Protein AF-A0A5N5M011-F1 (afdb_monomer_lite)

InterPro domains:
  IPR004263 Exostosin-like [PTHR11062] (460-791)
  IPR040911 Exostosin, GT47 domain [PF03016] (93-376)
  IPR040911 Exostosin, GT47 domain [PF03016] (474-752)

Organism: NCBI:txid2182728

Secondary structure (DSSP, 8-state):
--------------------------------------------------------------PPPP------S-PPPSBS-HHHHHHHHHHHHHH--EEEPPPS-TTSS--TTSPP-GGGHHHHHHHHHHTTSTTB-S-TTT-SEEE--GGGS-S---HHHHHHHHHHHHHH-TTGGGTTTTTEEEE--SS-PPPPGGGGGSEEEEESB-TTSS--TTTSEEEPP-------TT-BSSS---PPP------GGGG-S---EEEEEEE---SHHHHHHHHHHTT-SSEEEEE-SS-B-TTTHHHHHHHHHHEEEEEEE-BTTBS-TTHHHHHHHTTPEEEEE-SS---TTTTTB-GGGT-EEE-GGGGGGHHHHHHTS-HHHHHHHHHHHHHHGGGG---SS--TTSHHHHHHHHHHHHS----HHHHHHHHHHHHTTT---------PPPTTGGGS-TTBS-HHHHHHHHHHHHHH--EEE----TTSS---TT----GGGHHHHHHHHHHHHSTTEES-GGG-SEEE----HHHHHHTT--HHHHHHHHHHHHHHHHHH-TTGGGTTTTTEEEEE-STTHHHHHHTSTTHHHHSEEEEES-BGGGT--TTTSEEEPP--PSPSSPPP-S-GGG--EEEEEE----SHHHHHHHHHHTT-SSEEEESS---TTSHHHHHHHHHHHHHEEEEEEE--SSS-THHHHHHHHTTPEEEEE-SSBPPTTTTTB-GGGT-EEE-GGGGGGHHHHHHTS-HHHHHHHHHHHHHTGGGG---SS--TTSHHHHHHHHHHHT-S-------------------------

Radius of gyration: 33.04 Å; chains: 1; bounding box: 112×81×109 Å

pLDDT: mean 70.08, std 22.5, range [23.2, 97.88]

Sequence (821 aa):
MMRPYANPRSNSIWTTGRNIKKFLVTLSLVFFVCQINLLQRSPLFGEKDSLPDEVFRTHKFFPPLPLMVFKGNSVGSIYHREDFFLPNYATMENDFKVFVYPGRDPTTCYDPRDELKRKYASEHYFLKNLIPSWFFTDDPTVAHLFLIPLSCKKTGAREKDIKNYVKSLISSYPYWNRTLGADHFYFSCHENEEVPLLMKNVIRIICSPSYDSEYIPQKDISLPQTLELSLHDGDDVWSRSTVKSRPLMIHPEMMLPRRTKLGFWAGSLNSDVRTKLLIFYKGAPELNFHFIDKMKKAAILDAYENELYGSKFCICPRWNNHLGGVCLTESMTFGCVPVILSDYYDLPFNDVLDWNNFSIILKEEHVPNLEKILKEIPEENYKKMHQNLLQVRKHFQWNPLPVKYDLFRMVSMNLWSTQPKILANDKEKVMLTITESVLETKRKSQFRPLQDSHYFTEAFHSPEVFEKDYMDMERNFKIFVYPYTDKDVVDDKQWRLIGKYGSEGYFFENLRQSHFLTQDPDKAHLFFIPISCHKLRREGKSYEDIAIIFQDYVKSLITKYPYWNRTLGADHFFVTCHDVGVTVTERIPHLMKNIIRVVCSPSYYFQYVPRKDITLPQIIQPFALPAGGNNLKNRTVLAFWAGRCNSDIRDELIQSWQNDTELDIQNKRVDIRNTKGRIVYQEKFLRSRFCICPGAPHVHGARIAEAIHYGCVPVILSDYSVLPFNDILDWRKFSVVIKEKDVHQLKNILKNITDEKYRSLQNHAIKIQKHFQWNSPSVKLDTFRMMMYELWLRRHVVKYEQVDRGTHSTSSSRKMNRFTL

Foldseek 3Di:
DDDDDDDDDDDDDDDDDDDDDDDDDDDDDDDDDDDDDDDDDDDDDDDDDDDDDDDDDDDDDDDDDDDDDDDDDDQPDQWPCPVPQPVLLVVLLVQAAEEEQDDPDPPAQQDVPAFDWQLCVLVNLLVLQCCPDPNYDNQVLSHLAYEDEPVSDDPPQALVNVVVSVVVSCVVDVPCVQQLQLRYEYEDQDPDHPHHLSCLNHAYEYEQFWQPDPDFPLRHAYAHAAGAQDDDFDDWSPDTDRHHGDFDDDDPVLVPDEQPAAEEDEDECQDPLSVLLCVQCVVPPRYHYHHDPIDRRDVCPVVVLVRLLNHQEYEWEDHPRGTRHNSVLSSLLSLHAYETEDLTGDDGPLLTGDSQQQHHYDYSVCSNVVSVVSVPDDPVSSVRNSVSSPVCSQCSTRDSHDDPNHVSSSSSSSSSSSGQPADSVVSVVVVCVVCVVPDDDDDDDDDDDDDPLPQQDPFWRDSVVCVVVLVVLLPQAAEEEDDDDPPQQADDPPDQDADQFNLQRLLVLQVVVDPNYDPDVVSHLAYEYRHELVSCVVVVDDLVRSLVSLVVSVVVCVVPDVSCVVFVQQRYEYEYAFPSQLVSQVVDRCSLNRHAYAYEWDWSVSSDNPPRYAHQQRAHDDQLDAFADLCVVQQQAAEEDEDADADPLLVVLCVQPCPPPRYPYYNDQQPCVDSVSSVVVLVNLLNHLAYEDADDPDRDNNSVLSNLRSLHQYEYAESIIDDHCVSTGSSQQQHHYDYSVCSNCVVVVSVPQDPVSSSRNSVVSPSQNQCSDRDVNDDPNHVNSSVSVSSVSSSSGDGTGHDDDDDDPDDDDDDDDDDDD

Structure (mmCIF, N/CA/C/O backbone):
data_AF-A0A5N5M011-F1
#
_entry.id   AF-A0A5N5M011-F1
#
loop_
_atom_site.group_PDB
_atom_site.id
_atom_site.type_symbol
_atom_site.label_atom_id
_atom_site.label_alt_id
_atom_site.label_comp_id
_atom_site.label_asym_id
_atom_site.label_entity_id
_atom_site.label_seq_id
_atom_site.pdbx_PDB_ins_code
_atom_site.Cartn_x
_atom_site.Cartn_y
_atom_site.Cartn_z
_atom_site.occupancy
_atom_site.B_iso_or_equiv
_atom_site.auth_seq_id
_atom_site.auth_comp_id
_atom_site.auth_asym_id
_atom_site.auth_atom_id
_atom_site.pdbx_PDB_model_num
ATOM 1 N N . MET A 1 1 ? 74.129 33.483 24.188 1.00 34.47 1 MET A N 1
ATOM 2 C CA . MET A 1 1 ? 73.586 33.359 22.818 1.00 34.47 1 MET A CA 1
ATOM 3 C C . MET A 1 1 ? 72.251 32.638 22.907 1.00 34.47 1 MET A C 1
ATOM 5 O O . MET A 1 1 ? 72.164 31.639 23.609 1.00 34.47 1 MET A O 1
ATOM 9 N N . MET A 1 2 ? 71.212 33.282 22.374 1.00 30.77 2 MET A N 1
ATOM 10 C CA . MET A 1 2 ? 69.780 33.091 22.671 1.00 30.77 2 MET A CA 1
ATOM 11 C C . MET A 1 2 ? 69.302 31.666 22.322 1.00 30.77 2 MET A C 1
ATOM 13 O O . MET A 1 2 ? 69.711 31.157 21.289 1.00 30.77 2 MET A O 1
ATOM 17 N N . ARG A 1 3 ? 68.586 30.884 23.146 1.00 26.58 3 ARG A N 1
ATOM 18 C CA . ARG A 1 3 ? 67.353 31.061 23.957 1.00 26.58 3 ARG A CA 1
ATOM 19 C C . ARG A 1 3 ? 66.037 31.187 23.129 1.00 26.58 3 ARG A C 1
ATOM 21 O O . ARG A 1 3 ? 66.089 31.720 22.031 1.00 26.58 3 ARG A O 1
ATOM 28 N N . PRO A 1 4 ? 64.896 30.671 23.654 1.00 53.41 4 PRO A N 1
ATOM 29 C CA . PRO A 1 4 ? 64.173 29.461 23.195 1.00 53.41 4 PRO A CA 1
ATOM 30 C C . PRO A 1 4 ? 62.628 29.687 23.190 1.00 53.41 4 PRO A C 1
ATOM 32 O O . PRO A 1 4 ? 62.209 30.817 22.982 1.00 53.41 4 PRO A O 1
ATOM 35 N N . TYR A 1 5 ? 61.718 28.706 23.327 1.00 29.42 5 TYR A N 1
ATOM 36 C CA . TYR A 1 5 ? 61.084 28.178 24.577 1.00 29.42 5 TYR A CA 1
ATOM 37 C C . TYR A 1 5 ? 59.607 27.859 24.213 1.00 29.42 5 TYR A C 1
ATOM 39 O O . TYR A 1 5 ? 59.103 28.468 23.279 1.00 29.42 5 TYR A O 1
ATOM 47 N N . ALA A 1 6 ? 58.771 27.035 24.852 1.00 29.16 6 ALA A N 1
ATOM 48 C CA . ALA A 1 6 ? 58.725 26.062 25.959 1.00 29.16 6 ALA A CA 1
ATOM 49 C C . ALA A 1 6 ? 57.274 25.485 25.887 1.00 29.16 6 ALA A C 1
ATOM 51 O O . ALA A 1 6 ? 56.436 26.068 25.212 1.00 29.16 6 ALA A O 1
ATOM 52 N N . ASN A 1 7 ? 56.790 24.449 26.564 1.00 26.66 7 ASN A N 1
ATOM 53 C CA . ASN A 1 7 ? 57.293 23.378 27.410 1.00 26.66 7 ASN A CA 1
ATOM 54 C C . ASN A 1 7 ? 56.138 22.335 27.475 1.00 26.66 7 ASN A C 1
ATOM 56 O O . ASN A 1 7 ? 54.979 22.716 27.300 1.00 26.66 7 ASN A O 1
ATOM 60 N N . PRO A 1 8 ? 56.415 21.059 27.776 1.00 42.62 8 PRO A N 1
ATOM 61 C CA . PRO A 1 8 ? 55.440 19.987 27.968 1.00 42.62 8 PRO A CA 1
ATOM 62 C C . PRO A 1 8 ? 55.314 19.577 29.458 1.00 42.62 8 PRO A C 1
ATOM 64 O O . PRO A 1 8 ? 55.864 20.250 30.327 1.00 42.62 8 PRO A O 1
ATOM 67 N N . ARG A 1 9 ? 54.712 18.387 29.683 1.00 26.20 9 ARG A N 1
ATOM 68 C CA . ARG A 1 9 ? 54.872 17.450 30.834 1.00 26.20 9 ARG A CA 1
ATOM 69 C C . ARG A 1 9 ? 53.976 17.703 32.068 1.00 26.20 9 ARG A C 1
ATOM 71 O O . ARG A 1 9 ? 53.681 18.840 32.383 1.00 26.20 9 ARG A O 1
ATOM 78 N N . SER A 1 10 ? 53.505 16.697 32.822 1.00 25.77 10 SER A N 1
ATOM 79 C CA . SER A 1 10 ? 53.815 15.250 32.869 1.00 25.77 10 SER A CA 1
ATOM 80 C C . SER A 1 10 ? 52.904 14.465 33.838 1.00 25.77 10 SER A C 1
ATOM 82 O O . SER A 1 10 ? 52.522 14.991 34.873 1.00 25.77 10 SER A O 1
ATOM 84 N N . ASN A 1 11 ? 52.726 13.178 33.508 1.00 25.20 11 ASN A N 1
ATOM 85 C CA . ASN A 1 11 ? 52.916 11.938 34.293 1.00 25.20 11 ASN A CA 1
ATOM 86 C C . ASN A 1 11 ? 52.178 11.610 35.618 1.00 25.20 11 ASN A C 1
ATOM 88 O O . ASN A 1 11 ? 52.385 12.219 36.656 1.00 25.20 11 ASN A O 1
ATOM 92 N N . SER A 1 12 ? 51.541 10.429 35.535 1.00 23.86 12 SER A N 1
ATOM 93 C CA . SER A 1 12 ? 51.763 9.181 36.305 1.00 23.86 12 SER A CA 1
ATOM 94 C C . SER A 1 12 ? 51.169 8.955 37.707 1.00 23.86 12 SER A C 1
ATOM 96 O O . SER A 1 12 ? 51.627 9.537 38.678 1.00 23.86 12 SER A O 1
ATOM 98 N N . ILE A 1 13 ? 50.310 7.917 37.745 1.00 25.89 13 ILE A N 1
ATOM 99 C CA . ILE A 1 13 ? 50.247 6.748 38.662 1.00 25.89 13 ILE A CA 1
ATOM 100 C C . ILE A 1 13 ? 50.024 7.023 40.168 1.00 25.89 13 ILE A C 1
ATOM 102 O O . ILE A 1 13 ? 50.888 7.570 40.833 1.00 25.89 13 ILE A O 1
ATOM 106 N N . TRP A 1 14 ? 48.903 6.535 40.725 1.00 23.70 14 TRP A N 1
ATOM 107 C CA . TRP A 1 14 ? 48.794 5.433 41.714 1.00 23.70 14 TRP A CA 1
ATOM 108 C C . TRP A 1 14 ? 47.340 5.293 42.224 1.00 23.70 14 TRP A C 1
ATOM 110 O O . TRP A 1 14 ? 46.483 6.145 42.023 1.00 23.70 14 TRP A O 1
ATOM 120 N N . THR A 1 15 ? 47.085 4.122 42.795 1.00 26.81 15 THR A N 1
ATOM 121 C CA . THR A 1 15 ? 45.841 3.442 43.187 1.00 26.81 15 THR A CA 1
ATOM 122 C C . THR A 1 15 ? 45.032 4.050 44.352 1.00 26.81 15 THR A C 1
ATOM 124 O O . THR A 1 15 ? 45.522 4.903 45.078 1.00 26.81 15 THR A O 1
ATOM 127 N N . THR A 1 16 ? 43.867 3.424 44.621 1.00 26.36 16 THR A N 1
ATOM 128 C CA . THR A 1 16 ? 43.043 3.363 45.865 1.00 26.36 16 THR A CA 1
ATOM 129 C C . THR A 1 16 ? 41.966 4.427 46.133 1.00 26.36 16 THR A C 1
ATOM 131 O O . THR A 1 16 ? 42.201 5.620 46.021 1.00 26.36 16 THR A O 1
ATOM 134 N N . GLY A 1 17 ? 40.777 3.964 46.568 1.00 25.23 17 GLY A N 1
ATOM 135 C CA . GLY A 1 17 ? 39.745 4.808 47.190 1.00 25.23 17 GLY A CA 1
ATOM 136 C C . GLY A 1 17 ? 38.320 4.233 47.198 1.00 25.23 17 GLY A C 1
ATOM 137 O O . GLY A 1 17 ? 37.529 4.527 46.310 1.00 25.23 17 GLY A O 1
ATOM 138 N N . ARG A 1 18 ? 37.976 3.439 48.226 1.00 27.52 18 ARG A N 1
ATOM 139 C CA . ARG A 1 18 ? 36.593 3.133 48.654 1.00 27.52 18 ARG A CA 1
ATOM 140 C C . ARG A 1 18 ? 36.037 4.283 49.509 1.00 27.52 18 ARG A C 1
ATOM 142 O O . ARG A 1 18 ? 36.763 4.784 50.357 1.00 27.52 18 ARG A O 1
ATOM 149 N N . ASN A 1 19 ? 34.713 4.461 49.430 1.00 27.38 19 ASN A N 1
ATOM 150 C CA . ASN A 1 19 ? 33.795 4.964 50.469 1.00 27.38 19 ASN A CA 1
ATOM 151 C C . ASN A 1 19 ? 33.882 6.431 50.929 1.00 27.38 19 ASN A C 1
ATOM 153 O O . ASN A 1 19 ? 34.924 7.065 50.862 1.00 27.38 19 ASN A O 1
ATOM 157 N N . ILE A 1 20 ? 32.750 6.856 51.530 1.00 25.52 20 ILE A N 1
ATOM 158 C CA . ILE A 1 20 ? 32.426 8.113 52.247 1.00 25.52 20 ILE A CA 1
ATOM 159 C C . ILE A 1 20 ? 31.630 9.075 51.324 1.00 25.52 20 ILE A C 1
ATOM 161 O O . ILE A 1 20 ? 32.146 9.512 50.310 1.00 25.52 20 ILE A O 1
ATOM 165 N N . LYS A 1 21 ? 30.349 9.426 51.554 1.00 25.75 21 LYS A N 1
ATOM 166 C CA . LYS A 1 21 ? 29.713 9.896 52.803 1.00 25.75 21 LYS A CA 1
ATOM 167 C C . LYS A 1 21 ? 28.165 9.814 52.725 1.00 25.75 21 LYS A C 1
ATOM 169 O O . LYS A 1 21 ? 27.554 10.421 51.854 1.00 25.75 21 LYS A O 1
ATOM 174 N N . LYS A 1 22 ? 27.542 9.123 53.689 1.00 27.44 22 LYS A N 1
ATOM 175 C CA . LYS A 1 22 ? 26.285 9.546 54.348 1.00 27.44 22 LYS A CA 1
ATOM 176 C C . LYS A 1 22 ? 26.663 10.494 55.497 1.00 27.44 22 LYS A C 1
ATOM 178 O O . LYS A 1 22 ? 27.736 10.275 56.052 1.00 27.44 22 LYS A O 1
ATOM 183 N N . PHE A 1 23 ? 25.773 11.436 55.842 1.00 25.55 23 PHE A N 1
ATOM 184 C CA . PHE A 1 23 ? 25.494 12.105 57.146 1.00 25.55 23 PHE A CA 1
ATOM 185 C C . PHE A 1 23 ? 25.093 13.569 56.878 1.00 25.55 23 PHE A C 1
ATOM 187 O O . PHE A 1 23 ? 25.854 14.282 56.236 1.00 25.55 23 PHE A O 1
ATOM 194 N N . LEU A 1 24 ? 23.877 14.037 57.191 1.00 26.67 24 LEU A N 1
ATOM 195 C CA . LEU A 1 24 ? 23.289 14.398 58.506 1.00 26.67 24 LEU A CA 1
ATOM 196 C C . LEU A 1 24 ? 21.810 14.818 58.218 1.00 26.67 24 LEU A C 1
ATOM 198 O O . LEU A 1 24 ? 21.571 15.337 57.135 1.00 26.67 24 LEU A O 1
ATOM 202 N N . VAL A 1 25 ? 20.752 14.647 59.027 1.00 25.84 25 VAL A N 1
ATOM 203 C CA . VAL A 1 25 ? 20.572 14.522 60.486 1.00 25.84 25 VAL A CA 1
ATOM 204 C C . VAL A 1 25 ? 19.314 13.685 60.798 1.00 25.84 25 VAL A C 1
ATOM 206 O O . VAL A 1 25 ? 18.272 13.831 60.166 1.00 25.84 25 VAL A O 1
ATOM 209 N N . THR A 1 26 ? 19.432 12.860 61.832 1.00 27.28 26 THR A N 1
ATOM 210 C CA . THR A 1 26 ? 18.402 12.170 62.626 1.00 27.28 26 THR A CA 1
ATOM 211 C C . THR A 1 26 ? 18.080 12.933 63.920 1.00 27.28 26 THR A C 1
ATOM 213 O O . THR A 1 26 ? 19.022 13.429 64.529 1.00 27.28 26 THR A O 1
ATOM 216 N N . LEU A 1 27 ? 16.814 12.920 64.371 1.00 27.52 27 LEU A N 1
ATOM 217 C CA . LEU A 1 27 ? 16.279 12.591 65.726 1.00 27.52 27 LEU A CA 1
ATOM 218 C C . LEU A 1 27 ? 14.916 13.297 65.918 1.00 27.52 27 LEU A C 1
ATOM 220 O O . LEU A 1 27 ? 14.781 14.470 65.599 1.00 27.52 27 LEU A O 1
ATOM 224 N N . SER A 1 28 ? 13.862 12.617 66.380 1.00 26.59 28 SER A N 1
ATOM 225 C CA . SER A 1 28 ? 13.718 12.284 67.804 1.00 26.59 28 SER A CA 1
ATOM 226 C C . SER A 1 28 ? 12.846 11.053 68.106 1.00 26.59 28 SER A C 1
ATOM 228 O O . SER A 1 28 ? 11.756 10.925 67.563 1.00 26.59 28 SER A O 1
ATOM 230 N N . LEU A 1 29 ? 13.382 10.254 69.048 1.00 25.53 29 LEU A N 1
ATOM 231 C CA . LEU A 1 29 ? 12.806 9.338 70.062 1.00 25.53 29 LEU A CA 1
ATOM 232 C C . LEU A 1 29 ? 11.802 8.245 69.626 1.00 25.53 29 LEU A C 1
ATOM 234 O O . LEU A 1 29 ? 10.746 8.557 69.101 1.00 25.53 29 LEU A O 1
ATOM 238 N N . VAL A 1 30 ? 12.050 6.928 69.745 1.00 27.25 30 VAL A N 1
ATOM 239 C CA . VAL A 1 30 ? 12.596 6.040 70.818 1.00 27.25 30 VAL A CA 1
ATOM 240 C C . VAL A 1 30 ? 11.614 5.765 71.967 1.00 27.25 30 VAL A C 1
ATOM 242 O O . VAL A 1 30 ? 11.048 6.698 72.521 1.00 27.25 30 VAL A O 1
ATOM 245 N N . PHE A 1 31 ? 11.560 4.467 72.328 1.00 26.11 31 PHE A N 1
ATOM 246 C CA . PHE A 1 31 ? 10.811 3.721 73.362 1.00 26.11 31 PHE A CA 1
ATOM 247 C C . PHE A 1 31 ? 9.568 2.987 72.805 1.00 26.11 31 PHE A C 1
ATOM 249 O O . PHE A 1 31 ? 8.680 3.621 72.264 1.00 26.11 31 PHE A O 1
ATOM 256 N N . PHE A 1 32 ? 9.424 1.653 72.845 1.00 25.12 32 PHE A N 1
ATOM 257 C CA . PHE A 1 32 ? 9.977 0.639 73.752 1.00 25.12 32 PHE A CA 1
ATOM 258 C C . PHE A 1 32 ? 10.091 -0.752 73.067 1.00 25.12 32 PHE A C 1
ATOM 260 O O . PHE A 1 32 ? 9.316 -1.107 72.183 1.00 25.12 32 PHE A O 1
ATOM 267 N N . VAL A 1 33 ? 11.097 -1.502 73.516 1.00 25.88 33 VAL A N 1
ATOM 268 C CA . VAL A 1 33 ? 11.593 -2.858 73.178 1.00 25.88 33 VAL A CA 1
ATOM 269 C C . VAL A 1 33 ? 10.525 -3.947 73.443 1.00 25.88 33 VAL A C 1
ATOM 271 O O . VAL A 1 33 ? 9.816 -3.866 74.435 1.00 25.88 33 VAL A O 1
ATOM 274 N N . CYS A 1 34 ? 10.222 -4.849 72.500 1.00 24.03 34 CYS A N 1
ATOM 275 C CA . CYS A 1 34 ? 10.794 -6.198 72.292 1.00 24.03 34 CYS A CA 1
ATOM 276 C C . CYS A 1 34 ? 10.605 -7.203 73.456 1.00 24.03 34 CYS A C 1
ATOM 278 O O . CYS A 1 34 ? 11.234 -7.055 74.493 1.00 24.03 34 CYS A O 1
ATOM 280 N N . GLN A 1 35 ? 9.820 -8.262 73.202 1.00 24.38 35 GLN A N 1
ATOM 281 C CA . GLN A 1 35 ? 9.994 -9.680 73.592 1.00 24.38 35 GLN A CA 1
ATOM 282 C C . GLN A 1 35 ? 8.654 -10.345 73.969 1.00 24.38 35 GLN A C 1
ATOM 284 O O . GLN A 1 35 ? 7.983 -9.926 74.902 1.00 24.38 35 GLN A O 1
ATOM 289 N N . ILE A 1 36 ? 8.304 -11.421 73.256 1.00 26.34 36 ILE A N 1
ATOM 290 C CA . ILE A 1 36 ? 8.153 -12.806 73.757 1.00 26.34 36 ILE A CA 1
ATOM 291 C C . ILE A 1 36 ? 7.380 -13.603 72.690 1.00 26.34 36 ILE A C 1
ATOM 293 O O . ILE A 1 36 ? 6.176 -13.459 72.500 1.00 26.34 36 ILE A O 1
ATOM 297 N N . ASN A 1 37 ? 8.119 -14.464 71.989 1.00 25.72 37 ASN A N 1
ATOM 298 C CA . ASN A 1 37 ? 7.602 -15.697 71.408 1.00 25.72 37 ASN A CA 1
ATOM 299 C C . ASN A 1 37 ? 7.523 -16.735 72.534 1.00 25.72 37 ASN A C 1
ATOM 301 O O . ASN A 1 37 ? 8.544 -16.947 73.183 1.00 25.72 37 ASN A O 1
ATOM 305 N N . LEU A 1 38 ? 6.358 -17.370 72.706 1.00 25.08 38 LEU A N 1
ATOM 306 C CA . LEU A 1 38 ? 6.099 -18.745 73.185 1.00 25.08 38 LEU A CA 1
ATOM 307 C C . LEU A 1 38 ? 4.756 -18.783 73.926 1.00 25.08 38 LEU A C 1
ATOM 309 O O . LEU A 1 38 ? 4.638 -18.207 75.000 1.00 25.08 38 LEU A O 1
ATOM 313 N N . LEU A 1 39 ? 3.778 -19.514 73.380 1.00 25.42 39 LEU A N 1
ATOM 314 C CA . LEU A 1 39 ? 3.146 -20.658 74.052 1.00 25.42 39 LEU A CA 1
ATOM 315 C C . LEU A 1 39 ? 2.032 -21.253 73.177 1.00 25.42 39 LEU A C 1
ATOM 317 O O . LEU A 1 39 ? 1.038 -20.615 72.848 1.00 25.42 39 LEU A O 1
ATOM 321 N N . GLN A 1 40 ? 2.232 -22.522 72.825 1.00 27.03 40 GLN A N 1
ATOM 322 C CA . GLN A 1 40 ? 1.186 -23.460 72.434 1.00 27.03 40 GLN A CA 1
ATOM 323 C C . GLN A 1 40 ? 0.181 -23.639 73.584 1.00 27.03 40 GLN A C 1
ATOM 325 O O . GLN A 1 40 ? 0.614 -23.742 74.732 1.00 27.03 40 GLN A O 1
ATOM 330 N N . ARG A 1 41 ? -1.113 -23.800 73.260 1.00 26.59 41 ARG A N 1
ATOM 331 C CA . ARG A 1 41 ? -1.995 -24.915 73.690 1.00 26.59 41 ARG A CA 1
ATOM 332 C C . ARG A 1 41 ? -3.471 -24.633 73.339 1.00 26.59 41 ARG A C 1
ATOM 334 O O . ARG A 1 41 ? -4.058 -23.677 73.827 1.00 26.59 41 ARG A O 1
ATOM 341 N N . SER A 1 42 ? -4.050 -25.514 72.519 1.00 25.00 42 SER A N 1
ATOM 342 C CA . SER A 1 42 ? -5.492 -25.856 72.417 1.00 25.00 42 SER A CA 1
ATOM 343 C C . SER A 1 42 ? -6.016 -26.433 73.767 1.00 25.00 42 SER A C 1
ATOM 345 O O . SER A 1 42 ? -5.158 -26.604 74.642 1.00 25.00 42 SER A O 1
ATOM 347 N N . PRO A 1 43 ? -7.298 -26.864 73.987 1.00 40.53 43 PRO A N 1
ATOM 348 C CA . PRO A 1 43 ? -8.386 -27.212 73.034 1.00 40.53 43 PRO A CA 1
ATOM 349 C C . PRO A 1 43 ? -9.857 -26.950 73.522 1.00 40.53 43 PRO A C 1
ATOM 351 O O . PRO A 1 43 ? -10.057 -26.304 74.545 1.00 40.53 43 PRO A O 1
ATOM 354 N N . LEU A 1 44 ? -10.837 -27.574 72.819 1.00 25.98 44 LEU A N 1
ATOM 355 C CA . LEU A 1 44 ? -12.234 -27.959 73.197 1.00 25.98 44 LEU A CA 1
ATOM 356 C C . LEU A 1 44 ? -13.334 -26.977 72.729 1.00 25.98 44 LEU A C 1
ATOM 358 O O . LEU A 1 44 ? -13.208 -25.789 72.983 1.00 25.98 44 LEU A O 1
ATOM 362 N N . PHE A 1 45 ? -14.437 -27.311 72.037 1.00 27.30 45 PHE A N 1
ATOM 363 C CA . PHE A 1 45 ? -15.255 -28.501 71.681 1.00 27.30 45 PHE A CA 1
ATOM 364 C C . PHE A 1 45 ? -15.820 -28.258 70.243 1.00 27.30 45 PHE A C 1
ATOM 366 O O . PHE A 1 45 ? -15.838 -27.109 69.821 1.00 27.30 45 PHE A O 1
ATOM 373 N N . GLY A 1 46 ? -16.341 -29.174 69.417 1.00 24.84 46 GLY A N 1
ATOM 374 C CA . GLY A 1 46 ? -16.700 -30.590 69.495 1.00 24.84 46 GLY A CA 1
ATOM 375 C C . GLY A 1 46 ? -17.354 -31.031 68.157 1.00 24.84 46 GLY A C 1
ATOM 376 O O . GLY A 1 46 ? -17.886 -30.201 67.426 1.00 24.84 46 GLY A O 1
ATOM 377 N N . GLU A 1 47 ? -17.217 -32.329 67.865 1.00 27.78 47 GLU A N 1
ATOM 378 C CA . GLU A 1 47 ? -17.890 -33.228 66.890 1.00 27.78 47 GLU A CA 1
ATOM 379 C C . GLU A 1 47 ? -19.357 -32.869 66.520 1.00 27.78 47 GLU A C 1
ATOM 381 O O . GLU A 1 47 ? -20.023 -32.228 67.322 1.00 27.78 47 GLU A O 1
ATOM 386 N N . LYS A 1 48 ? -20.007 -33.252 65.403 1.00 26.94 48 LYS A N 1
ATOM 387 C CA . LYS A 1 48 ? -20.071 -34.463 64.532 1.00 26.94 48 LYS A CA 1
ATOM 388 C C . LYS A 1 48 ? -21.090 -34.096 63.397 1.00 26.94 48 LYS A C 1
ATOM 390 O O . LYS A 1 48 ? -21.906 -33.212 63.627 1.00 26.94 48 LYS A O 1
ATOM 395 N N . ASP A 1 49 ? -21.061 -34.557 62.140 1.00 27.42 49 ASP A N 1
ATOM 396 C CA . ASP A 1 49 ? -21.571 -35.863 61.689 1.00 27.42 49 ASP A CA 1
ATOM 397 C C . ASP A 1 49 ? -21.381 -36.088 60.160 1.00 27.42 49 ASP A C 1
ATOM 399 O O . ASP A 1 49 ? -21.620 -35.206 59.338 1.00 27.42 49 ASP A O 1
ATOM 403 N N . SER A 1 50 ? -20.945 -37.315 59.850 1.00 28.16 50 SER A N 1
ATOM 404 C CA . SER A 1 50 ? -21.176 -38.225 58.702 1.00 28.16 50 SER A CA 1
ATOM 405 C C . SER A 1 50 ? -21.477 -37.757 57.256 1.00 28.16 50 SER A C 1
ATOM 407 O O . SER A 1 50 ? -22.548 -37.247 56.941 1.00 28.16 50 SER A O 1
ATOM 409 N N . LEU A 1 51 ? -20.572 -38.189 56.363 1.00 25.28 51 LEU A N 1
ATOM 410 C CA . LEU A 1 51 ? -20.734 -38.609 54.949 1.00 25.28 51 LEU A CA 1
ATOM 411 C C . LEU A 1 51 ? -21.672 -39.842 54.797 1.00 25.28 51 LEU A C 1
ATOM 413 O O . LEU A 1 51 ? -21.842 -40.562 55.786 1.00 25.28 51 LEU A O 1
ATOM 417 N N . PRO A 1 52 ? -22.258 -40.130 53.605 1.00 30.20 52 PRO A N 1
ATOM 418 C CA . PRO A 1 52 ? -21.540 -40.902 52.567 1.00 30.20 52 PRO A CA 1
ATOM 419 C C . PRO A 1 52 ? -21.783 -40.511 51.090 1.00 30.20 52 PRO A C 1
ATOM 421 O O . PRO A 1 52 ? -22.837 -40.009 50.703 1.00 30.20 52 PRO A O 1
ATOM 424 N N . ASP A 1 53 ? -20.770 -40.824 50.274 1.00 26.81 53 ASP A N 1
ATOM 425 C CA . ASP A 1 53 ? -20.788 -40.938 48.810 1.00 26.81 53 ASP A CA 1
ATOM 426 C C . ASP A 1 53 ? -21.737 -42.048 48.321 1.00 26.81 53 ASP A C 1
ATOM 428 O O . ASP A 1 53 ? -21.777 -43.103 48.943 1.00 26.81 53 ASP A O 1
ATOM 432 N N . GLU A 1 54 ? -22.392 -41.869 47.161 1.00 25.59 54 GLU A N 1
ATOM 433 C CA . GLU A 1 54 ? -22.484 -42.901 46.104 1.00 25.59 54 GLU A CA 1
ATOM 434 C C . GLU A 1 54 ? -23.084 -42.364 44.772 1.00 25.59 54 GLU A C 1
ATOM 436 O O . GLU A 1 54 ? -24.249 -41.996 44.667 1.00 25.59 54 GLU A O 1
ATOM 441 N N . VAL A 1 55 ? -22.238 -42.409 43.734 1.00 26.34 55 VAL A N 1
ATOM 442 C CA . VAL A 1 55 ? -22.467 -43.071 42.428 1.00 26.34 55 VAL A CA 1
ATOM 443 C C . VAL A 1 55 ? -23.349 -42.411 41.343 1.00 26.34 55 VAL A C 1
ATOM 445 O O . VAL A 1 55 ? -24.574 -42.425 41.323 1.00 26.34 55 VAL A O 1
ATOM 448 N N . PHE A 1 56 ? -22.620 -41.979 40.307 1.00 25.80 56 PHE A N 1
ATOM 449 C CA . PHE A 1 56 ? -22.955 -41.896 38.882 1.00 25.80 56 PHE A CA 1
ATOM 450 C C . PHE A 1 56 ? -24.025 -42.879 38.355 1.00 25.80 56 PHE A C 1
ATOM 452 O O . PHE A 1 56 ? -23.836 -44.090 38.435 1.00 25.80 56 PHE A O 1
ATOM 459 N N . ARG A 1 57 ? -25.006 -42.353 37.598 1.00 23.66 57 ARG A N 1
ATOM 460 C CA . ARG A 1 57 ? -25.406 -42.739 36.212 1.00 23.66 57 ARG A CA 1
ATOM 461 C C . ARG A 1 57 ? -26.894 -42.452 35.974 1.00 23.66 57 ARG A C 1
ATOM 463 O O . ARG A 1 57 ? -27.756 -43.112 36.534 1.00 23.66 57 ARG A O 1
ATOM 470 N N . THR A 1 58 ? -27.197 -41.549 35.041 1.00 25.80 58 THR A N 1
ATOM 471 C CA . THR A 1 58 ? -27.894 -41.850 33.768 1.00 25.80 58 THR A CA 1
ATOM 472 C C . THR A 1 58 ? -28.258 -40.545 33.052 1.00 25.80 58 THR A C 1
ATOM 474 O O . THR A 1 58 ? -29.162 -39.813 33.438 1.00 25.80 58 THR A O 1
ATOM 477 N N . HIS A 1 59 ? -27.536 -40.256 31.968 1.00 25.84 59 HIS A N 1
ATOM 478 C CA . HIS A 1 59 ? -27.953 -39.296 30.951 1.00 25.84 59 HIS A CA 1
ATOM 479 C C . HIS A 1 59 ? -29.129 -39.872 30.152 1.00 25.84 59 HIS A C 1
ATOM 481 O O . HIS A 1 59 ? -29.015 -40.958 29.583 1.00 25.84 59 HIS A O 1
ATOM 487 N N . LYS A 1 60 ? -30.225 -39.115 30.044 1.00 23.98 60 LYS A N 1
ATOM 488 C CA . LYS A 1 60 ? -31.182 -39.238 28.939 1.00 23.98 60 LYS A CA 1
ATOM 489 C C . LYS A 1 60 ? -31.041 -38.011 28.042 1.00 23.98 60 LYS A C 1
ATOM 491 O O . LYS A 1 60 ? -31.168 -36.879 28.496 1.00 23.98 60 LYS A O 1
ATOM 496 N N . PHE A 1 61 ? -30.732 -38.286 26.779 1.00 23.92 61 PHE A N 1
ATOM 497 C CA . PHE A 1 61 ? -30.634 -37.341 25.673 1.00 23.92 61 PHE A CA 1
ATOM 498 C C . PHE A 1 61 ? -31.961 -36.595 25.450 1.00 23.92 61 PHE A C 1
ATOM 500 O O . PHE A 1 61 ? -33.005 -37.234 25.330 1.00 23.92 61 PHE A O 1
ATOM 507 N N . PHE A 1 62 ? -31.898 -35.270 25.298 1.00 25.25 62 PHE A N 1
ATOM 508 C CA . PHE A 1 62 ? -32.914 -34.473 24.600 1.00 25.25 62 PHE A CA 1
ATOM 509 C C . PHE A 1 62 ? -32.316 -33.952 23.274 1.00 25.25 62 PHE A C 1
ATOM 511 O O . PHE A 1 62 ? -31.132 -33.608 23.248 1.00 25.25 62 PHE A O 1
ATOM 518 N N . PRO A 1 63 ? -33.082 -33.925 22.165 1.00 24.52 63 PRO A N 1
ATOM 519 C CA . PRO A 1 63 ? -32.596 -33.498 20.851 1.00 24.52 63 PRO A CA 1
ATOM 520 C C . PRO A 1 63 ? -32.521 -31.959 20.732 1.00 24.52 63 PRO A C 1
ATOM 522 O O . PRO A 1 63 ? -33.171 -31.255 21.507 1.00 24.52 63 PRO A O 1
ATOM 525 N N . PRO A 1 64 ? -31.761 -31.411 19.761 1.00 26.28 64 PRO A N 1
ATOM 526 C CA . PRO A 1 64 ? -31.633 -29.967 19.572 1.00 26.28 64 PRO A CA 1
ATOM 527 C C . PRO A 1 64 ? -32.920 -29.350 18.995 1.00 26.28 64 PRO A C 1
ATOM 529 O O . PRO A 1 64 ? -33.476 -29.847 18.016 1.00 26.28 64 PRO A O 1
ATOM 532 N N . LEU A 1 65 ? -33.375 -28.243 19.592 1.00 26.78 65 LEU A N 1
ATOM 533 C CA . LEU A 1 65 ? -34.468 -27.407 19.078 1.00 26.78 65 LEU A CA 1
ATOM 534 C C . LEU A 1 65 ? -34.001 -26.539 17.882 1.00 26.78 65 LEU A C 1
ATOM 536 O O . LEU A 1 65 ? -32.827 -26.165 17.827 1.00 26.78 65 LEU A O 1
ATOM 540 N N . PRO A 1 66 ? -34.889 -26.203 16.922 1.00 24.91 66 PRO A N 1
ATOM 541 C CA . PRO A 1 66 ? -34.513 -25.622 15.635 1.00 24.91 66 PRO A CA 1
ATOM 542 C C . PRO A 1 66 ? -34.313 -24.098 15.671 1.00 24.91 66 PRO A C 1
ATOM 544 O O . PRO A 1 66 ? -35.008 -23.372 16.381 1.00 24.91 66 PRO A O 1
ATOM 547 N N . LEU A 1 67 ? -33.395 -23.618 14.822 1.00 26.86 67 LEU A N 1
ATOM 548 C CA . LEU A 1 67 ? -33.190 -22.206 14.485 1.00 26.86 67 LEU A CA 1
ATOM 549 C C . LEU A 1 67 ? -34.490 -21.567 13.961 1.00 26.86 67 LEU A C 1
ATOM 551 O O . LEU A 1 67 ? -34.947 -21.880 12.862 1.00 26.86 67 LEU A O 1
ATOM 555 N N . MET A 1 68 ? -35.056 -20.629 14.724 1.00 24.98 68 MET A N 1
ATOM 556 C CA . MET A 1 68 ? -36.127 -19.744 14.260 1.00 24.98 68 MET A CA 1
ATOM 557 C C . MET A 1 68 ? -35.553 -18.669 13.328 1.00 24.98 68 MET A C 1
ATOM 559 O O . MET A 1 68 ? -34.807 -17.787 13.751 1.00 24.98 68 MET A O 1
ATOM 563 N N . VAL A 1 69 ? -35.927 -18.742 12.051 1.00 25.94 69 VAL A N 1
ATOM 564 C CA . VAL A 1 69 ? -35.721 -17.689 11.052 1.00 25.94 69 VAL A CA 1
ATOM 565 C C . VAL A 1 69 ? -36.845 -16.663 11.199 1.00 25.94 69 VAL A C 1
ATOM 567 O O . VAL A 1 69 ? -37.989 -16.954 10.857 1.00 25.94 69 VAL A O 1
ATOM 570 N N . PHE A 1 70 ? -36.529 -15.454 11.664 1.00 26.72 70 PHE A N 1
ATOM 571 C CA . PHE A 1 70 ? -37.426 -14.301 11.546 1.00 26.72 70 PHE A CA 1
ATOM 572 C C . PHE A 1 70 ? -37.055 -13.488 10.299 1.00 26.72 70 PHE A C 1
ATOM 574 O O . PHE A 1 70 ? -35.948 -12.966 10.184 1.00 26.72 70 PHE A O 1
ATOM 581 N N . LYS A 1 71 ? -37.994 -13.387 9.350 1.00 27.14 71 LYS A N 1
ATOM 582 C CA . LYS A 1 71 ? -37.977 -12.405 8.256 1.00 27.14 71 LYS A CA 1
ATOM 583 C C . LYS A 1 71 ? -38.704 -11.136 8.716 1.00 27.14 71 LYS A C 1
ATOM 585 O O . LYS A 1 71 ? -39.861 -11.237 9.111 1.00 27.14 71 LYS A O 1
ATOM 590 N N . GLY A 1 72 ? -38.082 -9.965 8.545 1.00 26.58 72 GLY A N 1
ATOM 591 C CA . GLY A 1 72 ? -38.797 -8.686 8.408 1.00 26.58 72 GLY A CA 1
ATOM 592 C C . GLY A 1 72 ? -38.187 -7.477 9.130 1.00 26.58 72 GLY A C 1
ATOM 593 O O . GLY A 1 72 ? -38.149 -7.449 10.352 1.00 26.58 72 GLY A O 1
ATOM 594 N N . ASN A 1 73 ? -37.860 -6.452 8.331 1.00 25.20 73 ASN A N 1
ATOM 595 C CA . ASN A 1 73 ? -37.501 -5.053 8.635 1.00 25.20 73 ASN A CA 1
ATOM 596 C C . ASN A 1 73 ? -36.040 -4.752 9.037 1.00 25.20 73 ASN A C 1
ATOM 598 O O . ASN A 1 73 ? -35.461 -5.353 9.933 1.00 25.20 73 ASN A O 1
ATOM 602 N N . SER A 1 74 ? -35.434 -3.823 8.288 1.00 34.03 74 SER A N 1
ATOM 603 C CA . SER A 1 74 ? -33.993 -3.598 8.117 1.00 34.03 74 SER A CA 1
ATOM 604 C C . SER A 1 74 ? -33.224 -3.331 9.417 1.00 34.03 74 SER A C 1
ATOM 606 O O . SER A 1 74 ? -33.167 -2.204 9.916 1.00 34.03 74 SER A O 1
ATOM 608 N N . VAL A 1 75 ? -32.562 -4.373 9.915 1.00 36.12 75 VAL A N 1
ATOM 609 C CA . VAL A 1 75 ? -31.442 -4.274 10.854 1.00 36.12 75 VAL A CA 1
ATOM 610 C C . VAL A 1 75 ? -30.272 -3.647 10.091 1.00 36.12 75 VAL A C 1
ATOM 612 O O . VAL A 1 75 ? -29.947 -4.095 8.993 1.00 36.12 75 VAL A O 1
ATOM 615 N N . GLY A 1 76 ? -29.663 -2.585 10.626 1.00 49.56 76 GLY A N 1
ATOM 616 C CA . GLY A 1 76 ? -28.423 -2.048 10.056 1.00 49.56 76 GLY A CA 1
ATOM 617 C C . GLY A 1 76 ? -27.380 -3.164 9.984 1.00 49.56 76 GLY A C 1
ATOM 618 O O . GLY A 1 76 ? -27.187 -3.871 10.971 1.00 49.56 76 GLY A O 1
ATOM 619 N N . SER A 1 77 ? -26.778 -3.363 8.812 1.00 65.31 77 SER A N 1
ATOM 620 C CA . SER A 1 77 ? -25.780 -4.413 8.589 1.00 65.31 77 SER A CA 1
ATOM 621 C C . SER A 1 77 ? -24.627 -4.271 9.593 1.00 65.31 77 SER A C 1
ATOM 623 O O . SER A 1 77 ? -24.057 -3.193 9.734 1.00 65.31 77 SER A O 1
ATOM 625 N N . ILE A 1 78 ? -24.259 -5.360 10.281 1.00 82.12 78 ILE A N 1
ATOM 626 C CA . ILE A 1 78 ? -23.061 -5.411 11.148 1.00 82.12 78 ILE A CA 1
ATOM 627 C C . ILE A 1 78 ? -21.755 -5.257 10.347 1.00 82.12 78 ILE A C 1
ATOM 629 O O . ILE A 1 78 ? -20.695 -5.018 10.923 1.00 82.12 78 ILE A O 1
ATOM 633 N N . TYR A 1 79 ? -21.844 -5.384 9.022 1.00 76.88 79 TYR A N 1
ATOM 634 C CA . TYR A 1 79 ? -20.763 -5.173 8.072 1.00 76.88 79 TYR A CA 1
ATOM 635 C C . TYR A 1 79 ? -20.909 -3.825 7.368 1.00 76.88 79 TYR A C 1
ATOM 637 O O . TYR A 1 79 ? -22.015 -3.465 6.959 1.00 76.88 79 TYR A O 1
ATOM 645 N N . HIS A 1 80 ? -19.796 -3.138 7.105 1.00 66.19 80 HIS A N 1
ATOM 646 C CA . HIS A 1 80 ? -19.805 -1.943 6.254 1.00 66.19 80 HIS A CA 1
ATOM 647 C C . HIS A 1 80 ? -20.268 -2.252 4.817 1.00 66.19 80 HIS A C 1
ATOM 649 O O . HIS A 1 80 ? -20.994 -1.461 4.215 1.00 66.19 80 HIS A O 1
ATOM 655 N N . ARG A 1 81 ? -19.849 -3.404 4.267 1.00 64.88 81 ARG A N 1
ATOM 656 C CA . ARG A 1 81 ? -20.144 -3.869 2.897 1.00 64.88 81 ARG A CA 1
ATOM 657 C C . ARG A 1 81 ? -20.237 -5.394 2.840 1.00 64.88 81 ARG A C 1
ATOM 659 O O . ARG A 1 81 ? -19.294 -6.076 2.440 1.00 64.88 81 ARG A O 1
ATOM 666 N N . GLU A 1 82 ? -21.371 -5.944 3.264 1.00 72.44 82 GLU A N 1
ATOM 667 C CA . GLU A 1 82 ? -21.599 -7.399 3.240 1.00 72.44 82 GLU A CA 1
ATOM 668 C C . GLU A 1 82 ? -21.488 -7.982 1.817 1.00 72.44 82 GLU A C 1
ATOM 670 O O . GLU A 1 82 ? -20.910 -9.053 1.617 1.00 72.44 82 GLU A O 1
ATOM 675 N N . ASP A 1 83 ? -21.947 -7.221 0.820 1.00 63.78 83 ASP A N 1
ATOM 676 C CA . ASP A 1 83 ? -21.868 -7.527 -0.612 1.00 63.78 83 ASP A CA 1
ATOM 677 C C . ASP A 1 83 ? -20.429 -7.686 -1.128 1.00 63.78 83 ASP A C 1
ATOM 679 O O . ASP A 1 83 ? -20.196 -8.405 -2.098 1.00 63.78 83 ASP A O 1
ATOM 683 N N . PHE A 1 84 ? -19.461 -7.047 -0.471 1.00 62.19 84 PHE A N 1
ATOM 684 C CA . PHE A 1 84 ? -18.040 -7.155 -0.795 1.00 62.19 84 PHE A CA 1
ATOM 685 C C . PHE A 1 84 ? -17.325 -8.197 0.072 1.00 62.19 84 PHE A C 1
ATOM 687 O O . PHE A 1 84 ? -16.474 -8.942 -0.417 1.00 62.19 84 PHE A O 1
ATOM 694 N N . PHE A 1 85 ? -17.673 -8.277 1.358 1.00 73.81 85 PHE A N 1
ATOM 695 C CA . PHE A 1 85 ? -17.042 -9.200 2.297 1.00 73.81 85 PHE A CA 1
ATOM 696 C C . PHE A 1 85 ? -17.308 -10.667 1.938 1.00 73.81 85 PHE A C 1
ATOM 698 O O . PHE A 1 85 ? -16.364 -11.453 1.855 1.00 73.81 85 PHE A O 1
ATOM 705 N N . LEU A 1 86 ? -18.566 -11.048 1.685 1.00 78.50 86 LEU A N 1
ATOM 706 C CA . LEU A 1 86 ? -18.932 -12.457 1.499 1.00 78.50 86 LEU A CA 1
ATOM 707 C C . LEU A 1 86 ? -18.268 -13.119 0.273 1.00 78.50 86 LEU A C 1
ATOM 709 O O . LEU A 1 86 ? -17.735 -14.223 0.435 1.00 78.50 86 LEU A O 1
ATOM 713 N N . PRO A 1 87 ? -18.229 -12.497 -0.926 1.00 70.88 87 PRO A N 1
ATOM 714 C CA . PRO A 1 87 ? -17.549 -13.094 -2.080 1.00 70.88 87 PRO A CA 1
ATOM 715 C C . PRO A 1 87 ? -16.034 -13.219 -1.881 1.00 70.88 87 PRO A C 1
ATOM 717 O O . PRO A 1 87 ? -15.432 -14.229 -2.255 1.00 70.88 87 PRO A O 1
ATOM 720 N N . ASN A 1 88 ? -15.413 -12.217 -1.253 1.00 73.81 88 ASN A N 1
ATOM 721 C CA . ASN A 1 88 ? -13.978 -12.226 -0.989 1.00 73.81 88 ASN A CA 1
ATOM 722 C C . ASN A 1 88 ? -13.602 -13.266 0.070 1.00 73.81 88 ASN A C 1
ATOM 724 O O . ASN A 1 88 ? -12.636 -13.996 -0.123 1.00 73.81 88 ASN A O 1
ATOM 728 N N . TYR A 1 89 ? -14.406 -13.412 1.127 1.00 83.62 89 TYR A N 1
ATOM 729 C CA . TYR A 1 89 ? -14.229 -14.469 2.121 1.00 83.62 89 TYR A CA 1
ATOM 730 C C . TYR A 1 89 ? -14.306 -15.860 1.479 1.00 83.62 89 TYR A C 1
ATOM 732 O O . TYR A 1 89 ? -13.460 -16.709 1.738 1.00 83.62 89 TYR A O 1
ATOM 740 N N . ALA A 1 90 ? -15.288 -16.097 0.601 1.00 79.38 90 ALA A N 1
ATOM 741 C CA . ALA A 1 90 ? -15.405 -17.370 -0.113 1.00 79.38 90 ALA A CA 1
ATOM 742 C C . ALA A 1 90 ? -14.192 -17.647 -1.020 1.00 79.38 90 ALA A C 1
ATOM 744 O O . ALA A 1 90 ? -13.738 -18.785 -1.118 1.00 79.38 90 ALA A O 1
ATOM 745 N N . THR A 1 91 ? -13.650 -16.606 -1.655 1.00 80.81 91 THR A N 1
ATOM 746 C CA . THR A 1 91 ? -12.436 -16.706 -2.478 1.00 80.81 91 THR A CA 1
ATOM 747 C C . THR A 1 91 ? -11.208 -17.016 -1.622 1.00 80.81 91 THR A C 1
ATOM 749 O O . THR A 1 91 ? -10.452 -17.926 -1.954 1.00 80.81 91 THR A O 1
ATOM 752 N N . MET A 1 92 ? -11.041 -16.304 -0.501 1.00 90.00 92 MET A N 1
ATOM 753 C CA . MET A 1 92 ? -9.970 -16.544 0.464 1.00 90.00 92 MET A CA 1
ATOM 754 C C . MET A 1 92 ? -10.005 -17.980 0.964 1.00 90.00 92 MET A C 1
ATOM 756 O O . MET A 1 92 ? -8.962 -18.623 0.938 1.00 90.00 92 MET A O 1
ATOM 760 N N . GLU A 1 93 ? -11.170 -18.471 1.406 1.00 89.56 93 GLU A N 1
ATOM 761 C CA . GLU A 1 93 ? -11.297 -19.850 1.871 1.00 89.56 93 GLU A CA 1
ATOM 762 C C . GLU A 1 93 ? -10.694 -20.774 0.815 1.00 89.56 93 GLU A C 1
ATOM 764 O O . GLU A 1 93 ? -9.690 -21.406 1.096 1.00 89.56 93 GLU A O 1
ATOM 769 N N . ASN A 1 94 ? -11.190 -20.751 -0.422 1.00 85.00 94 ASN A N 1
ATOM 770 C CA . ASN A 1 94 ? -10.808 -21.723 -1.448 1.00 85.00 94 ASN A CA 1
ATOM 771 C C . ASN A 1 94 ? -9.327 -21.714 -1.870 1.00 85.00 94 ASN A C 1
ATOM 773 O O . ASN A 1 94 ? -8.813 -22.772 -2.233 1.00 85.00 94 ASN A O 1
ATOM 777 N N . ASP A 1 95 ? -8.661 -20.558 -1.869 1.00 84.19 95 ASP A N 1
ATOM 778 C CA . ASP A 1 95 ? -7.351 -20.404 -2.519 1.00 84.19 95 ASP A CA 1
ATOM 779 C C . ASP A 1 95 ? -6.210 -20.051 -1.553 1.00 84.19 95 ASP A C 1
ATOM 781 O O . ASP A 1 95 ? -5.050 -20.319 -1.843 1.00 84.19 95 ASP A O 1
ATOM 785 N N . PHE A 1 96 ? -6.473 -19.475 -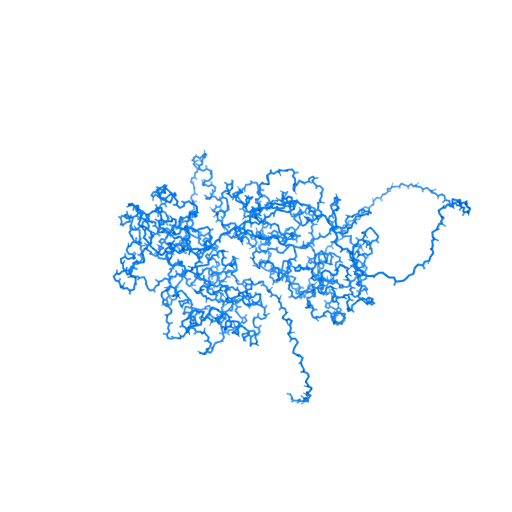0.379 1.00 91.56 96 PHE A N 1
ATOM 786 C CA . PHE A 1 96 ? -5.403 -18.900 0.439 1.00 91.56 96 PHE A CA 1
ATOM 787 C C . PHE A 1 96 ? -4.371 -19.941 0.914 1.00 91.56 96 PHE A C 1
ATOM 789 O O . PHE A 1 96 ? -4.715 -21.011 1.416 1.00 91.56 96 PHE A O 1
ATOM 796 N N . LYS A 1 97 ? -3.079 -19.606 0.763 1.00 92.62 97 LYS A N 1
ATOM 797 C CA . LYS A 1 97 ? -1.935 -20.467 1.114 1.00 92.62 97 LYS A CA 1
ATOM 798 C C . LYS A 1 97 ? -0.836 -19.676 1.804 1.00 92.62 97 LYS A C 1
ATOM 800 O O . LYS A 1 97 ? -0.436 -18.624 1.309 1.00 92.62 97 LYS A O 1
ATOM 805 N N . VAL A 1 98 ? -0.294 -20.213 2.886 1.00 92.81 98 VAL A N 1
ATOM 806 C CA . VAL A 1 98 ? 0.765 -19.603 3.686 1.00 92.81 98 VAL A CA 1
ATOM 807 C C . VAL A 1 98 ? 1.895 -20.601 3.885 1.00 92.81 98 VAL A C 1
ATOM 809 O O . VAL A 1 98 ? 1.673 -21.701 4.391 1.00 92.81 98 VAL A O 1
ATOM 812 N N . PHE A 1 99 ? 3.108 -20.185 3.535 1.00 90.06 99 PHE A N 1
ATOM 813 C CA . PHE A 1 99 ? 4.328 -20.918 3.852 1.00 90.06 99 PHE A CA 1
ATOM 814 C C . PHE A 1 99 ? 4.964 -20.357 5.119 1.00 90.06 99 PHE A C 1
ATOM 816 O O . PHE A 1 99 ? 5.031 -19.142 5.314 1.00 90.06 99 PHE A O 1
ATOM 823 N N . VAL A 1 100 ? 5.477 -21.235 5.973 1.00 87.75 100 VAL A N 1
ATOM 824 C CA . VAL A 1 100 ? 6.167 -20.851 7.207 1.00 87.75 100 VAL A CA 1
ATOM 825 C C . VAL A 1 100 ? 7.655 -21.131 7.046 1.00 87.75 100 VAL A C 1
ATOM 827 O O . VAL A 1 100 ? 8.045 -22.275 6.822 1.00 87.75 100 VAL A O 1
ATOM 830 N N . TYR A 1 101 ? 8.505 -20.103 7.161 1.00 82.00 101 TYR A N 1
ATOM 831 C CA . TYR A 1 101 ? 9.951 -20.329 7.120 1.00 82.00 101 TYR A CA 1
ATOM 832 C C . TYR A 1 101 ? 10.403 -21.206 8.289 1.00 82.00 101 TYR A C 1
ATOM 834 O O . TYR A 1 101 ? 9.930 -21.011 9.409 1.00 82.00 101 TYR A O 1
ATOM 842 N N . PRO A 1 102 ? 11.362 -22.123 8.086 1.00 70.75 102 PRO A N 1
ATOM 843 C CA . PRO A 1 102 ? 11.875 -22.911 9.190 1.00 70.75 102 PRO A CA 1
ATOM 844 C C . PRO A 1 102 ? 12.639 -22.017 10.171 1.00 70.75 102 PRO A C 1
ATOM 846 O O . PRO A 1 102 ? 13.572 -21.286 9.815 1.00 70.75 102 PRO A O 1
ATOM 849 N N . GLY A 1 103 ? 12.243 -22.085 11.442 1.00 57.44 103 GLY A N 1
ATOM 850 C CA . GLY A 1 103 ? 13.074 -21.615 12.544 1.00 57.44 103 GLY A CA 1
ATOM 851 C C . GLY A 1 103 ? 14.332 -22.481 12.619 1.00 57.44 103 GLY A C 1
ATOM 852 O O . GLY A 1 103 ? 14.278 -23.674 12.342 1.00 57.44 103 GLY A O 1
ATOM 853 N N . ARG A 1 104 ? 15.484 -21.913 12.999 1.00 45.69 104 ARG A N 1
ATOM 854 C CA . ARG A 1 104 ? 16.758 -22.658 13.132 1.00 45.69 104 ARG A CA 1
ATOM 855 C C . ARG A 1 104 ? 16.759 -23.738 14.237 1.00 45.69 104 ARG A C 1
ATOM 857 O O . ARG A 1 104 ? 17.821 -24.243 14.578 1.00 45.69 104 ARG A O 1
ATOM 864 N N . ASP A 1 105 ? 15.602 -24.089 14.780 1.00 42.62 105 ASP A N 1
ATOM 865 C CA . ASP A 1 105 ? 15.404 -25.174 15.729 1.00 42.62 105 ASP A CA 1
ATOM 866 C C . ASP A 1 105 ? 13.925 -25.621 15.671 1.00 42.62 105 ASP A C 1
ATOM 868 O O . ASP A 1 105 ? 13.041 -24.834 16.019 1.00 42.62 105 ASP A O 1
ATOM 872 N N . PRO A 1 106 ? 13.622 -26.842 15.195 1.00 37.47 106 PRO A N 1
ATOM 873 C CA . PRO A 1 106 ? 12.254 -27.351 15.097 1.00 37.47 106 PRO A CA 1
ATOM 874 C C . PRO A 1 106 ? 11.614 -27.694 16.455 1.00 37.47 106 PRO A C 1
ATOM 876 O O . PRO A 1 106 ? 10.455 -28.097 16.475 1.00 37.47 106 PRO A O 1
ATOM 879 N N . THR A 1 107 ? 12.329 -27.549 17.581 1.00 39.62 107 THR A N 1
ATOM 880 C CA . THR A 1 107 ? 11.866 -28.019 18.900 1.00 39.62 107 THR A CA 1
ATOM 881 C C . THR A 1 107 ? 11.493 -26.938 19.916 1.00 39.62 107 THR A C 1
ATOM 883 O O . THR A 1 107 ? 11.104 -27.297 21.020 1.00 39.62 107 THR A O 1
ATOM 886 N N . THR A 1 108 ? 11.599 -25.636 19.616 1.00 44.44 108 THR A N 1
ATOM 887 C CA . THR A 1 108 ? 11.646 -24.643 20.715 1.00 44.44 108 THR A CA 1
ATOM 888 C C . THR A 1 108 ? 10.662 -23.476 20.687 1.00 44.44 108 THR A C 1
ATOM 890 O O . THR A 1 108 ? 10.738 -22.632 21.587 1.00 44.44 108 THR A O 1
ATOM 893 N N . CYS A 1 109 ? 9.751 -23.354 19.711 1.00 49.69 109 CYS A N 1
ATOM 894 C CA . CYS A 1 109 ? 8.928 -22.129 19.625 1.00 49.69 109 CYS A CA 1
ATOM 895 C C . CYS A 1 109 ? 7.445 -22.340 19.322 1.00 49.69 109 CYS A C 1
ATOM 897 O O . CYS A 1 109 ? 6.613 -21.622 19.872 1.00 49.69 109 CYS A O 1
ATOM 899 N N . TYR A 1 110 ? 7.109 -23.339 18.507 1.00 54.88 110 TYR A N 1
ATOM 900 C CA . TYR A 1 110 ? 5.722 -23.681 18.184 1.00 54.88 110 TYR A CA 1
ATOM 901 C C . TYR A 1 110 ? 5.563 -25.196 18.049 1.00 54.88 110 TYR A C 1
ATOM 903 O O . TYR A 1 110 ? 5.004 -25.693 17.072 1.00 54.88 110 TYR A O 1
ATOM 911 N N . ASP A 1 111 ? 6.109 -25.944 19.008 1.00 47.44 111 ASP A N 1
ATOM 912 C CA . ASP A 1 111 ? 5.815 -27.370 19.097 1.00 47.44 111 ASP A CA 1
ATOM 913 C C . ASP A 1 111 ? 4.329 -27.525 19.496 1.00 47.44 111 ASP A C 1
ATOM 915 O O . ASP A 1 111 ? 3.904 -26.930 20.488 1.00 47.44 111 ASP A O 1
ATOM 919 N N . PRO A 1 112 ? 3.506 -28.308 18.774 1.00 44.91 112 PRO A N 1
ATOM 920 C CA . PRO A 1 112 ? 2.134 -28.614 19.193 1.00 44.91 112 PRO A CA 1
ATOM 921 C C . PRO A 1 112 ? 2.045 -29.232 20.601 1.00 44.91 112 PRO A C 1
ATOM 923 O O . PRO A 1 112 ? 0.966 -29.265 21.197 1.00 44.91 112 PRO A O 1
ATOM 926 N N . ARG A 1 113 ? 3.170 -29.758 21.106 1.00 46.06 113 ARG A N 1
ATOM 927 C CA . ARG A 1 113 ? 3.352 -30.353 22.433 1.00 46.06 113 ARG A CA 1
ATOM 928 C C . ARG A 1 113 ? 3.833 -29.348 23.484 1.00 46.06 113 ARG A C 1
ATOM 930 O O . ARG A 1 113 ? 3.771 -29.685 24.663 1.00 46.06 113 ARG A O 1
ATOM 937 N N . ASP A 1 114 ? 4.305 -28.162 23.090 1.00 47.81 114 ASP A N 1
ATOM 938 C CA . ASP A 1 114 ? 4.796 -27.146 24.027 1.00 47.81 114 ASP A CA 1
ATOM 939 C C . ASP A 1 114 ? 3.638 -26.558 24.847 1.00 47.81 114 ASP A C 1
ATOM 941 O O . ASP A 1 114 ? 2.582 -26.188 24.323 1.00 47.81 114 ASP A O 1
ATOM 945 N N . GLU A 1 115 ? 3.840 -26.448 26.159 1.00 49.38 115 GLU A N 1
ATOM 946 C CA . GLU A 1 115 ? 2.869 -25.829 27.057 1.00 49.38 115 GLU A CA 1
ATOM 947 C C . GLU A 1 115 ? 2.870 -24.302 26.868 1.00 49.38 115 GLU A C 1
ATOM 949 O O . GLU A 1 115 ? 3.905 -23.630 26.898 1.00 49.38 115 GLU A O 1
ATOM 954 N N . LEU A 1 116 ? 1.678 -23.758 26.614 1.00 49.69 116 LEU A N 1
ATOM 955 C CA . LEU A 1 116 ? 1.450 -22.391 26.149 1.00 49.69 116 LEU A CA 1
ATOM 956 C C . LEU A 1 116 ? 2.084 -21.333 27.070 1.00 49.69 116 LEU A C 1
ATOM 958 O O . LEU A 1 116 ? 1.697 -21.169 28.225 1.00 49.69 116 LEU A O 1
ATOM 962 N N . LYS A 1 117 ? 3.013 -20.527 26.542 1.00 50.66 117 LYS A N 1
ATOM 963 C CA . LYS A 1 117 ? 3.557 -19.362 27.259 1.00 50.66 117 LYS A CA 1
ATOM 964 C C . LYS A 1 117 ? 2.658 -18.148 27.004 1.00 50.66 117 LYS A C 1
ATOM 966 O O . LYS A 1 117 ? 2.678 -17.568 25.923 1.00 50.66 117 LYS A O 1
ATOM 971 N N . ARG A 1 118 ? 1.901 -17.725 28.024 1.00 50.09 118 ARG A N 1
ATOM 972 C CA . ARG A 1 118 ? 0.842 -16.686 27.981 1.00 50.09 118 ARG A CA 1
ATOM 973 C C . ARG A 1 118 ? 1.191 -15.361 27.279 1.00 50.09 118 ARG A C 1
ATOM 975 O O . ARG A 1 118 ? 0.289 -14.708 26.768 1.00 50.09 118 ARG A O 1
ATOM 982 N N . LYS A 1 119 ? 2.468 -14.961 27.208 1.00 48.72 119 LYS A N 1
ATOM 983 C CA . LYS A 1 119 ? 2.891 -13.747 26.476 1.00 48.72 119 LYS A CA 1
ATOM 984 C C . LYS A 1 119 ? 2.683 -13.834 24.954 1.00 48.72 119 LYS A C 1
ATOM 986 O O . LYS A 1 119 ? 2.703 -12.793 24.314 1.00 48.72 119 LYS A O 1
ATOM 991 N N . TYR A 1 120 ? 2.447 -15.028 24.407 1.00 58.53 120 TYR A N 1
ATOM 992 C CA . TYR A 1 120 ? 2.366 -15.303 22.967 1.00 58.53 120 TYR A CA 1
ATOM 993 C C . TYR A 1 120 ? 1.019 -15.918 22.551 1.00 58.53 120 TYR A C 1
ATOM 995 O O . TYR A 1 120 ? 0.951 -16.582 21.525 1.00 58.53 120 TYR A O 1
ATOM 1003 N N . ALA A 1 121 ? -0.052 -15.765 23.342 1.00 65.50 121 ALA A N 1
ATOM 1004 C CA . ALA A 1 121 ? -1.272 -16.563 23.167 1.00 65.50 121 ALA A CA 1
ATOM 1005 C C . ALA A 1 121 ? -1.919 -16.414 21.776 1.00 65.50 121 ALA A C 1
ATOM 1007 O O . ALA A 1 121 ? -2.102 -17.418 21.095 1.00 65.50 121 ALA A O 1
ATOM 1008 N N . SER A 1 122 ? -2.214 -15.191 21.317 1.00 74.94 122 SER A N 1
ATOM 1009 C CA . SER A 1 122 ? -2.858 -14.978 20.007 1.00 74.94 122 SER A CA 1
ATOM 1010 C C . SER A 1 122 ? -1.983 -15.439 18.830 1.00 74.94 122 SER A C 1
ATOM 1012 O O . SER A 1 122 ? -2.486 -16.046 17.890 1.00 74.94 122 SER A O 1
ATOM 1014 N N . GLU A 1 123 ? -0.670 -15.202 18.894 1.00 76.38 123 GLU A N 1
ATOM 1015 C CA . GLU A 1 123 ? 0.290 -15.700 17.899 1.00 76.38 123 GLU A CA 1
ATOM 1016 C C . GLU A 1 123 ? 0.346 -17.235 17.893 1.00 76.38 123 GLU A C 1
ATOM 1018 O O . GLU A 1 123 ? 0.244 -17.865 16.842 1.00 76.38 123 GLU A O 1
ATOM 1023 N N . HIS A 1 124 ? 0.444 -17.850 19.071 1.00 74.44 124 HIS A N 1
ATOM 1024 C CA . HIS A 1 124 ? 0.467 -19.299 19.221 1.00 74.44 124 HIS A CA 1
ATOM 1025 C C . HIS A 1 124 ? -0.822 -19.935 18.691 1.00 74.44 124 HIS A C 1
ATOM 1027 O O . HIS A 1 124 ? -0.757 -20.917 17.958 1.00 74.44 124 HIS A O 1
ATOM 1033 N N . TYR A 1 125 ? -1.992 -19.374 19.010 1.00 76.88 125 TYR A N 1
ATOM 1034 C CA . TYR A 1 125 ? -3.271 -19.869 18.500 1.00 76.88 125 TYR A CA 1
ATOM 1035 C C . TYR A 1 125 ? -3.394 -19.741 16.993 1.00 76.88 125 TYR A C 1
ATOM 1037 O O . TYR A 1 125 ? -3.856 -20.680 16.343 1.00 76.88 125 TYR A O 1
ATOM 1045 N N . PHE A 1 126 ? -2.935 -18.622 16.432 1.00 84.62 126 PHE A N 1
ATOM 1046 C CA . PHE A 1 126 ? -2.882 -18.470 14.989 1.00 84.62 126 PHE A CA 1
ATOM 1047 C C . PHE A 1 126 ? -2.066 -19.596 14.354 1.00 84.62 126 PHE A C 1
ATOM 1049 O O . PHE A 1 126 ? -2.521 -20.195 13.390 1.00 84.62 126 PHE A O 1
ATOM 1056 N N . LEU A 1 127 ? -0.909 -19.947 14.919 1.00 80.06 127 LEU A N 1
ATOM 1057 C CA . LEU A 1 127 ? -0.032 -20.983 14.366 1.00 80.06 127 LEU A CA 1
ATOM 1058 C C . LEU A 1 127 ? -0.544 -22.399 14.598 1.00 80.06 127 LEU A C 1
ATOM 1060 O O . LEU A 1 127 ? -0.500 -23.220 13.681 1.00 80.06 127 LEU A O 1
ATOM 1064 N N . LYS A 1 128 ? -1.100 -22.662 15.782 1.00 77.94 128 LYS A N 1
ATOM 1065 C CA . LYS A 1 128 ? -1.773 -23.918 16.117 1.00 77.94 128 LYS A CA 1
ATOM 1066 C C . LYS A 1 128 ? -2.944 -24.199 15.181 1.00 77.94 128 LYS A C 1
ATOM 1068 O O . LYS A 1 128 ? -3.191 -25.359 14.880 1.00 77.94 128 LYS A O 1
ATOM 1073 N N . ASN A 1 129 ? -3.632 -23.160 14.714 1.00 86.12 129 ASN A N 1
ATOM 1074 C CA . ASN A 1 129 ? -4.701 -23.282 13.732 1.00 86.12 129 ASN A CA 1
ATOM 1075 C C . ASN A 1 129 ? -4.175 -23.260 12.292 1.00 86.12 129 ASN A C 1
ATOM 1077 O O . ASN A 1 129 ? -4.712 -23.981 11.459 1.00 86.12 129 ASN A O 1
ATOM 1081 N N . LEU A 1 130 ? -3.109 -22.507 11.998 1.00 88.88 130 LEU A N 1
ATOM 1082 C CA . LEU A 1 130 ? -2.530 -22.405 10.660 1.00 88.88 130 LEU A CA 1
ATOM 1083 C C . LEU A 1 130 ? -1.968 -23.743 10.191 1.00 88.88 130 LEU A C 1
ATOM 1085 O O . LEU A 1 130 ? -2.395 -24.224 9.148 1.00 88.88 130 LEU A O 1
ATOM 1089 N N . ILE A 1 131 ? -1.050 -24.338 10.958 1.00 83.75 131 ILE A N 1
ATOM 1090 C CA . ILE A 1 131 ? -0.297 -25.542 10.571 1.00 83.75 131 ILE A CA 1
ATOM 1091 C C . ILE A 1 131 ? -1.213 -26.718 10.175 1.00 83.75 131 ILE A C 1
ATOM 1093 O O . ILE A 1 131 ? -0.987 -27.295 9.116 1.00 83.75 131 ILE A O 1
ATOM 1097 N N . PRO A 1 132 ? -2.251 -27.088 10.955 1.00 82.88 132 PRO A N 1
ATOM 1098 C CA . PRO A 1 132 ? -3.172 -28.155 10.567 1.00 82.88 132 PRO A CA 1
ATOM 1099 C C . PRO A 1 132 ? -4.272 -27.694 9.598 1.00 82.88 132 PRO A C 1
ATOM 1101 O O . PRO A 1 132 ? -5.050 -28.525 9.128 1.00 82.88 132 PRO A O 1
ATOM 1104 N N . SER A 1 133 ? -4.400 -26.391 9.319 1.00 88.38 133 SER A N 1
ATOM 1105 C CA . SER A 1 133 ? -5.392 -25.906 8.360 1.00 88.38 133 SER A CA 1
ATOM 1106 C C . SER A 1 133 ? -4.945 -26.133 6.923 1.00 88.38 133 SER A C 1
ATOM 1108 O O . SER A 1 133 ? -3.767 -26.162 6.587 1.00 88.38 133 SER A O 1
ATOM 1110 N N . TRP A 1 134 ? -5.926 -26.151 6.035 1.00 89.38 134 TRP A N 1
ATOM 1111 C CA . TRP A 1 134 ? -5.720 -26.162 4.596 1.00 89.38 134 TRP A CA 1
ATOM 1112 C C . TRP A 1 134 ? -5.152 -24.848 4.030 1.00 89.38 134 TRP A C 1
ATOM 1114 O O . TRP A 1 134 ? -4.855 -24.795 2.837 1.00 89.38 134 TRP A O 1
ATOM 1124 N N . PHE A 1 135 ? -4.972 -23.807 4.855 1.00 93.69 135 PHE A N 1
ATOM 1125 C CA . PHE A 1 135 ? -4.203 -22.619 4.475 1.00 93.69 135 PHE A CA 1
ATOM 1126 C C . PHE A 1 135 ? -2.697 -22.862 4.550 1.00 93.69 135 PHE A C 1
ATOM 1128 O O . PHE A 1 135 ? -1.945 -22.176 3.867 1.00 93.69 135 PHE A O 1
ATOM 1135 N N . PHE A 1 136 ? -2.226 -23.815 5.353 1.00 92.62 136 PHE A N 1
ATOM 1136 C CA . PHE A 1 136 ? -0.807 -24.143 5.390 1.00 92.62 136 PHE A CA 1
ATOM 1137 C C . PHE A 1 136 ? -0.369 -24.838 4.096 1.00 92.62 136 PHE A C 1
ATOM 1139 O O . PHE A 1 136 ? -1.100 -25.639 3.509 1.00 92.62 136 PHE A O 1
ATOM 1146 N N . THR A 1 137 ? 0.844 -24.519 3.654 1.00 88.12 137 THR A N 1
ATOM 1147 C CA . THR A 1 137 ? 1.541 -25.256 2.607 1.00 88.12 137 THR A CA 1
ATOM 1148 C C . THR A 1 137 ? 3.019 -25.392 2.957 1.00 88.12 137 THR A C 1
ATOM 1150 O O . THR A 1 137 ? 3.662 -24.448 3.419 1.00 88.12 137 THR A O 1
ATOM 1153 N N . ASP A 1 138 ? 3.548 -26.588 2.740 1.00 83.75 138 ASP A N 1
ATOM 1154 C CA . ASP A 1 138 ? 4.972 -26.915 2.774 1.00 83.75 138 ASP A CA 1
ATOM 1155 C C . ASP A 1 138 ? 5.677 -26.594 1.448 1.00 83.75 138 ASP A C 1
ATOM 1157 O O . ASP A 1 138 ? 6.905 -26.549 1.395 1.00 83.75 138 ASP A O 1
ATOM 1161 N N . ASP A 1 139 ? 4.908 -26.310 0.397 1.00 83.81 139 ASP A N 1
ATOM 1162 C CA . ASP A 1 139 ? 5.402 -25.858 -0.889 1.00 83.81 139 ASP A CA 1
ATOM 1163 C C . ASP A 1 139 ? 5.412 -24.313 -0.935 1.00 83.81 139 ASP A C 1
ATOM 1165 O O . ASP A 1 139 ? 4.369 -23.665 -1.086 1.00 83.81 139 ASP A O 1
ATOM 1169 N N . PRO A 1 140 ? 6.594 -23.672 -0.828 1.00 81.94 140 PRO A N 1
ATOM 1170 C CA . PRO A 1 140 ? 6.703 -22.214 -0.861 1.00 81.94 140 PRO A CA 1
ATOM 1171 C C . PRO A 1 140 ? 6.270 -21.612 -2.202 1.00 81.94 140 PRO A C 1
ATOM 1173 O O . PRO A 1 140 ? 6.105 -20.395 -2.307 1.00 81.94 140 PRO A O 1
ATOM 1176 N N . THR A 1 141 ? 6.103 -22.429 -3.240 1.00 73.00 141 THR A N 1
ATOM 1177 C CA . THR A 1 141 ? 5.773 -21.949 -4.576 1.00 73.00 141 THR A CA 1
ATOM 1178 C C . THR A 1 141 ? 4.287 -21.711 -4.731 1.00 73.00 141 THR A C 1
ATOM 1180 O O . THR A 1 141 ? 3.903 -20.694 -5.300 1.00 73.00 141 THR A O 1
ATOM 1183 N N . VAL A 1 142 ? 3.442 -22.534 -4.107 1.00 80.62 142 VAL A N 1
ATOM 1184 C CA . VAL A 1 142 ? 1.993 -22.301 -4.067 1.00 80.62 142 VAL A CA 1
ATOM 1185 C C . VAL A 1 142 ? 1.589 -21.271 -3.003 1.00 80.62 142 VAL A C 1
ATOM 1187 O O . VAL A 1 142 ? 0.429 -20.858 -2.951 1.00 80.62 142 VAL A O 1
ATOM 1190 N N . ALA A 1 143 ? 2.533 -20.795 -2.187 1.00 85.12 143 ALA A N 1
ATOM 1191 C CA . ALA A 1 143 ? 2.289 -19.852 -1.103 1.00 85.12 143 ALA A CA 1
ATOM 1192 C C . ALA A 1 143 ? 1.951 -18.435 -1.592 1.00 85.12 143 ALA A C 1
ATOM 1194 O O . ALA A 1 143 ? 2.653 -17.832 -2.414 1.00 85.12 143 ALA A O 1
ATOM 1195 N N . HIS A 1 144 ? 0.874 -17.886 -1.037 1.00 85.94 144 HIS A N 1
ATOM 1196 C CA . HIS A 1 144 ? 0.488 -16.492 -1.206 1.00 85.94 144 HIS A CA 1
ATOM 1197 C C . HIS A 1 144 ? 1.260 -15.562 -0.267 1.00 85.94 144 HIS A C 1
ATOM 1199 O O . HIS A 1 144 ? 1.710 -14.502 -0.693 1.00 85.94 144 HIS A O 1
ATOM 1205 N N . LEU A 1 145 ? 1.446 -15.981 0.988 1.00 91.50 145 LEU A N 1
ATOM 1206 C CA . LEU A 1 145 ? 2.196 -15.243 2.000 1.00 91.50 145 LEU A CA 1
ATOM 1207 C C . LEU A 1 145 ? 3.244 -16.125 2.682 1.00 91.50 145 LEU A C 1
ATOM 1209 O O . LEU A 1 145 ? 3.081 -17.343 2.783 1.00 91.50 145 LEU A O 1
ATOM 1213 N N . PHE A 1 146 ? 4.288 -15.487 3.206 1.00 90.31 146 PHE A N 1
ATOM 1214 C CA . PHE A 1 146 ? 5.346 -16.131 3.975 1.00 90.31 146 PHE A CA 1
ATOM 1215 C C . PHE A 1 146 ? 5.401 -15.617 5.412 1.00 90.31 146 PHE A C 1
ATOM 1217 O O . PHE A 1 146 ? 5.629 -14.432 5.655 1.00 90.31 146 PHE A O 1
ATOM 1224 N N . LEU A 1 147 ? 5.279 -16.516 6.381 1.00 90.06 147 LEU A N 1
ATOM 1225 C CA . LEU A 1 147 ? 5.468 -16.186 7.787 1.00 90.06 147 LEU A CA 1
ATOM 1226 C C . LEU A 1 147 ? 6.956 -16.210 8.162 1.00 90.06 147 LEU A C 1
ATOM 1228 O O . LEU A 1 147 ? 7.630 -17.228 7.985 1.00 90.06 147 LEU A O 1
ATOM 1232 N N . ILE A 1 148 ? 7.438 -15.115 8.755 1.00 86.19 148 ILE A N 1
ATOM 1233 C CA . ILE A 1 148 ? 8.749 -15.013 9.404 1.00 86.19 148 ILE A CA 1
ATOM 1234 C C . ILE A 1 148 ? 8.573 -15.279 10.912 1.00 86.19 148 ILE A C 1
ATOM 1236 O O . ILE A 1 148 ? 8.029 -14.426 11.620 1.00 86.19 148 ILE A O 1
ATOM 1240 N N . PRO A 1 149 ? 9.053 -16.415 11.445 1.00 77.19 149 PRO A N 1
ATOM 1241 C CA . PRO A 1 149 ? 8.858 -16.767 12.850 1.00 77.19 149 PRO A CA 1
ATOM 1242 C C . PRO A 1 149 ? 9.885 -16.055 13.756 1.00 77.19 149 PRO A C 1
ATOM 1244 O O . PRO A 1 149 ? 10.884 -16.635 14.184 1.00 77.19 149 PRO A O 1
ATOM 1247 N N . LEU A 1 150 ? 9.679 -14.757 14.012 1.00 72.69 150 LEU A N 1
ATOM 1248 C CA . LEU A 1 150 ? 10.612 -13.931 14.798 1.00 72.69 150 LEU A CA 1
ATOM 1249 C C . LEU A 1 150 ? 10.575 -14.205 16.306 1.00 72.69 150 LEU A C 1
ATOM 1251 O O . LEU A 1 150 ? 11.623 -14.120 16.951 1.00 72.69 150 LEU A O 1
ATOM 1255 N N . SER A 1 151 ? 9.419 -14.566 16.869 1.00 58.88 151 SER A N 1
ATOM 1256 C CA . SER A 1 151 ? 9.280 -14.831 18.311 1.00 58.88 151 SER A CA 1
ATOM 1257 C C . SER A 1 151 ? 10.033 -16.088 18.771 1.00 58.88 151 SER A C 1
ATOM 1259 O O . SER A 1 151 ? 10.192 -16.324 19.968 1.00 58.88 151 SER A O 1
ATOM 1261 N N . CYS A 1 152 ? 10.630 -16.831 17.830 1.00 52.69 152 CYS A N 1
ATOM 1262 C CA . CYS A 1 152 ? 11.543 -17.936 18.095 1.00 52.69 152 CYS A CA 1
ATOM 1263 C C . CYS A 1 152 ? 12.892 -17.539 18.726 1.00 52.69 152 CYS A C 1
ATOM 1265 O O . CYS A 1 152 ? 13.742 -18.386 19.014 1.00 52.69 152 CYS A O 1
ATOM 1267 N N . LYS A 1 153 ? 13.150 -16.242 18.907 1.00 49.00 153 LYS A N 1
ATOM 1268 C CA . LYS A 1 153 ? 14.365 -15.722 19.539 1.00 49.00 153 LYS A CA 1
ATOM 1269 C C . LYS A 1 153 ? 14.075 -15.428 21.010 1.00 49.00 153 LYS A C 1
ATOM 1271 O O . LYS A 1 153 ? 13.120 -14.729 21.327 1.00 49.00 153 LYS A O 1
ATOM 1276 N N . LYS A 1 154 ? 14.921 -15.931 21.922 1.00 47.69 154 LYS A N 1
ATOM 1277 C CA . LYS A 1 154 ? 14.874 -15.562 23.350 1.00 47.69 154 LYS A CA 1
ATOM 1278 C C . LYS A 1 154 ? 14.776 -14.033 23.465 1.00 47.69 154 LYS A C 1
ATOM 1280 O O . LYS A 1 154 ? 15.658 -13.339 22.969 1.00 47.69 154 LYS A O 1
ATOM 1285 N N . THR A 1 155 ? 13.697 -13.560 24.091 1.00 43.03 155 THR A N 1
ATOM 1286 C CA . THR A 1 155 ? 13.359 -12.149 24.344 1.00 43.03 155 THR A CA 1
ATOM 1287 C C . THR A 1 155 ? 14.603 -11.312 24.650 1.00 43.03 155 THR A C 1
ATOM 1289 O O . THR A 1 155 ? 15.300 -11.614 25.623 1.00 43.03 155 THR A O 1
ATOM 1292 N N . GLY A 1 156 ? 14.875 -10.299 23.821 1.00 47.59 156 GLY A N 1
ATOM 1293 C CA . GLY A 1 156 ? 16.082 -9.463 23.885 1.00 47.59 156 GLY A CA 1
ATOM 1294 C C . GLY A 1 156 ? 16.934 -9.451 22.607 1.00 47.59 156 GLY A C 1
ATOM 1295 O O . GLY A 1 156 ? 18.110 -9.083 22.672 1.00 47.59 156 GLY A O 1
ATOM 1296 N N . ALA A 1 157 ? 16.388 -9.876 21.462 1.00 50.59 157 ALA A N 1
ATOM 1297 C CA . ALA A 1 157 ? 17.081 -9.790 20.181 1.00 50.59 157 ALA A CA 1
ATOM 1298 C C . ALA A 1 157 ? 17.151 -8.319 19.749 1.00 50.59 157 ALA A C 1
ATOM 1300 O O . ALA A 1 157 ? 16.140 -7.685 19.493 1.00 50.59 157 ALA A O 1
ATOM 1301 N N . ARG A 1 158 ? 18.356 -7.751 19.659 1.00 59.31 158 ARG A N 1
ATOM 1302 C CA . ARG A 1 158 ? 18.518 -6.365 19.186 1.00 59.31 158 ARG A CA 1
ATOM 1303 C C . ARG A 1 158 ? 18.188 -6.298 17.691 1.00 59.31 158 ARG A C 1
ATOM 1305 O O . ARG A 1 158 ? 18.319 -7.309 17.003 1.00 59.31 158 ARG A O 1
ATOM 1312 N N . GLU A 1 159 ? 17.869 -5.119 17.148 1.00 63.97 159 GLU A N 1
ATOM 1313 C CA . GLU A 1 159 ? 17.615 -4.894 15.704 1.00 63.97 159 GLU A CA 1
ATOM 1314 C C . GLU A 1 159 ? 18.624 -5.646 14.804 1.00 63.97 159 GLU A C 1
ATOM 1316 O O . GLU A 1 159 ? 18.270 -6.278 13.806 1.00 63.97 159 GLU A O 1
ATOM 1321 N N . LYS A 1 160 ? 19.903 -5.657 15.205 1.00 65.44 160 LYS A N 1
ATOM 1322 C CA . LYS A 1 160 ? 20.991 -6.381 14.531 1.00 65.44 160 LYS A CA 1
ATOM 1323 C C . LYS A 1 160 ? 20.749 -7.894 14.418 1.00 65.44 160 LYS A C 1
ATOM 1325 O O . LYS A 1 160 ? 21.079 -8.479 13.388 1.00 65.44 160 LYS A O 1
ATOM 1330 N N . ASP A 1 161 ? 20.189 -8.530 15.439 1.00 68.88 161 ASP A N 1
ATOM 1331 C CA . ASP A 1 161 ? 19.911 -9.968 15.483 1.00 68.88 161 ASP A CA 1
ATOM 1332 C C . ASP A 1 161 ? 18.737 -10.342 14.574 1.00 68.88 161 ASP A C 1
ATOM 1334 O O . ASP A 1 161 ? 18.828 -11.331 13.839 1.00 68.88 161 ASP A O 1
ATOM 1338 N N . ILE A 1 162 ? 17.684 -9.517 14.563 1.00 71.50 162 ILE A N 1
ATOM 1339 C CA . ILE A 1 162 ? 16.553 -9.641 13.632 1.00 71.50 162 ILE A CA 1
ATOM 1340 C C . ILE A 1 162 ? 17.055 -9.461 12.199 1.00 71.50 162 ILE A C 1
ATOM 1342 O O . ILE A 1 162 ? 16.841 -10.321 11.345 1.00 71.50 162 ILE A O 1
ATOM 1346 N N . LYS A 1 163 ? 17.817 -8.393 11.942 1.00 70.94 163 LYS A N 1
ATOM 1347 C CA . LYS A 1 163 ? 18.417 -8.105 10.635 1.00 70.94 163 LYS A CA 1
ATOM 1348 C C . LYS A 1 163 ? 19.300 -9.251 10.146 1.00 70.94 163 LYS A C 1
ATOM 1350 O O . LYS A 1 163 ? 19.219 -9.616 8.978 1.00 70.94 163 LYS A O 1
ATOM 1355 N N . ASN A 1 164 ? 20.128 -9.836 11.011 1.00 73.88 164 ASN A N 1
ATOM 1356 C CA . ASN A 1 164 ? 20.985 -10.970 10.658 1.00 73.88 164 ASN A CA 1
ATOM 1357 C C . ASN A 1 164 ? 20.180 -12.246 10.385 1.00 73.88 164 ASN A C 1
ATOM 1359 O O . ASN A 1 164 ? 20.496 -12.972 9.442 1.00 73.88 164 ASN A O 1
ATOM 1363 N N . TYR A 1 165 ? 19.140 -12.514 11.178 1.00 76.44 165 TYR A N 1
ATOM 1364 C CA . TYR A 1 165 ? 18.244 -13.646 10.952 1.00 76.44 165 TYR A CA 1
ATOM 1365 C C . TYR A 1 165 ? 17.521 -13.518 9.611 1.00 76.44 165 TYR A C 1
ATOM 1367 O O . TYR A 1 165 ? 17.609 -14.425 8.788 1.00 76.44 165 TYR A O 1
ATOM 1375 N N . VAL A 1 166 ? 16.905 -12.364 9.351 1.00 75.06 166 VAL A N 1
ATOM 1376 C CA . VAL A 1 166 ? 16.216 -12.090 8.088 1.00 75.06 166 VAL A CA 1
ATOM 1377 C C . VAL A 1 166 ? 17.199 -12.141 6.920 1.00 75.06 166 VAL A C 1
ATOM 1379 O O . VAL A 1 166 ? 16.920 -12.809 5.935 1.00 75.06 166 VAL A O 1
ATOM 1382 N N . LYS A 1 167 ? 18.400 -11.556 7.030 1.00 74.75 167 LYS A N 1
ATOM 1383 C CA . LYS A 1 167 ? 19.440 -11.689 5.993 1.00 74.75 167 LYS A CA 1
ATOM 1384 C C . LYS A 1 167 ? 19.805 -13.146 5.708 1.00 74.75 167 LYS A C 1
ATOM 1386 O O . LYS A 1 167 ? 19.938 -13.506 4.543 1.00 74.75 167 LYS A O 1
ATOM 1391 N N . SER A 1 168 ? 19.947 -13.973 6.746 1.00 74.00 168 SER A N 1
ATOM 1392 C CA . SER A 1 168 ? 20.200 -15.405 6.571 1.00 74.00 168 SER A CA 1
ATOM 1393 C C . SER A 1 168 ? 19.031 -16.109 5.890 1.00 74.00 168 SER A C 1
ATOM 1395 O O . SER A 1 168 ? 19.255 -16.940 5.018 1.00 74.00 168 SER A O 1
ATOM 1397 N N . LEU A 1 169 ? 17.801 -15.796 6.283 1.00 73.62 169 LEU A N 1
ATOM 1398 C CA . LEU A 1 169 ? 16.598 -16.374 5.698 1.00 73.62 169 LEU A CA 1
ATOM 1399 C C . LEU A 1 169 ? 16.503 -15.998 4.214 1.00 73.62 169 LEU A C 1
ATOM 1401 O O . LEU A 1 169 ? 16.332 -16.875 3.379 1.00 73.62 169 LEU A O 1
ATOM 1405 N N . ILE A 1 170 ? 16.749 -14.735 3.866 1.00 70.25 170 ILE A N 1
ATOM 1406 C CA . ILE A 1 170 ? 16.791 -14.249 2.478 1.00 70.25 170 ILE A CA 1
ATOM 1407 C C . ILE A 1 170 ? 17.896 -14.927 1.667 1.00 70.25 170 ILE A C 1
ATOM 1409 O O . ILE A 1 170 ? 17.714 -15.185 0.480 1.00 70.25 170 ILE A O 1
ATOM 1413 N N . SER A 1 171 ? 19.060 -15.192 2.270 1.00 67.62 171 SER A N 1
ATOM 1414 C CA . SER A 1 171 ? 20.123 -15.921 1.572 1.00 67.62 171 SER A CA 1
ATOM 1415 C C . SER A 1 171 ? 19.777 -17.390 1.339 1.00 67.62 171 SER A C 1
ATOM 1417 O O . SER A 1 171 ? 20.218 -17.953 0.346 1.00 67.62 171 SER A O 1
ATOM 1419 N N . SER A 1 172 ? 18.993 -17.997 2.233 1.00 68.19 172 SER A N 1
ATOM 1420 C CA . SER A 1 172 ? 18.588 -19.404 2.143 1.00 68.19 172 SER A CA 1
ATOM 1421 C C . SER A 1 172 ? 17.335 -19.616 1.290 1.00 68.19 172 SER A C 1
ATOM 1423 O O . SER A 1 172 ? 17.169 -20.688 0.720 1.00 68.19 1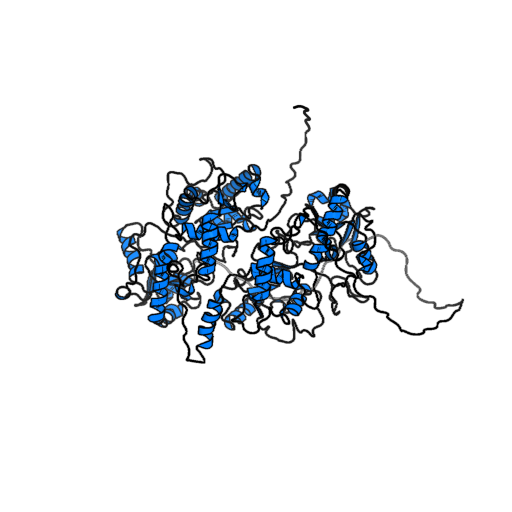72 SER A O 1
ATOM 1425 N N . TYR A 1 173 ? 16.467 -18.608 1.182 1.00 67.94 173 TYR A N 1
ATOM 1426 C CA . TYR A 1 173 ? 15.190 -18.686 0.482 1.00 67.94 173 TYR A CA 1
ATOM 1427 C C . TYR A 1 173 ? 15.043 -17.536 -0.525 1.00 67.94 173 TYR A C 1
ATOM 1429 O O . TYR A 1 173 ? 14.882 -16.380 -0.121 1.00 67.94 173 TYR A O 1
ATOM 1437 N N . PRO A 1 174 ? 15.008 -17.818 -1.841 1.00 70.00 174 PRO A N 1
ATOM 1438 C CA . PRO A 1 174 ? 15.006 -16.787 -2.880 1.00 70.00 174 PRO A CA 1
ATOM 1439 C C . PRO A 1 174 ? 13.656 -16.060 -3.059 1.00 70.00 174 PRO A C 1
ATOM 1441 O O . PRO A 1 174 ? 13.503 -15.285 -3.999 1.00 70.00 174 PRO A O 1
ATOM 1444 N N . TYR A 1 175 ? 12.679 -16.259 -2.168 1.00 71.75 175 TYR A N 1
ATOM 1445 C CA . TYR A 1 175 ? 11.328 -15.697 -2.304 1.00 71.75 175 TYR A CA 1
ATOM 1446 C C . TYR A 1 175 ? 11.200 -14.245 -1.837 1.00 71.75 175 TYR A C 1
ATOM 1448 O O . TYR A 1 175 ? 10.317 -13.535 -2.298 1.00 71.75 175 TYR A O 1
ATOM 1456 N N . TRP A 1 176 ? 12.110 -13.762 -0.989 1.00 69.56 176 TRP A N 1
ATOM 1457 C CA . TRP A 1 176 ? 12.064 -12.383 -0.492 1.00 69.56 176 TRP A CA 1
ATOM 1458 C C . TRP A 1 176 ? 12.154 -11.330 -1.598 1.00 69.56 176 TRP A C 1
ATOM 1460 O O . TRP A 1 176 ? 11.438 -10.331 -1.590 1.00 69.56 176 TRP A O 1
ATOM 1470 N N . ASN A 1 177 ? 13.047 -11.541 -2.569 1.00 59.75 177 ASN A N 1
ATOM 1471 C CA . ASN A 1 177 ? 13.328 -10.535 -3.594 1.00 59.75 177 ASN A CA 1
ATOM 1472 C C . ASN A 1 177 ? 12.160 -10.362 -4.582 1.00 59.75 177 ASN A C 1
ATOM 1474 O O . ASN A 1 177 ? 12.170 -9.396 -5.338 1.00 59.75 177 ASN A O 1
ATOM 1478 N N . ARG A 1 178 ? 11.164 -11.266 -4.590 1.00 61.00 178 ARG A N 1
ATOM 1479 C CA . ARG A 1 178 ? 10.031 -11.203 -5.529 1.00 61.00 178 ARG A CA 1
ATOM 1480 C C . ARG A 1 178 ? 9.111 -10.012 -5.252 1.00 61.00 178 ARG A C 1
ATOM 1482 O O . ARG A 1 178 ? 8.542 -9.452 -6.178 1.00 61.00 178 ARG A O 1
ATOM 1489 N N . THR A 1 179 ? 9.022 -9.611 -3.989 1.00 61.72 179 THR A N 1
ATOM 1490 C CA . THR A 1 179 ? 8.210 -8.482 -3.512 1.00 61.72 179 THR A CA 1
ATOM 1491 C C . THR A 1 179 ? 8.993 -7.496 -2.650 1.00 61.72 179 THR A C 1
ATOM 1493 O O . THR A 1 179 ? 8.406 -6.559 -2.112 1.00 61.72 179 THR A O 1
ATOM 1496 N N . LEU A 1 180 ? 10.289 -7.742 -2.435 1.00 63.53 180 LEU A N 1
ATOM 1497 C CA . LEU A 1 180 ? 11.084 -7.082 -1.397 1.00 63.53 180 LEU A CA 1
ATOM 1498 C C . LEU A 1 180 ? 10.446 -7.219 0.000 1.00 63.53 180 LEU A C 1
ATOM 1500 O O . LEU A 1 180 ? 10.460 -6.272 0.782 1.00 63.53 180 LEU A O 1
ATOM 1504 N N . GLY A 1 181 ? 9.855 -8.378 0.301 1.00 72.44 181 GLY A N 1
ATOM 1505 C CA . GLY A 1 181 ? 9.233 -8.684 1.591 1.00 72.44 181 GLY A CA 1
ATOM 1506 C C . GLY A 1 181 ? 7.764 -8.268 1.740 1.00 72.44 181 GLY A C 1
ATOM 1507 O O . GLY A 1 181 ? 7.227 -8.397 2.834 1.00 72.44 181 GLY A O 1
ATOM 1508 N N . ALA A 1 182 ? 7.095 -7.753 0.699 1.00 71.38 182 ALA A N 1
ATOM 1509 C CA . ALA A 1 182 ? 5.702 -7.296 0.820 1.00 71.38 182 ALA A CA 1
ATOM 1510 C C . ALA A 1 182 ? 4.708 -8.440 1.087 1.00 71.38 182 ALA A C 1
ATOM 1512 O O . ALA A 1 182 ? 3.668 -8.237 1.707 1.00 71.38 182 ALA A O 1
ATOM 1513 N N . ASP A 1 183 ? 4.998 -9.645 0.614 1.00 80.94 183 ASP A N 1
ATOM 1514 C CA . ASP A 1 183 ? 4.210 -10.857 0.856 1.00 80.94 183 ASP A CA 1
ATOM 1515 C C . ASP A 1 183 ? 4.703 -11.651 2.069 1.00 80.94 183 ASP A C 1
ATOM 1517 O O . ASP A 1 183 ? 4.344 -12.812 2.260 1.00 80.94 183 ASP A O 1
ATOM 1521 N N . HIS A 1 184 ? 5.517 -11.023 2.909 1.00 89.50 184 HIS A N 1
ATOM 1522 C CA . HIS A 1 184 ? 5.954 -11.589 4.168 1.00 89.50 184 HIS A CA 1
ATOM 1523 C C . HIS A 1 184 ? 5.154 -10.968 5.298 1.00 89.50 184 HIS A C 1
ATOM 1525 O O . HIS A 1 184 ? 4.775 -9.795 5.236 1.00 89.50 184 HIS A O 1
ATOM 1531 N N . PHE A 1 185 ? 4.950 -11.730 6.365 1.00 91.38 185 PHE A N 1
ATOM 1532 C CA . PHE A 1 185 ? 4.378 -11.207 7.594 1.00 91.38 185 PHE A CA 1
ATOM 1533 C C . PHE A 1 185 ? 5.062 -11.766 8.839 1.00 91.38 185 PHE A C 1
ATOM 1535 O O . PHE A 1 185 ? 5.713 -12.812 8.797 1.00 91.38 185 PHE A O 1
ATOM 1542 N N . TYR A 1 186 ? 4.931 -11.049 9.952 1.00 87.12 186 TYR A N 1
ATOM 1543 C CA . TYR A 1 186 ? 5.426 -11.474 11.260 1.00 87.12 186 TYR A CA 1
ATOM 1544 C C . TYR A 1 186 ? 4.577 -10.892 12.389 1.00 87.12 186 TYR A C 1
ATOM 1546 O O . TYR A 1 186 ? 3.902 -9.875 12.217 1.00 87.12 186 TYR A O 1
ATOM 1554 N N . PHE A 1 187 ? 4.641 -11.525 13.558 1.00 81.50 187 PHE A N 1
ATOM 1555 C CA . PHE A 1 187 ? 3.992 -11.039 14.770 1.00 81.50 187 PHE A CA 1
ATOM 1556 C C . PHE A 1 187 ? 4.915 -10.085 15.531 1.00 81.50 187 PHE A C 1
ATOM 1558 O O . PHE A 1 187 ? 6.081 -10.388 15.775 1.00 81.50 187 PHE A O 1
ATOM 1565 N N . SER A 1 188 ? 4.377 -8.931 15.919 1.00 76.50 188 SER A N 1
ATOM 1566 C CA . SER A 1 188 ? 5.057 -7.888 16.692 1.00 76.50 188 SER A CA 1
ATOM 1567 C C . SER A 1 188 ? 4.205 -7.482 17.892 1.00 76.50 188 SER A C 1
ATOM 1569 O O . SER A 1 188 ? 3.939 -6.308 18.127 1.00 76.50 188 SER A O 1
ATOM 1571 N N . CYS A 1 189 ? 3.739 -8.474 18.645 1.00 70.12 189 CYS A N 1
ATOM 1572 C CA . CYS A 1 189 ? 2.935 -8.279 19.851 1.00 70.12 189 CYS A CA 1
ATOM 1573 C C . CYS A 1 189 ? 3.774 -7.976 21.113 1.00 70.12 189 CYS A C 1
ATOM 1575 O O . CYS A 1 189 ? 3.242 -8.008 22.224 1.00 70.12 189 CYS A O 1
ATOM 1577 N N . HIS A 1 190 ? 5.076 -7.714 20.957 1.00 60.59 190 HIS A N 1
ATOM 1578 C CA . HIS A 1 190 ? 6.039 -7.460 22.035 1.00 60.59 190 HIS A CA 1
ATOM 1579 C C . HIS A 1 190 ? 6.601 -6.035 21.951 1.00 60.59 190 HIS A C 1
ATOM 1581 O O . HIS A 1 190 ? 6.402 -5.368 20.942 1.00 60.59 190 HIS A O 1
ATOM 1587 N N . GLU A 1 191 ? 7.246 -5.577 23.034 1.00 52.03 191 GLU A N 1
ATOM 1588 C CA . GLU A 1 191 ? 7.773 -4.212 23.209 1.00 52.03 191 GLU A CA 1
ATOM 1589 C C . GLU A 1 191 ? 8.507 -3.663 21.974 1.00 52.03 191 GLU A C 1
ATOM 1591 O O . GLU A 1 191 ? 9.082 -4.428 21.205 1.00 52.03 191 GLU A O 1
ATOM 1596 N N . ASN A 1 192 ? 8.475 -2.330 21.835 1.00 48.91 192 ASN A N 1
ATOM 1597 C CA . ASN A 1 192 ? 8.976 -1.524 20.715 1.00 48.91 192 ASN A CA 1
ATOM 1598 C C . ASN A 1 192 ? 10.459 -1.795 20.386 1.00 48.91 192 ASN A C 1
ATOM 1600 O O . ASN A 1 192 ? 11.342 -1.008 20.728 1.00 48.91 192 ASN A O 1
ATOM 1604 N N . GLU A 1 193 ? 10.742 -2.911 19.725 1.00 53.16 193 GLU A N 1
ATOM 1605 C CA . GLU A 1 193 ? 12.020 -3.158 19.078 1.00 53.16 193 GLU A CA 1
ATOM 1606 C C . GLU A 1 193 ? 12.009 -2.443 17.722 1.00 53.16 193 GLU A C 1
ATOM 1608 O O . GLU A 1 193 ? 11.095 -2.617 16.913 1.00 53.16 193 GLU A O 1
ATOM 1613 N N . GLU A 1 194 ? 13.026 -1.612 17.489 1.00 58.53 194 GLU A N 1
ATOM 1614 C CA . GLU A 1 194 ? 13.204 -0.882 16.236 1.00 58.53 194 GLU A CA 1
ATOM 1615 C C . GLU A 1 194 ? 13.202 -1.869 15.060 1.00 58.53 194 GLU A C 1
ATOM 1617 O O . GLU A 1 194 ? 14.018 -2.794 14.986 1.00 58.53 194 GLU A O 1
ATOM 1622 N N . VAL A 1 195 ? 12.236 -1.705 14.152 1.00 64.62 195 VAL A N 1
ATOM 1623 C CA . VAL A 1 195 ? 12.066 -2.604 13.009 1.00 64.62 195 VAL A CA 1
ATOM 1624 C C . VAL A 1 195 ? 13.185 -2.327 12.001 1.00 64.62 195 VAL A C 1
ATOM 1626 O O . VAL A 1 195 ? 13.264 -1.208 11.481 1.00 64.62 195 VAL A O 1
ATOM 1629 N N . PRO A 1 196 ? 14.022 -3.325 11.645 1.00 67.50 196 PRO A N 1
ATOM 1630 C CA . PRO A 1 196 ? 15.092 -3.110 10.681 1.00 67.50 196 PRO A CA 1
ATOM 1631 C C . PRO A 1 196 ? 14.537 -2.569 9.363 1.00 67.50 196 PRO A C 1
ATOM 1633 O O . PRO A 1 196 ? 13.503 -3.039 8.891 1.00 67.50 196 PRO A O 1
ATOM 1636 N N . LEU A 1 197 ? 15.264 -1.662 8.700 1.00 62.44 197 LEU A N 1
ATOM 1637 C CA . LEU A 1 197 ? 14.847 -1.069 7.416 1.00 62.44 197 LEU A CA 1
ATOM 1638 C C . LEU A 1 197 ? 14.355 -2.108 6.390 1.00 62.44 197 LEU A C 1
ATOM 1640 O O . LEU A 1 197 ? 13.353 -1.898 5.714 1.00 62.44 197 LEU A O 1
ATOM 1644 N N . LEU A 1 198 ? 15.052 -3.243 6.316 1.00 66.56 198 LEU A N 1
ATOM 1645 C CA . LEU A 1 198 ? 14.729 -4.371 5.445 1.00 66.56 198 LEU A CA 1
ATOM 1646 C C . LEU A 1 198 ? 13.306 -4.904 5.677 1.00 66.56 198 LEU A C 1
ATOM 1648 O O . LEU A 1 198 ? 12.657 -5.329 4.736 1.00 66.56 198 LEU A O 1
ATOM 1652 N N . MET A 1 199 ? 12.798 -4.845 6.906 1.00 74.06 199 MET A N 1
ATOM 1653 C CA . MET A 1 199 ? 11.473 -5.336 7.280 1.00 74.06 199 MET A CA 1
ATOM 1654 C C . MET A 1 199 ? 10.356 -4.298 7.119 1.00 74.06 199 MET A C 1
ATOM 1656 O O . MET A 1 199 ? 9.192 -4.628 7.333 1.00 74.06 199 MET A O 1
ATOM 1660 N N . LYS A 1 200 ? 10.650 -3.062 6.690 1.00 71.56 200 LYS A N 1
ATOM 1661 C CA . LYS A 1 200 ? 9.619 -2.016 6.547 1.00 71.56 200 LYS A CA 1
ATOM 1662 C C . LYS A 1 200 ? 8.532 -2.345 5.529 1.00 71.56 200 LYS A C 1
ATOM 1664 O O . LYS A 1 200 ? 7.442 -1.790 5.629 1.00 71.56 200 LYS A O 1
ATOM 1669 N N . ASN A 1 201 ? 8.800 -3.230 4.573 1.00 72.38 201 ASN A N 1
ATOM 1670 C CA . ASN A 1 201 ? 7.818 -3.660 3.579 1.00 72.38 201 ASN A CA 1
ATOM 1671 C C . ASN A 1 201 ? 6.945 -4.840 4.055 1.00 72.38 201 ASN A C 1
ATOM 1673 O O . ASN A 1 201 ? 5.890 -5.086 3.485 1.00 72.38 201 ASN A O 1
ATOM 1677 N N . VAL A 1 202 ? 7.366 -5.535 5.116 1.00 82.62 202 VAL A N 1
ATOM 1678 C CA . VAL A 1 202 ? 6.723 -6.740 5.661 1.00 82.62 202 VAL A CA 1
ATOM 1679 C C . VAL A 1 202 ? 5.448 -6.367 6.417 1.00 82.62 202 VAL A C 1
ATOM 1681 O O . VAL A 1 202 ? 5.445 -5.383 7.163 1.00 82.62 202 VAL A O 1
ATOM 1684 N N . ILE A 1 203 ? 4.382 -7.152 6.248 1.00 87.00 203 ILE A N 1
ATOM 1685 C CA . ILE A 1 203 ? 3.122 -7.016 6.994 1.00 87.00 203 ILE A CA 1
ATOM 1686 C C . ILE A 1 203 ? 3.394 -7.304 8.470 1.00 87.00 203 ILE A C 1
ATOM 1688 O O . ILE A 1 203 ? 3.831 -8.398 8.835 1.00 87.00 203 ILE A O 1
ATOM 1692 N N . ARG A 1 204 ? 3.126 -6.336 9.341 1.00 86.19 204 ARG A N 1
ATOM 1693 C CA . ARG A 1 204 ? 3.266 -6.539 10.780 1.00 86.19 204 ARG A CA 1
ATOM 1694 C C . ARG A 1 204 ? 1.905 -6.845 11.385 1.00 86.19 204 ARG A C 1
ATOM 1696 O O . ARG A 1 204 ? 0.984 -6.049 11.256 1.00 86.19 204 ARG A O 1
ATOM 1703 N N . ILE A 1 205 ? 1.781 -7.973 12.072 1.00 87.00 205 ILE A N 1
ATOM 1704 C CA . ILE A 1 205 ? 0.612 -8.272 12.898 1.00 87.00 205 ILE A CA 1
ATOM 1705 C C . ILE A 1 205 ? 0.894 -7.729 14.301 1.00 87.00 205 ILE A C 1
ATOM 1707 O O . ILE A 1 205 ? 1.791 -8.222 14.989 1.00 87.00 205 ILE A O 1
ATOM 1711 N N . ILE A 1 206 ? 0.165 -6.693 14.712 1.00 80.50 206 ILE A N 1
ATOM 1712 C CA . ILE A 1 206 ? 0.340 -6.018 16.003 1.00 80.50 206 ILE A CA 1
ATOM 1713 C C . ILE A 1 206 ? -0.856 -6.312 16.886 1.00 80.50 206 ILE A C 1
ATOM 1715 O O . ILE A 1 206 ? -1.999 -6.264 16.445 1.00 80.50 206 ILE A O 1
ATOM 1719 N N . CYS A 1 207 ? -0.595 -6.574 18.157 1.00 77.94 207 CYS A N 1
ATOM 1720 C CA . CYS A 1 207 ? -1.650 -6.808 19.120 1.00 77.94 207 CYS A CA 1
ATOM 1721 C C . CYS A 1 207 ? -2.270 -5.494 19.615 1.00 77.94 207 CYS A C 1
ATOM 1723 O O . CYS A 1 207 ? -1.586 -4.704 20.260 1.00 77.94 207 CYS A O 1
ATOM 1725 N N . SER A 1 208 ? -3.563 -5.303 19.352 1.00 72.00 208 SER A N 1
ATOM 1726 C CA . SER A 1 208 ? -4.363 -4.136 19.755 1.00 72.00 208 SER A CA 1
ATOM 1727 C C . SER A 1 208 ? -3.656 -2.770 19.576 1.00 72.00 208 SER A C 1
ATOM 1729 O O . SER A 1 208 ? -3.536 -2.015 20.546 1.00 72.00 208 SER A O 1
ATOM 1731 N N . PRO A 1 209 ? -3.146 -2.438 18.375 1.00 69.81 209 PRO A N 1
ATOM 1732 C CA . PRO A 1 209 ? -2.458 -1.177 18.118 1.00 69.81 209 PRO A CA 1
ATOM 1733 C C . PRO A 1 209 ? -3.361 0.045 18.343 1.00 69.81 209 PRO A C 1
ATOM 1735 O O . PRO A 1 209 ? -4.584 -0.024 18.257 1.00 69.81 209 PRO A O 1
ATOM 1738 N N . SER A 1 210 ? -2.743 1.196 18.597 1.00 64.50 210 SER A N 1
ATOM 1739 C CA . SER A 1 210 ? -3.389 2.511 18.512 1.00 64.50 210 SER A CA 1
ATOM 1740 C C . SER A 1 210 ? -2.713 3.383 17.454 1.00 64.50 210 SER A C 1
ATOM 1742 O O . SER A 1 210 ? -1.575 3.133 17.048 1.00 64.50 210 SER A O 1
ATOM 1744 N N . TYR A 1 211 ? -3.384 4.437 16.989 1.00 60.22 211 TYR A N 1
ATOM 1745 C CA . TYR A 1 211 ? -2.862 5.287 15.907 1.00 60.22 211 TYR A CA 1
ATOM 1746 C C . TYR A 1 211 ? -1.694 6.194 16.289 1.00 60.22 211 TYR A C 1
ATOM 1748 O O . TYR A 1 211 ? -1.030 6.741 15.409 1.00 60.22 211 TYR A O 1
ATOM 1756 N N . ASP A 1 212 ? -1.402 6.350 17.572 1.00 54.00 212 ASP A N 1
ATOM 1757 C CA . ASP A 1 212 ? -0.188 6.983 18.092 1.00 54.00 212 ASP A CA 1
ATOM 1758 C C . ASP A 1 212 ? 0.991 5.994 18.236 1.00 54.00 212 ASP A C 1
ATOM 1760 O O . ASP A 1 212 ? 2.103 6.420 18.533 1.00 54.00 212 ASP A O 1
ATOM 1764 N N . SER A 1 213 ? 0.793 4.697 17.957 1.00 63.19 213 SER A N 1
ATOM 1765 C CA . SER A 1 213 ? 1.866 3.689 17.874 1.00 63.19 213 SER A CA 1
ATOM 1766 C C . SER A 1 213 ? 2.551 3.676 16.500 1.00 63.19 213 SER A C 1
ATOM 1768 O O . SER A 1 213 ? 2.122 4.361 15.575 1.00 63.19 213 SER A O 1
ATOM 1770 N N . GLU A 1 214 ? 3.590 2.866 16.297 1.00 64.25 214 GLU A N 1
ATOM 1771 C CA . GLU A 1 214 ? 4.208 2.701 14.971 1.00 64.25 214 GLU A CA 1
ATOM 1772 C C . GLU A 1 214 ? 3.319 1.978 13.942 1.00 64.25 214 GLU A C 1
ATOM 1774 O O . GLU A 1 214 ? 3.774 1.760 12.820 1.00 64.25 214 GLU A O 1
ATOM 1779 N N . TYR A 1 215 ? 2.099 1.559 14.301 1.00 70.88 215 TYR A N 1
ATOM 1780 C CA . TYR A 1 215 ? 1.163 0.852 13.424 1.00 70.88 215 TYR A CA 1
ATOM 1781 C C . TYR A 1 215 ? 0.929 1.586 12.099 1.00 70.88 215 TYR A C 1
ATOM 1783 O O . TYR A 1 215 ? 0.657 2.792 12.082 1.00 70.88 215 TYR A O 1
ATOM 1791 N N . ILE A 1 216 ? 1.038 0.839 10.996 1.00 70.31 216 ILE A N 1
ATOM 1792 C CA . ILE A 1 216 ? 0.831 1.351 9.647 1.00 70.31 216 ILE A CA 1
ATOM 1793 C C . ILE A 1 216 ? -0.520 0.878 9.088 1.00 70.31 216 ILE A C 1
ATOM 1795 O O . ILE A 1 216 ? -0.679 -0.298 8.759 1.00 70.31 216 ILE A O 1
ATOM 1799 N N . PRO A 1 217 ? -1.441 1.814 8.856 1.00 60.94 217 PRO A N 1
ATOM 1800 C CA . PRO A 1 217 ? -2.717 1.586 8.181 1.00 60.94 217 PRO A CA 1
ATOM 1801 C C . PRO A 1 217 ? -2.624 0.819 6.870 1.00 60.94 217 PRO A C 1
ATOM 1803 O O . PRO A 1 217 ? -1.723 1.103 6.085 1.00 60.94 217 PRO A O 1
ATOM 1806 N N . GLN A 1 218 ? -3.576 -0.077 6.576 1.00 63.03 218 GLN A N 1
ATOM 1807 C CA . GLN A 1 218 ? -3.686 -0.771 5.271 1.00 63.03 218 GLN A CA 1
ATOM 1808 C C . GLN A 1 218 ? -2.469 -1.651 4.904 1.00 63.03 218 GLN A C 1
ATOM 1810 O O . GLN A 1 218 ? -2.391 -2.206 3.804 1.00 63.03 218 GLN A O 1
ATOM 1815 N N . LYS A 1 219 ? -1.504 -1.776 5.819 1.00 76.69 219 LYS A N 1
ATOM 1816 C CA . LYS A 1 219 ? -0.270 -2.537 5.646 1.00 76.69 219 LYS A CA 1
ATOM 1817 C C . LYS A 1 219 ? -0.042 -3.489 6.817 1.00 76.69 219 LYS A C 1
ATOM 1819 O O . LYS A 1 219 ? 0.271 -4.653 6.583 1.00 76.69 219 LYS A O 1
ATOM 1824 N N . ASP A 1 220 ? -0.163 -2.990 8.041 1.00 81.06 220 ASP A N 1
ATOM 1825 C CA . ASP A 1 220 ? -0.120 -3.773 9.271 1.00 81.06 220 ASP A CA 1
ATOM 1826 C C . ASP A 1 220 ? -1.534 -4.281 9.613 1.00 81.06 220 ASP A C 1
ATOM 1828 O O . ASP A 1 220 ? -2.528 -3.763 9.110 1.00 81.06 220 ASP A O 1
ATOM 1832 N N . ILE A 1 221 ? -1.622 -5.309 10.457 1.00 86.12 221 ILE A N 1
ATOM 1833 C CA . ILE A 1 221 ? -2.880 -5.960 10.846 1.00 86.12 221 ILE A CA 1
ATOM 1834 C C . ILE A 1 221 ? -3.050 -5.878 12.358 1.00 86.12 221 ILE A C 1
ATOM 1836 O O . ILE A 1 221 ? -2.170 -6.301 13.112 1.00 86.12 221 ILE A O 1
ATOM 1840 N N . SER A 1 222 ? -4.203 -5.374 12.794 1.00 83.31 222 SER A N 1
ATOM 1841 C CA . SER A 1 222 ? -4.619 -5.374 14.196 1.00 83.31 222 SER A CA 1
ATOM 1842 C C . SER A 1 222 ? -5.109 -6.760 14.618 1.00 83.31 222 SER A C 1
ATOM 1844 O O . SER A 1 222 ? -6.080 -7.297 14.083 1.00 83.31 222 SER A O 1
ATOM 1846 N N . LEU A 1 223 ? -4.414 -7.354 15.587 1.00 85.00 223 LEU A N 1
ATOM 1847 C CA . LEU A 1 223 ? -4.746 -8.634 16.198 1.00 85.00 223 LEU A CA 1
ATOM 1848 C C . LEU A 1 223 ? -5.385 -8.397 17.574 1.00 85.00 223 LEU A C 1
ATOM 1850 O O . LEU A 1 223 ? -4.720 -7.858 18.463 1.00 85.00 223 LEU A O 1
ATOM 1854 N N . PRO A 1 224 ? -6.635 -8.832 17.805 1.00 79.38 224 PRO A N 1
ATOM 1855 C CA . PRO A 1 224 ? -7.222 -8.812 19.137 1.00 79.38 224 PRO A CA 1
ATOM 1856 C C . PRO A 1 224 ? -6.395 -9.656 20.123 1.00 79.38 224 PRO A C 1
ATOM 1858 O O . PRO A 1 224 ? -6.107 -10.833 19.876 1.00 79.38 224 PRO A O 1
ATOM 1861 N N . GLN A 1 225 ? -6.026 -9.074 21.268 1.00 72.00 225 GLN A N 1
ATOM 1862 C CA . GLN A 1 225 ? -5.470 -9.849 22.380 1.00 72.00 225 GLN A CA 1
ATOM 1863 C C . GLN A 1 225 ? -6.580 -10.561 23.141 1.00 72.00 225 GLN A C 1
ATOM 1865 O O . GLN A 1 225 ? -7.565 -9.934 23.513 1.00 72.00 225 GLN A O 1
ATOM 1870 N N . THR A 1 226 ? -6.381 -11.834 23.461 1.00 64.12 226 THR A N 1
ATOM 1871 C CA . THR A 1 226 ? -7.247 -12.614 24.359 1.00 64.12 226 THR A CA 1
ATOM 1872 C C . THR A 1 226 ? -6.425 -13.146 25.527 1.00 64.12 226 THR A C 1
ATOM 1874 O O . THR A 1 226 ? -5.364 -13.739 25.320 1.00 64.12 226 THR A O 1
ATOM 1877 N N . LEU A 1 227 ? -6.905 -12.942 26.757 1.00 55.22 227 LEU A N 1
ATOM 1878 C CA . LEU A 1 227 ? -6.384 -13.619 27.943 1.00 55.22 227 LEU A CA 1
ATOM 1879 C C . LEU A 1 227 ? -7.170 -14.910 28.138 1.00 55.22 227 LEU A C 1
ATOM 1881 O O . LEU A 1 227 ? -8.396 -14.894 28.106 1.00 55.22 227 LEU A O 1
ATOM 1885 N N . GLU A 1 228 ? -6.480 -16.007 28.422 1.00 55.25 228 GLU A N 1
ATOM 1886 C CA . GLU A 1 228 ? -7.152 -17.218 28.887 1.00 55.25 228 GLU A CA 1
ATOM 1887 C C . GLU A 1 228 ? -7.135 -17.271 30.415 1.00 55.25 228 GLU A C 1
ATOM 1889 O O . GLU A 1 228 ? -6.130 -16.963 31.072 1.00 55.25 228 GLU A O 1
ATOM 1894 N N . LEU A 1 229 ? -8.298 -17.572 30.993 1.00 46.25 229 LEU A N 1
ATOM 1895 C CA . LEU A 1 229 ? -8.568 -17.444 32.424 1.00 46.25 229 LEU A CA 1
ATOM 1896 C C . LEU A 1 229 ? -8.167 -18.678 33.257 1.00 46.25 229 LEU A C 1
ATOM 1898 O O . LEU A 1 229 ? -8.359 -18.667 34.464 1.00 46.25 229 LEU A O 1
ATOM 1902 N N . SER A 1 230 ? -7.500 -19.690 32.693 1.00 39.78 230 SER A N 1
ATOM 1903 C CA . SER A 1 230 ? -7.029 -20.854 33.462 1.00 39.78 230 SER A CA 1
ATOM 1904 C C . SER A 1 230 ? -5.778 -20.539 34.303 1.00 39.78 230 SER A C 1
ATOM 1906 O O . SER A 1 230 ? -4.691 -20.446 33.736 1.00 39.78 230 SER A O 1
ATOM 1908 N N . LEU A 1 231 ? -5.886 -20.396 35.632 1.00 41.38 231 LEU A N 1
ATOM 1909 C CA . LEU A 1 231 ? -4.736 -20.400 36.562 1.00 41.38 231 LEU A CA 1
ATOM 1910 C C . LEU A 1 231 ? -5.079 -21.091 37.896 1.00 41.38 231 LEU A C 1
ATOM 1912 O O . LEU A 1 231 ? -6.180 -20.916 38.409 1.00 41.38 231 LEU A O 1
ATOM 1916 N N . HIS A 1 232 ? -4.109 -21.823 38.458 1.00 37.38 232 HIS A N 1
ATOM 1917 C CA . HIS A 1 232 ? -4.110 -22.303 39.848 1.00 37.38 232 HIS A CA 1
ATOM 1918 C C . HIS A 1 232 ? -3.635 -21.209 40.828 1.00 37.38 232 HIS A C 1
ATOM 1920 O O . HIS A 1 232 ? -3.034 -20.210 40.424 1.00 37.38 232 HIS A O 1
ATOM 1926 N N . ASP A 1 233 ? -3.902 -21.418 42.121 1.00 38.44 233 ASP A N 1
ATOM 1927 C CA . ASP A 1 233 ? -3.482 -20.562 43.235 1.00 38.44 233 ASP A CA 1
ATOM 1928 C C . ASP A 1 233 ? -1.974 -20.252 43.225 1.00 38.44 233 ASP A C 1
ATOM 1930 O O . ASP A 1 233 ? -1.144 -21.157 43.281 1.00 38.44 233 ASP A O 1
ATOM 1934 N N . GLY A 1 234 ? -1.621 -18.960 43.213 1.00 40.44 234 GLY A N 1
ATOM 1935 C CA . GLY A 1 234 ? -0.253 -18.480 43.467 1.00 40.44 234 GLY A CA 1
ATOM 1936 C C . GLY A 1 234 ? 0.358 -17.571 42.395 1.00 40.44 234 GLY A C 1
ATOM 1937 O O . GLY A 1 234 ? 1.215 -16.754 42.732 1.00 40.44 234 GLY A O 1
ATOM 1938 N N . ASP A 1 235 ? -0.118 -17.632 41.149 1.00 39.84 235 ASP A N 1
ATOM 1939 C CA . ASP A 1 235 ? 0.424 -16.832 40.041 1.00 39.84 235 ASP A CA 1
ATOM 1940 C C . ASP A 1 235 ? -0.257 -15.451 39.926 1.00 39.84 235 ASP A C 1
ATOM 1942 O O . ASP A 1 235 ? -1.472 -15.302 40.109 1.00 39.84 235 ASP A O 1
ATOM 1946 N N . ASP A 1 236 ? 0.514 -14.410 39.595 1.00 43.16 236 ASP A N 1
ATOM 1947 C CA . ASP A 1 236 ? -0.037 -13.093 39.262 1.00 43.16 236 ASP A CA 1
ATOM 1948 C C . ASP A 1 236 ? -0.571 -13.055 37.809 1.00 43.16 236 ASP A C 1
ATOM 1950 O O . ASP A 1 236 ? -0.229 -13.853 36.932 1.00 43.16 236 ASP A O 1
ATOM 1954 N N . VAL A 1 237 ? -1.466 -12.107 37.517 1.00 42.22 237 VAL A N 1
ATOM 1955 C CA . VAL A 1 237 ? -2.089 -11.983 36.182 1.00 42.22 237 VAL A CA 1
ATOM 1956 C C . VAL A 1 237 ? -1.077 -11.620 35.084 1.00 42.22 237 VAL A C 1
ATOM 1958 O O . VAL A 1 237 ? -1.389 -11.811 33.911 1.00 42.22 237 VAL A O 1
ATOM 1961 N N . TRP A 1 238 ? 0.123 -11.150 35.432 1.00 45.25 238 TRP A N 1
ATOM 1962 C CA . TRP A 1 238 ? 1.039 -10.476 34.503 1.00 45.25 238 TRP A CA 1
ATOM 1963 C C . TRP A 1 238 ? 2.468 -11.041 34.469 1.00 45.25 238 TRP A C 1
ATOM 1965 O O . TRP A 1 238 ? 3.258 -10.643 33.609 1.00 45.25 238 TRP A O 1
ATOM 1975 N N . SER A 1 239 ? 2.818 -11.974 35.352 1.00 40.50 239 SER A N 1
ATOM 1976 C CA . SER A 1 239 ? 4.099 -12.681 35.364 1.00 40.50 239 SER A CA 1
ATOM 1977 C C . SER A 1 239 ? 3.939 -14.166 35.011 1.00 40.50 239 SER A C 1
ATOM 1979 O O . SER A 1 239 ? 2.890 -14.641 34.576 1.00 40.50 239 SER A O 1
ATOM 1981 N N . ARG A 1 240 ? 5.086 -14.841 34.997 1.00 40.41 240 ARG A N 1
ATOM 1982 C CA . ARG A 1 240 ? 5.421 -16.040 34.227 1.00 40.41 240 ARG A CA 1
ATOM 1983 C C . ARG A 1 240 ? 4.676 -17.281 34.733 1.00 40.41 240 ARG A C 1
ATOM 1985 O O . ARG A 1 240 ? 5.263 -18.079 35.449 1.00 40.41 240 ARG A O 1
ATOM 1992 N N . SER A 1 241 ? 3.429 -17.466 34.312 1.00 39.88 241 SER A N 1
ATOM 1993 C CA . SER A 1 241 ? 2.742 -18.746 34.504 1.00 39.88 241 SER A CA 1
ATOM 1994 C C . SER A 1 241 ? 3.159 -19.770 33.441 1.00 39.88 241 SER A C 1
ATOM 1996 O O . SER A 1 241 ? 3.306 -19.427 32.263 1.00 39.88 241 SER A O 1
ATOM 1998 N N . THR A 1 242 ? 3.359 -21.016 33.869 1.00 39.56 242 THR A N 1
ATOM 1999 C CA . THR A 1 242 ? 3.727 -22.184 33.048 1.00 39.56 242 THR A CA 1
ATOM 2000 C C . THR A 1 242 ? 2.520 -23.047 32.660 1.00 39.56 242 THR A C 1
ATOM 2002 O O . THR A 1 242 ? 2.701 -24.145 32.152 1.00 39.56 242 THR A O 1
ATOM 2005 N N . VAL A 1 243 ? 1.286 -22.602 32.929 1.00 40.09 243 VAL A N 1
ATOM 2006 C CA . VAL A 1 243 ? 0.085 -23.447 32.808 1.00 40.09 243 VAL A CA 1
ATOM 2007 C C . VAL A 1 243 ? -0.477 -23.483 31.380 1.00 40.09 243 VAL A C 1
ATOM 2009 O O . VAL A 1 243 ? -0.593 -22.460 30.705 1.00 40.09 243 VAL A O 1
ATOM 2012 N N . LYS A 1 244 ? -0.898 -24.685 30.958 1.00 42.44 244 LYS A N 1
ATOM 2013 C CA . LYS A 1 244 ? -1.585 -24.982 29.693 1.00 42.44 244 LYS A CA 1
ATOM 2014 C C . LYS A 1 244 ? -2.841 -24.129 29.518 1.00 42.44 244 LYS A C 1
ATOM 2016 O O . LYS A 1 244 ? -3.780 -24.223 30.306 1.00 42.44 244 LYS A O 1
ATOM 2021 N N . SER A 1 245 ? -2.872 -23.344 28.452 1.00 46.59 245 SER A N 1
ATOM 2022 C CA . SER A 1 245 ? -3.990 -22.457 28.163 1.00 46.59 245 SER A CA 1
ATOM 2023 C C . SER A 1 245 ? -5.169 -23.219 27.516 1.00 46.59 245 SER A C 1
ATOM 2025 O O . SER A 1 245 ? -4.976 -24.243 26.844 1.00 46.59 245 SER A O 1
ATOM 2027 N N . ARG A 1 246 ? -6.404 -22.777 27.784 1.00 47.25 246 ARG A N 1
ATOM 2028 C CA . ARG A 1 246 ? -7.645 -23.312 27.200 1.00 47.25 246 ARG A CA 1
ATOM 2029 C C . ARG A 1 246 ? -8.533 -22.159 26.706 1.00 47.25 246 ARG A C 1
ATOM 2031 O O . ARG A 1 246 ? -8.723 -21.211 27.473 1.00 47.25 246 ARG A O 1
ATOM 2038 N N . PRO A 1 247 ? -9.135 -22.265 25.504 1.00 49.62 247 PRO A N 1
ATOM 2039 C CA . PRO A 1 247 ? -10.095 -21.278 25.011 1.00 49.62 247 PRO A CA 1
ATOM 2040 C C . PRO A 1 247 ? -11.233 -21.043 26.000 1.00 49.62 247 PRO A C 1
ATOM 2042 O O . PRO A 1 247 ? -11.702 -21.987 26.642 1.00 49.62 247 PRO A O 1
ATOM 2045 N N . LEU A 1 248 ? -11.685 -19.791 26.112 1.00 55.91 248 LEU A N 1
ATOM 2046 C CA . LEU A 1 248 ? -12.806 -19.439 26.978 1.00 55.91 248 LEU A CA 1
ATOM 2047 C C . LEU A 1 248 ? -14.097 -20.080 26.435 1.00 55.91 248 LEU A C 1
ATOM 2049 O O . LEU A 1 248 ? -14.592 -19.699 25.375 1.00 55.91 248 LEU A O 1
ATOM 2053 N N . MET A 1 249 ? -14.629 -21.068 27.153 1.00 52.84 249 MET A N 1
ATOM 2054 C CA . MET A 1 249 ? -15.862 -21.771 26.794 1.00 52.84 249 MET A CA 1
ATOM 2055 C C . MET A 1 249 ? -17.038 -21.093 27.495 1.00 52.84 249 MET A C 1
ATOM 2057 O O . MET A 1 249 ? -17.141 -21.164 28.715 1.00 52.84 249 MET A O 1
ATOM 2061 N N . ILE A 1 250 ? -17.929 -20.438 26.745 1.00 55.59 250 ILE A N 1
ATOM 2062 C CA . ILE A 1 250 ? -19.122 -19.826 27.342 1.00 55.59 250 ILE A CA 1
ATOM 2063 C C . ILE A 1 250 ? -20.283 -20.821 27.319 1.00 55.59 250 ILE A C 1
ATOM 2065 O O . ILE A 1 250 ? -20.673 -21.301 26.252 1.00 55.59 250 ILE A O 1
ATOM 2069 N N . HIS A 1 251 ? -20.872 -21.097 28.481 1.00 54.28 251 HIS A N 1
ATOM 2070 C CA . HIS A 1 251 ? -22.048 -21.956 28.583 1.00 54.28 251 HIS A CA 1
ATOM 2071 C C . HIS A 1 251 ? -23.337 -21.187 28.220 1.00 54.28 251 HIS A C 1
ATOM 2073 O O . HIS A 1 251 ? -23.505 -20.048 28.654 1.00 54.28 251 HIS A O 1
ATOM 2079 N N . PRO A 1 252 ? -24.285 -21.784 27.466 1.00 52.25 252 PRO A N 1
ATOM 2080 C CA . PRO A 1 252 ? -25.555 -21.140 27.101 1.00 52.25 252 PRO A CA 1
ATOM 2081 C C . PRO A 1 252 ? -26.399 -20.667 28.295 1.00 52.25 252 PRO A C 1
ATOM 2083 O O . PRO A 1 252 ? -27.161 -19.715 28.177 1.00 52.25 252 PRO A O 1
ATOM 2086 N N . GLU A 1 253 ? -26.253 -21.309 29.453 1.00 47.28 253 GLU A N 1
ATOM 2087 C CA . GLU A 1 253 ? -26.956 -20.963 30.697 1.00 47.28 253 GLU A CA 1
ATOM 2088 C C . GLU A 1 253 ? -26.450 -19.642 31.299 1.00 47.28 253 GLU A C 1
ATOM 2090 O O . GLU A 1 253 ? -27.222 -18.877 31.879 1.00 47.28 253 GLU A O 1
ATOM 2095 N N . MET A 1 254 ? -25.186 -19.297 31.029 1.00 51.56 254 MET A N 1
ATOM 2096 C CA . MET A 1 254 ? -24.611 -17.974 31.269 1.00 51.56 254 MET A CA 1
ATOM 2097 C C . MET A 1 254 ? -25.069 -16.955 30.212 1.00 51.56 254 MET A C 1
ATOM 2099 O O . MET A 1 254 ? -24.330 -16.036 29.922 1.00 51.56 254 MET A O 1
ATOM 2103 N N . MET A 1 255 ? -26.213 -17.116 29.539 1.00 52.09 255 MET A N 1
ATOM 2104 C CA . MET A 1 255 ? -26.765 -16.113 28.600 1.00 52.09 255 MET A CA 1
ATOM 2105 C C . MET A 1 255 ? -28.146 -15.606 29.035 1.00 52.09 255 MET A C 1
ATOM 2107 O O . MET A 1 255 ? -28.776 -14.836 28.312 1.00 52.09 255 MET A O 1
ATOM 2111 N N . LEU A 1 256 ? -28.638 -16.060 30.195 1.00 49.50 256 LEU A N 1
ATOM 2112 C CA . LEU A 1 256 ? -30.005 -15.831 30.670 1.00 49.50 256 LEU A CA 1
ATOM 2113 C C . LEU A 1 256 ? -30.164 -14.764 31.777 1.00 49.50 256 LEU A C 1
ATOM 2115 O O . LEU A 1 256 ? -31.244 -14.169 31.830 1.00 49.50 256 LEU A O 1
ATOM 2119 N N . PRO A 1 257 ? -29.184 -14.469 32.665 1.00 55.25 257 PRO A N 1
ATOM 2120 C CA . PRO A 1 257 ? -29.439 -13.463 33.702 1.00 55.25 257 PRO A CA 1
ATOM 2121 C C . PRO A 1 257 ? -29.539 -12.020 33.176 1.00 55.25 257 PRO A C 1
ATOM 2123 O O . PRO A 1 257 ? -28.909 -11.648 32.185 1.00 55.25 257 PRO A O 1
ATOM 2126 N N . ARG A 1 258 ? -30.330 -11.190 33.874 1.00 67.50 258 ARG A N 1
ATOM 2127 C CA . ARG A 1 258 ? -30.498 -9.755 33.583 1.00 67.50 258 ARG A CA 1
ATOM 2128 C C . ARG A 1 258 ? -29.204 -8.988 33.881 1.00 67.50 258 ARG A C 1
ATOM 2130 O O . ARG A 1 258 ? -28.689 -9.072 34.992 1.00 67.50 258 ARG A O 1
ATOM 2137 N N . ARG A 1 259 ? -28.743 -8.172 32.929 1.00 84.56 259 ARG A N 1
ATOM 2138 C CA . ARG A 1 259 ? -27.674 -7.178 33.139 1.00 84.56 259 ARG A CA 1
ATOM 2139 C C . ARG A 1 259 ? -28.222 -5.999 33.941 1.00 84.56 259 ARG A C 1
ATOM 2141 O O . ARG A 1 259 ? -28.992 -5.199 33.410 1.00 84.56 259 ARG A O 1
ATOM 2148 N N . THR A 1 260 ? -27.880 -5.931 35.223 1.00 84.12 260 THR A N 1
ATOM 2149 C CA . THR A 1 260 ? -28.408 -4.934 36.170 1.00 84.12 260 THR A CA 1
ATOM 2150 C C . THR A 1 260 ? -27.444 -3.785 36.441 1.00 84.12 260 THR A C 1
ATOM 2152 O O . THR A 1 260 ? -27.898 -2.712 36.827 1.00 84.12 260 THR A O 1
ATOM 2155 N N . LYS A 1 261 ? -26.139 -3.977 36.221 1.00 88.88 261 LYS A N 1
ATOM 2156 C CA . LYS A 1 261 ? -25.108 -2.956 36.454 1.00 88.88 261 LYS A CA 1
ATOM 2157 C C . LYS A 1 261 ? -24.944 -2.075 35.220 1.00 88.88 261 LYS A C 1
ATOM 2159 O O . LYS A 1 261 ? -24.975 -2.583 34.095 1.00 88.88 261 LYS A O 1
ATOM 2164 N N . LEU A 1 262 ? -24.741 -0.769 35.409 1.00 92.31 262 LEU A N 1
ATOM 2165 C CA . LEU A 1 262 ? -24.534 0.152 34.288 1.00 92.31 262 LEU A CA 1
ATOM 2166 C C . LEU A 1 262 ? -23.213 -0.154 33.580 1.00 92.31 262 LEU A C 1
ATOM 2168 O O . LEU A 1 262 ? -23.207 -0.340 32.364 1.00 92.31 262 LEU A O 1
ATOM 2172 N N . GLY A 1 263 ? -22.111 -0.281 34.320 1.00 91.31 263 GLY A N 1
ATOM 2173 C CA . GLY A 1 263 ? -20.859 -0.696 33.707 1.00 91.31 263 GLY A CA 1
ATOM 2174 C C . GLY A 1 263 ? -19.744 -1.107 34.654 1.00 91.31 263 GLY A C 1
ATOM 2175 O O . GLY A 1 263 ? -19.831 -0.920 35.866 1.00 91.31 263 GLY A O 1
ATOM 2176 N N . PHE A 1 264 ? -18.695 -1.685 34.071 1.00 89.62 264 PHE A N 1
ATOM 2177 C CA . PHE A 1 264 ? -17.591 -2.303 34.799 1.00 89.62 264 PHE A CA 1
ATOM 2178 C C . PHE A 1 264 ? -16.232 -2.071 34.130 1.00 89.62 264 PHE A C 1
ATOM 2180 O O . PHE A 1 264 ? -16.123 -2.015 32.900 1.00 89.62 264 PHE A O 1
ATOM 2187 N N . TRP A 1 265 ? -15.185 -1.988 34.956 1.00 87.56 265 TRP A N 1
ATOM 2188 C CA . TRP A 1 265 ? -13.792 -2.115 34.536 1.00 87.56 265 TRP A CA 1
ATOM 2189 C C . TRP A 1 265 ? -12.879 -2.537 35.688 1.00 87.56 265 TRP A C 1
ATOM 2191 O O . TRP A 1 265 ? -13.033 -2.071 36.817 1.00 87.56 265 TRP A O 1
ATOM 2201 N N . ALA A 1 266 ? -11.846 -3.328 35.384 1.00 80.69 266 ALA A N 1
ATOM 2202 C CA . ALA A 1 266 ? -10.745 -3.574 36.309 1.00 80.69 266 ALA A CA 1
ATOM 2203 C C . ALA A 1 266 ? -9.380 -3.518 35.613 1.00 80.69 266 ALA A C 1
ATOM 2205 O O . ALA A 1 266 ? -9.207 -4.053 34.516 1.00 80.69 266 ALA A O 1
ATOM 2206 N N . GLY A 1 267 ? -8.384 -2.915 36.265 1.00 76.75 267 GLY A N 1
ATOM 2207 C CA . GLY A 1 267 ? -7.022 -2.859 35.735 1.00 76.75 267 GLY A CA 1
ATOM 2208 C C . GLY A 1 267 ? -6.061 -1.956 36.510 1.00 76.75 267 GLY A C 1
ATOM 2209 O O . GLY A 1 267 ? -6.424 -1.330 37.505 1.00 76.75 267 GLY A O 1
ATOM 2210 N N . SER A 1 268 ? -4.814 -1.893 36.032 1.00 75.19 268 SER A N 1
ATOM 2211 C CA . SER A 1 268 ? -3.746 -1.054 36.592 1.00 75.19 268 SER A CA 1
ATOM 2212 C C . SER A 1 268 ? -3.743 0.370 36.020 1.00 75.19 268 SER A C 1
ATOM 2214 O O . SER A 1 268 ? -4.227 0.612 34.909 1.00 75.19 268 SER A O 1
ATOM 2216 N N . LEU A 1 269 ? -3.136 1.312 36.746 1.00 79.25 269 LEU A N 1
ATOM 2217 C CA . LEU A 1 269 ? -3.103 2.755 36.448 1.00 79.25 269 LEU A CA 1
ATOM 2218 C C . LEU A 1 269 ? -2.001 3.169 35.451 1.00 79.25 269 LEU A C 1
ATOM 2220 O O . LEU A 1 269 ? -1.385 4.222 35.575 1.00 79.25 269 LEU A O 1
ATOM 2224 N N . ASN A 1 270 ? -1.740 2.350 34.432 1.00 74.56 270 ASN A N 1
ATOM 2225 C CA . ASN A 1 270 ? -0.556 2.498 33.571 1.00 74.56 270 ASN A CA 1
ATOM 2226 C C . ASN A 1 270 ? -0.771 3.439 32.361 1.00 74.56 270 ASN A C 1
ATOM 2228 O O . ASN A 1 270 ? -0.144 3.259 31.319 1.00 74.56 270 ASN A O 1
ATOM 2232 N N . SER A 1 271 ? -1.708 4.390 32.444 1.00 76.94 271 SER A N 1
ATOM 2233 C CA . SER A 1 271 ? -1.972 5.381 31.383 1.00 76.94 271 SER A CA 1
ATOM 2234 C C . SER A 1 271 ? -2.789 6.561 31.911 1.00 76.94 271 SER A C 1
ATOM 2236 O O . SER A 1 271 ? -3.604 6.369 32.816 1.00 76.94 271 SER A O 1
ATOM 2238 N N . ASP A 1 272 ? -2.668 7.729 31.276 1.00 83.06 272 ASP A N 1
ATOM 2239 C CA . ASP A 1 272 ? -3.411 8.948 31.630 1.00 83.06 272 ASP A CA 1
ATOM 2240 C C . ASP A 1 272 ? -4.924 8.728 31.744 1.00 83.06 272 ASP A C 1
ATOM 2242 O O . ASP A 1 272 ? -5.539 9.150 32.722 1.00 83.06 272 ASP A O 1
ATOM 2246 N N . VAL A 1 273 ? -5.538 8.049 30.767 1.00 84.31 273 VAL A N 1
ATOM 2247 C CA . VAL A 1 273 ? -6.989 7.796 30.757 1.00 84.31 273 VAL A CA 1
ATOM 2248 C C . VAL A 1 273 ? -7.424 6.931 31.944 1.00 84.31 273 VAL A C 1
ATOM 2250 O O . VAL A 1 273 ? -8.437 7.218 32.576 1.00 84.31 273 VAL A O 1
ATOM 2253 N N . ARG A 1 274 ? -6.627 5.925 32.326 1.00 87.44 274 ARG A N 1
ATOM 2254 C CA . ARG A 1 274 ? -6.903 5.069 33.495 1.00 87.44 274 ARG A CA 1
ATOM 2255 C C . ARG A 1 274 ? -6.721 5.818 34.811 1.00 87.44 274 ARG A C 1
ATOM 2257 O O . ARG A 1 274 ? -7.517 5.640 35.728 1.00 87.44 274 ARG A O 1
ATOM 2264 N N . THR A 1 275 ? -5.732 6.705 34.887 1.00 88.06 275 THR A N 1
ATOM 2265 C CA . THR A 1 275 ? -5.553 7.608 36.031 1.00 88.06 275 THR A CA 1
ATOM 2266 C C . THR A 1 275 ? -6.722 8.584 36.157 1.00 88.06 275 THR A C 1
ATOM 2268 O O . THR A 1 275 ? -7.218 8.804 37.259 1.00 88.06 275 THR A O 1
ATOM 2271 N N . LYS A 1 276 ? -7.239 9.117 35.041 1.00 89.69 276 LYS A N 1
ATOM 2272 C CA . LYS A 1 276 ? -8.458 9.941 35.042 1.00 89.69 276 LYS A CA 1
ATOM 2273 C C . LYS A 1 276 ? -9.676 9.152 35.527 1.00 89.69 276 LYS A C 1
ATOM 2275 O O . LYS A 1 276 ? -10.423 9.669 36.349 1.00 89.69 276 LYS A O 1
ATOM 2280 N N . LEU A 1 277 ? -9.853 7.904 35.085 1.00 90.19 277 LEU A N 1
ATOM 2281 C CA . LEU A 1 277 ? -10.944 7.046 35.568 1.00 90.19 277 LEU A CA 1
ATOM 2282 C C . LEU A 1 277 ? -10.904 6.872 37.095 1.00 90.19 277 LEU A C 1
ATOM 2284 O O . LEU A 1 277 ? -11.950 6.945 37.732 1.00 90.19 277 LEU A O 1
ATOM 2288 N N . LEU A 1 278 ? -9.716 6.728 37.697 1.00 88.81 278 LEU A N 1
ATOM 2289 C CA . LEU A 1 278 ? -9.570 6.703 39.159 1.00 88.81 278 LEU A CA 1
ATOM 2290 C C . LEU A 1 278 ? -10.028 8.008 39.808 1.00 88.81 278 LEU A C 1
ATOM 2292 O O . LEU A 1 278 ? -10.736 7.973 40.809 1.00 88.81 278 LEU A O 1
ATOM 2296 N N . ILE A 1 279 ? -9.625 9.151 39.254 1.00 89.38 279 ILE A N 1
ATOM 2297 C CA . ILE A 1 279 ? -9.963 10.466 39.812 1.00 89.38 279 ILE A CA 1
ATOM 2298 C C . ILE A 1 279 ? -11.482 10.685 39.829 1.00 89.38 279 ILE A C 1
ATOM 2300 O O . ILE A 1 279 ? -12.004 11.179 40.824 1.00 89.38 279 ILE A O 1
ATOM 2304 N N . PHE A 1 280 ? -12.184 10.309 38.756 1.00 89.38 280 PHE A N 1
ATOM 2305 C CA . PHE A 1 280 ? -13.617 10.585 38.611 1.00 89.38 280 PHE A CA 1
ATOM 2306 C C . PHE A 1 280 ? -14.539 9.494 39.170 1.00 89.38 280 PHE A C 1
ATOM 2308 O O . PHE A 1 280 ? -15.633 9.823 39.619 1.00 89.38 280 PHE A O 1
ATOM 2315 N N . TYR A 1 281 ? -14.126 8.221 39.160 1.00 89.25 281 TYR A N 1
ATOM 2316 C CA . TYR A 1 281 ? -15.030 7.092 39.431 1.00 89.25 281 TYR A CA 1
ATOM 2317 C C . TYR A 1 281 ? -14.597 6.166 40.572 1.00 89.25 281 TYR A C 1
ATOM 2319 O O . TYR A 1 281 ? -15.189 5.102 40.765 1.00 89.25 281 TYR A O 1
ATOM 2327 N N . LYS A 1 282 ? -13.596 6.541 41.379 1.00 84.44 282 LYS A N 1
ATOM 2328 C CA . LYS A 1 282 ? -13.270 5.782 42.595 1.00 84.44 282 LYS A CA 1
ATOM 2329 C C . LYS A 1 282 ? -14.462 5.784 43.560 1.00 84.44 282 LYS A C 1
ATOM 2331 O O . LYS A 1 282 ? -14.798 6.817 44.128 1.00 84.44 282 LYS A O 1
ATOM 2336 N N . GLY A 1 283 ? -15.050 4.608 43.784 1.00 77.75 283 GLY A N 1
ATOM 2337 C CA . GLY A 1 283 ? -16.204 4.441 44.674 1.00 77.75 283 GLY A CA 1
ATOM 2338 C C . GLY A 1 283 ? -17.543 4.865 44.061 1.00 77.75 283 GLY A C 1
ATOM 2339 O O . GLY A 1 283 ? -18.495 5.076 44.808 1.00 77.75 283 GLY A O 1
ATOM 2340 N N . ALA A 1 284 ? -17.627 5.004 42.733 1.00 80.25 284 ALA A N 1
ATOM 2341 C CA . ALA A 1 284 ? -18.892 5.269 42.054 1.00 80.25 284 ALA A CA 1
ATOM 2342 C C . ALA A 1 284 ? -19.855 4.070 42.217 1.00 80.25 284 ALA A C 1
ATOM 2344 O O . ALA A 1 284 ? -19.451 2.940 41.948 1.00 80.25 284 ALA A O 1
ATOM 2345 N N . PRO A 1 285 ? -21.116 4.281 42.641 1.00 73.81 285 PRO A N 1
ATOM 2346 C CA . PRO A 1 285 ? -22.038 3.183 42.953 1.00 73.81 285 PRO A CA 1
ATOM 2347 C C . PRO A 1 285 ? -22.608 2.481 41.711 1.00 73.81 285 PRO A C 1
ATOM 2349 O O . PRO A 1 285 ? -22.982 1.317 41.785 1.00 73.81 285 PRO A O 1
ATOM 2352 N N . GLU A 1 286 ? -22.683 3.184 40.578 1.00 79.50 286 GLU A N 1
ATOM 2353 C CA . GLU A 1 286 ? -23.299 2.685 39.337 1.00 79.50 286 GLU A CA 1
ATOM 2354 C C . GLU A 1 286 ? -22.269 2.116 38.346 1.00 79.50 286 GLU A C 1
ATOM 2356 O O . GLU A 1 286 ? -22.603 1.291 37.495 1.00 79.50 286 GLU A O 1
ATOM 2361 N N . LEU A 1 287 ? -21.007 2.550 38.451 1.00 83.50 287 LEU A N 1
ATOM 2362 C CA . LEU A 1 287 ? -19.899 2.061 37.634 1.00 83.50 287 LEU A CA 1
ATOM 2363 C C . LEU A 1 287 ? -18.873 1.354 38.524 1.00 83.50 287 LEU A C 1
ATOM 2365 O O . LEU A 1 287 ? -18.134 1.994 39.272 1.00 83.50 287 LEU A O 1
ATOM 2369 N N . ASN A 1 288 ? -18.794 0.032 38.396 1.00 83.50 288 ASN A N 1
ATOM 2370 C CA . ASN A 1 288 ? -17.908 -0.806 39.197 1.00 83.50 288 ASN A CA 1
ATOM 2371 C C . ASN A 1 288 ? -16.473 -0.742 38.660 1.00 83.50 288 ASN A C 1
ATOM 2373 O O . ASN A 1 288 ? -16.082 -1.517 37.784 1.00 83.50 288 ASN A O 1
ATOM 2377 N N . PHE A 1 289 ? -15.683 0.197 39.185 1.00 84.00 289 PHE A N 1
ATOM 2378 C CA . PHE A 1 289 ? -14.263 0.337 38.860 1.00 84.00 289 PHE A CA 1
ATOM 2379 C C . PHE A 1 289 ? -13.359 -0.293 39.924 1.00 84.00 289 PHE A C 1
ATOM 2381 O O . PHE A 1 289 ? -13.346 0.127 41.083 1.00 84.00 289 PHE A O 1
ATOM 2388 N N . HIS A 1 290 ? -12.517 -1.237 39.504 1.00 81.56 290 HIS A N 1
ATOM 2389 C CA . HIS A 1 290 ? -11.525 -1.890 40.355 1.00 81.56 290 HIS A CA 1
ATOM 2390 C C . HIS A 1 290 ? -10.098 -1.544 39.905 1.00 81.56 290 HIS A C 1
ATOM 2392 O O . HIS A 1 290 ? -9.589 -2.047 38.903 1.00 81.56 290 HIS A O 1
ATOM 2398 N N . PHE A 1 291 ? -9.422 -0.691 40.674 1.00 79.69 291 PHE A N 1
ATOM 2399 C CA . PHE A 1 291 ? -8.046 -0.267 40.404 1.00 79.69 291 PHE A CA 1
ATOM 2400 C C . PHE A 1 291 ? -7.065 -1.184 41.137 1.00 79.69 291 PHE A C 1
ATOM 2402 O O . PHE A 1 291 ? -6.961 -1.126 42.362 1.00 79.69 291 PHE A O 1
ATOM 2409 N N . ILE A 1 292 ? -6.382 -2.064 40.401 1.00 69.38 292 ILE A N 1
ATOM 2410 C CA . ILE A 1 292 ? -5.563 -3.138 40.978 1.00 69.38 292 ILE A CA 1
ATOM 2411 C C . ILE A 1 292 ? -4.165 -3.135 40.344 1.00 69.38 292 ILE A C 1
ATOM 2413 O O . ILE A 1 292 ? -4.024 -3.362 39.143 1.00 69.38 292 ILE A O 1
ATOM 2417 N N . ASP A 1 293 ? -3.122 -2.947 41.163 1.00 57.34 293 ASP A N 1
ATOM 2418 C CA . ASP A 1 293 ? -1.719 -2.969 40.710 1.00 57.34 293 ASP A CA 1
ATOM 2419 C C . ASP A 1 293 ? -1.231 -4.386 40.362 1.00 57.34 293 ASP A C 1
ATOM 2421 O O . ASP A 1 293 ? -0.472 -4.575 39.410 1.00 57.34 293 ASP A O 1
ATOM 2425 N N . LYS A 1 294 ? -1.678 -5.403 41.117 1.00 53.91 294 LYS A N 1
ATOM 2426 C CA . LYS A 1 294 ? -1.399 -6.832 40.886 1.00 53.91 294 LYS A CA 1
ATOM 2427 C C . LYS A 1 294 ? -2.610 -7.682 41.282 1.00 53.91 294 LYS A C 1
ATOM 2429 O O . LYS A 1 294 ? -2.865 -7.876 42.467 1.00 53.91 294 LYS A O 1
ATOM 2434 N N . MET A 1 295 ? -3.360 -8.197 40.307 1.00 50.12 295 MET A N 1
ATOM 2435 C CA . MET A 1 295 ? -4.426 -9.170 40.579 1.00 50.12 295 MET A CA 1
ATOM 2436 C C . MET A 1 295 ? -3.810 -10.516 41.004 1.00 50.12 295 MET A C 1
ATOM 2438 O O . MET A 1 295 ? -3.008 -11.080 40.257 1.00 50.12 295 MET A O 1
ATOM 2442 N N . LYS A 1 296 ? -4.188 -11.032 42.183 1.00 48.22 296 LYS A N 1
ATOM 2443 C CA . LYS A 1 296 ? -3.965 -12.431 42.599 1.00 48.22 296 LYS A CA 1
ATOM 2444 C C . LYS A 1 296 ? -5.230 -13.229 42.250 1.00 48.22 296 LYS A C 1
ATOM 2446 O O . LYS A 1 296 ? -6.311 -12.852 42.690 1.00 48.22 296 LYS A O 1
ATOM 2451 N N . LYS A 1 297 ? -5.114 -14.240 41.377 1.00 49.00 297 LYS A N 1
ATOM 2452 C CA . LYS A 1 297 ? -6.187 -14.583 40.420 1.00 49.00 297 LYS A CA 1
ATOM 2453 C C . LYS A 1 297 ? -7.276 -15.561 40.910 1.00 49.00 297 LYS A C 1
ATOM 2455 O O . LYS A 1 297 ? -8.414 -15.403 40.489 1.00 49.00 297 LYS A O 1
ATOM 2460 N N . ALA A 1 298 ? -6.996 -16.511 41.803 1.00 43.81 298 ALA A N 1
ATOM 2461 C CA . ALA A 1 298 ? -7.951 -17.597 42.088 1.00 43.81 298 ALA A CA 1
ATOM 2462 C C . ALA A 1 298 ? -9.248 -17.160 42.802 1.00 43.81 298 ALA A C 1
ATOM 2464 O O . ALA A 1 298 ? -10.315 -17.657 42.475 1.00 43.81 298 ALA A O 1
ATOM 2465 N N . ALA A 1 299 ? -9.189 -16.181 43.712 1.00 45.88 299 ALA A N 1
ATOM 2466 C CA . ALA A 1 299 ? -10.376 -15.693 44.429 1.00 45.88 299 ALA A CA 1
ATOM 2467 C C . ALA A 1 299 ? -11.173 -14.608 43.671 1.00 45.88 299 ALA A C 1
ATOM 2469 O O . ALA A 1 299 ? -12.240 -14.203 44.121 1.00 45.88 299 ALA A O 1
ATOM 2470 N N . ILE A 1 300 ? -10.641 -14.089 42.553 1.00 52.84 300 ILE A N 1
ATOM 2471 C CA . ILE A 1 300 ? -11.182 -12.912 41.846 1.00 52.84 300 ILE A CA 1
ATOM 2472 C C . ILE A 1 300 ? -11.763 -13.285 40.476 1.00 52.84 300 ILE A C 1
ATOM 2474 O O . ILE A 1 300 ? -12.559 -12.521 39.948 1.00 52.84 300 ILE A O 1
ATOM 2478 N N . LEU A 1 301 ? -11.418 -14.443 39.904 1.00 56.50 301 LEU A N 1
ATOM 2479 C CA . LEU A 1 301 ? -11.894 -14.871 38.581 1.00 56.50 301 LEU A CA 1
ATOM 2480 C C . LEU A 1 301 ? -13.416 -14.978 38.499 1.00 56.50 301 LEU A C 1
ATOM 2482 O O . LEU A 1 301 ? -14.012 -14.276 37.690 1.00 56.50 301 LEU A O 1
ATOM 2486 N N . ASP A 1 302 ? -14.038 -15.747 39.391 1.00 58.97 302 ASP A N 1
ATOM 2487 C CA . ASP A 1 302 ? -15.497 -15.889 39.407 1.00 58.97 302 ASP A CA 1
ATOM 2488 C C . ASP A 1 302 ? -16.179 -14.539 39.654 1.00 58.97 302 ASP A C 1
ATOM 2490 O O . ASP A 1 302 ? -17.185 -14.215 39.028 1.00 58.97 302 ASP A O 1
ATOM 2494 N N . ALA A 1 303 ? -15.613 -13.699 40.527 1.00 65.38 303 ALA A N 1
ATOM 2495 C CA . ALA A 1 303 ? -16.121 -12.349 40.751 1.00 65.38 303 ALA A CA 1
ATOM 2496 C C . ALA A 1 303 ? -16.003 -11.487 39.480 1.00 65.38 303 ALA A C 1
ATOM 2498 O O . ALA A 1 303 ? -16.968 -10.845 39.088 1.00 65.38 303 ALA A O 1
ATOM 2499 N N . TYR A 1 304 ? -14.861 -11.515 38.795 1.00 73.69 304 TYR A N 1
ATOM 2500 C CA . TYR A 1 304 ? -14.581 -10.749 37.580 1.00 73.69 304 TYR A CA 1
ATOM 2501 C C . TYR A 1 304 ? -15.479 -11.160 36.405 1.00 73.69 304 TYR A C 1
ATOM 2503 O O . TYR A 1 304 ? -16.051 -10.301 35.734 1.00 73.69 304 TYR A O 1
ATOM 2511 N N . GLU A 1 305 ? -15.648 -12.464 36.179 1.00 75.00 305 GLU A N 1
ATOM 2512 C CA . GLU A 1 305 ? -16.555 -12.993 35.159 1.00 75.00 305 GLU A CA 1
ATOM 2513 C C . GLU A 1 305 ? -18.007 -12.605 35.460 1.00 75.00 305 GLU A C 1
ATOM 2515 O O . GLU A 1 305 ? -18.714 -12.134 34.568 1.00 75.00 305 GLU A O 1
ATOM 2520 N N . ASN A 1 306 ? -18.434 -12.699 36.725 1.00 76.12 306 ASN A N 1
ATOM 2521 C CA . ASN A 1 306 ? -19.760 -12.251 37.157 1.00 76.12 306 ASN A CA 1
ATOM 2522 C C . ASN A 1 306 ? -19.961 -10.735 36.982 1.00 76.12 306 ASN A C 1
ATOM 2524 O O . ASN A 1 306 ? -21.060 -10.299 36.634 1.00 76.12 306 ASN A O 1
ATOM 2528 N N . GLU A 1 307 ? -18.926 -9.917 37.193 1.00 81.56 307 GLU A N 1
ATOM 2529 C CA . GLU A 1 307 ? -18.981 -8.472 36.949 1.00 81.56 307 GLU A CA 1
ATOM 2530 C C . GLU A 1 307 ? -19.127 -8.141 35.453 1.00 81.56 307 GLU A C 1
ATOM 2532 O O . GLU A 1 307 ? -20.004 -7.351 35.088 1.00 81.56 307 GLU A O 1
ATOM 2537 N N . LEU A 1 308 ? -18.331 -8.769 34.576 1.00 82.00 308 LEU A N 1
ATOM 2538 C CA . LEU A 1 308 ? -18.457 -8.626 33.116 1.00 82.00 308 LEU A CA 1
ATOM 2539 C C . LEU A 1 308 ? -19.835 -9.084 32.630 1.00 82.00 308 LEU A C 1
ATOM 2541 O O . LEU A 1 308 ? -20.475 -8.436 31.796 1.00 82.00 308 LEU A O 1
ATOM 2545 N N . TYR A 1 309 ? -20.302 -10.203 33.174 1.00 80.31 309 TYR A N 1
ATOM 2546 C CA . TYR A 1 309 ? -21.582 -10.787 32.827 1.00 80.31 309 TYR A CA 1
ATOM 2547 C C . TYR A 1 309 ? -22.768 -9.913 33.269 1.00 80.31 309 TYR A C 1
ATOM 2549 O O . TYR A 1 309 ? -23.708 -9.704 32.503 1.00 80.31 309 TYR A O 1
ATOM 2557 N N . GLY A 1 310 ? -22.721 -9.359 34.484 1.00 84.88 310 GLY A N 1
ATOM 2558 C CA . GLY A 1 310 ? -23.798 -8.554 35.069 1.00 84.88 310 GLY A CA 1
ATOM 2559 C C . GLY A 1 310 ? -23.889 -7.110 34.561 1.00 84.88 310 GLY A C 1
ATOM 2560 O O . GLY A 1 310 ? -24.864 -6.421 34.878 1.00 84.88 310 GLY A O 1
ATOM 2561 N N . SER A 1 311 ? -22.908 -6.646 33.785 1.00 90.38 311 SER A N 1
ATOM 2562 C CA . SER A 1 311 ? -22.792 -5.252 33.340 1.00 90.38 311 SER A CA 1
ATOM 2563 C C . SER A 1 311 ? -23.362 -5.017 31.944 1.00 90.38 311 SER A C 1
ATOM 2565 O O . SER A 1 311 ? -23.199 -5.840 31.042 1.00 90.38 311 SER A O 1
ATOM 2567 N N . LYS A 1 312 ? -24.031 -3.875 31.739 1.00 92.38 312 LYS A N 1
ATOM 2568 C CA . LYS A 1 312 ? -24.482 -3.437 30.410 1.00 92.38 312 LYS A CA 1
ATOM 2569 C C . LYS A 1 312 ? -23.303 -3.017 29.537 1.00 92.38 312 LYS A C 1
ATOM 2571 O O . LYS A 1 312 ? -23.208 -3.470 28.394 1.00 92.38 312 LYS A O 1
ATOM 2576 N N . PHE A 1 313 ? -22.422 -2.190 30.095 1.00 94.81 313 PHE A N 1
ATOM 2577 C CA . PHE A 1 313 ? -21.285 -1.589 29.408 1.00 94.81 313 PHE A CA 1
ATOM 2578 C C . PHE A 1 313 ? -19.954 -1.981 30.054 1.00 94.81 313 PHE A C 1
ATOM 2580 O O . PHE A 1 313 ? -19.821 -1.962 31.275 1.00 94.81 313 PHE A O 1
ATOM 2587 N N . CYS A 1 314 ? -18.941 -2.293 29.251 1.00 91.88 314 CYS A N 1
ATOM 2588 C CA . CYS A 1 314 ? -17.606 -2.604 29.756 1.00 91.88 314 CYS A CA 1
ATOM 2589 C C . CYS A 1 314 ? -16.613 -1.596 29.211 1.00 91.88 314 CYS A C 1
ATOM 2591 O O . CYS A 1 314 ? -16.492 -1.412 28.002 1.00 91.88 314 CYS A O 1
ATOM 2593 N N . ILE A 1 315 ? -15.940 -0.894 30.116 1.00 91.81 315 ILE A N 1
ATOM 2594 C CA . ILE A 1 315 ? -15.094 0.231 29.739 1.00 91.81 315 ILE A CA 1
ATOM 2595 C C . ILE A 1 315 ? -13.755 -0.312 29.257 1.00 91.81 315 ILE A C 1
ATOM 2597 O O . ILE A 1 315 ? -13.081 -1.034 29.977 1.00 91.81 315 ILE A O 1
ATOM 2601 N N . CYS A 1 316 ? -13.337 0.049 28.051 1.00 88.25 316 CYS A N 1
ATOM 2602 C CA . CYS A 1 316 ? -12.094 -0.398 27.432 1.00 88.25 316 CYS A CA 1
ATOM 2603 C C . CYS A 1 316 ? -11.135 0.796 27.263 1.00 88.25 316 CYS A C 1
ATOM 2605 O O . CYS A 1 316 ? -11.000 1.326 26.157 1.00 88.25 316 CYS A O 1
ATOM 2607 N N . PRO A 1 317 ? -10.468 1.261 28.340 1.00 85.38 317 PRO A N 1
ATOM 2608 C CA . PRO A 1 317 ? -9.525 2.368 28.261 1.00 85.38 317 PRO A CA 1
ATOM 2609 C C . PRO A 1 317 ? -8.178 1.936 27.668 1.00 85.38 317 PRO A C 1
ATOM 2611 O O . PRO A 1 317 ? -7.666 0.841 27.951 1.00 85.38 317 PRO A O 1
ATOM 2614 N N . ARG A 1 318 ? -7.570 2.844 26.895 1.00 77.75 318 ARG A N 1
ATOM 2615 C CA . ARG A 1 318 ? -6.221 2.705 26.313 1.00 77.75 318 ARG A CA 1
ATOM 2616 C C . ARG A 1 318 ? -5.158 2.302 27.358 1.00 77.75 318 ARG A C 1
ATOM 2618 O O . ARG A 1 318 ? -5.285 2.596 28.548 1.00 77.75 318 ARG A O 1
ATOM 2625 N N . TRP A 1 319 ? -4.113 1.601 26.912 1.00 70.31 319 TRP A N 1
ATOM 2626 C CA . TRP A 1 319 ? -2.940 1.164 27.683 1.00 70.31 319 TRP A CA 1
ATOM 2627 C C . TRP A 1 319 ? -1.650 1.508 26.927 1.00 70.31 319 TRP A C 1
ATOM 2629 O O . TRP A 1 319 ? -1.440 0.942 25.869 1.00 70.31 319 TRP A O 1
ATOM 2639 N N . ASN A 1 320 ? -0.790 2.397 27.446 1.00 60.59 320 ASN A N 1
ATOM 2640 C CA . ASN A 1 320 ? 0.567 2.683 26.927 1.00 60.59 320 ASN A CA 1
ATOM 2641 C C . ASN A 1 320 ? 0.730 2.554 25.382 1.00 60.59 320 ASN A C 1
ATOM 2643 O O . ASN A 1 320 ? 1.496 1.719 24.901 1.00 60.59 320 ASN A O 1
ATOM 2647 N N . ASN A 1 321 ? -0.046 3.336 24.615 1.00 55.03 321 ASN A N 1
ATOM 2648 C CA . ASN A 1 321 ? -0.104 3.339 23.135 1.00 55.03 321 ASN A CA 1
ATOM 2649 C C . ASN A 1 321 ? -0.581 2.023 22.477 1.00 55.03 321 ASN A C 1
ATOM 2651 O O . ASN A 1 321 ? -0.152 1.669 21.383 1.00 55.03 321 ASN A O 1
ATOM 2655 N N . HIS A 1 322 ? -1.466 1.295 23.152 1.00 59.78 322 HIS A N 1
ATOM 2656 C CA . HIS A 1 322 ? -2.223 0.158 22.635 1.00 59.78 322 HIS A CA 1
ATOM 2657 C C . HIS A 1 322 ? -3.667 0.266 23.136 1.00 59.78 322 HIS A C 1
ATOM 2659 O O . HIS A 1 322 ? -3.932 0.709 24.261 1.00 59.78 322 HIS A O 1
ATOM 2665 N N . LEU A 1 323 ? -4.636 -0.141 22.328 1.00 51.72 323 LEU A N 1
ATOM 2666 C CA . LEU A 1 323 ? -6.033 -0.165 22.741 1.00 51.72 323 LEU A CA 1
ATOM 2667 C C . LEU A 1 323 ? -6.311 -1.328 23.676 1.00 51.72 323 LEU A C 1
ATOM 2669 O O . LEU A 1 323 ? -5.966 -2.464 23.379 1.00 51.72 323 LEU A O 1
ATOM 2673 N N . GLY A 1 324 ? -7.010 -1.043 24.775 1.00 55.28 324 GLY A N 1
ATOM 2674 C CA . GLY A 1 324 ? -7.936 -1.982 25.410 1.00 55.28 324 GLY A CA 1
ATOM 2675 C C . GLY A 1 324 ? -7.417 -3.343 25.884 1.00 55.28 324 GLY A C 1
ATOM 2676 O O . GLY A 1 324 ? -8.239 -4.101 26.380 1.00 55.28 324 GLY A O 1
ATOM 2677 N N . GLY A 1 325 ? -6.121 -3.668 25.786 1.00 62.16 325 GLY A N 1
ATOM 2678 C CA . GLY A 1 325 ? -5.550 -4.969 26.155 1.00 62.16 325 GLY A CA 1
ATOM 2679 C C . GLY A 1 325 ? -6.464 -6.155 25.812 1.00 62.16 325 GLY A C 1
ATOM 2680 O O . GLY A 1 325 ? -7.080 -6.206 24.751 1.00 62.16 325 GLY A O 1
ATOM 2681 N N . VAL A 1 326 ? -6.593 -7.073 26.764 1.00 69.06 326 VAL A N 1
ATOM 2682 C CA . VAL A 1 326 ? -7.543 -8.199 26.737 1.00 69.06 326 VAL A CA 1
ATOM 2683 C C . VAL A 1 326 ? -8.980 -7.798 27.090 1.00 69.06 326 VAL A C 1
ATOM 2685 O O . VAL A 1 326 ? -9.918 -8.524 26.789 1.00 69.06 326 VAL A O 1
ATOM 2688 N N . CYS A 1 327 ? -9.170 -6.603 27.656 1.00 76.56 327 CYS A N 1
ATOM 2689 C CA . CYS A 1 327 ? -10.471 -6.126 28.119 1.00 76.56 327 CYS A CA 1
ATOM 2690 C C . CYS A 1 327 ? -11.470 -5.962 26.965 1.00 76.56 327 CYS A C 1
ATOM 2692 O O . CYS A 1 327 ? -12.652 -6.252 27.142 1.00 76.56 327 CYS A O 1
ATOM 2694 N N . LEU A 1 328 ? -11.013 -5.546 25.775 1.00 81.25 328 LEU A N 1
ATOM 2695 C CA . LEU A 1 328 ? -11.884 -5.425 24.602 1.00 81.25 328 LEU A CA 1
ATOM 2696 C C . LEU A 1 328 ? -12.498 -6.780 24.217 1.00 81.25 328 LEU A C 1
ATOM 2698 O O . LEU A 1 328 ? -13.715 -6.895 24.099 1.00 81.25 328 LEU A O 1
ATOM 2702 N N . THR A 1 329 ? -11.672 -7.816 24.066 1.00 79.31 329 THR A N 1
ATOM 2703 C CA . THR A 1 329 ? -12.141 -9.152 23.671 1.00 79.31 329 THR A CA 1
ATOM 2704 C C . THR A 1 329 ? -12.926 -9.839 24.784 1.00 79.31 329 THR A C 1
ATOM 2706 O O . THR A 1 329 ? -13.941 -10.471 24.496 1.00 79.31 329 THR A O 1
ATOM 2709 N N . GLU A 1 330 ? -12.533 -9.673 26.050 1.00 78.19 330 GLU A N 1
ATOM 2710 C CA . GLU A 1 330 ? -13.269 -10.177 27.219 1.00 78.19 330 GLU A CA 1
ATOM 2711 C C . GLU A 1 330 ? -14.683 -9.586 27.269 1.00 78.19 330 GLU A C 1
ATOM 2713 O O . GLU A 1 330 ? -15.661 -10.331 27.326 1.00 78.19 330 GLU A O 1
ATOM 2718 N N . SER A 1 331 ? -14.813 -8.263 27.127 1.00 84.00 331 SER A N 1
ATOM 2719 C CA . SER A 1 331 ? -16.114 -7.577 27.106 1.00 84.00 331 SER A CA 1
ATOM 2720 C C . SER A 1 331 ? -17.048 -8.177 26.057 1.00 84.00 331 SER A C 1
ATOM 2722 O O . SER A 1 331 ? -18.179 -8.560 26.360 1.00 84.00 331 SER A O 1
ATOM 2724 N N . MET A 1 332 ? -16.545 -8.339 24.830 1.00 85.75 332 MET A N 1
ATOM 2725 C CA . MET A 1 332 ? -17.323 -8.895 23.725 1.00 85.75 332 MET A CA 1
ATOM 2726 C C . MET A 1 332 ? -17.692 -10.362 23.952 1.00 85.75 332 MET A C 1
ATOM 2728 O O . MET A 1 332 ? -18.811 -10.779 23.646 1.00 85.75 332 MET A O 1
ATOM 2732 N N . THR A 1 333 ? -16.768 -11.136 24.519 1.00 79.94 333 THR A N 1
ATOM 2733 C CA . THR A 1 333 ? -16.962 -12.554 24.829 1.00 79.94 333 THR A CA 1
ATOM 2734 C C . THR A 1 333 ? -18.110 -12.730 25.819 1.00 79.94 333 THR A C 1
ATOM 2736 O O . THR A 1 333 ? -19.051 -13.471 25.538 1.00 79.94 333 THR A O 1
ATOM 2739 N N . PHE A 1 334 ? -18.118 -11.958 26.906 1.00 81.38 334 PHE A N 1
ATOM 2740 C CA . PHE A 1 334 ? -19.184 -11.982 27.911 1.00 81.38 334 PHE A CA 1
ATOM 2741 C C . PHE A 1 334 ? -20.441 -11.198 27.505 1.00 81.38 334 PHE A C 1
ATOM 2743 O O . PHE A 1 334 ? -21.363 -11.079 28.307 1.00 81.38 334 PHE A O 1
ATOM 2750 N N . GLY A 1 335 ? -20.520 -10.677 26.274 1.00 84.06 335 GLY A N 1
ATOM 2751 C CA . GLY A 1 335 ? -21.683 -9.948 25.753 1.00 84.06 335 GLY A CA 1
ATOM 2752 C C . GLY A 1 335 ? -21.905 -8.568 26.382 1.00 84.06 335 GLY A C 1
ATOM 2753 O O . GLY A 1 335 ? -22.997 -8.017 26.270 1.00 84.06 335 GLY A O 1
ATOM 2754 N N . CYS A 1 336 ? -20.895 -8.016 27.045 1.00 88.94 336 CYS A N 1
ATOM 2755 C CA . CYS A 1 336 ? -20.912 -6.679 27.617 1.00 88.94 336 CYS A CA 1
ATOM 2756 C C . CYS A 1 336 ? -20.559 -5.651 26.533 1.00 88.94 336 CYS A C 1
ATOM 2758 O O . CYS A 1 336 ? -19.518 -5.784 25.886 1.00 88.94 336 CYS A O 1
ATOM 2760 N N . VAL A 1 337 ? -21.409 -4.640 26.303 1.00 93.25 337 VAL A N 1
ATOM 2761 C CA . VAL A 1 337 ? -21.207 -3.671 25.209 1.00 93.25 337 VAL A CA 1
ATOM 2762 C C . VAL A 1 337 ? -19.924 -2.873 25.467 1.00 93.25 337 VAL A C 1
ATOM 2764 O O . VAL A 1 337 ? -19.852 -2.170 26.479 1.00 93.25 337 VAL A O 1
ATOM 2767 N N . PRO A 1 338 ? -18.897 -2.980 24.602 1.00 93.44 338 PRO A N 1
ATOM 2768 C CA . PRO A 1 338 ? -17.622 -2.330 24.853 1.00 93.44 338 PRO A CA 1
ATOM 2769 C C . PRO A 1 338 ? -17.747 -0.812 24.688 1.00 93.44 338 PRO A C 1
ATOM 2771 O O . PRO A 1 338 ? -18.312 -0.321 23.709 1.00 93.44 338 PRO A O 1
ATOM 2774 N N . VAL A 1 339 ? -17.187 -0.078 25.648 1.00 93.75 339 VAL A N 1
ATOM 2775 C CA . VAL A 1 339 ? -17.047 1.382 25.630 1.00 93.75 339 VAL A CA 1
ATOM 2776 C C . VAL A 1 339 ? -15.575 1.711 25.448 1.00 93.75 339 VAL A C 1
ATOM 2778 O O . VAL A 1 339 ? -14.796 1.718 26.401 1.00 93.75 339 VAL A O 1
ATOM 2781 N N . ILE A 1 340 ? -15.173 1.946 24.208 1.00 88.69 340 ILE A N 1
ATOM 2782 C CA . ILE A 1 340 ? -13.791 2.216 23.827 1.00 88.69 340 ILE A CA 1
ATOM 2783 C C . ILE A 1 340 ? -13.458 3.654 24.224 1.00 88.69 340 ILE A C 1
ATOM 2785 O O . ILE A 1 340 ? -14.000 4.599 23.658 1.00 88.69 340 ILE A O 1
ATOM 2789 N N . LEU A 1 341 ? -12.569 3.809 25.209 1.00 85.12 341 LEU A N 1
ATOM 2790 C CA . LEU A 1 341 ? -12.061 5.106 25.661 1.00 85.12 341 LEU A CA 1
ATOM 2791 C C . LEU A 1 341 ? -10.649 5.313 25.129 1.00 85.12 341 LEU A C 1
ATOM 2793 O O . LEU A 1 341 ? -9.654 4.937 25.763 1.00 85.12 341 LEU A O 1
ATOM 2797 N N . SER A 1 342 ? -10.574 5.889 23.938 1.00 75.31 342 SER A N 1
ATOM 2798 C CA . SER A 1 342 ? -9.313 6.207 23.292 1.00 75.31 342 SER A CA 1
ATOM 2799 C C . SER A 1 342 ? -9.501 7.313 22.273 1.00 75.31 342 SER A C 1
ATOM 2801 O O . SER A 1 342 ? -10.421 7.266 21.464 1.00 75.31 342 SER A O 1
ATOM 2803 N N . ASP A 1 343 ? -8.573 8.266 22.277 1.00 63.28 343 ASP A N 1
ATOM 2804 C CA . ASP A 1 343 ? -8.506 9.264 21.219 1.00 63.28 343 ASP A CA 1
ATOM 2805 C C . ASP A 1 343 ? -7.931 8.672 19.919 1.00 63.28 343 ASP A C 1
ATOM 2807 O O . ASP A 1 343 ? -8.138 9.280 18.880 1.00 63.28 343 ASP A O 1
ATOM 2811 N N . TYR A 1 344 ? -7.241 7.514 19.969 1.00 61.00 344 TYR A N 1
ATOM 2812 C CA . TYR A 1 344 ? -6.453 6.908 18.877 1.00 61.00 344 TYR A CA 1
ATOM 2813 C C . TYR A 1 344 ? -6.768 5.414 18.741 1.00 61.00 344 TYR A C 1
ATOM 2815 O O . TYR A 1 344 ? -6.083 4.592 19.351 1.00 61.00 344 TYR A O 1
ATOM 2823 N N . TYR A 1 345 ? -7.779 5.025 17.958 1.00 66.19 345 TYR A N 1
ATOM 2824 C CA . TYR A 1 345 ? -8.211 3.622 17.890 1.00 66.19 345 TYR A CA 1
ATOM 2825 C C . TYR A 1 345 ? -8.075 2.971 16.504 1.00 66.19 345 TYR A C 1
ATOM 2827 O O . TYR A 1 345 ? -8.809 3.320 15.597 1.00 66.19 345 TYR A O 1
ATOM 2835 N N . ASP A 1 346 ? -7.220 1.953 16.357 1.00 66.06 346 ASP A N 1
ATOM 2836 C CA . ASP A 1 346 ? -7.348 0.948 15.298 1.00 66.06 346 ASP A CA 1
ATOM 2837 C C . ASP A 1 346 ? -8.067 -0.315 15.795 1.00 66.06 346 ASP A C 1
ATOM 2839 O O . ASP A 1 346 ? -7.475 -1.202 16.425 1.00 66.06 346 ASP A O 1
ATOM 2843 N N . LEU A 1 347 ? -9.371 -0.404 15.546 1.00 78.19 347 LEU A N 1
ATOM 2844 C CA . LEU A 1 347 ? -10.137 -1.564 15.988 1.00 78.19 347 LEU A CA 1
ATOM 2845 C C . LEU A 1 347 ? -9.900 -2.764 15.058 1.00 78.19 347 LEU A C 1
ATOM 2847 O O . LEU A 1 347 ? -9.826 -2.602 13.839 1.00 78.19 347 LEU A O 1
ATOM 2851 N N . PRO A 1 348 ? -9.818 -3.993 15.591 1.00 82.94 348 PRO A N 1
ATOM 2852 C CA . PRO A 1 348 ? -9.682 -5.167 14.745 1.00 82.94 348 PRO A CA 1
ATOM 2853 C C . PRO A 1 348 ? -10.844 -5.289 13.754 1.00 82.94 348 PRO A C 1
ATOM 2855 O O . PRO A 1 348 ? -12.012 -5.143 14.129 1.00 82.94 348 PRO A O 1
ATOM 2858 N N . PHE A 1 349 ? -10.511 -5.583 12.496 1.00 83.44 349 PHE A N 1
ATOM 2859 C CA . PHE A 1 349 ? -11.469 -5.763 11.397 1.00 83.44 349 PHE A CA 1
ATOM 2860 C C . PHE A 1 349 ? -12.343 -4.531 11.114 1.00 83.44 349 PHE A C 1
ATOM 2862 O O . PHE A 1 349 ? -13.478 -4.678 10.664 1.00 83.44 349 PHE A O 1
ATOM 2869 N N . ASN A 1 350 ? -11.846 -3.320 11.387 1.00 76.69 350 ASN A N 1
ATOM 2870 C CA . ASN A 1 350 ? -12.570 -2.060 11.164 1.00 76.69 350 ASN A CA 1
ATOM 2871 C C . ASN A 1 350 ? -12.928 -1.803 9.684 1.00 76.69 350 ASN A C 1
ATOM 2873 O O . ASN A 1 350 ? -13.834 -1.041 9.381 1.00 76.69 350 ASN A O 1
ATOM 2877 N N . ASP A 1 351 ? -12.236 -2.448 8.748 1.00 68.00 351 ASP A N 1
ATOM 2878 C CA . ASP A 1 351 ? -12.554 -2.454 7.316 1.00 68.00 351 ASP A CA 1
ATOM 2879 C C . ASP A 1 351 ? -13.783 -3.317 6.974 1.00 68.00 351 ASP A C 1
ATOM 2881 O O . ASP A 1 351 ? -14.433 -3.112 5.947 1.00 68.00 351 ASP A O 1
ATOM 2885 N N . VAL A 1 352 ? -14.122 -4.273 7.842 1.00 76.50 352 VAL A N 1
ATOM 2886 C CA . VAL A 1 352 ? -15.206 -5.241 7.644 1.00 76.50 352 VAL A CA 1
ATOM 2887 C C . VAL A 1 352 ? -16.408 -4.934 8.538 1.00 76.50 352 VAL A C 1
ATOM 2889 O O . VAL A 1 352 ? -17.543 -4.967 8.059 1.00 76.50 352 VAL A O 1
ATOM 2892 N N . LEU A 1 353 ? -16.178 -4.649 9.821 1.00 82.69 353 LEU A N 1
ATOM 2893 C CA . LEU A 1 353 ? -17.198 -4.529 10.864 1.00 82.69 353 LEU A CA 1
ATOM 2894 C C . LEU A 1 353 ? -17.515 -3.067 11.190 1.00 82.69 353 LEU A C 1
ATOM 2896 O O . LEU A 1 353 ? -16.612 -2.290 11.483 1.00 82.69 353 LEU A O 1
ATOM 2900 N N . ASP A 1 354 ? -18.805 -2.729 11.255 1.00 79.69 354 ASP A N 1
ATOM 2901 C CA . ASP A 1 354 ? -19.251 -1.403 11.692 1.00 79.69 354 ASP A CA 1
ATOM 2902 C C . ASP A 1 354 ? -19.361 -1.336 13.220 1.00 79.69 354 ASP A C 1
ATOM 2904 O O . ASP A 1 354 ? -20.400 -1.655 13.809 1.00 79.69 354 ASP A O 1
ATOM 2908 N N . TRP A 1 355 ? -18.274 -0.917 13.869 1.00 82.94 355 TRP A N 1
ATOM 2909 C CA . TRP A 1 355 ? -18.171 -0.841 15.328 1.00 82.94 355 TRP A CA 1
ATOM 2910 C C . TRP A 1 355 ? -19.234 0.051 15.983 1.00 82.94 355 TRP A C 1
ATOM 2912 O O . TRP A 1 355 ? -19.639 -0.232 17.113 1.00 82.94 355 TRP A O 1
ATOM 2922 N N . ASN A 1 356 ? -19.774 1.059 15.288 1.00 81.56 356 ASN A N 1
ATOM 2923 C CA . ASN A 1 356 ? -20.826 1.926 15.840 1.00 81.56 356 ASN A CA 1
ATOM 2924 C C . ASN A 1 356 ? -22.147 1.181 16.079 1.00 81.56 356 ASN A C 1
ATOM 2926 O O . ASN A 1 356 ? -22.978 1.623 16.869 1.00 81.56 356 ASN A O 1
ATOM 2930 N N . ASN A 1 357 ? -22.352 0.039 15.415 1.00 85.62 357 ASN A N 1
ATOM 2931 C CA . ASN A 1 357 ? -23.573 -0.746 15.560 1.00 85.62 357 ASN A CA 1
ATOM 2932 C C . ASN A 1 357 ? -23.571 -1.658 16.795 1.00 85.62 357 ASN A C 1
ATOM 2934 O O . ASN A 1 357 ? -24.630 -2.193 17.124 1.00 85.62 357 ASN A O 1
ATOM 2938 N N . PHE A 1 358 ? -22.429 -1.869 17.461 1.00 91.31 358 PHE A N 1
ATOM 2939 C CA . PHE A 1 358 ? -22.305 -2.805 18.591 1.00 91.31 358 PHE A CA 1
ATOM 2940 C C . PHE A 1 358 ? -21.354 -2.353 19.711 1.00 91.31 358 PHE A C 1
ATOM 2942 O O . PHE A 1 358 ? -21.089 -3.121 20.637 1.00 91.31 358 PHE A O 1
ATOM 2949 N N . SER A 1 359 ? -20.841 -1.127 19.649 1.00 92.19 359 SER A N 1
ATOM 2950 C CA . SER A 1 359 ? -19.949 -0.546 20.653 1.00 92.19 359 SER A CA 1
ATOM 2951 C C . SER A 1 359 ? -20.220 0.944 20.831 1.00 92.19 359 SER A C 1
ATOM 2953 O O . SER A 1 359 ? -20.964 1.549 20.060 1.00 92.19 359 SER A O 1
ATOM 2955 N N . ILE A 1 360 ? -19.600 1.535 21.848 1.00 90.88 360 ILE A N 1
ATOM 2956 C CA . ILE A 1 360 ? -19.597 2.979 22.067 1.00 90.88 360 ILE A CA 1
ATOM 2957 C C . ILE A 1 360 ? -18.148 3.443 22.010 1.00 90.88 360 ILE A C 1
ATOM 2959 O O . ILE A 1 360 ? -17.312 2.956 22.767 1.00 90.88 360 ILE A O 1
ATOM 2963 N N . ILE A 1 361 ? -17.849 4.399 21.139 1.00 83.94 361 ILE A N 1
ATOM 2964 C CA . ILE A 1 361 ? -16.506 4.960 20.993 1.00 83.94 361 ILE A CA 1
ATOM 2965 C C . ILE A 1 361 ? -16.522 6.376 21.562 1.00 83.94 361 ILE A C 1
ATOM 2967 O O . ILE A 1 361 ? -17.294 7.228 21.122 1.00 83.94 361 ILE A O 1
ATOM 2971 N N . LEU A 1 362 ? -15.694 6.621 22.577 1.00 84.81 362 LEU A N 1
ATOM 2972 C CA . LEU A 1 362 ? -15.621 7.888 23.295 1.00 84.81 362 LEU A CA 1
ATOM 2973 C C . LEU A 1 362 ? -14.181 8.394 23.378 1.00 84.81 362 LEU A C 1
ATOM 2975 O O . LEU A 1 362 ? -13.237 7.662 23.675 1.00 84.81 362 LEU A O 1
ATOM 2979 N N . LYS A 1 363 ? -14.057 9.705 23.203 1.00 78.38 363 LYS A N 1
ATOM 2980 C CA . LYS A 1 363 ? -12.830 10.467 23.432 1.00 78.38 363 LYS A CA 1
ATOM 2981 C C . LYS A 1 363 ? -12.421 10.445 24.908 1.00 78.38 363 LYS A C 1
ATOM 2983 O O . LYS A 1 363 ? -13.280 10.450 25.793 1.00 78.38 363 LYS A O 1
ATOM 2988 N N . GLU A 1 364 ? -11.122 10.516 25.195 1.00 83.00 364 GLU A N 1
ATOM 2989 C CA . GLU A 1 364 ? -10.589 10.545 26.566 1.00 83.00 364 GLU A CA 1
ATOM 2990 C C . GLU A 1 364 ? -11.041 11.798 27.344 1.00 83.00 364 GLU A C 1
ATOM 2992 O O . GLU A 1 364 ? -11.072 11.791 28.576 1.00 83.00 364 GLU A O 1
ATOM 2997 N N . GLU A 1 365 ? -11.406 12.883 26.652 1.00 83.06 365 GLU A N 1
ATOM 2998 C CA . GLU A 1 365 ? -11.966 14.099 27.264 1.00 83.06 365 GLU A CA 1
ATOM 2999 C C . GLU A 1 365 ? -13.370 13.896 27.849 1.00 83.06 365 GLU A C 1
ATOM 3001 O O . GLU A 1 365 ? -13.764 14.622 28.759 1.00 83.06 365 GLU A O 1
ATOM 3006 N N . HIS A 1 366 ? -14.108 12.882 27.385 1.00 88.56 366 HIS A N 1
ATOM 3007 C CA . HIS A 1 366 ? -15.449 12.573 27.878 1.00 88.56 366 HIS A CA 1
ATOM 3008 C C . HIS A 1 366 ? -15.451 11.767 29.176 1.00 88.56 366 HIS A C 1
ATOM 3010 O O . HIS A 1 366 ? -16.524 11.569 29.742 1.00 88.56 366 HIS A O 1
ATOM 3016 N N . VAL A 1 367 ? -14.284 11.345 29.685 1.00 92.50 367 VAL A N 1
ATOM 3017 C CA . VAL A 1 367 ? -14.172 10.596 30.948 1.00 92.50 367 VAL A CA 1
ATOM 3018 C C . VAL A 1 367 ? -14.998 11.216 32.083 1.00 92.50 367 VAL A C 1
ATOM 3020 O O . VAL A 1 367 ? -15.748 10.464 32.684 1.00 92.50 367 VAL A O 1
ATOM 3023 N N . PRO A 1 368 ? -14.983 12.535 32.363 1.00 93.12 368 PRO A N 1
ATOM 3024 C CA . PRO A 1 368 ? -15.780 13.108 33.456 1.00 93.12 368 PRO A CA 1
ATOM 3025 C C . PRO A 1 368 ? -17.301 12.931 33.296 1.00 93.12 368 PRO A C 1
ATOM 3027 O O . PRO A 1 368 ? -18.030 12.917 34.283 1.00 93.12 368 PRO A O 1
ATOM 3030 N N . ASN A 1 369 ? -17.783 12.809 32.055 1.00 92.62 369 ASN A N 1
ATOM 3031 C CA . ASN A 1 369 ? -19.202 12.695 31.716 1.00 92.62 369 ASN A CA 1
ATOM 3032 C C . ASN A 1 369 ? -19.612 11.260 31.348 1.00 92.62 369 ASN A C 1
ATOM 3034 O O . ASN A 1 369 ? -20.750 11.054 30.933 1.00 92.62 369 ASN A O 1
ATOM 3038 N N . LEU A 1 370 ? -18.717 10.275 31.485 1.00 93.44 370 LEU A N 1
ATOM 3039 C CA . LEU A 1 370 ? -18.926 8.898 31.034 1.00 93.44 370 LEU A CA 1
ATOM 3040 C C . LEU A 1 370 ? -20.228 8.302 31.584 1.00 93.44 370 LEU A C 1
ATOM 3042 O O . LEU A 1 370 ? -21.054 7.829 30.812 1.00 93.44 370 LEU A O 1
ATOM 3046 N N . GLU A 1 371 ? -20.451 8.374 32.897 1.00 93.19 371 GLU A N 1
ATOM 3047 C CA . GLU A 1 371 ? -21.673 7.847 33.525 1.00 93.19 371 GLU A CA 1
ATOM 3048 C C . GLU A 1 371 ? -22.947 8.481 32.952 1.00 93.19 371 GLU A C 1
ATOM 3050 O O . GLU A 1 371 ? -23.909 7.778 32.645 1.00 93.19 371 GLU A O 1
ATOM 3055 N N . LYS A 1 372 ? -22.938 9.806 32.766 1.00 92.81 372 LYS A N 1
ATOM 3056 C CA . LYS A 1 372 ? -24.066 10.547 32.197 1.00 92.81 372 LYS A CA 1
ATOM 3057 C C . LYS A 1 372 ? -24.344 10.100 30.762 1.00 92.81 372 LYS A C 1
ATOM 3059 O O . LYS A 1 372 ? -25.484 9.783 30.447 1.00 92.81 372 LYS A O 1
ATOM 3064 N N . ILE A 1 373 ? -23.300 10.016 29.935 1.00 94.25 373 ILE A N 1
ATOM 3065 C CA . ILE A 1 373 ? -23.399 9.568 28.541 1.00 94.25 373 ILE A CA 1
ATOM 3066 C C . ILE A 1 373 ? -24.025 8.173 28.481 1.00 94.25 373 ILE A C 1
ATOM 3068 O O . ILE A 1 373 ? -24.959 7.965 27.717 1.00 94.25 373 ILE A O 1
ATOM 3072 N N . LEU A 1 374 ? -23.560 7.232 29.310 1.00 95.06 374 LEU A N 1
ATOM 3073 C CA . LEU A 1 374 ? -24.078 5.860 29.315 1.00 95.06 374 LEU A CA 1
ATOM 3074 C C . LEU A 1 374 ? -25.533 5.773 29.801 1.00 95.06 374 LEU A C 1
ATOM 3076 O O . LEU A 1 374 ? -26.296 4.969 29.270 1.00 95.06 374 LEU A O 1
ATOM 3080 N N . LYS A 1 375 ? -25.935 6.601 30.775 1.00 93.56 375 LYS A N 1
ATOM 3081 C CA . LYS A 1 375 ? -27.326 6.677 31.262 1.00 93.56 375 LYS A CA 1
ATOM 3082 C C . LYS A 1 375 ? -28.288 7.296 30.247 1.00 93.56 375 LYS A C 1
ATOM 3084 O O . LYS A 1 375 ? -29.463 6.946 30.245 1.00 93.56 375 LYS A O 1
ATOM 3089 N N . GLU A 1 376 ? -27.808 8.207 29.404 1.00 95.25 376 GLU A N 1
ATOM 3090 C CA . GLU A 1 376 ? -28.616 8.875 28.374 1.00 95.25 376 GLU A CA 1
ATOM 3091 C C . GLU A 1 376 ? -28.883 7.990 27.145 1.00 95.25 376 GLU A C 1
ATOM 3093 O O . GLU A 1 376 ? -29.713 8.345 26.308 1.00 95.25 376 GLU A O 1
ATOM 3098 N N . ILE A 1 377 ? -28.232 6.826 27.032 1.00 92.50 377 ILE A N 1
ATOM 3099 C CA . ILE A 1 377 ? -28.470 5.885 25.934 1.00 92.50 377 ILE A CA 1
ATOM 3100 C C . ILE A 1 377 ? -29.860 5.257 26.088 1.00 92.50 377 ILE A C 1
ATOM 3102 O O . ILE A 1 377 ? -30.111 4.562 27.076 1.00 92.50 377 ILE A O 1
ATOM 3106 N N . PRO A 1 378 ? -30.759 5.422 25.099 1.00 94.06 378 PRO A N 1
ATOM 3107 C CA . PRO A 1 378 ? -32.065 4.781 25.135 1.00 94.06 378 PRO A CA 1
ATOM 3108 C C . PRO A 1 378 ? -31.940 3.257 25.213 1.00 94.06 378 PRO A C 1
ATOM 3110 O O . PRO A 1 378 ? -31.140 2.654 24.494 1.00 94.06 378 PRO A O 1
ATOM 3113 N N . GLU A 1 379 ? -32.786 2.619 26.024 1.00 90.31 379 GLU A N 1
ATOM 3114 C CA . GLU A 1 379 ? -32.757 1.163 26.227 1.00 90.31 379 GLU A CA 1
ATOM 3115 C C . GLU A 1 379 ? -32.898 0.378 24.911 1.00 90.31 379 GLU A C 1
ATOM 3117 O O . GLU A 1 379 ? -32.298 -0.682 24.747 1.00 90.31 379 GLU A O 1
ATOM 3122 N N . GLU A 1 380 ? -33.646 0.911 23.943 1.00 88.25 380 GLU A N 1
ATOM 3123 C CA . GLU A 1 380 ? -33.798 0.303 22.618 1.00 88.25 380 GLU A CA 1
ATOM 3124 C C . GLU A 1 380 ? -32.487 0.310 21.817 1.00 88.25 380 GLU A C 1
ATOM 3126 O O . GLU A 1 380 ? -32.109 -0.696 21.212 1.00 88.25 380 GLU A O 1
ATOM 3131 N N . ASN A 1 381 ? -31.731 1.410 21.890 1.00 89.81 381 ASN A N 1
ATOM 3132 C CA . ASN A 1 381 ? -30.415 1.507 21.260 1.00 89.81 381 ASN A CA 1
ATOM 3133 C C . ASN A 1 381 ? -29.433 0.531 21.916 1.00 89.81 381 ASN A C 1
ATOM 3135 O O . ASN A 1 381 ? -28.686 -0.154 21.218 1.00 89.81 381 ASN A O 1
ATOM 3139 N N . TYR A 1 382 ? -29.469 0.419 23.248 1.00 92.50 382 TYR A N 1
ATOM 3140 C CA . TYR A 1 382 ? -28.678 -0.567 23.979 1.00 92.50 382 TYR A CA 1
ATOM 3141 C C . TYR A 1 382 ? -29.005 -2.004 23.549 1.00 92.50 382 TYR A C 1
ATOM 3143 O O . TYR A 1 382 ? -28.093 -2.761 23.218 1.00 92.50 382 TYR A O 1
ATOM 3151 N N . LYS A 1 383 ? -30.290 -2.382 23.493 1.00 88.75 383 LYS A N 1
ATOM 3152 C CA . LYS A 1 383 ? -30.718 -3.723 23.058 1.00 88.75 383 LYS A CA 1
ATOM 3153 C C . LYS A 1 383 ? -30.235 -4.046 21.650 1.00 88.75 383 LYS A C 1
ATOM 3155 O O . LYS A 1 383 ? -29.732 -5.146 21.429 1.00 88.75 383 LYS A O 1
ATOM 3160 N N . LYS A 1 384 ? -30.327 -3.087 20.726 1.00 88.06 384 LYS A N 1
ATOM 3161 C CA . LYS A 1 384 ? -29.817 -3.233 19.358 1.00 88.06 384 LYS A CA 1
ATOM 3162 C C . LYS A 1 384 ? -28.301 -3.451 19.340 1.00 88.06 384 LYS A C 1
ATOM 3164 O O . LYS A 1 384 ? -27.838 -4.406 18.719 1.00 88.06 384 LYS A O 1
ATOM 3169 N N . MET A 1 385 ? -27.535 -2.631 20.068 1.00 91.44 385 MET A 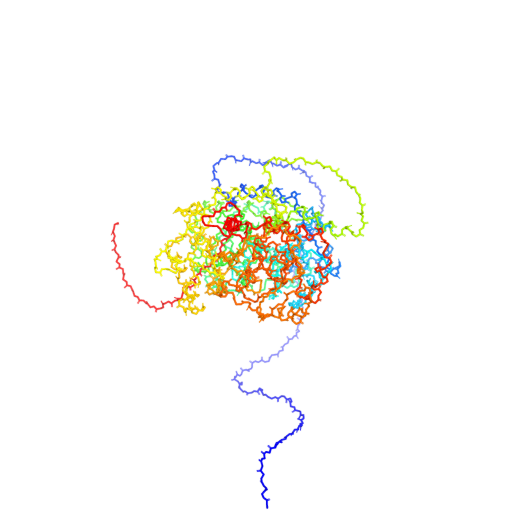N 1
ATOM 3170 C CA . MET A 1 385 ? -26.081 -2.809 20.190 1.00 91.44 385 MET A CA 1
ATOM 3171 C C . MET A 1 385 ? -25.722 -4.167 20.790 1.00 91.44 385 MET A C 1
ATOM 3173 O O . MET A 1 385 ? -24.844 -4.858 20.280 1.00 91.44 385 MET A O 1
ATOM 3177 N N . HIS A 1 386 ? -26.431 -4.583 21.838 1.00 90.44 386 HIS A N 1
ATOM 3178 C CA . HIS A 1 386 ? -26.205 -5.863 22.493 1.00 90.44 386 HIS A CA 1
ATOM 3179 C C . HIS A 1 386 ? -26.502 -7.047 21.557 1.00 90.44 386 HIS A C 1
ATOM 3181 O O . HIS A 1 386 ? -25.692 -7.966 21.459 1.00 90.44 386 HIS A O 1
ATOM 3187 N N . GLN A 1 387 ? -27.609 -7.014 20.809 1.00 87.56 387 GLN A N 1
ATOM 3188 C CA . GLN A 1 387 ? -27.933 -8.042 19.812 1.00 87.56 387 GLN A CA 1
ATOM 3189 C C . GLN A 1 387 ? -26.878 -8.125 18.703 1.00 87.56 387 GLN A C 1
ATOM 3191 O O . GLN A 1 387 ? -26.468 -9.224 18.326 1.00 87.56 387 GLN A O 1
ATOM 3196 N N . ASN A 1 388 ? -26.408 -6.982 18.205 1.00 89.38 388 ASN A N 1
ATOM 3197 C CA . ASN A 1 388 ? -25.348 -6.937 17.201 1.00 89.38 388 ASN A CA 1
ATOM 3198 C C . ASN A 1 388 ? -24.023 -7.475 17.759 1.00 89.38 388 ASN A C 1
ATOM 3200 O O . ASN A 1 388 ? -23.353 -8.268 17.099 1.00 89.38 388 ASN A O 1
ATOM 3204 N N . LEU A 1 389 ? -23.682 -7.141 19.007 1.00 89.75 389 LEU A N 1
ATOM 3205 C CA . LEU A 1 389 ? -22.502 -7.670 19.688 1.00 89.75 389 LEU A CA 1
ATOM 3206 C C . LEU A 1 389 ? -22.527 -9.202 19.773 1.00 89.75 389 LEU A C 1
ATOM 3208 O O . LEU A 1 389 ? -21.523 -9.856 19.489 1.00 89.75 389 LEU A O 1
ATOM 3212 N N . LEU A 1 390 ? -23.675 -9.788 20.125 1.00 86.38 390 LEU A N 1
ATOM 3213 C CA . LEU A 1 390 ? -23.834 -11.243 20.207 1.00 86.38 390 LEU A CA 1
ATOM 3214 C C . LEU A 1 390 ? -23.634 -11.940 18.852 1.00 86.38 390 LEU A C 1
ATOM 3216 O O . LEU A 1 390 ? -23.194 -13.091 18.823 1.00 86.38 390 LEU A O 1
ATOM 3220 N N . GLN A 1 391 ? -23.912 -11.253 17.741 1.00 86.38 391 GLN A N 1
ATOM 3221 C CA . GLN A 1 391 ? -23.630 -11.753 16.393 1.00 86.38 391 GLN A CA 1
ATOM 3222 C C . GLN A 1 391 ? -22.147 -11.625 16.024 1.00 86.38 391 GLN A C 1
ATOM 3224 O O . GLN A 1 391 ? -21.590 -12.531 15.399 1.00 86.38 391 GLN A O 1
ATOM 3229 N N . VAL A 1 392 ? -21.509 -10.519 16.421 1.00 88.62 392 VAL A N 1
ATOM 3230 C CA . VAL A 1 392 ? -20.124 -10.180 16.062 1.00 88.62 392 VAL A CA 1
ATOM 3231 C C . VAL A 1 392 ? -19.093 -10.940 16.899 1.00 88.62 392 VAL A C 1
ATOM 3233 O O . VAL A 1 392 ? -18.026 -11.265 16.384 1.00 88.62 392 VAL A O 1
ATOM 3236 N N . ARG A 1 393 ? -19.393 -11.300 18.155 1.00 85.69 393 ARG A N 1
ATOM 3237 C CA . ARG A 1 393 ? -18.425 -11.925 19.082 1.00 85.69 393 ARG A CA 1
ATOM 3238 C C . ARG A 1 393 ? -17.708 -13.164 18.531 1.00 85.69 393 ARG A C 1
ATOM 3240 O O . ARG A 1 393 ? -16.557 -13.393 18.882 1.00 85.69 393 ARG A O 1
ATOM 3247 N N . LYS A 1 394 ? -18.349 -13.937 17.641 1.00 85.38 394 LYS A N 1
ATOM 3248 C CA . LYS A 1 394 ? -17.741 -15.115 16.989 1.00 85.38 394 LYS A CA 1
ATOM 3249 C C . LYS A 1 394 ? -16.443 -14.764 16.249 1.00 85.38 394 LYS A C 1
ATOM 3251 O O . LYS A 1 394 ? -15.514 -15.560 16.248 1.00 85.38 394 LYS A O 1
ATOM 3256 N N . HIS A 1 395 ? -16.355 -13.548 15.705 1.00 88.75 395 HIS A N 1
ATOM 3257 C CA . HIS A 1 395 ? -15.194 -13.019 14.984 1.00 88.75 395 HIS A CA 1
ATOM 3258 C C . HIS A 1 395 ? -13.978 -12.745 15.885 1.00 88.75 395 HIS A C 1
ATOM 3260 O O . HIS A 1 395 ? -12.891 -12.490 15.380 1.00 88.75 395 HIS A O 1
ATOM 3266 N N . PHE A 1 396 ? -14.147 -12.811 17.209 1.00 86.19 396 PHE A N 1
ATOM 3267 C CA . PHE A 1 396 ? -13.122 -12.510 18.215 1.00 86.19 396 PHE A CA 1
ATOM 3268 C C . PHE A 1 396 ? -12.778 -13.727 19.087 1.00 86.19 396 PHE A C 1
ATOM 3270 O O . PHE A 1 396 ? -12.069 -13.593 20.082 1.00 86.19 396 PHE A O 1
ATOM 3277 N N . GLN A 1 397 ? -13.269 -14.915 18.725 1.00 81.31 397 GLN A N 1
ATOM 3278 C CA . GLN A 1 397 ? -13.063 -16.151 19.478 1.00 81.31 397 GLN A CA 1
ATOM 3279 C C . GLN A 1 397 ? -12.057 -17.072 18.784 1.00 81.31 397 GLN A C 1
ATOM 3281 O O . GLN A 1 397 ? -12.174 -17.353 17.589 1.00 81.31 397 GLN A O 1
ATOM 3286 N N . TRP A 1 398 ? -11.093 -17.578 19.555 1.00 80.88 398 TRP A N 1
ATOM 3287 C CA . TRP A 1 398 ? -10.246 -18.693 19.138 1.00 80.88 398 TRP A CA 1
ATOM 3288 C C . TRP A 1 398 ? -10.980 -20.008 19.365 1.00 80.88 398 TRP A C 1
ATOM 3290 O O . TRP A 1 398 ? -11.413 -20.295 20.479 1.00 80.88 398 TRP A O 1
ATOM 3300 N N . ASN A 1 399 ? -11.070 -20.830 18.325 1.00 79.25 399 ASN A N 1
ATOM 3301 C CA . ASN A 1 399 ? -11.586 -22.187 18.442 1.00 79.25 399 ASN A CA 1
ATOM 3302 C C . ASN A 1 399 ? -10.429 -23.192 18.354 1.00 79.25 399 ASN A C 1
ATOM 3304 O O . ASN A 1 399 ? -9.498 -22.966 17.575 1.00 79.25 399 ASN A O 1
ATOM 3308 N N . PRO A 1 400 ? -10.482 -24.314 19.106 1.00 73.56 400 PRO A N 1
ATOM 3309 C CA . PRO A 1 400 ? -9.513 -25.404 18.972 1.00 73.56 400 PRO A CA 1
ATOM 3310 C C . PRO A 1 400 ? -9.403 -25.951 17.545 1.00 73.56 400 PRO A C 1
ATOM 3312 O O . PRO A 1 400 ? -8.344 -26.428 17.151 1.00 73.56 400 PRO A O 1
ATOM 3315 N N . LEU A 1 401 ? -10.510 -25.900 16.802 1.00 79.31 401 LEU A N 1
ATOM 3316 C CA . LEU A 1 401 ? -10.579 -26.156 15.371 1.00 79.31 401 LEU A CA 1
ATOM 3317 C C . LEU A 1 401 ? -11.226 -24.937 14.709 1.00 79.31 401 LEU A C 1
ATOM 3319 O O . LEU A 1 401 ? -12.301 -24.537 15.164 1.00 79.31 401 LEU A O 1
ATOM 3323 N N . PRO A 1 402 ? -10.625 -24.359 13.656 1.00 86.38 402 PRO A N 1
ATOM 3324 C CA . PRO A 1 402 ? -11.177 -23.177 13.012 1.00 86.38 402 PRO A CA 1
ATOM 3325 C C . PRO A 1 402 ? -12.607 -23.368 12.505 1.00 86.38 402 PRO A C 1
ATOM 3327 O O . PRO A 1 402 ? -12.865 -24.263 11.695 1.00 86.38 402 PRO A O 1
ATOM 3330 N N . VAL A 1 403 ? -13.517 -22.481 12.903 1.00 87.81 403 VAL A N 1
ATOM 3331 C CA . VAL A 1 403 ? -14.901 -22.434 12.402 1.00 87.81 403 VAL A CA 1
ATOM 3332 C C . VAL A 1 403 ? -15.125 -21.205 11.527 1.00 87.81 403 VAL A C 1
ATOM 3334 O O . VAL A 1 403 ? -14.334 -20.262 11.524 1.00 87.81 403 VAL A O 1
ATOM 3337 N N . LYS A 1 404 ? -16.206 -21.214 10.738 1.00 89.06 404 LYS A N 1
ATOM 3338 C CA . LYS A 1 404 ? -16.488 -20.138 9.783 1.00 89.06 404 LYS A CA 1
ATOM 3339 C C . LYS A 1 404 ? -16.549 -18.780 10.491 1.00 89.06 404 LYS A C 1
ATOM 3341 O O . LYS A 1 404 ? -17.323 -18.602 11.431 1.00 89.06 404 LYS A O 1
ATOM 3346 N N . TYR A 1 405 ? -15.778 -17.829 9.971 1.00 89.62 405 TYR A N 1
ATOM 3347 C CA . TYR A 1 405 ? -15.655 -16.466 10.481 1.00 89.62 405 TYR A CA 1
ATOM 3348 C C . TYR A 1 405 ? -15.119 -16.315 11.908 1.00 89.62 405 TYR A C 1
ATOM 3350 O O . TYR A 1 405 ? -15.327 -15.260 12.503 1.00 89.62 405 TYR A O 1
ATOM 3358 N N . ASP A 1 406 ? -14.470 -17.325 12.479 1.00 90.38 406 ASP A N 1
ATOM 3359 C CA . ASP A 1 406 ? -13.820 -17.143 13.773 1.00 90.38 406 ASP A CA 1
ATOM 3360 C C . ASP A 1 406 ? -12.590 -16.230 13.695 1.00 90.38 406 ASP A C 1
ATOM 3362 O O . ASP A 1 406 ? -12.226 -15.742 12.623 1.00 90.38 406 ASP A O 1
ATOM 3366 N N . LEU A 1 407 ? -11.935 -15.990 14.831 1.00 89.44 407 LEU A N 1
ATOM 3367 C CA . LEU A 1 407 ? -10.794 -15.082 14.883 1.00 89.44 407 LEU A CA 1
ATOM 3368 C C . LEU A 1 407 ? -9.648 -15.514 13.954 1.00 89.44 407 LEU A C 1
ATOM 3370 O O . LEU A 1 407 ? -9.055 -14.672 13.279 1.00 89.44 407 LEU A O 1
ATOM 3374 N N . PHE A 1 408 ? -9.376 -16.818 13.847 1.00 91.75 408 PHE A N 1
ATOM 3375 C CA . PHE A 1 408 ? -8.377 -17.326 12.907 1.00 91.75 408 PHE A CA 1
ATOM 3376 C C . PHE A 1 408 ? -8.758 -16.976 11.464 1.00 91.75 408 PHE A C 1
ATOM 3378 O O . PHE A 1 408 ? -7.956 -16.371 10.753 1.00 91.75 408 PHE A O 1
ATOM 3385 N N . ARG A 1 409 ? -9.997 -17.276 11.046 1.00 93.12 409 ARG A N 1
ATOM 3386 C CA . ARG A 1 409 ? -10.482 -16.978 9.689 1.00 93.12 409 ARG A CA 1
ATOM 3387 C C . ARG A 1 409 ? -10.514 -15.483 9.388 1.00 93.12 409 ARG A C 1
ATOM 3389 O O . ARG A 1 409 ? -10.186 -15.088 8.276 1.00 93.12 409 ARG A O 1
ATOM 3396 N N . MET A 1 410 ? -10.887 -14.652 10.357 1.00 91.94 410 MET A N 1
ATOM 3397 C CA . MET A 1 410 ? -10.936 -13.196 10.194 1.00 91.94 410 MET A CA 1
ATOM 3398 C C . MET A 1 410 ? -9.535 -12.600 10.020 1.00 91.94 410 MET A C 1
ATOM 3400 O O . MET A 1 410 ? -9.325 -11.785 9.123 1.00 91.94 410 MET A O 1
ATOM 3404 N N . VAL A 1 411 ? -8.547 -13.056 10.800 1.00 92.12 411 VAL A N 1
ATOM 3405 C CA . VAL A 1 411 ? -7.143 -12.645 10.625 1.00 92.12 411 VAL A CA 1
ATOM 3406 C C . VAL A 1 411 ? -6.589 -13.152 9.293 1.00 92.12 411 VAL A C 1
ATOM 3408 O O . VAL A 1 411 ? -5.927 -12.395 8.586 1.00 92.12 411 VAL A O 1
ATOM 3411 N N . SER A 1 412 ? -6.890 -14.395 8.897 1.00 93.12 412 SER A N 1
ATOM 3412 C CA . SER A 1 412 ? -6.521 -14.919 7.575 1.00 93.12 412 SER A CA 1
ATOM 3413 C C . SER A 1 412 ? -7.146 -14.116 6.434 1.00 93.12 412 SER A C 1
ATOM 3415 O O . SER A 1 412 ? -6.471 -13.854 5.444 1.00 93.12 412 SER A O 1
ATOM 3417 N N . MET A 1 413 ? -8.392 -13.664 6.586 1.00 89.31 413 MET A N 1
ATOM 3418 C CA . MET A 1 413 ? -9.076 -12.823 5.603 1.00 89.31 413 MET A CA 1
ATOM 3419 C C . MET A 1 413 ? -8.423 -11.450 5.485 1.00 89.31 413 MET A C 1
ATOM 3421 O O . MET A 1 413 ? -8.220 -10.950 4.377 1.00 89.31 413 MET A O 1
ATOM 3425 N N . ASN A 1 414 ? -8.042 -10.851 6.612 1.00 87.50 414 ASN A N 1
ATOM 3426 C CA . ASN A 1 414 ? -7.338 -9.576 6.618 1.00 87.50 414 ASN A CA 1
ATOM 3427 C C . ASN A 1 414 ? -5.934 -9.718 5.998 1.00 87.50 414 ASN A C 1
ATOM 3429 O O . ASN A 1 414 ? -5.552 -8.899 5.165 1.00 87.50 414 ASN A O 1
ATOM 3433 N N . LEU A 1 415 ? -5.219 -10.817 6.279 1.00 90.56 415 LEU A N 1
ATOM 3434 C CA . LEU A 1 415 ? -3.954 -11.171 5.617 1.00 90.56 415 LEU A CA 1
ATOM 3435 C C . LEU A 1 415 ? -4.123 -11.348 4.106 1.00 90.56 415 LEU A C 1
ATOM 3437 O O . LEU A 1 415 ? -3.384 -10.740 3.338 1.00 90.56 415 LEU A O 1
ATOM 3441 N N . TRP A 1 416 ? -5.110 -12.131 3.669 1.00 87.50 416 TRP A N 1
ATOM 3442 C CA . TRP A 1 416 ? -5.407 -12.356 2.253 1.00 87.50 416 TRP A CA 1
ATOM 3443 C C . TRP A 1 416 ? -5.818 -11.070 1.531 1.00 87.50 416 TRP A C 1
ATOM 3445 O O . TRP A 1 416 ? -5.465 -10.869 0.374 1.00 87.50 416 TRP A O 1
ATOM 3455 N N . SER A 1 417 ? -6.528 -10.170 2.206 1.00 77.75 417 SER A N 1
ATOM 3456 C CA . SER A 1 417 ? -6.913 -8.874 1.633 1.00 77.75 417 SER A CA 1
ATOM 3457 C C . SER A 1 417 ? -5.726 -7.912 1.551 1.00 77.75 417 SER A C 1
ATOM 3459 O O . SER A 1 417 ? -5.625 -7.131 0.607 1.00 77.75 417 SER A O 1
ATOM 3461 N N . THR A 1 418 ? -4.811 -8.000 2.519 1.00 75.44 418 THR A N 1
ATOM 3462 C CA . THR A 1 418 ? -3.618 -7.149 2.633 1.00 75.44 418 THR A CA 1
ATOM 3463 C C . THR A 1 418 ? -2.454 -7.658 1.780 1.00 75.44 418 THR A C 1
ATOM 3465 O O . THR A 1 418 ? -1.522 -6.906 1.500 1.00 75.44 418 THR A O 1
ATOM 3468 N N . GLN A 1 419 ? -2.470 -8.923 1.350 1.00 73.12 419 GLN A N 1
ATOM 3469 C CA . GLN A 1 419 ? -1.400 -9.505 0.545 1.00 73.12 419 GLN A CA 1
ATOM 3470 C C . GLN A 1 419 ? -1.206 -8.742 -0.778 1.00 73.12 419 GLN A C 1
ATOM 3472 O O . GLN A 1 419 ? -2.168 -8.235 -1.364 1.00 73.12 419 GLN A O 1
ATOM 3477 N N . PRO A 1 420 ? 0.025 -8.683 -1.310 1.00 64.25 420 PRO A N 1
ATOM 3478 C CA . PRO A 1 420 ? 0.219 -8.175 -2.658 1.00 64.25 420 PRO A CA 1
ATOM 3479 C C . PRO A 1 420 ? -0.422 -9.161 -3.646 1.00 64.25 420 PRO A C 1
ATOM 3481 O O . PRO A 1 420 ? -0.245 -10.374 -3.533 1.00 64.25 420 PRO A O 1
ATOM 3484 N N . LYS A 1 421 ? -1.183 -8.657 -4.620 1.00 58.03 421 LYS A N 1
ATOM 3485 C CA . LYS A 1 421 ? -1.853 -9.494 -5.627 1.00 58.03 421 LYS A CA 1
ATOM 3486 C C . LYS A 1 421 ? -0.835 -10.004 -6.658 1.00 58.03 421 LYS A C 1
ATOM 3488 O O . LYS A 1 421 ? -0.693 -9.421 -7.726 1.00 58.03 421 LYS A O 1
ATOM 3493 N N . ILE A 1 422 ? -0.117 -11.075 -6.323 1.00 48.41 422 ILE A N 1
ATOM 3494 C CA . ILE A 1 422 ? 0.810 -11.790 -7.218 1.00 48.41 422 ILE A CA 1
ATOM 3495 C C . ILE A 1 422 ? 0.061 -12.993 -7.815 1.00 48.41 422 ILE A C 1
ATOM 3497 O O . ILE A 1 422 ? -0.481 -13.797 -7.057 1.00 48.41 422 ILE A O 1
ATOM 3501 N N . LEU A 1 423 ? -0.008 -13.147 -9.144 1.00 39.88 423 LEU A N 1
ATOM 3502 C CA . LEU A 1 423 ? -0.759 -14.261 -9.754 1.00 39.88 423 LEU A CA 1
ATOM 3503 C C . LEU A 1 423 ? -0.074 -15.629 -9.627 1.00 39.88 423 LEU A C 1
ATOM 3505 O O . LEU A 1 423 ? 1.149 -15.752 -9.614 1.00 39.88 423 LEU A O 1
ATOM 3509 N N . ALA A 1 424 ? -0.898 -16.680 -9.693 1.00 35.38 424 ALA A N 1
ATOM 3510 C CA . ALA A 1 424 ? -0.510 -18.088 -9.810 1.00 35.38 424 ALA A CA 1
ATOM 3511 C C . ALA A 1 424 ? 0.451 -18.402 -10.981 1.00 35.38 424 ALA A C 1
ATOM 3513 O O . ALA A 1 424 ? 1.279 -19.300 -10.871 1.00 35.38 424 ALA A O 1
ATOM 3514 N N . ASN A 1 425 ? 0.444 -17.610 -12.058 1.00 35.44 425 ASN A N 1
ATOM 3515 C CA . ASN A 1 425 ? 1.400 -17.777 -13.163 1.00 35.44 425 ASN A CA 1
ATOM 3516 C C . ASN A 1 425 ? 2.839 -17.373 -12.785 1.00 35.44 425 ASN A C 1
ATOM 3518 O O . ASN A 1 425 ? 3.792 -17.837 -13.408 1.00 35.44 425 ASN A O 1
ATOM 3522 N N . ASP A 1 426 ? 3.019 -16.535 -11.758 1.00 39.31 426 ASP A N 1
ATOM 3523 C CA . ASP A 1 426 ? 4.333 -16.246 -11.175 1.00 39.31 426 ASP A CA 1
ATOM 3524 C C . ASP A 1 426 ? 4.766 -17.298 -10.160 1.00 39.31 426 ASP A C 1
ATOM 3526 O O . ASP A 1 426 ? 5.965 -17.502 -9.979 1.00 39.31 426 ASP A O 1
ATOM 3530 N N . LYS A 1 427 ? 3.814 -18.015 -9.556 1.00 38.16 427 LYS A N 1
ATOM 3531 C CA . LYS A 1 427 ? 4.097 -19.225 -8.779 1.00 38.16 427 LYS A CA 1
ATOM 3532 C C . LYS A 1 427 ? 4.685 -20.313 -9.688 1.00 38.16 427 LYS A C 1
ATOM 3534 O O . LYS A 1 427 ? 5.748 -20.842 -9.378 1.00 38.16 427 LYS A O 1
ATOM 3539 N N . GLU A 1 428 ? 4.105 -20.528 -10.875 1.00 36.69 428 GLU A N 1
ATOM 3540 C CA . GLU A 1 428 ? 4.633 -21.446 -11.905 1.00 36.69 428 GLU A CA 1
ATOM 3541 C C . GLU A 1 428 ? 5.918 -20.952 -12.610 1.00 36.69 428 GLU A C 1
ATOM 3543 O O . GLU A 1 428 ? 6.812 -21.748 -12.900 1.00 36.69 428 GLU A O 1
ATOM 3548 N N . LYS A 1 429 ? 6.084 -19.646 -12.874 1.00 36.53 429 LYS A N 1
ATOM 3549 C CA . LYS A 1 429 ? 7.323 -19.115 -13.492 1.00 36.53 429 LYS A CA 1
ATOM 3550 C C . LYS A 1 429 ? 8.511 -19.047 -12.529 1.00 36.53 429 LYS A C 1
ATOM 3552 O O . LYS A 1 429 ? 9.648 -19.234 -12.962 1.00 36.53 429 LYS A O 1
ATOM 3557 N N . VAL A 1 430 ? 8.272 -18.803 -11.237 1.00 38.75 430 VAL A N 1
ATOM 3558 C CA . VAL A 1 430 ? 9.304 -18.946 -10.195 1.00 38.75 430 VAL A CA 1
ATOM 3559 C C . VAL A 1 430 ? 9.651 -20.425 -9.997 1.00 38.75 430 VAL A C 1
ATOM 3561 O O . VAL A 1 430 ? 10.831 -20.737 -9.847 1.00 38.75 430 VAL A O 1
ATOM 3564 N N . MET A 1 431 ? 8.669 -21.330 -10.108 1.00 38.06 431 MET A N 1
ATOM 3565 C CA . MET A 1 431 ? 8.899 -22.780 -10.171 1.00 38.06 431 MET A CA 1
ATOM 3566 C C . MET A 1 431 ? 9.825 -23.171 -11.320 1.00 38.06 431 MET A C 1
ATOM 3568 O O . MET A 1 431 ? 10.814 -23.851 -11.080 1.00 38.06 431 MET A O 1
ATOM 3572 N N . LEU A 1 432 ? 9.611 -22.658 -12.536 1.00 36.22 432 LEU A N 1
ATOM 3573 C CA . LEU A 1 432 ? 10.510 -22.923 -13.668 1.00 36.22 432 LEU A CA 1
ATOM 3574 C C . LEU A 1 432 ? 11.973 -22.547 -13.374 1.00 36.22 432 LEU A C 1
ATOM 3576 O O . LEU A 1 432 ? 12.863 -23.309 -13.715 1.00 36.22 432 LEU A O 1
ATOM 3580 N N . THR A 1 433 ? 12.243 -21.463 -12.637 1.00 35.72 433 THR A N 1
ATOM 3581 C CA . THR A 1 433 ? 13.633 -21.054 -12.332 1.00 35.72 433 THR A CA 1
ATOM 3582 C C . THR A 1 433 ? 14.288 -21.883 -11.208 1.00 35.72 433 THR A C 1
ATOM 3584 O O . THR A 1 433 ? 15.509 -21.881 -11.074 1.00 35.72 433 THR A O 1
ATOM 3587 N N . ILE A 1 434 ? 13.506 -22.594 -10.385 1.00 36.47 434 ILE A N 1
ATOM 3588 C CA . ILE A 1 434 ? 14.010 -23.442 -9.284 1.00 36.47 434 ILE A CA 1
ATOM 3589 C C . ILE A 1 434 ? 14.084 -24.917 -9.724 1.00 36.47 434 ILE A C 1
ATOM 3591 O O . ILE A 1 434 ? 15.003 -25.640 -9.334 1.00 36.47 434 ILE A O 1
ATOM 3595 N N . THR A 1 435 ? 13.173 -25.354 -10.595 1.00 33.56 435 THR A N 1
ATOM 3596 C CA . THR A 1 435 ? 13.082 -26.731 -11.103 1.00 33.56 435 THR A CA 1
ATOM 3597 C C . THR A 1 435 ? 13.874 -26.964 -12.403 1.00 33.56 435 THR A C 1
ATOM 3599 O O . THR A 1 435 ? 14.144 -28.114 -12.747 1.00 33.56 435 THR A O 1
ATOM 3602 N N . GLU A 1 436 ? 14.360 -25.911 -13.078 1.00 37.72 436 GLU A N 1
ATOM 3603 C CA . GLU A 1 436 ? 15.292 -26.004 -14.227 1.00 37.72 436 GLU A CA 1
ATOM 3604 C C . GLU A 1 436 ? 16.672 -26.592 -13.871 1.00 37.72 436 GLU A C 1
ATOM 3606 O O . GLU A 1 436 ? 17.483 -26.849 -14.757 1.00 37.72 436 GLU A O 1
ATOM 3611 N N . SER A 1 437 ? 16.935 -26.881 -12.593 1.00 32.62 437 SER A N 1
ATOM 3612 C CA . SER A 1 437 ? 18.099 -27.676 -12.192 1.00 32.62 437 SER A CA 1
ATOM 3613 C C . SER A 1 437 ? 17.883 -29.193 -12.252 1.00 32.62 437 SER A C 1
ATOM 3615 O O . SER A 1 437 ? 18.857 -29.914 -12.042 1.00 32.62 437 SER A O 1
ATOM 3617 N N . VAL A 1 438 ? 16.669 -29.709 -12.528 1.00 33.16 438 VAL A N 1
ATOM 3618 C CA . VAL A 1 438 ? 16.442 -31.165 -12.429 1.00 33.16 438 VAL A CA 1
ATOM 3619 C C . VAL A 1 438 ? 15.715 -31.855 -13.588 1.00 33.16 438 VAL A C 1
ATOM 3621 O O . VAL A 1 438 ? 16.177 -32.942 -13.910 1.00 33.16 438 VAL A O 1
ATOM 3624 N N . LEU A 1 439 ? 14.679 -31.353 -14.277 1.00 27.73 439 LEU A N 1
ATOM 3625 C CA . LEU A 1 439 ? 14.042 -32.201 -15.316 1.00 27.73 439 LEU A CA 1
ATOM 3626 C C . LEU A 1 439 ? 13.485 -31.472 -16.543 1.00 27.73 439 LEU A C 1
ATOM 3628 O O . LEU A 1 439 ? 12.578 -30.648 -16.479 1.00 27.73 439 LEU A O 1
ATOM 3632 N N . GLU A 1 440 ? 14.017 -31.895 -17.685 1.00 30.38 440 GLU A N 1
ATOM 3633 C CA . GLU A 1 440 ? 13.621 -31.571 -19.046 1.00 30.38 440 GLU A CA 1
ATOM 3634 C C . GLU A 1 440 ? 12.422 -32.439 -19.500 1.00 30.38 440 GLU A C 1
ATOM 3636 O O . GLU A 1 440 ? 12.347 -33.636 -19.216 1.00 30.38 440 GLU A O 1
ATOM 3641 N N . THR A 1 441 ? 11.587 -31.859 -20.371 1.00 28.95 441 THR A N 1
ATOM 3642 C CA . THR A 1 441 ? 10.666 -32.478 -21.360 1.00 28.95 441 THR A CA 1
ATOM 3643 C C . THR A 1 441 ? 9.178 -32.760 -21.026 1.00 28.95 441 THR A C 1
ATOM 3645 O O . THR A 1 441 ? 8.849 -33.576 -20.173 1.00 28.95 441 THR A O 1
ATOM 3648 N N . LYS A 1 442 ? 8.317 -32.262 -21.953 1.00 27.91 442 LYS A N 1
ATOM 3649 C CA . LYS A 1 442 ? 6.912 -32.634 -22.326 1.00 27.91 442 LYS A CA 1
ATOM 3650 C C . LYS A 1 442 ? 5.801 -31.979 -21.468 1.00 27.91 442 LYS A C 1
ATOM 3652 O O . LYS A 1 442 ? 5.829 -32.104 -20.263 1.00 27.91 442 LYS A O 1
ATOM 3657 N N . ARG A 1 443 ? 4.747 -31.311 -21.983 1.00 29.88 443 ARG A N 1
ATOM 3658 C CA . ARG A 1 443 ? 3.973 -31.386 -23.252 1.00 29.88 443 ARG A CA 1
ATOM 3659 C C . ARG A 1 443 ? 3.136 -30.097 -23.472 1.00 29.88 443 ARG A C 1
ATOM 3661 O O . ARG A 1 443 ? 2.796 -29.409 -22.522 1.00 29.88 443 ARG A O 1
ATOM 3668 N N . LYS A 1 444 ? 2.756 -29.835 -24.733 1.00 31.73 444 LYS A N 1
ATOM 3669 C CA . LYS A 1 444 ? 1.849 -28.762 -25.210 1.00 31.73 444 LYS A CA 1
ATOM 3670 C C . LYS A 1 444 ? 0.367 -29.191 -25.199 1.00 31.73 444 LYS A C 1
ATOM 3672 O O . LYS A 1 444 ? 0.094 -30.313 -25.615 1.00 31.73 444 LYS A O 1
ATOM 3677 N N . SER A 1 445 ? -0.559 -28.258 -24.935 1.00 25.19 445 SER A N 1
ATOM 3678 C CA . SER A 1 445 ? -1.905 -28.177 -25.564 1.00 25.19 445 SER A CA 1
ATOM 3679 C C . SER A 1 445 ? -2.553 -26.799 -25.307 1.00 25.19 445 SER A C 1
ATOM 3681 O O . SER A 1 445 ? -2.807 -26.441 -24.167 1.00 25.19 445 SER A O 1
ATOM 3683 N N . GLN A 1 446 ? -2.593 -25.919 -26.314 1.00 28.39 446 GLN A N 1
ATOM 3684 C CA . GLN A 1 446 ? -3.796 -25.425 -27.019 1.00 28.39 446 GLN A CA 1
ATOM 3685 C C . GLN A 1 446 ? -4.935 -24.843 -26.155 1.00 28.39 446 GLN A C 1
ATOM 3687 O O . GLN A 1 446 ? -5.840 -25.558 -25.746 1.00 28.39 446 GLN A O 1
ATOM 3692 N N . PHE A 1 447 ? -4.964 -23.509 -26.052 1.00 25.33 447 PHE A N 1
ATOM 3693 C CA . PHE A 1 447 ? -6.187 -22.710 -25.913 1.00 25.33 447 PHE A CA 1
ATOM 3694 C C . PHE A 1 447 ? -6.155 -21.572 -26.946 1.00 25.33 447 PHE A C 1
ATOM 3696 O O . PHE A 1 447 ? -5.115 -20.947 -27.158 1.00 25.33 447 PHE A O 1
ATOM 3703 N N . ARG A 1 448 ? -7.276 -21.352 -27.646 1.00 24.05 448 ARG A N 1
ATOM 3704 C CA . ARG A 1 448 ? -7.451 -20.264 -28.625 1.00 24.05 448 ARG A CA 1
ATOM 3705 C C . ARG A 1 448 ? -7.792 -18.957 -27.889 1.00 24.05 448 ARG A C 1
ATOM 3707 O O . ARG A 1 448 ? -8.696 -19.003 -27.057 1.00 24.05 448 ARG A O 1
ATOM 3714 N N . PRO A 1 449 ? -7.166 -17.807 -28.200 1.00 27.11 449 PRO A N 1
ATOM 3715 C CA . PRO A 1 449 ? -7.567 -16.527 -27.623 1.00 27.11 449 PRO A CA 1
ATOM 3716 C C . PRO A 1 449 ? -8.815 -15.963 -28.315 1.00 27.11 449 PRO A C 1
ATOM 3718 O O . PRO A 1 449 ? -8.945 -16.037 -29.538 1.00 27.11 449 PRO A O 1
ATOM 3721 N N . LEU A 1 450 ? -9.703 -15.365 -27.518 1.00 30.69 450 LEU A N 1
ATOM 3722 C CA . LEU A 1 450 ? -10.766 -14.467 -27.974 1.00 30.69 450 LEU A CA 1
ATOM 3723 C C . LEU A 1 450 ? -10.151 -13.178 -28.547 1.00 30.69 450 LEU A C 1
ATOM 3725 O O . LEU A 1 450 ? -9.146 -12.669 -28.054 1.00 30.69 450 LEU A O 1
ATOM 3729 N N . GLN A 1 451 ? -10.761 -12.673 -29.614 1.00 31.62 451 GLN A N 1
ATOM 3730 C CA . GLN A 1 451 ? -10.114 -11.876 -30.661 1.00 31.62 451 GLN A CA 1
ATOM 3731 C C . GLN A 1 451 ? -9.884 -10.381 -30.343 1.00 31.62 451 GLN A C 1
ATOM 3733 O O . GLN A 1 451 ? -9.528 -9.635 -31.246 1.00 31.62 451 GLN A O 1
ATOM 3738 N N . ASP A 1 452 ? -9.970 -9.958 -29.075 1.00 33.69 452 ASP A N 1
ATOM 3739 C CA . ASP A 1 452 ? -9.746 -8.558 -28.654 1.00 33.69 452 ASP A CA 1
ATOM 3740 C C . ASP A 1 452 ? -8.652 -8.377 -27.568 1.00 33.69 452 ASP A C 1
ATOM 3742 O O . ASP A 1 452 ? -8.393 -7.263 -27.110 1.00 33.69 452 ASP A O 1
ATOM 3746 N N . SER A 1 453 ? -7.927 -9.440 -27.182 1.00 38.69 453 SER A N 1
ATOM 3747 C CA . SER A 1 453 ? -6.988 -9.435 -26.034 1.00 38.69 453 SER A CA 1
ATOM 3748 C C . SER A 1 453 ? -5.629 -8.741 -26.270 1.00 38.69 453 SER A C 1
ATOM 3750 O O . SER A 1 453 ? -4.715 -8.850 -25.451 1.00 38.69 453 SER A O 1
ATOM 3752 N N . HIS A 1 454 ? -5.441 -8.031 -27.385 1.00 44.91 454 HIS A N 1
ATOM 3753 C CA . HIS A 1 454 ? -4.118 -7.547 -27.809 1.00 44.91 454 HIS A CA 1
ATOM 3754 C C . HIS A 1 454 ? -3.571 -6.348 -27.003 1.00 44.91 454 HIS A C 1
ATOM 3756 O O . HIS A 1 454 ? -2.411 -5.966 -27.185 1.00 44.91 454 HIS A O 1
ATOM 3762 N N . TYR A 1 455 ? -4.372 -5.753 -26.108 1.00 45.03 455 TYR A N 1
ATOM 3763 C CA . TYR A 1 455 ? -3.989 -4.570 -25.324 1.00 45.03 455 TYR A CA 1
ATOM 3764 C C . TYR A 1 455 ? -3.306 -4.877 -23.985 1.00 45.03 455 TYR A C 1
ATOM 3766 O O . TYR A 1 455 ? -2.542 -4.031 -23.499 1.00 45.03 455 TYR A O 1
ATOM 3774 N N . PHE A 1 456 ? -3.553 -6.058 -23.416 1.00 50.97 456 PHE A N 1
ATOM 3775 C CA . PHE A 1 456 ? -3.102 -6.448 -22.083 1.00 50.97 456 PHE A CA 1
ATOM 3776 C C . PHE A 1 456 ? -1.890 -7.361 -22.224 1.00 50.97 456 PHE A C 1
ATOM 3778 O O . PHE A 1 456 ? -1.956 -8.492 -22.694 1.00 50.97 456 PHE A O 1
ATOM 3785 N N . THR A 1 457 ? -0.728 -6.779 -21.961 1.00 56.56 457 THR A N 1
ATOM 3786 C CA . THR A 1 457 ? 0.567 -7.383 -22.256 1.00 56.56 457 THR A CA 1
ATOM 3787 C C . THR A 1 457 ? 0.906 -8.464 -21.232 1.00 56.56 457 THR A C 1
ATOM 3789 O O . THR A 1 457 ? 0.492 -8.400 -20.079 1.00 56.56 457 THR A O 1
ATOM 3792 N N . GLU A 1 458 ? 1.783 -9.398 -21.607 1.00 66.44 458 GLU A N 1
ATOM 3793 C CA . GLU A 1 458 ? 2.444 -10.303 -20.655 1.00 66.44 458 GLU A CA 1
ATOM 3794 C C . GLU A 1 458 ? 3.166 -9.557 -19.518 1.00 66.44 458 GLU A C 1
ATOM 3796 O O . GLU A 1 458 ? 3.492 -10.185 -18.523 1.00 66.44 458 GLU A O 1
ATOM 3801 N N . ALA A 1 459 ? 3.424 -8.246 -19.639 1.00 76.31 459 ALA A N 1
ATOM 3802 C CA . ALA A 1 459 ? 4.175 -7.443 -18.673 1.00 76.31 459 ALA A CA 1
ATOM 3803 C C . ALA A 1 459 ? 3.387 -7.053 -17.406 1.00 76.31 459 ALA A C 1
ATOM 3805 O O . ALA A 1 459 ? 3.993 -6.538 -16.473 1.00 76.31 459 ALA A O 1
ATOM 3806 N N . PHE A 1 460 ? 2.073 -7.280 -17.348 1.00 73.62 460 PHE A N 1
ATOM 3807 C CA . PHE A 1 460 ? 1.284 -7.068 -16.128 1.00 73.62 460 PHE A CA 1
ATOM 3808 C C . PHE A 1 460 ? 1.433 -8.259 -15.169 1.00 73.62 460 PHE A C 1
ATOM 3810 O O . PHE A 1 460 ? 1.685 -9.386 -15.611 1.00 73.62 460 PHE A O 1
ATOM 3817 N N . HIS A 1 461 ? 1.266 -8.020 -13.862 1.00 66.50 461 HIS A N 1
ATOM 3818 C CA . HIS A 1 461 ? 1.132 -9.111 -12.882 1.00 66.50 461 HIS A CA 1
ATOM 3819 C C .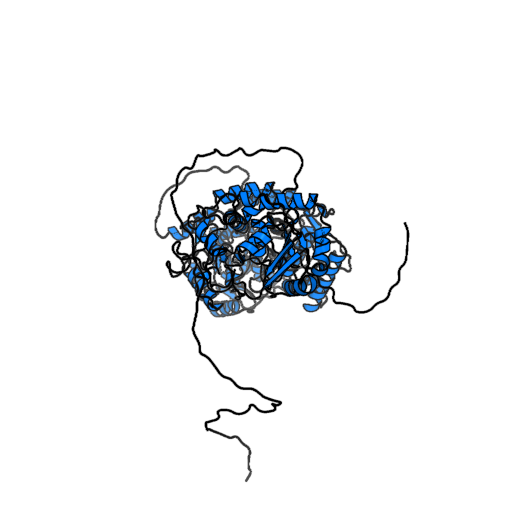 HIS A 1 461 ? -0.140 -9.913 -13.151 1.00 66.50 461 HIS A C 1
ATOM 3821 O O . HIS A 1 461 ? -0.079 -11.137 -13.211 1.00 66.50 461 HIS A O 1
ATOM 3827 N N . SER A 1 462 ? -1.254 -9.205 -13.396 1.00 63.53 462 SER A N 1
ATOM 3828 C CA . SER A 1 462 ? -2.591 -9.787 -13.577 1.00 63.53 462 SER A CA 1
ATOM 3829 C C . SER A 1 462 ? -3.371 -9.159 -14.739 1.00 63.53 462 SER A C 1
ATOM 3831 O O . SER A 1 462 ? -4.244 -8.331 -14.480 1.00 63.53 462 SER A O 1
ATOM 3833 N N . PRO A 1 463 ? -3.091 -9.507 -16.009 1.00 66.38 463 PRO A N 1
ATOM 3834 C CA . PRO A 1 463 ? -3.711 -8.865 -17.173 1.00 66.38 463 PRO A CA 1
ATOM 3835 C C . PRO A 1 463 ? -5.249 -8.853 -17.141 1.00 66.38 463 PRO A C 1
ATOM 3837 O O . PRO A 1 463 ? -5.849 -7.801 -17.346 1.00 66.38 463 PRO A O 1
ATOM 3840 N N . GLU A 1 464 ? -5.886 -9.980 -16.814 1.00 63.03 464 GLU A N 1
ATOM 3841 C CA . GLU A 1 464 ? -7.346 -10.149 -16.847 1.00 63.03 464 GLU A CA 1
ATOM 3842 C C . GLU A 1 464 ? -8.040 -9.417 -15.686 1.00 63.03 464 GLU A C 1
ATOM 3844 O O . GLU A 1 464 ? -9.079 -8.775 -15.862 1.00 63.03 464 GLU A O 1
ATOM 3849 N N . VAL A 1 465 ? -7.454 -9.488 -14.484 1.00 64.75 465 VAL A N 1
ATOM 3850 C CA . VAL A 1 465 ? -7.959 -8.774 -13.296 1.00 64.75 465 VAL A CA 1
ATOM 3851 C C . VAL A 1 465 ? -7.791 -7.272 -13.481 1.00 64.75 465 VAL A C 1
ATOM 3853 O O . VAL A 1 465 ? -8.726 -6.516 -13.219 1.00 64.75 465 VAL A O 1
ATOM 3856 N N . PHE A 1 466 ? -6.614 -6.854 -13.956 1.00 73.75 466 PHE A N 1
ATOM 3857 C CA . PHE A 1 466 ? -6.323 -5.465 -14.275 1.00 73.75 466 PHE A CA 1
ATOM 3858 C C . PHE A 1 466 ? -7.306 -4.943 -15.312 1.00 73.75 466 PHE A C 1
ATOM 3860 O O . PHE A 1 466 ? -7.893 -3.899 -15.081 1.00 73.75 466 PHE A O 1
ATOM 3867 N N . GLU A 1 467 ? -7.540 -5.661 -16.412 1.00 73.94 467 GLU A N 1
ATOM 3868 C CA . GLU A 1 467 ? -8.494 -5.241 -17.437 1.00 73.94 467 GLU A CA 1
ATOM 3869 C C . GLU A 1 467 ? -9.876 -4.967 -16.838 1.00 73.94 467 GLU A C 1
ATOM 3871 O O . GLU A 1 467 ? -10.415 -3.874 -17.016 1.00 73.94 467 GLU A O 1
ATOM 3876 N N . LYS A 1 468 ? -10.433 -5.920 -16.084 1.00 71.44 468 LYS A N 1
ATOM 3877 C CA . LYS A 1 468 ? -11.775 -5.782 -15.507 1.00 71.44 468 LYS A CA 1
ATOM 3878 C C . LYS A 1 468 ? -11.865 -4.620 -14.511 1.00 71.44 468 LYS A C 1
ATOM 3880 O O . LYS A 1 468 ? -12.786 -3.811 -14.621 1.00 71.44 468 LYS A O 1
ATOM 3885 N N . ASP A 1 469 ? -10.929 -4.528 -13.566 1.00 73.38 469 ASP A N 1
ATOM 3886 C CA . ASP A 1 469 ? -10.929 -3.486 -12.526 1.00 73.38 469 ASP A CA 1
ATOM 3887 C C . ASP A 1 469 ? -10.568 -2.104 -13.101 1.00 73.38 469 ASP A C 1
ATOM 3889 O O . ASP A 1 469 ? -11.119 -1.088 -12.686 1.00 73.38 469 ASP A O 1
ATOM 3893 N N . TYR A 1 470 ? -9.714 -2.049 -14.127 1.00 82.50 470 TYR A N 1
ATOM 3894 C CA . TYR A 1 470 ? -9.405 -0.824 -14.865 1.00 82.50 470 TYR A CA 1
ATOM 3895 C C . TYR A 1 470 ? -10.639 -0.295 -15.606 1.00 82.50 470 TYR A C 1
ATOM 3897 O O . TYR A 1 470 ? -10.892 0.907 -15.588 1.00 82.50 470 TYR A O 1
ATOM 3905 N N . MET A 1 471 ? -11.445 -1.161 -16.235 1.00 83.75 471 MET A N 1
ATOM 3906 C CA . MET A 1 471 ? -12.698 -0.715 -16.863 1.00 83.75 471 MET A CA 1
ATOM 3907 C C . MET A 1 471 ? -13.723 -0.232 -15.834 1.00 83.75 471 MET A C 1
ATOM 3909 O O . MET A 1 471 ? -14.490 0.682 -16.137 1.00 83.75 471 MET A O 1
ATOM 3913 N N . ASP A 1 472 ? -13.748 -0.828 -14.640 1.00 79.69 472 ASP A N 1
ATOM 3914 C CA . ASP A 1 472 ? -14.596 -0.368 -13.537 1.00 79.69 472 ASP A CA 1
ATOM 3915 C C . ASP A 1 472 ? -14.168 1.031 -13.066 1.00 79.69 472 ASP A C 1
ATOM 3917 O O . ASP A 1 472 ? -14.980 1.957 -13.020 1.00 79.69 472 ASP A O 1
ATOM 3921 N N . MET A 1 473 ? -12.862 1.224 -12.860 1.00 92.94 473 MET A N 1
ATOM 3922 C CA . MET A 1 473 ? -12.250 2.519 -12.559 1.00 92.94 473 MET A CA 1
ATOM 3923 C C . MET A 1 473 ? -12.591 3.579 -13.614 1.00 92.94 473 MET A C 1
ATOM 3925 O O . MET A 1 473 ? -13.079 4.652 -13.266 1.00 92.94 473 MET A O 1
ATOM 3929 N N . GLU A 1 474 ? -12.417 3.277 -14.904 1.00 92.12 474 GLU A N 1
ATOM 3930 C CA . GLU A 1 474 ? -12.718 4.218 -15.994 1.00 92.12 474 GLU A CA 1
ATOM 3931 C C . GLU A 1 474 ? -14.188 4.667 -16.009 1.00 92.12 474 GLU A C 1
ATOM 3933 O O . GLU A 1 474 ? -14.469 5.800 -16.402 1.00 92.12 474 GLU A O 1
ATOM 3938 N N . ARG A 1 475 ? -15.127 3.809 -15.585 1.00 92.31 475 ARG A N 1
ATOM 3939 C CA . ARG A 1 475 ? -16.568 4.120 -15.552 1.00 92.31 475 ARG A CA 1
ATOM 3940 C C . ARG A 1 475 ? -16.973 4.874 -14.292 1.00 92.31 475 ARG A C 1
ATOM 3942 O O . ARG A 1 475 ? -17.744 5.830 -14.371 1.00 92.31 475 ARG A O 1
ATOM 3949 N N . ASN A 1 476 ? -16.469 4.433 -13.143 1.00 89.62 476 ASN A N 1
ATOM 3950 C CA . ASN A 1 476 ? -17.055 4.766 -11.851 1.00 89.62 476 ASN A CA 1
ATOM 3951 C C . ASN A 1 476 ? -16.192 5.691 -11.000 1.00 89.62 476 ASN A C 1
ATOM 3953 O O . ASN A 1 476 ? -16.730 6.358 -10.121 1.00 89.62 476 ASN A O 1
ATOM 3957 N N . PHE A 1 477 ? -14.883 5.779 -11.237 1.00 95.00 477 PHE A N 1
ATOM 3958 C CA . PHE A 1 477 ? -14.006 6.527 -10.346 1.00 95.00 477 PHE A CA 1
ATOM 3959 C C . PHE A 1 477 ? -14.289 8.033 -10.385 1.00 95.00 477 PHE A C 1
ATOM 3961 O O . PHE A 1 477 ? -14.456 8.637 -11.449 1.00 95.00 477 PHE A O 1
ATOM 3968 N N . LYS A 1 478 ? -14.354 8.641 -9.195 1.00 96.19 478 LYS A N 1
ATOM 3969 C CA . LYS A 1 478 ? -14.651 10.064 -9.008 1.00 96.19 478 LYS A CA 1
ATOM 3970 C C . LYS A 1 478 ? -13.743 10.691 -7.963 1.00 96.19 478 LYS A C 1
ATOM 3972 O O . LYS A 1 478 ? -13.600 10.151 -6.870 1.00 96.19 478 LYS A O 1
ATOM 3977 N N . ILE A 1 479 ? -13.186 11.847 -8.295 1.00 96.75 479 ILE A N 1
ATOM 3978 C CA . ILE A 1 479 ? -12.293 12.645 -7.463 1.00 96.75 479 ILE A CA 1
ATOM 3979 C C . ILE A 1 479 ? -12.916 14.028 -7.286 1.00 96.75 479 ILE A C 1
ATOM 3981 O O . ILE A 1 479 ? -13.241 14.702 -8.267 1.00 96.75 479 ILE A O 1
ATOM 3985 N N . PHE A 1 480 ? -13.061 14.459 -6.038 1.00 94.19 480 PHE A N 1
ATOM 3986 C CA . PHE A 1 480 ? -13.406 15.839 -5.715 1.00 94.19 480 PHE A CA 1
ATOM 3987 C C . PHE A 1 480 ? -12.124 16.645 -5.512 1.00 94.19 480 PHE A C 1
ATOM 3989 O O . PHE A 1 480 ? -11.196 16.188 -4.849 1.00 94.19 480 PHE A O 1
ATOM 3996 N N . VAL A 1 481 ? -12.059 17.849 -6.071 1.00 92.44 481 VAL A N 1
ATOM 3997 C CA . VAL A 1 481 ? -10.921 18.759 -5.880 1.00 92.44 481 VAL A CA 1
ATOM 3998 C C . VAL A 1 481 ? -11.361 19.860 -4.937 1.00 92.44 481 VAL A C 1
ATOM 4000 O O . VAL A 1 481 ? -12.367 20.519 -5.197 1.00 92.44 481 VAL A O 1
ATOM 4003 N N . TYR A 1 482 ? -10.612 20.080 -3.855 1.00 88.75 482 TYR A N 1
ATOM 4004 C CA . TYR A 1 482 ? -10.941 21.174 -2.950 1.00 88.75 482 TYR A CA 1
ATOM 4005 C C . TYR A 1 482 ? -10.923 22.526 -3.677 1.00 88.75 482 TYR A C 1
ATOM 4007 O O . TYR A 1 482 ? -9.987 22.796 -4.435 1.00 88.75 482 TYR A O 1
ATOM 4015 N N . PRO A 1 483 ? -11.925 23.396 -3.439 1.00 78.56 483 PRO A N 1
ATOM 4016 C CA . PRO A 1 483 ? -11.921 24.734 -4.004 1.00 78.56 483 PRO A CA 1
ATOM 4017 C C . PRO A 1 483 ? -10.687 25.506 -3.550 1.00 78.56 483 PRO A C 1
ATOM 4019 O O . PRO A 1 483 ? -10.342 25.502 -2.365 1.00 78.56 483 PRO A O 1
ATOM 4022 N N . TYR A 1 484 ? -10.067 26.196 -4.497 1.00 67.69 484 TYR A N 1
ATOM 4023 C CA . TYR A 1 484 ? -8.879 27.003 -4.284 1.00 67.69 484 TYR A CA 1
ATOM 4024 C C . TYR A 1 484 ? -9.079 28.405 -4.866 1.00 67.69 484 TYR A C 1
ATOM 4026 O O . TYR A 1 484 ? -9.804 28.595 -5.841 1.00 67.69 484 TYR A O 1
ATOM 4034 N N . THR A 1 485 ? -8.451 29.394 -4.244 1.00 56.75 485 THR A N 1
ATOM 4035 C CA . THR A 1 485 ? -8.336 30.773 -4.722 1.00 56.75 485 THR A CA 1
ATOM 4036 C C . THR A 1 485 ? -7.009 30.958 -5.459 1.00 56.75 485 THR A C 1
ATOM 4038 O O . THR A 1 485 ? -6.064 30.211 -5.225 1.00 56.75 485 THR A O 1
ATOM 4041 N N . ASP A 1 486 ? -6.886 31.979 -6.311 1.00 51.16 486 ASP A N 1
ATOM 4042 C CA . ASP A 1 486 ? -5.616 32.286 -7.002 1.00 51.16 486 ASP A CA 1
ATOM 4043 C C . ASP A 1 486 ? -4.467 32.666 -6.034 1.00 51.16 486 ASP A C 1
ATOM 4045 O O . ASP A 1 486 ? -3.300 32.692 -6.426 1.00 51.16 486 ASP A O 1
ATOM 4049 N N . LYS A 1 487 ? -4.786 32.945 -4.758 1.00 47.97 487 LYS A N 1
ATOM 4050 C CA . LYS A 1 487 ? -3.818 33.150 -3.664 1.00 47.97 487 LYS A CA 1
ATOM 4051 C C . LYS A 1 487 ? -3.397 31.852 -2.976 1.00 47.97 487 LYS A C 1
ATOM 4053 O O . LYS A 1 487 ? -2.354 31.834 -2.324 1.00 47.97 487 LYS A O 1
ATOM 4058 N N . ASP A 1 488 ? -4.192 30.794 -3.104 1.00 49.25 488 ASP A N 1
ATOM 4059 C CA . ASP A 1 488 ? -3.812 29.472 -2.634 1.00 49.25 488 ASP A CA 1
ATOM 4060 C C . ASP A 1 488 ? -2.720 28.931 -3.559 1.00 49.25 488 ASP A C 1
ATOM 4062 O O . ASP A 1 488 ? -2.625 29.282 -4.736 1.00 49.25 488 ASP A O 1
ATOM 4066 N N . VAL A 1 489 ? -1.835 28.113 -3.005 1.00 53.91 489 VAL A N 1
ATOM 4067 C CA . VAL A 1 489 ? -0.604 27.605 -3.623 1.00 53.91 489 VAL A CA 1
ATOM 4068 C C . VAL A 1 489 ? -0.911 26.571 -4.713 1.00 53.91 489 VAL A C 1
ATOM 4070 O O . VAL A 1 489 ? -0.503 25.411 -4.660 1.00 53.91 489 VAL A O 1
ATOM 4073 N N . VAL A 1 490 ? -1.676 26.983 -5.711 1.00 54.44 490 VAL A N 1
ATOM 4074 C CA . VAL A 1 490 ? -2.154 26.137 -6.788 1.00 54.44 490 VAL A CA 1
ATOM 4075 C C . VAL A 1 490 ? -1.438 26.543 -8.060 1.00 54.44 490 VAL A C 1
ATOM 4077 O O . VAL A 1 490 ? -1.110 27.713 -8.288 1.00 54.44 490 VAL A O 1
ATOM 4080 N N . ASP A 1 491 ? -1.130 25.515 -8.837 1.00 51.06 491 ASP A N 1
ATOM 4081 C CA . ASP A 1 491 ? -0.583 25.572 -10.181 1.00 51.06 491 ASP A CA 1
ATOM 4082 C C . ASP A 1 491 ? -1.294 26.646 -11.011 1.00 51.06 491 ASP A C 1
ATOM 4084 O O . ASP A 1 491 ? -2.496 26.556 -11.278 1.00 51.06 491 ASP A O 1
ATOM 4088 N N . ASP A 1 492 ? -0.533 27.692 -11.322 1.00 48.91 492 ASP A N 1
ATOM 4089 C CA . ASP A 1 492 ? -0.967 28.861 -12.071 1.00 48.91 492 ASP A CA 1
ATOM 4090 C C . ASP A 1 492 ? -1.397 28.407 -13.471 1.00 48.91 492 ASP A C 1
ATOM 4092 O O . ASP A 1 492 ? -0.666 27.675 -14.143 1.00 48.91 492 ASP A O 1
ATOM 4096 N N . LYS A 1 493 ? -2.577 28.849 -13.929 1.00 50.19 493 LYS A N 1
ATOM 4097 C CA . LYS A 1 493 ? -3.118 28.528 -15.264 1.00 50.19 493 LYS A CA 1
ATOM 4098 C C . LYS A 1 493 ? -2.125 28.852 -16.391 1.00 50.19 493 LYS A C 1
ATOM 4100 O O . LYS A 1 493 ? -2.287 28.348 -17.499 1.00 50.19 493 LYS A O 1
ATOM 4105 N N . GLN A 1 494 ? -1.125 29.692 -16.123 1.00 45.84 494 GLN A N 1
ATOM 4106 C CA . GLN A 1 494 ? -0.132 30.136 -17.092 1.00 45.84 494 GLN A CA 1
ATOM 4107 C C . GLN A 1 494 ? 1.093 29.225 -17.283 1.00 45.84 494 GLN A C 1
ATOM 4109 O O . GLN A 1 494 ? 1.745 29.361 -18.319 1.00 45.84 494 GLN A O 1
ATOM 4114 N N . TRP A 1 495 ? 1.440 28.302 -16.371 1.00 49.72 495 TRP A N 1
ATOM 4115 C CA . TRP A 1 495 ? 2.793 27.711 -16.386 1.00 49.72 495 TRP A CA 1
ATOM 4116 C C . TRP A 1 495 ? 2.838 26.183 -16.304 1.00 49.72 495 TRP A C 1
ATOM 4118 O O . TRP A 1 495 ? 2.758 25.592 -15.234 1.00 49.72 495 TRP A O 1
ATOM 4128 N N . ARG A 1 496 ? 3.135 25.531 -17.436 1.00 59.69 496 ARG A N 1
ATOM 4129 C CA . ARG A 1 496 ? 3.501 24.105 -17.463 1.00 59.69 496 ARG A CA 1
ATOM 4130 C C . ARG A 1 496 ? 4.787 23.865 -16.668 1.00 59.69 496 ARG A C 1
ATOM 4132 O O . ARG A 1 496 ? 5.848 24.385 -17.022 1.00 59.69 496 ARG A O 1
ATOM 4139 N N . LEU A 1 497 ? 4.720 23.041 -15.619 1.00 64.94 497 LEU A N 1
ATOM 4140 C CA . LEU A 1 497 ? 5.917 22.527 -14.952 1.00 64.94 497 LEU A CA 1
ATOM 4141 C C . LEU A 1 497 ? 6.752 21.725 -15.965 1.00 64.94 497 LEU A C 1
ATOM 4143 O O . LEU A 1 497 ? 6.253 20.812 -16.617 1.00 64.94 497 LEU A O 1
ATOM 4147 N N . ILE A 1 498 ? 8.031 22.076 -16.108 1.00 67.19 498 ILE A N 1
ATOM 4148 C CA . ILE A 1 498 ? 8.966 21.443 -17.051 1.00 67.19 498 ILE A CA 1
ATOM 4149 C C . ILE A 1 498 ? 10.155 20.813 -16.322 1.00 67.19 498 ILE A C 1
ATOM 4151 O O . ILE A 1 498 ? 10.448 21.109 -15.161 1.00 67.19 498 ILE A O 1
ATOM 4155 N N . GLY A 1 499 ? 10.885 19.939 -17.015 1.00 76.06 499 GLY A N 1
ATOM 4156 C CA . GLY A 1 499 ? 12.083 19.308 -16.463 1.00 76.06 499 GLY A CA 1
ATOM 4157 C C . GLY A 1 499 ? 11.755 18.248 -15.408 1.00 76.06 499 GLY A C 1
ATOM 4158 O O . GLY A 1 499 ? 10.777 17.516 -15.528 1.00 76.06 499 GLY A O 1
ATOM 4159 N N . LYS A 1 500 ? 12.581 18.153 -14.358 1.00 73.00 500 LYS A N 1
ATOM 4160 C CA . LYS A 1 500 ? 12.481 17.098 -13.327 1.00 73.00 500 LYS A CA 1
ATOM 4161 C C . LYS A 1 500 ? 11.185 17.115 -12.497 1.00 73.00 500 LYS A C 1
ATOM 4163 O O . LYS A 1 500 ? 10.895 16.125 -11.834 1.00 73.00 500 LYS A O 1
ATOM 4168 N N . TYR A 1 501 ? 10.418 18.202 -12.536 1.00 78.81 501 TYR A N 1
ATOM 4169 C CA . TYR A 1 501 ? 9.128 18.329 -11.846 1.00 78.81 501 TYR A CA 1
ATOM 4170 C C . TYR A 1 501 ? 7.932 18.260 -12.809 1.00 78.81 501 TYR A C 1
ATOM 4172 O O . TYR A 1 501 ? 6.800 18.475 -12.394 1.00 78.81 501 TYR A O 1
ATOM 4180 N N . GLY A 1 502 ? 8.164 17.954 -14.092 1.00 83.31 502 GLY A N 1
ATOM 4181 C CA . GLY A 1 502 ? 7.116 17.983 -15.114 1.00 83.31 502 GLY A CA 1
ATOM 4182 C C . GLY A 1 502 ? 5.959 17.020 -14.851 1.00 83.31 502 GLY A C 1
ATOM 4183 O O . GLY A 1 502 ? 4.816 17.374 -15.115 1.00 83.31 502 GLY A O 1
ATOM 4184 N N . SER A 1 503 ? 6.225 15.848 -14.265 1.00 88.88 503 SER A N 1
ATOM 4185 C CA . SER A 1 503 ? 5.176 14.880 -13.912 1.00 88.88 503 SER A CA 1
ATOM 4186 C C . SER A 1 503 ? 4.108 15.442 -12.968 1.00 88.88 503 SER A C 1
ATOM 4188 O O . SER A 1 503 ? 2.944 15.089 -13.112 1.00 88.88 503 SER A O 1
ATOM 4190 N N . GLU A 1 504 ? 4.478 16.329 -12.037 1.00 88.12 504 GLU A N 1
ATOM 4191 C CA . GLU A 1 504 ? 3.517 17.007 -11.151 1.00 88.12 504 GLU A CA 1
ATOM 4192 C C . GLU A 1 504 ? 2.563 17.892 -11.969 1.00 88.12 504 GLU A C 1
ATOM 4194 O O . GLU A 1 504 ? 1.348 17.819 -11.804 1.00 88.12 504 GLU A O 1
ATOM 4199 N N . GLY A 1 505 ? 3.102 18.654 -12.927 1.00 85.69 505 GLY A N 1
ATOM 4200 C CA . GLY A 1 505 ? 2.307 19.545 -13.777 1.00 85.69 505 GLY A CA 1
ATOM 4201 C C . GLY A 1 505 ? 1.393 18.792 -14.736 1.00 85.69 505 GLY A C 1
ATOM 4202 O O . GLY A 1 505 ? 0.214 19.118 -14.833 1.00 85.69 505 GLY A O 1
ATOM 4203 N N . TYR A 1 506 ? 1.897 17.743 -15.398 1.00 89.19 506 TYR A N 1
ATOM 4204 C CA . TYR A 1 506 ? 1.064 16.901 -16.264 1.00 89.19 506 TYR A CA 1
ATOM 4205 C C . TYR A 1 506 ? -0.073 16.230 -15.494 1.00 89.19 506 TYR A C 1
ATOM 4207 O O . TYR A 1 506 ? -1.180 16.123 -16.019 1.00 89.19 506 TYR A O 1
ATOM 4215 N N . PHE A 1 507 ? 0.176 15.796 -14.254 1.00 91.94 507 PHE A N 1
ATOM 4216 C CA . PHE A 1 507 ? -0.875 15.238 -13.414 1.00 91.94 507 PHE A CA 1
ATOM 4217 C C . PHE A 1 507 ? -1.976 16.275 -13.146 1.00 91.94 507 PHE A C 1
ATOM 4219 O O . PHE A 1 507 ? -3.150 15.965 -13.335 1.00 91.94 507 PHE A O 1
ATOM 4226 N N . PHE A 1 508 ? -1.619 17.505 -12.755 1.00 88.06 508 PHE A N 1
ATOM 4227 C CA . PHE A 1 508 ? -2.600 18.568 -12.500 1.00 88.06 508 PHE A CA 1
ATOM 4228 C C . PHE A 1 508 ? -3.371 18.975 -13.756 1.00 88.06 508 PHE A C 1
ATOM 4230 O O . PHE A 1 508 ? -4.597 19.093 -13.706 1.00 88.06 508 PHE A O 1
ATOM 4237 N N . GLU A 1 509 ? -2.678 19.156 -14.883 1.00 86.69 509 GLU A N 1
ATOM 4238 C CA . GLU A 1 509 ? -3.286 19.504 -16.172 1.00 86.69 509 GLU A CA 1
ATOM 4239 C C . GLU A 1 509 ? -4.306 18.440 -16.601 1.00 86.69 509 GLU A C 1
ATOM 4241 O O . GLU A 1 509 ? -5.461 18.765 -16.884 1.00 86.69 509 GLU A O 1
ATOM 4246 N N . ASN A 1 510 ? -3.917 17.164 -16.567 1.00 92.69 510 ASN A N 1
ATOM 4247 C CA . ASN A 1 510 ? -4.794 16.074 -16.977 1.00 92.69 510 ASN A CA 1
ATOM 4248 C C . ASN A 1 510 ? -5.938 15.831 -15.997 1.00 92.69 510 ASN A C 1
ATOM 4250 O O . ASN A 1 510 ? -7.053 15.577 -16.445 1.00 92.69 510 ASN A O 1
ATOM 4254 N N . LEU A 1 511 ? -5.712 15.952 -14.683 1.00 92.88 511 LEU A N 1
ATOM 4255 C CA . LEU A 1 511 ? -6.782 15.801 -13.697 1.00 92.88 511 LEU A CA 1
ATOM 4256 C C . LEU A 1 511 ? -7.887 16.829 -13.942 1.00 92.88 511 LEU A C 1
ATOM 4258 O O . LEU A 1 511 ? -9.052 16.444 -14.018 1.00 92.88 511 LEU A O 1
ATOM 4262 N N . ARG A 1 512 ? -7.522 18.099 -14.167 1.00 87.62 512 ARG A N 1
ATOM 4263 C CA . ARG A 1 512 ? -8.453 19.206 -14.465 1.00 87.62 512 ARG A CA 1
ATOM 4264 C C . ARG A 1 512 ? -9.337 18.964 -15.685 1.00 87.62 512 ARG A C 1
ATOM 4266 O O . ARG A 1 512 ? -10.467 19.435 -15.712 1.00 87.62 512 ARG A O 1
ATOM 4273 N N . GLN A 1 513 ? -8.816 18.268 -16.689 1.00 88.50 513 GLN A N 1
ATOM 4274 C CA . GLN A 1 513 ? -9.522 17.993 -17.944 1.00 88.50 513 GLN A CA 1
ATOM 4275 C C . GLN A 1 513 ? -10.192 16.611 -17.959 1.00 88.50 513 GLN A C 1
ATOM 4277 O O . GLN A 1 513 ? -10.863 16.257 -18.927 1.00 88.50 513 GLN A O 1
ATOM 4282 N N . SER A 1 514 ? -9.995 15.803 -16.914 1.00 93.38 514 SER A N 1
ATOM 4283 C CA . SER A 1 514 ? -10.449 14.416 -16.890 1.00 93.38 514 SER A CA 1
ATOM 4284 C C . SER A 1 514 ? -11.908 14.265 -16.462 1.00 93.38 514 SER A C 1
ATOM 4286 O O . SER A 1 514 ? -12.437 15.017 -15.645 1.00 93.38 514 SER A O 1
ATOM 4288 N N . HIS A 1 515 ? -12.538 13.190 -16.940 1.00 94.50 515 HIS A N 1
ATOM 4289 C CA . HIS A 1 515 ? -13.885 12.776 -16.535 1.00 94.50 515 HIS A CA 1
ATOM 4290 C C . HIS A 1 515 ? -13.961 12.178 -15.119 1.00 94.50 515 HIS A C 1
ATOM 4292 O O . HIS A 1 515 ? -15.052 11.844 -14.640 1.00 94.50 515 HIS A O 1
ATOM 4298 N N . PHE A 1 516 ? -12.812 12.018 -14.457 1.00 96.69 516 PHE A N 1
ATOM 4299 C CA . PHE A 1 516 ? -12.738 11.579 -13.067 1.00 96.69 516 PHE A CA 1
ATOM 4300 C C . PHE A 1 516 ? -13.183 12.679 -12.104 1.00 96.69 516 PHE A C 1
ATOM 4302 O O . PHE A 1 516 ? -13.519 12.375 -10.969 1.00 96.69 516 PHE A O 1
ATOM 4309 N N . LEU A 1 517 ? -13.237 13.945 -12.523 1.00 95.12 517 LEU A N 1
ATOM 4310 C CA . LEU A 1 517 ? -13.695 15.015 -11.645 1.00 95.12 517 LEU A CA 1
ATOM 4311 C C . LEU A 1 517 ? -15.196 14.944 -11.356 1.00 95.12 517 LEU A C 1
ATOM 4313 O O . LEU A 1 517 ? -16.018 14.688 -12.237 1.00 95.12 517 LEU A O 1
ATOM 4317 N N . THR A 1 518 ? -15.550 15.232 -10.106 1.00 94.50 518 THR A N 1
ATOM 4318 C CA . THR A 1 518 ? -16.923 15.484 -9.667 1.00 94.50 518 THR A CA 1
ATOM 4319 C C . THR A 1 518 ? -16.994 16.805 -8.908 1.00 94.50 518 THR A C 1
ATOM 4321 O O . THR A 1 518 ? -16.100 17.131 -8.130 1.00 94.50 518 THR A O 1
ATOM 4324 N N . GLN A 1 519 ? -18.064 17.567 -9.138 1.00 91.31 519 GLN A N 1
ATOM 4325 C CA . GLN A 1 519 ? -18.414 18.738 -8.320 1.00 91.31 519 GLN A CA 1
ATOM 4326 C C . GLN A 1 519 ? -19.234 18.346 -7.085 1.00 91.31 519 GLN A C 1
ATOM 4328 O O . GLN A 1 519 ? -19.390 19.137 -6.162 1.00 91.31 519 GLN A O 1
ATOM 4333 N N . ASP A 1 520 ? -19.761 17.124 -7.087 1.00 91.31 520 ASP A N 1
ATOM 4334 C CA . ASP A 1 520 ? -20.544 16.540 -6.011 1.00 91.31 520 ASP A CA 1
ATOM 4335 C C . ASP A 1 520 ? -19.607 15.709 -5.111 1.00 91.31 520 ASP A C 1
ATOM 4337 O O . ASP A 1 520 ? -19.118 14.660 -5.560 1.00 91.31 520 ASP A O 1
ATOM 4341 N N . PRO A 1 521 ? -19.298 16.180 -3.889 1.00 89.12 521 PRO A N 1
ATOM 4342 C CA . PRO A 1 521 ? -18.382 15.510 -2.971 1.00 89.12 521 PRO A CA 1
ATOM 4343 C C . PRO A 1 521 ? -18.948 14.201 -2.407 1.00 89.12 521 PRO A C 1
ATOM 4345 O O . PRO A 1 521 ? -18.167 13.327 -2.032 1.00 89.12 521 PRO A O 1
ATOM 4348 N N . ASP A 1 522 ? -20.269 14.004 -2.406 1.00 84.12 522 ASP A N 1
ATOM 4349 C CA . ASP A 1 522 ? -20.882 12.756 -1.931 1.00 84.12 522 ASP A CA 1
ATOM 4350 C C . ASP A 1 522 ? -20.687 11.609 -2.931 1.00 84.12 522 ASP A C 1
ATOM 4352 O O . ASP A 1 522 ? -20.671 10.437 -2.557 1.00 84.12 522 ASP A O 1
ATOM 4356 N N . LYS A 1 523 ? -20.448 11.940 -4.205 1.00 87.75 523 LYS A N 1
ATOM 4357 C CA . LYS A 1 523 ? -20.065 10.975 -5.250 1.00 87.75 523 LYS A CA 1
ATOM 4358 C C . LYS A 1 523 ? -18.565 10.697 -5.297 1.00 87.75 523 LYS A C 1
ATOM 4360 O O . LYS A 1 523 ? -18.132 9.857 -6.086 1.00 87.75 523 LYS A O 1
ATOM 4365 N N . ALA A 1 524 ? -17.756 11.424 -4.529 1.00 90.94 524 ALA A N 1
ATOM 4366 C CA . ALA A 1 524 ? -16.308 11.337 -4.605 1.00 90.94 524 ALA A CA 1
ATOM 4367 C C . ALA A 1 524 ? -15.763 10.126 -3.840 1.00 90.94 524 ALA A C 1
ATOM 4369 O O . ALA A 1 524 ? -16.068 9.912 -2.666 1.00 90.94 524 ALA A O 1
ATOM 4370 N N . HIS A 1 525 ? -14.895 9.377 -4.517 1.00 88.69 525 HIS A N 1
ATOM 4371 C CA . HIS A 1 525 ? -14.128 8.283 -3.934 1.00 88.69 525 HIS A CA 1
ATOM 4372 C C . HIS A 1 525 ? -12.878 8.804 -3.221 1.00 88.69 525 HIS A C 1
ATOM 4374 O O . HIS A 1 525 ? -12.536 8.295 -2.164 1.00 88.69 525 HIS A O 1
ATOM 4380 N N . LEU A 1 526 ? -12.209 9.812 -3.795 1.00 94.06 526 LEU A N 1
ATOM 4381 C CA . LEU A 1 526 ? -11.033 10.465 -3.215 1.00 94.06 526 LEU A CA 1
ATOM 4382 C C . LEU A 1 526 ? -11.122 11.991 -3.333 1.00 94.06 526 LEU A C 1
ATOM 4384 O O . LEU A 1 526 ? -11.817 12.529 -4.199 1.00 94.06 526 LEU A O 1
ATOM 4388 N N . PHE A 1 527 ? -10.359 12.678 -2.489 1.00 93.38 527 PHE A N 1
ATOM 4389 C CA . PHE A 1 527 ? -10.297 14.130 -2.387 1.00 93.38 527 PHE A CA 1
ATOM 4390 C C . PHE A 1 527 ? -8.880 14.618 -2.683 1.00 93.38 527 PHE A C 1
ATOM 4392 O O . PHE A 1 527 ? -7.921 14.299 -1.981 1.00 93.38 527 PHE A O 1
ATOM 4399 N N . PHE A 1 528 ? -8.736 15.419 -3.729 1.00 94.00 528 PHE A N 1
ATOM 4400 C CA . PHE A 1 528 ? -7.453 15.979 -4.120 1.00 94.00 528 PHE A CA 1
ATOM 4401 C C . PHE A 1 528 ? -7.192 17.312 -3.405 1.00 94.00 528 PHE A C 1
ATOM 4403 O O . PHE A 1 528 ? -8.025 18.223 -3.445 1.00 94.00 528 PHE A O 1
ATOM 4410 N N . ILE A 1 529 ? -6.013 17.431 -2.785 1.00 90.94 529 ILE A N 1
ATOM 4411 C CA . ILE A 1 529 ? -5.494 18.660 -2.175 1.00 90.94 529 ILE A CA 1
ATOM 4412 C C . ILE A 1 529 ? -4.612 19.383 -3.208 1.00 90.94 529 ILE A C 1
ATOM 4414 O O . ILE A 1 529 ? -3.498 18.925 -3.484 1.00 90.94 529 ILE A O 1
ATOM 4418 N N . PRO A 1 530 ? -5.065 20.511 -3.782 1.00 86.19 530 PRO A N 1
ATOM 4419 C CA . PRO A 1 530 ? -4.400 21.151 -4.913 1.00 86.19 530 PRO A CA 1
ATOM 4420 C C . PRO A 1 530 ? -3.218 22.036 -4.483 1.00 86.19 530 PRO A C 1
ATOM 4422 O O . PRO A 1 530 ? -3.212 23.229 -4.748 1.00 86.19 530 PRO A O 1
ATOM 4425 N N . ILE A 1 531 ? -2.201 21.470 -3.832 1.00 81.00 531 ILE A N 1
ATOM 4426 C CA . ILE A 1 531 ? -1.010 22.205 -3.377 1.00 81.00 531 ILE A CA 1
ATOM 4427 C C . ILE A 1 531 ? 0.239 21.823 -4.177 1.00 81.00 531 ILE A C 1
ATOM 4429 O O . ILE A 1 531 ? 0.593 20.649 -4.268 1.00 81.00 531 ILE A O 1
ATOM 4433 N N . SER A 1 532 ? 0.948 22.819 -4.721 1.00 80.12 532 SER A N 1
ATOM 4434 C CA . SER A 1 532 ? 2.244 22.612 -5.385 1.00 80.12 532 SER A CA 1
ATOM 4435 C C . SER A 1 532 ? 3.404 23.012 -4.475 1.00 80.12 532 SER A C 1
ATOM 4437 O O . SER A 1 532 ? 3.767 24.185 -4.357 1.00 80.12 532 SER A O 1
ATOM 4439 N N . CYS A 1 533 ? 4.053 22.014 -3.872 1.00 79.06 533 CYS A N 1
ATOM 4440 C CA . CYS A 1 533 ? 5.266 22.224 -3.074 1.00 79.06 533 CYS A CA 1
ATOM 4441 C C . CYS A 1 533 ? 6.409 22.826 -3.912 1.00 79.06 533 CYS A C 1
ATOM 4443 O O . CYS A 1 533 ? 7.223 23.608 -3.417 1.00 79.06 533 CYS A O 1
ATOM 4445 N N . HIS A 1 534 ? 6.468 22.485 -5.202 1.00 77.94 534 HIS A N 1
ATOM 4446 C CA . HIS A 1 534 ? 7.464 23.023 -6.119 1.00 77.94 534 HIS A CA 1
ATOM 4447 C C . HIS A 1 534 ? 7.287 24.529 -6.374 1.00 77.94 534 HIS A C 1
ATOM 4449 O O . HIS A 1 534 ? 8.287 25.251 -6.418 1.00 77.94 534 HIS A O 1
ATOM 4455 N N . LYS A 1 535 ? 6.044 25.019 -6.514 1.00 77.00 535 LYS A N 1
ATOM 4456 C CA . LYS A 1 535 ? 5.757 26.455 -6.675 1.00 77.00 535 LYS A CA 1
ATOM 4457 C C . LYS A 1 535 ? 6.340 27.261 -5.510 1.00 77.00 535 LYS A C 1
ATOM 4459 O O . LYS A 1 535 ? 7.138 28.165 -5.739 1.00 77.00 535 LYS A O 1
ATOM 4464 N N . LEU A 1 536 ? 6.062 26.843 -4.274 1.00 79.50 536 LEU A N 1
ATOM 4465 C CA . LEU A 1 536 ? 6.596 27.491 -3.069 1.00 79.50 536 LEU A CA 1
ATOM 4466 C C . LEU A 1 536 ? 8.121 27.495 -3.033 1.00 79.50 536 LEU A C 1
ATOM 4468 O O . LEU A 1 536 ? 8.744 28.503 -2.700 1.00 79.50 536 LEU A O 1
ATOM 4472 N N . ARG A 1 537 ? 8.752 26.382 -3.422 1.00 78.75 537 ARG A N 1
ATOM 4473 C CA . ARG A 1 537 ? 10.213 26.320 -3.470 1.00 78.75 537 ARG A CA 1
ATOM 4474 C C . ARG A 1 537 ? 10.795 27.337 -4.451 1.00 78.75 537 ARG A C 1
ATOM 4476 O O . ARG A 1 537 ? 11.830 27.934 -4.147 1.00 78.75 537 ARG A O 1
ATOM 4483 N N . ARG A 1 538 ? 10.159 27.527 -5.614 1.00 76.56 538 ARG A N 1
ATOM 4484 C CA . ARG A 1 538 ? 10.569 28.521 -6.624 1.00 76.56 538 ARG A CA 1
ATOM 4485 C C . ARG A 1 538 ? 10.409 29.954 -6.135 1.00 76.56 538 ARG A C 1
ATOM 4487 O O . ARG A 1 538 ? 11.228 30.790 -6.495 1.00 76.56 538 ARG A O 1
ATOM 4494 N N . GLU A 1 539 ? 9.421 30.212 -5.290 1.00 81.12 539 GLU A N 1
ATOM 4495 C CA . GLU A 1 539 ? 9.223 31.495 -4.603 1.00 81.12 539 GLU A CA 1
ATOM 4496 C C . GLU A 1 539 ? 10.242 31.730 -3.468 1.00 81.12 539 GLU A C 1
ATOM 4498 O O . GLU A 1 539 ? 10.144 32.705 -2.728 1.00 81.12 539 GLU A O 1
ATOM 4503 N N . GLY A 1 540 ? 11.238 30.849 -3.321 1.00 81.56 540 GLY A N 1
ATOM 4504 C CA . GLY A 1 540 ? 12.332 31.002 -2.365 1.00 81.56 540 GLY A CA 1
ATOM 4505 C C . GLY A 1 540 ? 12.021 30.492 -0.959 1.00 81.56 540 GLY A C 1
ATOM 4506 O O . GLY A 1 540 ? 12.836 30.695 -0.064 1.00 81.56 540 GLY A O 1
ATOM 4507 N N . LYS A 1 541 ? 10.886 29.812 -0.752 1.00 84.94 541 LYS A N 1
ATOM 4508 C CA . LYS A 1 541 ? 10.503 29.261 0.556 1.00 84.94 541 LYS A CA 1
ATOM 4509 C C . LYS A 1 541 ? 11.437 28.122 0.986 1.00 84.94 541 LYS A C 1
ATOM 4511 O O . LYS A 1 541 ? 11.837 27.294 0.158 1.00 84.94 541 LYS A O 1
ATOM 4516 N N . SER A 1 542 ? 11.778 28.091 2.276 1.00 86.31 542 SER A N 1
ATOM 4517 C CA . SER A 1 542 ? 12.515 26.984 2.906 1.00 86.31 542 SER A CA 1
ATOM 4518 C C . SER A 1 542 ? 11.640 25.727 3.029 1.00 86.31 542 SER A C 1
ATOM 4520 O O . SER A 1 542 ? 10.432 25.786 2.801 1.00 86.31 542 SER A O 1
ATOM 4522 N N . TYR A 1 543 ? 12.222 24.569 3.367 1.00 82.62 543 TYR A N 1
ATOM 4523 C CA . TYR A 1 543 ? 11.427 23.343 3.567 1.00 82.62 543 TYR A CA 1
ATOM 4524 C C . TYR A 1 543 ? 10.480 23.503 4.759 1.00 82.62 543 TYR A C 1
ATOM 4526 O O . TYR A 1 543 ? 9.341 23.041 4.721 1.00 82.62 543 TYR A O 1
ATOM 4534 N N . GLU A 1 544 ? 10.934 24.225 5.779 1.00 82.69 544 GLU A N 1
ATOM 4535 C CA . GLU A 1 544 ? 10.181 24.586 6.967 1.00 82.69 544 GLU A CA 1
ATOM 4536 C C . GLU A 1 544 ? 8.985 25.475 6.618 1.00 82.69 544 GLU A C 1
ATOM 4538 O O . GLU A 1 544 ? 7.869 25.170 7.036 1.00 82.69 544 GLU A O 1
ATOM 4543 N N . ASP A 1 545 ? 9.191 26.516 5.807 1.00 85.44 545 ASP A N 1
ATOM 4544 C CA . ASP A 1 545 ? 8.110 27.404 5.362 1.00 85.44 545 ASP A CA 1
ATOM 4545 C C . ASP A 1 545 ? 7.076 26.647 4.527 1.00 85.44 545 ASP A C 1
ATOM 4547 O O . ASP A 1 545 ? 5.876 26.825 4.714 1.00 85.44 545 ASP A O 1
ATOM 4551 N N . ILE A 1 546 ? 7.529 25.779 3.614 1.00 84.56 546 ILE A N 1
ATOM 4552 C CA . ILE A 1 546 ? 6.641 24.957 2.782 1.00 84.56 546 ILE A CA 1
ATOM 4553 C C . ILE A 1 546 ? 5.775 24.056 3.665 1.00 84.56 546 ILE A C 1
ATOM 4555 O O . ILE A 1 546 ? 4.572 23.941 3.432 1.00 84.56 546 ILE A O 1
ATOM 4559 N N . ALA A 1 547 ? 6.369 23.439 4.686 1.00 82.75 547 ALA A N 1
ATOM 4560 C CA . ALA A 1 547 ? 5.647 22.580 5.612 1.00 82.75 547 ALA A CA 1
ATOM 4561 C C . ALA A 1 547 ? 4.634 23.359 6.469 1.00 82.75 547 ALA A C 1
ATOM 4563 O O . ALA A 1 547 ? 3.529 22.864 6.681 1.00 82.75 547 ALA A O 1
ATOM 4564 N N . ILE A 1 548 ? 4.962 24.583 6.902 1.00 83.94 548 ILE A N 1
ATOM 4565 C CA . ILE A 1 548 ? 4.023 25.471 7.611 1.00 83.94 548 ILE A CA 1
ATOM 4566 C C . ILE A 1 548 ? 2.853 25.856 6.698 1.00 83.94 548 ILE A C 1
ATOM 4568 O O . ILE A 1 548 ? 1.698 25.696 7.076 1.00 83.94 548 ILE A O 1
ATOM 4572 N N . ILE A 1 549 ? 3.134 26.276 5.462 1.00 84.94 549 ILE A N 1
ATOM 4573 C CA . ILE A 1 549 ? 2.097 26.659 4.493 1.00 84.94 549 ILE A CA 1
ATOM 4574 C C . ILE A 1 549 ? 1.173 25.475 4.178 1.00 84.94 549 ILE A C 1
ATOM 4576 O O . ILE A 1 549 ? -0.045 25.637 4.131 1.00 84.94 549 ILE A O 1
ATOM 4580 N N . PHE A 1 550 ? 1.734 24.277 3.990 1.00 85.25 550 PHE A N 1
ATOM 4581 C CA . PHE A 1 550 ? 0.950 23.059 3.781 1.00 85.25 550 PHE A CA 1
ATOM 4582 C C . PHE A 1 550 ? 0.058 22.758 4.993 1.00 85.25 550 PHE A C 1
ATOM 4584 O O . PHE A 1 550 ? -1.125 22.461 4.829 1.00 85.25 550 PHE A O 1
ATOM 4591 N N . GLN A 1 551 ? 0.601 22.878 6.208 1.00 84.00 551 GLN A N 1
ATOM 4592 C CA . GLN A 1 551 ? -0.146 22.689 7.450 1.00 84.00 551 GLN A CA 1
ATOM 4593 C C . GLN A 1 551 ? -1.308 23.666 7.591 1.00 84.00 551 GLN A C 1
ATOM 4595 O O . GLN A 1 551 ? -2.424 23.239 7.886 1.00 84.00 551 GLN A O 1
ATOM 4600 N N . ASP A 1 552 ? -1.069 24.952 7.366 1.00 85.06 552 ASP A N 1
ATOM 4601 C CA . ASP A 1 552 ? -2.098 25.980 7.485 1.00 85.06 552 ASP A CA 1
ATOM 4602 C C . ASP A 1 552 ? -3.186 25.805 6.421 1.00 85.06 552 ASP A C 1
ATOM 4604 O O . ASP A 1 552 ? -4.376 25.938 6.718 1.00 85.06 552 ASP A O 1
ATOM 4608 N N . TYR A 1 553 ? -2.800 25.412 5.202 1.00 85.62 553 TYR A N 1
ATOM 4609 C CA . TYR A 1 553 ? -3.748 25.096 4.140 1.00 85.62 553 TYR A CA 1
ATOM 4610 C C . TYR A 1 553 ? -4.643 23.911 4.515 1.00 85.62 553 TYR A C 1
ATOM 4612 O O . TYR A 1 553 ? -5.867 24.020 4.458 1.00 85.62 553 TYR A O 1
ATOM 4620 N N . VAL A 1 554 ? -4.062 22.803 4.980 1.00 85.56 554 VAL A N 1
ATOM 4621 C CA . VAL A 1 554 ? -4.840 21.638 5.421 1.00 85.56 554 VAL A CA 1
ATOM 4622 C C . VAL A 1 554 ? -5.752 21.987 6.601 1.00 85.56 554 VAL A C 1
ATOM 4624 O O . VAL A 1 554 ? -6.931 21.643 6.570 1.00 85.56 554 VAL A O 1
ATOM 4627 N N . LYS A 1 555 ? -5.272 22.733 7.604 1.00 84.00 555 LYS A N 1
ATOM 4628 C CA . LYS A 1 555 ? -6.110 23.212 8.721 1.00 84.00 555 LYS A CA 1
ATOM 4629 C C . LYS A 1 555 ? -7.289 24.063 8.242 1.00 84.00 555 LYS A C 1
ATOM 4631 O O . LYS A 1 555 ? -8.399 23.931 8.763 1.00 84.00 555 LYS A O 1
ATOM 4636 N N . SER A 1 556 ? -7.075 24.902 7.230 1.00 85.38 556 SER A N 1
ATOM 4637 C CA . SER A 1 556 ? -8.147 25.670 6.592 1.00 85.38 556 SER A CA 1
ATOM 4638 C C . SER A 1 556 ? -9.181 24.756 5.924 1.00 85.38 556 SER A C 1
ATOM 4640 O O . SER A 1 556 ? -10.382 24.938 6.132 1.00 85.38 556 SER A O 1
ATOM 4642 N N . LEU A 1 557 ? -8.738 23.722 5.197 1.00 86.12 557 LEU A N 1
ATOM 4643 C CA . LEU A 1 557 ? -9.629 22.733 4.579 1.00 86.12 557 LEU A CA 1
ATOM 4644 C C . LEU A 1 557 ? -10.462 21.976 5.620 1.00 86.12 557 LEU A C 1
ATOM 4646 O O . LEU A 1 557 ? -11.672 21.850 5.438 1.00 86.12 557 LEU A O 1
ATOM 4650 N N . ILE A 1 558 ? -9.832 21.537 6.715 1.00 84.19 558 ILE A N 1
ATOM 4651 C CA . ILE A 1 558 ? -10.487 20.861 7.848 1.00 84.19 558 ILE A CA 1
ATOM 4652 C C . ILE A 1 558 ? -11.587 21.740 8.449 1.00 84.19 558 ILE A C 1
ATOM 4654 O O . ILE A 1 558 ? -12.678 21.263 8.750 1.00 84.19 558 ILE A O 1
ATOM 4658 N N . THR A 1 559 ? -11.302 23.032 8.614 1.00 83.81 559 THR A N 1
ATOM 4659 C CA . THR A 1 559 ? -12.239 23.987 9.220 1.00 83.81 559 THR A CA 1
ATOM 4660 C C . THR A 1 559 ? -13.408 24.306 8.288 1.00 83.81 559 THR A C 1
ATOM 4662 O O . THR A 1 559 ? -14.534 24.493 8.740 1.00 83.81 559 THR A O 1
ATOM 4665 N N . LYS A 1 560 ? -13.149 24.393 6.978 1.00 86.06 560 LYS A N 1
ATOM 4666 C CA . LYS A 1 560 ? -14.123 24.866 5.988 1.00 86.06 560 LYS A CA 1
ATOM 4667 C C . LYS A 1 560 ? -15.013 23.763 5.419 1.00 86.06 560 LYS A C 1
ATOM 4669 O O . LYS A 1 560 ? -16.151 24.049 5.051 1.00 86.06 560 LYS A O 1
ATOM 4674 N N . TYR A 1 561 ? -14.514 22.533 5.307 1.00 83.06 561 TYR A N 1
ATOM 4675 C CA . TYR A 1 561 ? -15.220 21.447 4.629 1.00 83.06 561 TYR A CA 1
ATOM 4676 C C . TYR A 1 561 ? -15.387 20.221 5.536 1.00 83.06 561 TYR A C 1
ATOM 4678 O O . TYR A 1 561 ? -14.396 19.700 6.050 1.00 83.06 561 TYR A O 1
ATOM 4686 N N . PRO A 1 562 ? -16.607 19.664 5.657 1.00 80.38 562 PRO A N 1
ATOM 4687 C CA . PRO A 1 562 ? -16.860 18.520 6.535 1.00 80.38 562 PRO A CA 1
ATOM 4688 C C . PRO A 1 562 ? -16.222 17.216 6.025 1.00 80.38 562 PRO A C 1
ATOM 4690 O O . PRO A 1 562 ? -16.048 16.274 6.795 1.00 80.38 562 PRO A O 1
ATOM 4693 N N . TYR A 1 563 ? -15.846 17.156 4.742 1.00 81.75 563 TYR A N 1
ATOM 4694 C CA . TYR A 1 563 ? -15.358 15.938 4.083 1.00 81.75 563 TYR A CA 1
ATOM 4695 C C . TYR A 1 563 ? -14.042 15.424 4.660 1.00 81.75 563 TYR A C 1
ATOM 4697 O O . TYR A 1 563 ? -13.821 14.219 4.673 1.00 81.75 563 TYR A O 1
ATOM 4705 N N . TRP A 1 564 ? -13.188 16.313 5.178 1.00 82.06 564 TRP A N 1
ATOM 4706 C CA . TRP A 1 564 ? -11.937 15.888 5.802 1.00 82.06 564 TRP A CA 1
ATOM 4707 C C . TRP A 1 564 ? -12.191 14.991 7.010 1.00 82.06 564 TRP A C 1
ATOM 4709 O O . TRP A 1 564 ? -11.600 13.924 7.148 1.00 82.06 564 TRP A O 1
ATOM 4719 N N . ASN A 1 565 ? -13.126 15.400 7.867 1.00 72.50 565 ASN A N 1
ATOM 4720 C CA . ASN A 1 565 ? -13.426 14.713 9.119 1.00 72.50 565 ASN A CA 1
ATOM 4721 C C . ASN A 1 565 ? -14.121 13.363 8.901 1.00 72.50 565 ASN A C 1
ATOM 4723 O O . ASN A 1 565 ? -14.181 12.557 9.823 1.00 72.50 565 ASN A O 1
ATOM 4727 N N . ARG A 1 566 ? -14.600 13.073 7.681 1.00 70.62 566 ARG A N 1
ATOM 4728 C CA . ARG A 1 566 ? -15.185 11.772 7.336 1.00 70.62 566 ARG A CA 1
ATOM 4729 C C . ARG A 1 566 ? -14.178 10.639 7.483 1.00 70.62 566 ARG A C 1
ATOM 4731 O O . ARG A 1 566 ? -14.586 9.545 7.856 1.00 70.62 566 ARG A O 1
ATOM 4738 N N . THR A 1 567 ? -12.916 10.880 7.144 1.00 69.38 567 THR A N 1
ATOM 4739 C CA . THR A 1 567 ? -11.854 9.862 7.040 1.00 69.38 567 THR A CA 1
ATOM 4740 C C . THR A 1 567 ? -10.546 10.283 7.700 1.00 69.38 567 THR A C 1
ATOM 4742 O O . THR A 1 567 ? -9.618 9.482 7.807 1.00 69.38 567 THR A O 1
ATOM 4745 N N . LEU A 1 568 ? -10.476 11.544 8.122 1.00 72.56 568 LEU A N 1
ATOM 4746 C CA . LEU A 1 568 ? -9.306 12.212 8.676 1.00 72.56 568 LEU A CA 1
ATOM 4747 C C . LEU A 1 568 ? -8.106 12.220 7.751 1.00 72.56 568 LEU A C 1
ATOM 4749 O O . LEU A 1 568 ? -6.965 12.042 8.175 1.00 72.56 568 LEU A O 1
ATOM 4753 N N . GLY A 1 569 ? -8.369 12.465 6.474 1.00 79.56 569 GLY A N 1
ATOM 4754 C CA . GLY A 1 569 ? -7.323 12.545 5.469 1.00 79.56 569 GLY A CA 1
ATOM 4755 C C . GLY A 1 569 ? -7.083 11.232 4.732 1.00 79.56 569 GLY A C 1
ATOM 4756 O O . GLY A 1 569 ? -6.260 11.222 3.826 1.00 79.56 569 GLY A O 1
ATOM 4757 N N . ALA A 1 570 ? -7.737 10.124 5.103 1.00 77.81 570 ALA A N 1
ATOM 4758 C CA . ALA A 1 570 ? -7.417 8.806 4.544 1.00 77.81 570 ALA A CA 1
ATOM 4759 C C . ALA A 1 570 ? -7.922 8.580 3.107 1.00 77.81 570 ALA A C 1
ATOM 4761 O O . ALA A 1 570 ? -7.360 7.767 2.380 1.00 77.81 570 ALA A O 1
ATOM 4762 N N . ASP A 1 571 ? -8.939 9.329 2.672 1.00 84.31 571 ASP A N 1
ATOM 4763 C CA . ASP A 1 571 ? -9.343 9.443 1.261 1.00 84.31 571 ASP A CA 1
ATOM 4764 C C . ASP A 1 571 ? -8.796 10.711 0.592 1.00 84.31 571 ASP A C 1
ATOM 4766 O O . ASP A 1 571 ? -9.189 11.053 -0.526 1.00 84.31 571 ASP A O 1
ATOM 4770 N N . HIS A 1 572 ? -7.863 11.404 1.248 1.00 91.56 572 HIS A N 1
ATOM 4771 C CA . HIS A 1 572 ? -7.219 12.594 0.717 1.00 91.56 572 HIS A CA 1
ATOM 4772 C C . HIS A 1 572 ? -5.867 12.252 0.121 1.00 91.56 572 HIS A C 1
ATOM 4774 O O . HIS A 1 572 ? -5.127 11.409 0.628 1.00 91.56 572 HIS A O 1
ATOM 4780 N N . PHE A 1 573 ? -5.511 12.949 -0.951 1.00 93.00 573 PHE A N 1
ATOM 4781 C CA . PHE A 1 573 ? -4.198 12.805 -1.555 1.00 93.00 573 PHE A CA 1
ATOM 4782 C C . PHE A 1 573 ? -3.652 14.132 -2.063 1.00 93.00 573 PHE A C 1
ATOM 4784 O O . PHE A 1 573 ? -4.395 15.044 -2.437 1.00 93.00 573 PHE A O 1
ATOM 4791 N N . PHE A 1 574 ? -2.327 14.222 -2.112 1.00 91.19 574 PHE A N 1
ATOM 4792 C CA . PHE A 1 574 ? -1.618 15.306 -2.781 1.00 91.19 574 PHE A CA 1
ATOM 4793 C C . PHE A 1 574 ? -0.486 14.742 -3.629 1.00 91.19 574 PHE A C 1
ATOM 4795 O O . PHE A 1 574 ? -0.023 13.616 -3.422 1.00 91.19 574 PHE A O 1
ATOM 4802 N N . VAL A 1 575 ? -0.038 15.547 -4.586 1.00 89.81 575 VAL A N 1
ATOM 4803 C CA . VAL A 1 575 ? 1.023 15.177 -5.516 1.00 89.81 575 VAL A CA 1
ATOM 4804 C C . VAL A 1 575 ? 2.196 16.118 -5.336 1.00 89.81 575 VAL A C 1
ATOM 4806 O O . VAL A 1 575 ? 2.023 17.333 -5.297 1.00 89.81 575 VAL A O 1
ATOM 4809 N N . THR A 1 576 ? 3.400 15.564 -5.250 1.00 86.44 576 THR A N 1
ATOM 4810 C CA . THR A 1 576 ? 4.627 16.359 -5.247 1.00 86.44 576 THR A CA 1
ATOM 4811 C C . THR A 1 576 ? 5.765 15.600 -5.906 1.00 86.44 576 THR A C 1
ATOM 4813 O O . THR A 1 576 ? 6.029 14.435 -5.607 1.00 86.44 576 THR A O 1
ATOM 4816 N N . CYS A 1 577 ? 6.494 16.269 -6.794 1.00 82.19 577 CYS A N 1
ATOM 4817 C CA . CYS A 1 577 ? 7.761 15.750 -7.304 1.00 82.19 577 CYS A CA 1
ATOM 4818 C C . CYS A 1 577 ? 8.986 16.308 -6.579 1.00 82.19 577 CYS A C 1
ATOM 4820 O O . CYS A 1 577 ? 10.121 16.069 -6.997 1.00 82.19 577 CYS A O 1
ATOM 4822 N N . HIS A 1 578 ? 8.760 17.052 -5.498 1.00 76.94 578 HIS A N 1
ATOM 4823 C CA . HIS A 1 578 ? 9.794 17.612 -4.647 1.00 76.94 578 HIS A CA 1
ATOM 4824 C C . HIS A 1 578 ? 10.075 16.695 -3.447 1.00 76.94 578 HIS A C 1
ATOM 4826 O O . HIS A 1 578 ? 9.165 16.115 -2.860 1.00 76.94 578 HIS A O 1
ATOM 4832 N N . ASP A 1 579 ? 11.333 16.629 -3.020 1.00 69.75 579 ASP A N 1
ATOM 4833 C CA . ASP A 1 579 ? 11.814 15.874 -1.851 1.00 69.75 579 ASP A CA 1
ATOM 4834 C C . ASP A 1 579 ? 11.280 16.395 -0.503 1.00 69.75 579 ASP A C 1
ATOM 4836 O O . ASP A 1 579 ? 11.469 15.748 0.519 1.00 69.75 579 ASP A O 1
ATOM 4840 N N . VAL A 1 580 ? 10.543 17.512 -0.500 1.00 70.69 580 VAL A N 1
ATOM 4841 C CA . VAL A 1 580 ? 9.888 18.060 0.702 1.00 70.69 580 VAL A CA 1
ATOM 4842 C C . VAL A 1 580 ? 8.613 17.289 1.065 1.00 70.69 580 VAL A C 1
ATOM 4844 O O . VAL A 1 580 ? 8.052 17.496 2.135 1.00 70.69 580 VAL A O 1
ATOM 4847 N N . GLY A 1 581 ? 8.151 16.379 0.194 1.00 67.25 581 GLY A N 1
ATOM 4848 C CA . GLY A 1 581 ? 6.910 15.622 0.380 1.00 67.25 581 GLY A CA 1
ATOM 4849 C C . GLY A 1 581 ? 6.819 14.846 1.695 1.00 67.25 581 GLY A C 1
ATOM 4850 O O . GLY A 1 581 ? 5.720 14.657 2.196 1.00 67.25 581 GLY A O 1
ATOM 4851 N N . VAL A 1 582 ? 7.953 14.442 2.275 1.00 67.12 582 VAL A N 1
ATOM 4852 C CA . VAL A 1 582 ? 8.003 13.804 3.602 1.00 67.12 582 VAL A CA 1
ATOM 4853 C C . VAL A 1 582 ? 7.894 14.855 4.706 1.00 67.12 582 VAL A C 1
ATOM 4855 O O . VAL A 1 582 ? 7.012 14.754 5.557 1.00 67.12 582 VAL A O 1
ATOM 4858 N N . THR A 1 583 ? 8.708 15.912 4.631 1.00 71.25 583 THR A N 1
ATOM 4859 C CA . THR A 1 583 ? 8.760 17.006 5.613 1.00 71.25 583 THR A CA 1
ATOM 4860 C C . THR A 1 583 ? 7.414 17.709 5.794 1.00 71.25 583 THR A C 1
ATOM 4862 O O . THR A 1 583 ? 7.036 18.027 6.921 1.00 71.25 583 THR A O 1
ATOM 4865 N N . VAL A 1 584 ? 6.660 17.935 4.709 1.00 72.69 584 VAL A N 1
ATOM 4866 C CA . VAL A 1 584 ? 5.333 18.576 4.797 1.00 72.69 584 VAL A CA 1
ATOM 4867 C C . VAL A 1 584 ? 4.318 17.715 5.543 1.00 72.69 584 VAL A C 1
ATOM 4869 O O . VAL A 1 584 ? 3.462 18.248 6.242 1.00 72.69 584 VAL A O 1
ATOM 4872 N N . THR A 1 585 ? 4.426 16.390 5.432 1.00 68.94 585 THR A N 1
ATOM 4873 C CA . THR A 1 585 ? 3.517 15.464 6.110 1.00 68.94 585 THR A CA 1
ATOM 4874 C C . THR A 1 585 ? 3.939 15.155 7.544 1.00 68.94 585 THR A C 1
ATOM 4876 O O . THR A 1 585 ? 3.064 14.997 8.386 1.00 68.94 585 THR A O 1
ATOM 4879 N N . GLU A 1 586 ? 5.241 15.131 7.861 1.00 67.69 586 GLU A N 1
ATOM 4880 C CA . GLU A 1 586 ? 5.760 14.878 9.221 1.00 67.69 586 GLU A CA 1
ATOM 4881 C C . GLU A 1 586 ? 5.321 15.931 10.243 1.00 67.69 586 GLU A C 1
ATOM 4883 O O . GLU A 1 586 ? 5.077 15.606 11.403 1.00 67.69 586 GLU A O 1
ATOM 4888 N N . ARG A 1 587 ? 5.204 17.198 9.826 1.00 66.69 587 ARG A N 1
ATOM 4889 C CA . ARG A 1 587 ? 4.834 18.307 10.724 1.00 66.69 587 ARG A CA 1
ATOM 4890 C C . ARG A 1 587 ? 3.389 18.280 11.198 1.00 66.69 587 ARG A C 1
ATOM 4892 O O . ARG A 1 587 ? 3.016 19.076 12.061 1.00 66.69 587 ARG A O 1
ATOM 4899 N N . ILE A 1 588 ? 2.571 17.412 10.623 1.00 60.69 588 ILE A N 1
ATOM 4900 C CA . ILE A 1 588 ? 1.158 17.343 10.938 1.00 60.69 588 ILE A CA 1
ATOM 4901 C C . ILE A 1 588 ? 0.899 15.945 11.500 1.00 60.69 588 ILE A C 1
ATOM 4903 O O . ILE A 1 588 ? 0.937 14.967 10.745 1.00 60.69 588 ILE A O 1
ATOM 4907 N N . PRO A 1 589 ? 0.676 15.833 12.823 1.00 52.72 589 PRO A N 1
ATOM 4908 C CA . PRO A 1 589 ? 0.339 14.566 13.458 1.00 52.72 589 PRO A CA 1
ATOM 4909 C C . PRO A 1 589 ? -0.763 13.840 12.673 1.00 52.72 589 PRO A C 1
ATOM 4911 O O . PRO A 1 589 ? -1.700 14.466 12.185 1.00 52.72 589 PRO A O 1
ATOM 4914 N N . HIS A 1 590 ? -0.626 12.522 12.507 1.00 56.75 590 HIS A N 1
ATOM 4915 C CA . HIS A 1 590 ? -1.551 11.633 11.774 1.00 56.75 590 HIS A CA 1
ATOM 4916 C C . HIS A 1 590 ? -1.636 11.817 10.252 1.00 56.75 590 HIS A C 1
ATOM 4918 O O . HIS A 1 590 ? -1.940 10.847 9.559 1.00 56.75 590 HIS A O 1
ATOM 4924 N N . LEU A 1 591 ? -1.259 12.968 9.686 1.00 67.00 591 LEU A N 1
ATOM 4925 C CA . LEU A 1 591 ? -1.285 13.158 8.231 1.00 67.00 591 LEU A CA 1
ATOM 4926 C C . LEU A 1 591 ? -0.332 12.205 7.507 1.00 67.00 591 LEU A C 1
ATOM 4928 O O . LEU A 1 591 ? -0.726 11.618 6.507 1.00 67.00 591 LEU A O 1
ATOM 4932 N N . MET A 1 592 ? 0.863 11.951 8.056 1.00 63.16 592 MET A N 1
ATOM 4933 C CA . MET A 1 592 ? 1.777 10.906 7.559 1.00 63.16 592 MET A CA 1
ATOM 4934 C C . MET A 1 592 ? 1.106 9.537 7.383 1.00 63.16 592 MET A C 1
ATOM 4936 O O . MET A 1 592 ? 1.433 8.808 6.441 1.00 63.16 592 MET A O 1
ATOM 4940 N N . LYS A 1 593 ? 0.197 9.179 8.298 1.00 65.44 593 LYS A N 1
ATOM 4941 C CA . LYS A 1 593 ? -0.442 7.860 8.364 1.00 65.44 593 LYS A CA 1
ATOM 4942 C C . LYS A 1 593 ? -1.706 7.781 7.518 1.00 65.44 593 LYS A C 1
ATOM 4944 O O . LYS A 1 593 ? -1.984 6.707 7.000 1.00 65.44 593 LYS A O 1
ATOM 4949 N N . ASN A 1 594 ? -2.397 8.902 7.321 1.00 73.75 594 ASN A N 1
ATOM 4950 C CA . ASN A 1 594 ? -3.712 8.916 6.685 1.00 73.75 594 ASN A CA 1
ATOM 4951 C C . ASN A 1 594 ? -3.612 9.297 5.211 1.00 73.75 594 ASN A C 1
ATOM 4953 O O . ASN A 1 594 ? -4.087 8.564 4.355 1.00 73.75 594 ASN A O 1
ATOM 4957 N N . ILE A 1 595 ? -2.938 10.403 4.891 1.00 84.81 595 ILE A N 1
ATOM 4958 C CA . ILE A 1 595 ? -2.962 10.942 3.531 1.00 84.81 595 ILE A CA 1
ATOM 4959 C C . ILE A 1 595 ? -2.222 10.045 2.547 1.00 84.81 595 ILE A C 1
ATOM 4961 O O . ILE A 1 595 ? -1.118 9.565 2.824 1.00 84.81 595 ILE A O 1
ATOM 4965 N N . ILE A 1 596 ? -2.791 9.868 1.360 1.00 87.94 596 ILE A N 1
ATOM 4966 C CA . ILE A 1 596 ? -2.118 9.207 0.247 1.00 87.94 596 ILE A CA 1
ATOM 4967 C C . ILE A 1 596 ? -1.113 10.199 -0.346 1.00 87.94 596 ILE A C 1
ATOM 4969 O O . ILE A 1 596 ? -1.479 11.245 -0.893 1.00 87.94 596 ILE A O 1
ATOM 4973 N N . ARG A 1 597 ? 0.181 9.884 -0.252 1.00 88.44 597 ARG A N 1
ATOM 4974 C CA . ARG A 1 597 ? 1.229 10.711 -0.859 1.00 88.44 597 ARG A CA 1
ATOM 4975 C C . ARG A 1 597 ? 1.550 10.187 -2.244 1.00 88.44 597 ARG A C 1
ATOM 4977 O O . ARG A 1 597 ? 1.989 9.049 -2.389 1.00 88.44 597 ARG A O 1
ATOM 4984 N N . VAL A 1 598 ? 1.382 11.028 -3.256 1.00 91.12 598 VAL A N 1
ATOM 4985 C CA . VAL A 1 598 ? 1.787 10.725 -4.629 1.00 91.12 598 VAL A CA 1
ATOM 4986 C C . VAL A 1 598 ? 3.111 11.433 -4.897 1.00 91.12 598 VAL A C 1
ATOM 4988 O O . VAL A 1 598 ? 3.151 12.644 -5.114 1.00 91.12 598 VAL A O 1
ATOM 4991 N N . VAL A 1 599 ? 4.215 10.690 -4.822 1.00 87.19 599 VAL A N 1
ATOM 4992 C CA . VAL A 1 599 ? 5.566 11.264 -4.737 1.00 87.19 599 VAL A CA 1
ATOM 4993 C C . VAL A 1 599 ? 6.481 10.781 -5.856 1.00 87.19 599 VAL A C 1
ATOM 4995 O O . VAL A 1 599 ? 6.502 9.597 -6.191 1.00 87.19 599 VAL A O 1
ATOM 4998 N N . CYS A 1 600 ? 7.275 11.685 -6.436 1.00 83.31 600 CYS A N 1
ATOM 4999 C CA . CYS A 1 600 ? 8.306 11.281 -7.395 1.00 83.31 600 CYS A CA 1
ATOM 5000 C C . CYS A 1 600 ? 9.492 10.599 -6.688 1.00 83.31 600 CYS A C 1
ATOM 5002 O O . CYS A 1 600 ? 10.126 11.193 -5.820 1.00 83.31 600 CYS A O 1
ATOM 5004 N N . SER A 1 601 ? 9.893 9.422 -7.184 1.00 70.50 601 SER A N 1
ATOM 5005 C CA . SER A 1 601 ? 11.118 8.705 -6.764 1.00 70.50 601 SER A CA 1
ATOM 5006 C C . SER A 1 601 ? 11.228 8.427 -5.248 1.00 70.50 601 SER A C 1
ATOM 5008 O O . SER A 1 601 ? 12.235 8.807 -4.641 1.00 70.50 601 SER A O 1
ATOM 5010 N N . PRO A 1 602 ? 10.226 7.789 -4.617 1.00 71.44 602 PRO A N 1
ATOM 5011 C CA . PRO A 1 602 ? 10.315 7.441 -3.211 1.00 71.44 602 PRO A CA 1
ATOM 5012 C C . PRO A 1 602 ? 11.310 6.303 -2.968 1.00 71.44 602 PRO A C 1
ATOM 5014 O O . PRO A 1 602 ? 11.656 5.517 -3.852 1.00 71.44 602 PRO A O 1
ATOM 5017 N N . SER A 1 603 ? 11.752 6.209 -1.720 1.00 65.00 603 SER A N 1
ATOM 5018 C CA . SER A 1 603 ? 12.610 5.139 -1.227 1.00 65.00 603 SER A CA 1
ATOM 5019 C C . SER A 1 603 ? 12.161 4.751 0.176 1.00 65.00 603 SER A C 1
ATOM 5021 O O . SER A 1 603 ? 11.709 5.606 0.945 1.00 65.00 603 SER A O 1
ATOM 5023 N N . TYR A 1 604 ? 12.320 3.472 0.531 1.00 60.81 604 TYR A N 1
ATOM 5024 C CA . TYR A 1 604 ? 12.014 2.972 1.878 1.00 60.81 604 TYR A CA 1
ATOM 5025 C C . TYR A 1 604 ? 12.835 3.675 2.979 1.00 60.81 604 TYR A C 1
ATOM 5027 O O . TYR A 1 604 ? 12.437 3.669 4.147 1.00 60.81 604 TYR A O 1
ATOM 5035 N N . TYR A 1 605 ? 13.950 4.325 2.621 1.00 59.12 605 TYR A N 1
ATOM 5036 C CA . TYR A 1 605 ? 14.727 5.165 3.537 1.00 59.12 605 TYR A CA 1
ATOM 5037 C C . TYR A 1 605 ? 13.975 6.425 3.987 1.00 59.12 605 TYR A C 1
ATOM 5039 O O . TYR A 1 605 ? 14.099 6.818 5.143 1.00 59.12 605 TYR A O 1
ATOM 5047 N N . PHE A 1 606 ? 13.150 7.025 3.125 1.00 61.03 606 PHE A N 1
ATOM 5048 C CA . PHE A 1 606 ? 12.485 8.313 3.376 1.00 61.03 606 PHE A CA 1
ATOM 5049 C C . PHE A 1 606 ? 11.035 8.145 3.830 1.00 61.03 606 PHE A C 1
ATOM 5051 O O . PHE A 1 606 ? 10.141 8.852 3.376 1.00 61.03 606 PHE A O 1
ATOM 5058 N N . GLN A 1 607 ? 10.798 7.176 4.718 1.00 65.88 607 GLN A N 1
ATOM 5059 C CA . GLN A 1 607 ? 9.494 6.929 5.345 1.00 65.88 607 GLN A CA 1
ATOM 5060 C C . GLN A 1 607 ? 8.334 6.738 4.351 1.00 65.88 607 GLN A C 1
ATOM 5062 O O . GLN A 1 607 ? 7.190 7.018 4.699 1.00 65.88 607 GLN A O 1
ATOM 5067 N N . TYR A 1 608 ? 8.599 6.282 3.121 1.00 72.19 608 TYR A N 1
ATOM 5068 C CA . TYR A 1 608 ? 7.549 5.864 2.190 1.00 72.19 608 TYR A CA 1
ATOM 5069 C C . TYR A 1 608 ? 6.719 4.746 2.827 1.00 72.19 608 TYR A C 1
ATOM 5071 O O . TYR A 1 608 ? 7.290 3.800 3.372 1.00 72.19 608 TYR A O 1
ATOM 5079 N N . VAL A 1 609 ? 5.392 4.864 2.768 1.00 71.88 609 VAL A N 1
ATOM 5080 C CA . VAL A 1 609 ? 4.459 3.889 3.332 1.00 71.88 609 VAL A CA 1
ATOM 5081 C C . VAL A 1 609 ? 3.905 3.031 2.193 1.00 71.88 609 VAL A C 1
ATOM 5083 O O . VAL A 1 609 ? 3.044 3.505 1.448 1.00 71.88 609 VAL A O 1
ATOM 5086 N N . PRO A 1 610 ? 4.371 1.779 2.029 1.00 66.38 610 PRO A N 1
ATOM 5087 C CA . PRO A 1 610 ? 3.873 0.883 0.987 1.00 66.38 610 PRO A CA 1
ATOM 5088 C C . PRO A 1 610 ? 2.370 0.664 1.121 1.00 66.38 610 PRO A C 1
ATOM 5090 O O . PRO A 1 610 ? 1.842 0.715 2.229 1.00 66.38 610 PRO A O 1
ATOM 5093 N N . ARG A 1 611 ? 1.691 0.406 -0.002 1.00 67.81 611 ARG A N 1
ATOM 5094 C CA . ARG A 1 611 ? 0.228 0.206 -0.111 1.00 67.81 611 ARG A CA 1
ATOM 5095 C C . ARG A 1 611 ? -0.646 1.423 0.193 1.00 67.81 611 ARG A C 1
ATOM 5097 O O . ARG A 1 611 ? -1.742 1.490 -0.346 1.00 67.81 611 ARG A O 1
ATOM 5104 N N . LYS A 1 612 ? -0.142 2.415 0.932 1.00 80.00 612 LYS A N 1
ATOM 5105 C CA . LYS A 1 612 ? -0.775 3.732 1.085 1.00 80.00 612 LYS A CA 1
ATOM 5106 C C . LYS A 1 612 ? -0.256 4.742 0.067 1.00 80.00 612 LYS A C 1
ATOM 5108 O O . LYS A 1 612 ? -1.023 5.304 -0.701 1.00 80.00 612 LYS A O 1
ATOM 5113 N N . ASP A 1 613 ? 1.051 4.979 0.038 1.00 83.31 613 ASP A N 1
ATOM 5114 C CA . ASP A 1 613 ? 1.661 5.976 -0.841 1.00 83.31 613 ASP A CA 1
ATOM 5115 C C . ASP A 1 613 ? 1.808 5.447 -2.275 1.00 83.31 613 ASP A C 1
ATOM 5117 O O . ASP A 1 613 ? 1.851 4.238 -2.523 1.00 83.31 613 ASP A O 1
ATOM 5121 N N . ILE A 1 614 ? 1.920 6.360 -3.239 1.00 88.44 614 ILE A N 1
ATOM 5122 C CA . ILE A 1 614 ? 2.046 6.050 -4.665 1.00 88.44 614 ILE A CA 1
ATOM 5123 C C . ILE A 1 614 ? 3.336 6.652 -5.211 1.00 88.44 614 ILE A C 1
ATOM 5125 O O . ILE A 1 614 ? 3.625 7.839 -5.033 1.00 88.44 614 ILE A O 1
ATOM 5129 N N . THR A 1 615 ? 4.089 5.835 -5.940 1.00 87.31 615 THR A N 1
ATOM 5130 C CA . THR A 1 615 ? 5.233 6.299 -6.721 1.00 87.31 615 THR A CA 1
ATOM 5131 C C . THR A 1 615 ? 4.759 6.935 -8.022 1.00 87.31 615 THR A C 1
ATOM 5133 O O . THR A 1 615 ? 4.321 6.244 -8.939 1.00 87.31 615 THR A O 1
ATOM 5136 N N . LEU A 1 616 ? 4.914 8.252 -8.141 1.00 90.88 616 LEU A N 1
ATOM 5137 C CA . LEU A 1 616 ? 4.714 8.971 -9.395 1.00 90.88 616 LEU A CA 1
ATOM 5138 C C . LEU A 1 616 ? 5.956 8.790 -10.287 1.00 90.88 616 LEU A C 1
ATOM 5140 O O . LEU A 1 616 ? 7.060 9.173 -9.873 1.00 90.88 616 LEU A O 1
ATOM 5144 N N . PRO A 1 617 ? 5.836 8.240 -11.511 1.00 89.94 617 PRO A N 1
ATOM 5145 C CA . PRO A 1 617 ? 6.968 8.174 -12.424 1.00 89.94 617 PRO A CA 1
ATOM 5146 C C . PRO A 1 617 ? 7.442 9.588 -12.764 1.00 89.94 617 PRO A C 1
ATOM 5148 O O . PRO A 1 617 ? 6.692 10.430 -13.264 1.00 89.94 617 PRO A O 1
ATOM 5151 N N . GLN A 1 618 ? 8.718 9.853 -12.503 1.00 87.38 618 GLN A N 1
ATOM 5152 C CA . GLN A 1 618 ? 9.361 11.093 -12.913 1.00 87.38 618 GLN A CA 1
ATOM 5153 C C . GLN A 1 618 ? 9.683 10.998 -14.409 1.00 87.38 618 GLN A C 1
ATOM 5155 O O . GLN A 1 618 ? 10.473 10.150 -14.806 1.00 87.38 618 GLN A O 1
ATOM 5160 N N . ILE A 1 619 ? 9.081 11.844 -15.244 1.00 88.94 619 ILE A N 1
ATOM 5161 C CA . ILE A 1 619 ? 9.238 11.796 -16.704 1.00 88.94 619 ILE A CA 1
ATOM 5162 C C . ILE A 1 619 ? 9.589 13.201 -17.198 1.00 88.94 619 ILE A C 1
ATOM 5164 O O . ILE A 1 619 ? 8.873 14.165 -16.929 1.00 88.94 619 ILE A O 1
ATOM 5168 N N . ILE A 1 620 ? 10.702 13.322 -17.926 1.00 85.69 620 ILE A N 1
ATOM 5169 C CA . ILE A 1 620 ? 11.187 14.600 -18.463 1.00 85.69 620 ILE A CA 1
ATOM 5170 C C . ILE A 1 620 ? 10.792 14.712 -19.941 1.00 85.69 620 ILE A C 1
ATOM 5172 O O . ILE A 1 620 ? 11.563 14.360 -20.834 1.00 85.69 620 ILE A O 1
ATOM 5176 N N . GLN A 1 621 ? 9.588 15.233 -20.193 1.00 83.06 621 GLN A N 1
ATOM 5177 C CA . GLN A 1 621 ? 9.082 15.534 -21.540 1.00 83.06 621 GLN A CA 1
ATOM 5178 C C . GLN A 1 621 ? 9.255 17.021 -21.912 1.00 83.06 621 GLN A C 1
ATOM 5180 O O . GLN A 1 621 ? 9.326 17.864 -21.014 1.00 83.06 621 GLN A O 1
ATOM 5185 N N . PRO A 1 622 ? 9.293 17.373 -23.215 1.00 84.31 622 PRO A N 1
ATOM 5186 C CA . PRO A 1 622 ? 9.294 16.473 -24.377 1.00 84.31 622 PRO A CA 1
ATOM 5187 C C . PRO A 1 622 ? 10.611 15.700 -24.494 1.00 84.31 622 PRO A C 1
ATOM 5189 O O . PRO A 1 622 ? 11.661 16.218 -24.114 1.00 84.31 622 PRO A O 1
ATOM 5192 N N . PHE A 1 623 ? 10.565 14.474 -25.013 1.00 85.88 623 PHE A N 1
ATOM 5193 C CA . PHE A 1 623 ? 11.765 13.720 -25.387 1.00 85.88 623 PHE A CA 1
ATOM 5194 C C . PHE A 1 623 ? 12.403 14.373 -26.623 1.00 85.88 623 PHE A C 1
ATOM 5196 O O . PHE A 1 623 ? 11.676 14.806 -27.514 1.00 85.88 623 PHE A O 1
ATOM 5203 N N . ALA A 1 624 ? 13.735 14.514 -26.675 1.00 84.31 624 ALA A N 1
ATOM 5204 C CA . ALA A 1 624 ? 14.378 15.185 -27.813 1.00 84.31 624 ALA A CA 1
ATOM 5205 C C . ALA A 1 624 ? 14.568 14.242 -29.009 1.00 84.31 624 ALA A C 1
ATOM 5207 O O . ALA A 1 624 ? 14.783 14.720 -30.119 1.00 84.31 624 ALA A O 1
ATOM 5208 N N . LEU A 1 625 ? 14.457 12.926 -28.794 1.00 88.06 625 LEU A N 1
ATOM 5209 C CA . LEU A 1 625 ? 14.457 11.909 -29.840 1.00 88.06 625 LEU A CA 1
ATOM 5210 C C . LEU A 1 625 ? 13.168 11.064 -29.786 1.00 88.06 625 LEU A C 1
ATOM 5212 O O . LEU A 1 625 ? 12.566 10.927 -28.711 1.00 88.06 625 LEU A O 1
ATOM 5216 N N . PRO A 1 626 ? 12.741 10.479 -30.923 1.00 90.19 626 PRO A N 1
ATOM 5217 C CA . PRO A 1 626 ? 11.608 9.558 -30.966 1.00 90.19 626 PRO A CA 1
ATOM 5218 C C . PRO A 1 626 ? 11.788 8.351 -30.037 1.00 90.19 626 PRO A C 1
ATOM 5220 O O . PRO A 1 626 ? 12.910 7.995 -29.666 1.00 90.19 626 PRO A O 1
ATOM 5223 N N . ALA A 1 627 ? 10.673 7.705 -29.691 1.00 91.62 627 ALA A N 1
ATOM 5224 C CA . ALA A 1 627 ? 10.694 6.466 -28.920 1.00 91.62 627 ALA A CA 1
ATOM 5225 C C . ALA A 1 627 ? 11.529 5.387 -29.632 1.00 91.62 627 ALA A C 1
ATOM 5227 O O . ALA A 1 627 ? 11.510 5.254 -30.859 1.00 91.62 627 ALA A O 1
ATOM 5228 N N . GLY A 1 628 ? 12.284 4.617 -28.851 1.00 88.44 628 GLY A N 1
ATOM 5229 C CA . GLY A 1 628 ? 13.133 3.554 -29.376 1.00 88.44 628 GLY A CA 1
ATOM 5230 C C . GLY A 1 628 ? 12.319 2.310 -29.720 1.00 88.44 628 GLY A C 1
ATOM 5231 O O . GLY A 1 628 ? 11.591 1.798 -28.874 1.00 88.44 628 GLY A O 1
ATOM 5232 N N . GLY A 1 629 ? 12.483 1.800 -30.941 1.00 86.25 629 GLY A N 1
ATOM 5233 C CA . GLY A 1 629 ? 11.909 0.524 -31.378 1.00 86.25 629 GLY A CA 1
ATOM 5234 C C . GLY A 1 629 ? 12.828 -0.679 -31.134 1.00 86.25 629 GLY A C 1
ATOM 5235 O O . GLY A 1 629 ? 13.849 -0.592 -30.442 1.00 86.25 629 GLY A O 1
ATOM 5236 N N . ASN A 1 630 ? 12.496 -1.808 -31.768 1.00 79.88 630 ASN A N 1
ATOM 5237 C CA . ASN A 1 630 ? 13.239 -3.071 -31.679 1.00 79.88 630 ASN A CA 1
ATOM 5238 C C . ASN A 1 630 ? 14.503 -3.086 -32.572 1.00 79.88 630 ASN A C 1
ATOM 5240 O O . ASN A 1 630 ? 14.717 -3.975 -33.395 1.00 79.88 630 ASN A O 1
ATOM 5244 N N . ASN A 1 631 ? 15.340 -2.055 -32.445 1.00 79.50 631 ASN A N 1
ATOM 5245 C CA . ASN A 1 631 ? 16.525 -1.848 -33.280 1.00 79.50 631 ASN A CA 1
ATOM 5246 C C . ASN A 1 631 ? 17.767 -2.511 -32.668 1.00 79.50 631 ASN A C 1
ATOM 5248 O O . ASN A 1 631 ? 18.730 -1.836 -32.303 1.00 79.50 631 ASN A O 1
ATOM 5252 N N . LEU A 1 632 ? 17.746 -3.844 -32.560 1.00 80.12 632 LEU A N 1
ATOM 5253 C CA . LEU A 1 632 ? 18.805 -4.646 -31.925 1.00 80.12 632 LEU A CA 1
ATOM 5254 C C . LEU A 1 632 ? 20.205 -4.367 -32.497 1.00 80.12 632 LEU A C 1
ATOM 5256 O O . LEU A 1 632 ? 21.162 -4.238 -31.741 1.00 80.12 632 LEU A O 1
ATOM 5260 N N . LYS A 1 633 ? 20.322 -4.223 -33.824 1.00 79.50 633 LYS A N 1
ATOM 5261 C CA . LYS A 1 633 ? 21.610 -4.032 -34.520 1.00 79.50 633 LYS A CA 1
ATOM 5262 C C . LYS A 1 633 ? 22.300 -2.702 -34.194 1.00 79.50 633 LYS A C 1
ATOM 5264 O O . LYS A 1 633 ? 23.515 -2.609 -34.312 1.00 79.50 633 LYS A O 1
ATOM 5269 N N . ASN A 1 634 ? 21.544 -1.693 -33.761 1.00 84.44 634 ASN A N 1
ATOM 5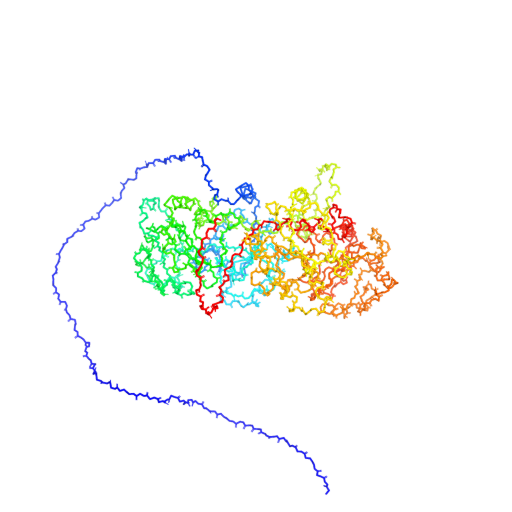270 C CA . ASN A 1 634 ? 22.083 -0.361 -33.472 1.00 84.44 634 ASN A CA 1
ATOM 5271 C C . ASN A 1 634 ? 22.555 -0.222 -32.013 1.00 84.44 634 ASN A C 1
ATOM 5273 O O . ASN A 1 634 ? 23.141 0.801 -31.651 1.00 84.44 634 ASN A O 1
ATOM 5277 N N . ARG A 1 635 ? 22.315 -1.240 -31.172 1.00 92.12 635 ARG A N 1
ATOM 5278 C CA . ARG A 1 635 ? 22.661 -1.237 -29.745 1.00 92.12 635 ARG A CA 1
ATOM 5279 C C . ARG A 1 635 ? 24.025 -1.865 -29.492 1.00 92.12 635 ARG A C 1
ATOM 5281 O O . ARG A 1 635 ? 24.127 -2.998 -29.034 1.00 92.12 635 ARG A O 1
ATOM 5288 N N . THR A 1 636 ? 25.072 -1.117 -29.827 1.00 93.31 636 THR A N 1
ATOM 5289 C CA . THR A 1 636 ? 26.468 -1.572 -29.761 1.00 93.31 636 THR A CA 1
ATOM 5290 C C . THR A 1 636 ? 27.102 -1.458 -28.371 1.00 93.31 636 THR A C 1
ATOM 5292 O O . THR A 1 636 ? 28.135 -2.070 -28.138 1.00 93.31 636 THR A O 1
ATOM 5295 N N . VAL A 1 637 ? 26.531 -0.663 -27.461 1.00 95.81 637 VAL A N 1
ATOM 5296 C CA . VAL A 1 637 ? 27.049 -0.475 -26.092 1.00 95.81 637 VAL A CA 1
ATOM 5297 C C . VAL A 1 637 ? 26.372 -1.475 -25.152 1.00 95.81 637 VAL A C 1
ATOM 5299 O O . VAL A 1 637 ? 25.145 -1.608 -25.186 1.00 95.81 637 VAL A O 1
ATOM 5302 N N . LEU A 1 638 ? 27.138 -2.175 -24.304 1.00 97.25 638 LEU A N 1
ATOM 5303 C CA . LEU A 1 638 ? 26.578 -3.186 -23.399 1.00 97.25 638 LEU A CA 1
ATOM 5304 C C . LEU A 1 638 ? 25.674 -2.530 -22.354 1.00 97.25 638 LEU A C 1
ATOM 5306 O O . LEU A 1 638 ? 24.496 -2.870 -22.264 1.00 97.25 638 LEU A O 1
ATOM 5310 N N . ALA A 1 639 ? 26.192 -1.561 -21.601 1.00 97.31 639 ALA A N 1
ATOM 5311 C CA . ALA A 1 639 ? 25.373 -0.791 -20.676 1.00 97.31 639 ALA A CA 1
ATOM 5312 C C . ALA A 1 639 ? 25.814 0.666 -20.587 1.00 97.31 639 ALA A C 1
ATOM 5314 O O . ALA A 1 639 ? 26.981 0.976 -20.809 1.00 97.31 639 ALA A O 1
ATOM 5315 N N . PHE A 1 640 ? 24.880 1.543 -20.231 1.00 95.69 640 PHE A N 1
ATOM 5316 C CA . PHE A 1 640 ? 25.131 2.976 -20.116 1.00 95.69 640 PHE A CA 1
ATOM 5317 C C . PHE A 1 640 ? 24.666 3.549 -18.779 1.00 95.69 640 PHE A C 1
ATOM 5319 O O . PHE A 1 640 ? 23.578 3.234 -18.282 1.00 95.69 640 PHE A O 1
ATOM 5326 N N . TRP A 1 641 ? 25.483 4.454 -18.240 1.00 93.12 641 TRP A N 1
ATOM 5327 C CA . TRP A 1 641 ? 25.122 5.371 -17.171 1.00 93.12 641 TRP A CA 1
ATOM 5328 C C . TRP A 1 641 ? 25.881 6.690 -17.304 1.00 93.12 641 TRP A C 1
ATOM 5330 O O . TRP A 1 641 ? 27.099 6.708 -17.435 1.00 93.12 641 TRP A O 1
ATOM 5340 N N . ALA A 1 642 ? 25.184 7.811 -17.146 1.00 88.38 642 ALA A N 1
ATOM 5341 C CA . ALA A 1 642 ? 25.835 9.092 -16.903 1.00 88.38 642 ALA A CA 1
ATOM 5342 C C . ALA A 1 642 ? 25.088 9.874 -15.823 1.00 88.38 642 ALA A C 1
ATOM 5344 O O . ALA A 1 642 ? 23.852 9.956 -15.823 1.00 88.38 642 ALA A O 1
ATOM 5345 N N . GLY A 1 643 ? 25.824 10.441 -14.871 1.00 83.00 643 GLY A N 1
ATOM 5346 C CA . GLY A 1 643 ? 25.236 11.115 -13.722 1.00 83.00 643 GLY A CA 1
ATOM 5347 C C . GLY A 1 643 ? 26.261 11.785 -12.818 1.00 83.00 643 GLY A C 1
ATOM 5348 O O . GLY A 1 643 ? 27.452 11.798 -13.102 1.00 83.00 643 GLY A O 1
ATOM 5349 N N . ARG A 1 644 ? 25.765 12.385 -11.731 1.00 79.75 644 ARG A N 1
ATOM 5350 C CA . ARG A 1 644 ? 26.612 12.861 -10.634 1.00 79.75 644 ARG A CA 1
ATOM 5351 C C . ARG A 1 644 ? 26.788 11.738 -9.618 1.00 79.75 644 ARG A C 1
ATOM 5353 O O . ARG A 1 644 ? 25.798 11.094 -9.267 1.00 79.75 644 ARG A O 1
ATOM 5360 N N . CYS A 1 645 ? 28.005 11.589 -9.120 1.00 78.31 645 CYS A N 1
ATOM 5361 C CA . CYS A 1 645 ? 28.315 10.885 -7.884 1.00 78.31 645 CYS A CA 1
ATOM 5362 C C . CYS A 1 645 ? 27.728 11.634 -6.680 1.00 78.31 645 CYS A C 1
ATOM 5364 O O . CYS A 1 645 ? 28.184 12.721 -6.336 1.00 78.31 645 CYS A O 1
ATOM 5366 N N . ASN A 1 646 ? 26.645 11.116 -6.106 1.00 76.56 646 ASN A N 1
ATOM 5367 C CA . ASN A 1 646 ? 25.978 11.712 -4.944 1.00 76.56 646 ASN A CA 1
ATOM 5368 C C . ASN A 1 646 ? 25.410 10.650 -3.989 1.00 76.56 646 ASN A C 1
ATOM 5370 O O . ASN A 1 646 ? 24.409 10.895 -3.316 1.00 76.56 646 ASN A O 1
ATOM 5374 N N . SER A 1 647 ? 25.998 9.455 -4.015 1.00 79.25 647 SER A N 1
ATOM 5375 C CA . SER A 1 647 ? 25.629 8.305 -3.192 1.00 79.25 647 SER A CA 1
ATOM 5376 C C . SER A 1 647 ? 26.711 7.239 -3.297 1.00 79.25 647 SER A C 1
ATOM 5378 O O . SER A 1 647 ? 27.213 7.032 -4.404 1.00 79.25 647 SER A O 1
ATOM 5380 N N . ASP A 1 648 ? 26.932 6.487 -2.223 1.00 85.38 648 ASP A N 1
ATOM 5381 C CA . ASP A 1 648 ? 27.949 5.430 -2.137 1.00 85.38 648 ASP A CA 1
ATOM 5382 C C . ASP A 1 648 ? 27.912 4.478 -3.346 1.00 85.38 648 ASP A C 1
ATOM 5384 O O . ASP A 1 648 ? 28.908 4.308 -4.041 1.00 85.38 648 ASP A O 1
ATOM 5388 N N . ILE A 1 649 ? 26.726 3.985 -3.727 1.00 86.00 649 ILE A N 1
ATOM 5389 C CA . ILE A 1 649 ? 26.577 3.082 -4.883 1.00 86.00 649 ILE A CA 1
ATOM 5390 C C . ILE A 1 649 ? 26.987 3.704 -6.232 1.00 86.00 649 ILE A C 1
ATOM 5392 O O . ILE A 1 649 ? 27.409 3.006 -7.152 1.00 86.00 649 ILE A O 1
ATOM 5396 N N . ARG A 1 650 ? 26.865 5.026 -6.394 1.00 89.06 650 ARG A N 1
ATOM 5397 C CA . ARG A 1 650 ? 27.269 5.725 -7.630 1.00 89.06 650 ARG A CA 1
ATOM 5398 C C . ARG A 1 650 ? 28.770 5.955 -7.659 1.00 89.06 650 ARG A C 1
ATOM 5400 O O . ARG A 1 650 ? 29.355 5.885 -8.737 1.00 89.06 650 ARG A O 1
ATOM 5407 N N . ASP A 1 651 ? 29.363 6.206 -6.496 1.00 90.00 651 ASP A N 1
ATOM 5408 C CA . ASP A 1 651 ? 30.811 6.260 -6.339 1.00 90.00 651 ASP A CA 1
ATOM 5409 C C . ASP A 1 651 ? 31.431 4.899 -6.647 1.00 90.00 651 ASP A C 1
ATOM 5411 O O . ASP A 1 651 ? 32.322 4.823 -7.489 1.00 90.00 651 ASP A O 1
ATOM 5415 N N . GLU A 1 652 ? 30.888 3.817 -6.089 1.00 92.19 652 GLU A N 1
ATOM 5416 C CA . GLU A 1 652 ? 31.330 2.450 -6.380 1.00 92.19 652 GLU A CA 1
ATOM 5417 C C . GLU A 1 652 ? 31.146 2.070 -7.856 1.00 92.19 652 GLU A C 1
ATOM 5419 O O . GLU A 1 652 ? 32.050 1.484 -8.460 1.00 92.19 652 GLU A O 1
ATOM 5424 N N . LEU A 1 653 ? 30.011 2.436 -8.471 1.00 93.06 653 LEU A N 1
ATOM 5425 C CA . LEU A 1 653 ? 29.756 2.203 -9.898 1.00 93.06 653 LEU A CA 1
ATOM 5426 C C . LEU A 1 653 ? 30.816 2.887 -10.771 1.00 93.06 653 LEU A C 1
ATOM 5428 O O . LEU A 1 653 ? 31.328 2.276 -11.710 1.00 93.06 653 LEU A O 1
ATOM 5432 N N . ILE A 1 654 ? 31.151 4.143 -10.465 1.00 92.69 654 ILE A N 1
ATOM 5433 C CA . ILE A 1 654 ? 32.159 4.901 -11.208 1.00 92.69 654 ILE A CA 1
ATOM 5434 C C . ILE A 1 654 ? 33.559 4.344 -10.982 1.00 92.69 654 ILE A C 1
ATOM 5436 O O . ILE A 1 654 ? 34.263 4.084 -11.956 1.00 92.69 654 ILE A O 1
ATOM 5440 N N . GLN A 1 655 ? 33.941 4.107 -9.727 1.00 92.69 655 GLN A N 1
ATOM 5441 C CA . GLN A 1 655 ? 35.246 3.545 -9.378 1.00 92.69 655 GLN A CA 1
ATOM 5442 C C . GLN A 1 655 ? 35.477 2.192 -10.057 1.00 92.69 655 GLN A C 1
ATOM 5444 O O . GLN A 1 655 ? 36.582 1.919 -10.519 1.00 92.69 655 GLN A O 1
ATOM 5449 N N . SER A 1 656 ? 34.430 1.372 -10.158 1.00 94.62 656 SER A N 1
ATOM 5450 C CA . SER A 1 656 ? 34.523 0.038 -10.750 1.00 94.62 656 SER A CA 1
ATOM 5451 C C . SER A 1 656 ? 34.552 0.051 -12.280 1.00 94.62 656 SER A C 1
ATOM 5453 O O . SER A 1 656 ? 35.221 -0.791 -12.871 1.00 94.62 656 SER A O 1
ATOM 5455 N N . TRP A 1 657 ? 33.822 0.965 -12.936 1.00 95.88 657 TRP A N 1
ATOM 5456 C CA . TRP A 1 657 ? 33.469 0.790 -14.354 1.00 95.88 657 TRP A CA 1
ATOM 5457 C C . TRP A 1 657 ? 33.688 2.003 -15.267 1.00 95.88 657 TRP A C 1
ATOM 5459 O O . TRP A 1 657 ? 33.442 1.886 -16.464 1.00 95.88 657 TRP A O 1
ATOM 5469 N N . GLN A 1 658 ? 34.170 3.150 -14.774 1.00 93.38 658 GLN A N 1
ATOM 5470 C CA . GLN A 1 658 ? 34.370 4.348 -15.613 1.00 93.38 658 GLN A CA 1
ATOM 5471 C C . GLN A 1 658 ? 35.344 4.132 -16.789 1.00 93.38 658 GLN A C 1
ATOM 5473 O O . GLN A 1 658 ? 35.221 4.799 -17.815 1.00 93.38 658 GLN A O 1
ATOM 5478 N N . ASN A 1 659 ? 36.306 3.218 -16.643 1.00 92.50 659 ASN A N 1
ATOM 5479 C CA . ASN A 1 659 ? 37.340 2.944 -17.648 1.00 92.50 659 ASN A CA 1
ATOM 5480 C C . ASN A 1 659 ? 37.075 1.660 -18.460 1.00 92.50 659 ASN A C 1
ATOM 5482 O O . ASN A 1 659 ? 37.971 1.190 -19.161 1.00 92.50 659 ASN A O 1
ATOM 5486 N N . ASP A 1 660 ? 35.886 1.057 -18.348 1.00 95.81 660 ASP A N 1
ATOM 5487 C CA . ASP A 1 660 ? 35.543 -0.151 -19.104 1.00 95.81 660 ASP A CA 1
ATOM 5488 C C . ASP A 1 660 ? 35.277 0.168 -20.587 1.00 95.81 660 ASP A C 1
ATOM 5490 O O . ASP A 1 660 ? 34.807 1.246 -20.944 1.00 95.81 660 ASP A O 1
ATOM 5494 N N . THR A 1 661 ? 35.582 -0.779 -21.474 1.00 93.00 661 THR A N 1
ATOM 5495 C CA . THR A 1 661 ? 35.442 -0.602 -22.928 1.00 93.00 661 THR A CA 1
ATOM 5496 C C . THR A 1 661 ? 34.048 -0.937 -23.465 1.00 93.00 661 THR A C 1
ATOM 5498 O O . THR A 1 661 ? 33.715 -0.545 -24.582 1.00 93.00 661 THR A O 1
ATOM 5501 N N . GLU A 1 662 ? 33.224 -1.655 -22.698 1.00 95.00 662 GLU A N 1
ATOM 5502 C CA . GLU A 1 662 ? 31.877 -2.093 -23.091 1.00 95.00 662 GLU A CA 1
ATOM 5503 C C . GLU A 1 662 ? 30.772 -1.402 -22.279 1.00 95.00 662 GLU A C 1
ATOM 5505 O O . GLU A 1 662 ? 29.646 -1.261 -22.769 1.00 95.00 662 GLU A O 1
ATOM 5510 N N . LEU A 1 663 ? 31.081 -0.974 -21.050 1.00 96.38 663 LEU A N 1
ATOM 5511 C CA . LEU A 1 663 ? 30.199 -0.171 -20.206 1.00 96.38 663 LEU A CA 1
ATOM 5512 C C . LEU A 1 663 ? 30.532 1.320 -20.354 1.00 96.38 663 LEU A C 1
ATOM 5514 O O . LEU A 1 663 ? 31.605 1.771 -19.971 1.00 96.38 663 LEU A O 1
ATOM 5518 N N . ASP A 1 664 ? 29.586 2.108 -20.859 1.00 94.75 664 ASP A N 1
ATOM 5519 C CA . ASP A 1 664 ? 29.726 3.561 -20.982 1.00 94.75 664 ASP A CA 1
ATOM 5520 C C . ASP A 1 664 ? 29.256 4.245 -19.686 1.00 94.75 664 ASP A C 1
ATOM 5522 O O . ASP A 1 664 ? 28.085 4.614 -19.551 1.00 94.75 664 ASP A O 1
ATOM 5526 N N . ILE A 1 665 ? 30.155 4.347 -18.698 1.00 93.88 665 ILE A N 1
ATOM 5527 C CA . ILE A 1 665 ? 29.876 4.900 -17.362 1.00 93.88 665 ILE A CA 1
ATOM 5528 C C . ILE A 1 665 ? 30.584 6.251 -17.186 1.00 93.88 665 ILE A C 1
ATOM 5530 O O . ILE A 1 665 ? 31.808 6.338 -17.218 1.00 93.88 665 ILE A O 1
ATOM 5534 N N . GLN A 1 666 ? 29.821 7.327 -16.965 1.00 87.81 666 GLN A N 1
ATOM 5535 C CA . GLN A 1 666 ? 30.347 8.698 -16.967 1.00 87.81 666 GLN A CA 1
ATOM 5536 C C . GLN A 1 666 ? 29.960 9.508 -15.717 1.00 87.81 666 GLN A C 1
ATOM 5538 O O . GLN A 1 666 ? 28.781 9.742 -15.448 1.00 87.81 666 GLN A O 1
ATOM 5543 N N . ASN A 1 667 ? 30.959 10.064 -15.018 1.00 79.69 667 ASN A N 1
ATOM 5544 C CA . ASN A 1 667 ? 30.775 11.019 -13.908 1.00 79.69 667 ASN A CA 1
ATOM 5545 C C . ASN A 1 667 ? 30.669 12.480 -14.393 1.00 79.69 667 ASN A C 1
ATOM 5547 O O . ASN A 1 667 ? 31.235 13.408 -13.814 1.00 79.69 667 ASN A O 1
ATOM 5551 N N . LYS A 1 668 ? 30.009 12.710 -15.531 1.00 68.12 668 LYS A N 1
ATOM 5552 C CA . LYS A 1 668 ? 29.758 14.058 -16.052 1.00 68.12 668 LYS A CA 1
ATOM 5553 C C . LYS A 1 668 ? 28.318 14.137 -16.526 1.00 68.12 668 LYS A C 1
ATOM 5555 O O . LYS A 1 668 ? 27.856 13.305 -17.301 1.00 68.12 668 LYS A O 1
ATOM 5560 N N . ARG A 1 669 ? 27.604 15.184 -16.100 1.00 59.47 669 ARG A N 1
ATOM 5561 C CA . ARG A 1 669 ? 26.410 15.601 -16.838 1.00 59.47 669 ARG A CA 1
ATOM 5562 C C . ARG A 1 669 ? 26.911 16.130 -18.176 1.00 59.47 669 ARG A C 1
ATOM 5564 O O . ARG A 1 669 ? 27.564 17.170 -18.196 1.00 59.47 669 ARG A O 1
ATOM 5571 N N . VAL A 1 670 ? 26.598 15.435 -19.269 1.00 60.84 670 VAL A N 1
ATOM 5572 C CA . VAL A 1 670 ? 26.552 16.077 -20.590 1.00 60.84 670 VAL A CA 1
ATOM 5573 C C . VAL A 1 670 ? 25.763 17.378 -20.412 1.00 60.84 670 VAL A C 1
ATOM 5575 O O . VAL A 1 670 ? 24.778 17.384 -19.666 1.00 60.84 670 VAL A O 1
ATOM 5578 N N . ASP A 1 671 ? 26.213 18.491 -20.998 1.00 56.62 671 ASP A N 1
ATOM 5579 C CA . ASP A 1 671 ? 25.510 19.765 -20.837 1.00 56.62 671 ASP A CA 1
ATOM 5580 C C . ASP A 1 671 ? 24.159 19.720 -21.566 1.00 56.62 671 ASP A C 1
ATOM 5582 O O . ASP A 1 671 ? 24.011 20.142 -22.709 1.00 56.62 671 ASP A O 1
ATOM 5586 N N . ILE A 1 672 ? 23.154 19.173 -20.884 1.00 63.19 672 ILE A N 1
ATOM 5587 C CA . ILE A 1 672 ? 21.775 19.049 -21.354 1.00 63.19 672 ILE A CA 1
ATOM 5588 C C . ILE A 1 672 ? 21.039 20.397 -21.372 1.00 63.19 672 ILE A C 1
ATOM 5590 O O . ILE A 1 672 ? 19.852 20.425 -21.693 1.00 63.19 672 ILE A O 1
ATOM 5594 N N . ARG A 1 673 ? 21.701 21.510 -21.005 1.00 61.53 673 ARG A N 1
ATOM 5595 C CA . ARG A 1 673 ? 21.115 22.860 -21.077 1.00 61.53 673 ARG A CA 1
ATOM 5596 C C . ARG A 1 673 ? 21.050 23.383 -22.509 1.00 61.53 673 ARG A C 1
ATOM 5598 O O . ARG A 1 673 ? 20.269 24.291 -22.766 1.00 61.53 673 ARG A O 1
ATOM 5605 N N . ASN A 1 674 ? 21.827 22.815 -23.435 1.00 70.19 674 ASN A N 1
ATOM 5606 C CA . ASN A 1 674 ? 21.717 23.109 -24.862 1.00 70.19 674 ASN A CA 1
ATOM 5607 C C . ASN A 1 674 ? 21.207 21.889 -25.652 1.00 70.19 674 ASN A C 1
ATOM 5609 O O . ASN A 1 674 ? 21.406 20.733 -25.269 1.00 70.19 674 ASN A O 1
ATOM 5613 N N . THR A 1 675 ? 20.527 22.151 -26.772 1.00 70.81 675 THR A N 1
ATOM 5614 C CA . THR A 1 675 ? 19.846 21.126 -27.582 1.00 70.81 675 THR A CA 1
ATOM 5615 C C . THR A 1 675 ? 20.803 20.050 -28.096 1.00 70.81 675 THR A C 1
ATOM 5617 O O . THR A 1 675 ? 20.462 18.870 -28.079 1.00 70.81 675 THR A O 1
ATOM 5620 N N . LYS A 1 676 ? 22.026 20.434 -28.492 1.00 77.56 676 LYS A N 1
ATOM 5621 C CA . LYS A 1 676 ? 23.045 19.502 -29.001 1.00 77.56 676 LYS A CA 1
ATOM 5622 C C . LYS A 1 676 ? 23.484 18.503 -27.928 1.00 77.56 676 LYS A C 1
ATOM 5624 O O . LYS A 1 676 ? 23.484 17.304 -28.181 1.00 77.56 676 LYS A O 1
ATOM 5629 N N . GLY A 1 677 ? 23.790 18.971 -26.718 1.00 77.81 677 GLY A N 1
ATOM 5630 C CA . GLY A 1 677 ? 24.155 18.110 -25.594 1.00 77.81 677 GLY A CA 1
ATOM 5631 C C . GLY A 1 677 ? 23.013 17.187 -25.168 1.00 77.81 677 GLY A C 1
ATOM 5632 O O . GLY A 1 677 ? 23.246 16.021 -24.857 1.00 77.81 677 GLY A O 1
ATOM 5633 N N . ARG A 1 678 ? 21.763 17.665 -25.223 1.00 76.44 678 ARG A N 1
ATOM 5634 C CA . ARG A 1 678 ? 20.580 16.840 -24.937 1.00 76.44 678 ARG A CA 1
ATOM 5635 C C . ARG A 1 678 ? 20.398 15.701 -25.943 1.00 76.44 678 ARG A C 1
ATOM 5637 O O . ARG A 1 678 ? 20.137 14.580 -25.518 1.00 76.44 678 ARG A O 1
ATOM 5644 N N . ILE A 1 679 ? 20.570 15.973 -27.238 1.00 81.56 679 ILE A N 1
ATOM 5645 C CA . ILE A 1 679 ? 20.511 14.950 -28.294 1.00 81.56 679 ILE A CA 1
ATOM 5646 C C . ILE A 1 679 ? 21.614 13.910 -28.082 1.00 81.56 679 ILE A C 1
ATOM 5648 O O . ILE A 1 679 ? 21.309 12.728 -27.970 1.00 81.56 679 ILE A O 1
ATOM 5652 N N . VAL A 1 680 ? 22.867 14.346 -27.907 1.00 84.81 680 VAL A N 1
ATOM 5653 C CA . VAL A 1 680 ? 24.017 13.445 -27.693 1.00 84.81 680 VAL A CA 1
ATOM 5654 C C . VAL A 1 680 ? 23.816 12.546 -26.470 1.00 84.81 680 VAL A C 1
ATOM 5656 O O . VAL A 1 680 ? 24.120 11.357 -26.513 1.00 84.81 680 VAL A O 1
ATOM 5659 N N . TYR A 1 681 ? 23.281 13.088 -25.374 1.00 86.19 681 TYR A N 1
ATOM 5660 C CA . TYR A 1 681 ? 22.957 12.299 -24.186 1.00 86.19 681 TYR A CA 1
ATOM 5661 C C . TYR A 1 681 ? 21.867 11.253 -24.465 1.00 86.19 681 TYR A C 1
ATOM 5663 O O . TYR A 1 681 ? 21.991 10.107 -24.043 1.00 86.19 681 TYR A O 1
ATOM 5671 N N . GLN A 1 682 ? 20.812 11.615 -25.197 1.00 88.06 682 GLN A N 1
ATOM 5672 C CA . GLN A 1 682 ? 19.699 10.708 -25.488 1.00 88.06 682 GLN A CA 1
ATOM 5673 C C . GLN A 1 682 ? 20.058 9.628 -26.521 1.00 88.06 682 GLN A C 1
ATOM 5675 O O . GLN A 1 682 ? 19.604 8.491 -26.397 1.00 88.06 682 GLN A O 1
ATOM 5680 N N . GLU A 1 683 ? 20.956 9.920 -27.466 1.00 89.50 683 GLU A N 1
ATOM 5681 C CA . GLU A 1 683 ? 21.520 8.922 -28.386 1.00 89.50 683 GLU A CA 1
ATOM 5682 C C . GLU A 1 683 ? 22.207 7.766 -27.646 1.00 89.50 683 GLU A C 1
ATOM 5684 O O . GLU A 1 683 ? 22.151 6.621 -28.100 1.00 89.50 683 GLU A O 1
ATOM 5689 N N . LYS A 1 684 ? 22.811 8.024 -26.477 1.00 92.12 684 LYS A N 1
ATOM 5690 C CA . LYS A 1 684 ? 23.429 6.970 -25.659 1.00 92.12 684 LYS A CA 1
ATOM 5691 C C . LYS A 1 684 ? 22.419 5.911 -25.220 1.00 92.12 684 LYS A C 1
ATOM 5693 O O . LYS A 1 684 ? 22.742 4.726 -25.270 1.00 92.12 684 LYS A O 1
ATOM 5698 N N . PHE A 1 685 ? 21.186 6.291 -24.880 1.00 93.06 685 PHE A N 1
ATOM 5699 C CA . PHE A 1 685 ? 20.133 5.324 -24.546 1.00 93.06 685 PHE A CA 1
ATOM 5700 C C . PHE A 1 685 ? 19.730 4.471 -25.753 1.00 93.06 685 PHE A C 1
ATOM 5702 O O . PHE A 1 685 ? 19.541 3.263 -25.621 1.00 93.06 685 PHE A O 1
ATOM 5709 N N . LEU A 1 686 ? 19.626 5.077 -26.941 1.00 92.31 686 LEU A N 1
ATOM 5710 C CA . LEU A 1 686 ? 19.271 4.368 -28.176 1.00 92.31 686 LEU A CA 1
ATOM 5711 C C . LEU A 1 686 ? 20.344 3.360 -28.608 1.00 92.31 686 LEU A C 1
ATOM 5713 O O . LEU A 1 686 ? 20.012 2.339 -29.208 1.00 92.31 686 LEU A O 1
ATOM 5717 N N . ARG A 1 687 ? 21.616 3.631 -28.293 1.00 93.56 687 ARG A N 1
ATOM 5718 C CA . ARG A 1 687 ? 22.767 2.779 -28.642 1.00 93.56 687 ARG A CA 1
ATOM 5719 C C . ARG A 1 687 ? 23.133 1.743 -27.579 1.00 93.56 687 ARG A C 1
ATOM 5721 O O . ARG A 1 687 ? 24.010 0.918 -27.831 1.00 93.56 687 ARG A O 1
ATOM 5728 N N . SER A 1 688 ? 22.485 1.767 -26.420 1.00 96.44 688 SER A N 1
ATOM 5729 C CA . SER A 1 688 ? 22.810 0.872 -25.304 1.00 96.44 688 SER A CA 1
ATOM 5730 C C . SER A 1 688 ? 21.826 -0.281 -25.199 1.00 96.44 688 SER A C 1
ATOM 5732 O O . SER A 1 688 ? 20.627 -0.102 -25.426 1.00 96.44 688 SER A O 1
ATOM 5734 N N . ARG A 1 689 ? 22.315 -1.478 -24.855 1.00 96.69 689 ARG A N 1
ATOM 5735 C CA . ARG A 1 689 ? 21.450 -2.631 -24.576 1.00 96.69 689 ARG A CA 1
ATOM 5736 C C . ARG A 1 689 ? 20.735 -2.451 -23.241 1.00 96.69 689 ARG A C 1
ATOM 5738 O O . ARG A 1 689 ? 19.509 -2.560 -23.187 1.00 96.69 689 ARG A O 1
ATOM 5745 N N . PHE A 1 690 ? 21.511 -2.133 -22.209 1.00 97.88 690 PHE A N 1
ATOM 5746 C CA . PHE A 1 690 ? 21.066 -1.959 -20.831 1.00 97.88 690 PHE A CA 1
ATOM 5747 C C . PHE A 1 690 ? 21.312 -0.526 -20.332 1.00 97.88 690 PHE A C 1
ATOM 5749 O O . PHE A 1 690 ? 22.318 0.096 -20.669 1.00 97.88 690 PHE A O 1
ATOM 5756 N N . CYS A 1 691 ? 20.413 0.008 -19.507 1.00 95.88 691 CYS A N 1
ATOM 5757 C CA . CYS A 1 691 ? 20.536 1.355 -18.944 1.00 95.88 691 CYS A CA 1
ATOM 5758 C C . CYS A 1 691 ? 20.490 1.294 -17.422 1.00 95.88 691 CYS A C 1
ATOM 5760 O O . CYS A 1 691 ? 19.455 0.988 -16.826 1.00 95.88 691 CYS A O 1
ATOM 5762 N N . ILE A 1 692 ? 21.625 1.584 -16.788 1.00 94.69 692 ILE A N 1
ATOM 5763 C CA . ILE A 1 692 ? 21.797 1.391 -15.349 1.00 94.69 692 ILE A CA 1
ATOM 5764 C C . ILE A 1 692 ? 21.088 2.516 -14.604 1.00 94.69 692 ILE A C 1
ATOM 5766 O O . ILE A 1 692 ? 21.263 3.699 -14.884 1.00 94.69 692 ILE A O 1
ATOM 5770 N N . CYS A 1 693 ? 20.269 2.142 -13.635 1.00 89.94 693 CYS A N 1
ATOM 5771 C CA . CYS A 1 693 ? 19.478 3.017 -12.789 1.00 89.94 693 CYS A CA 1
ATOM 5772 C C . CYS A 1 693 ? 19.927 2.812 -11.335 1.00 89.94 693 CYS A C 1
ATOM 5774 O O . CYS A 1 693 ? 19.251 2.100 -10.593 1.00 89.94 693 CYS A O 1
ATOM 5776 N N . PRO A 1 694 ? 21.078 3.388 -10.926 1.00 87.38 694 PRO A N 1
ATOM 5777 C CA . PRO A 1 694 ? 21.552 3.259 -9.560 1.00 87.38 694 PRO A CA 1
ATOM 5778 C C . PRO A 1 694 ? 20.708 4.098 -8.605 1.00 87.38 694 PRO A C 1
ATOM 5780 O O . PRO A 1 694 ? 20.314 5.231 -8.939 1.00 87.38 694 PRO A O 1
ATOM 5783 N N . GLY A 1 695 ? 20.505 3.548 -7.408 1.00 72.56 695 GLY A N 1
ATOM 5784 C CA . GLY A 1 695 ? 19.850 4.207 -6.285 1.00 72.56 695 GLY A CA 1
ATOM 5785 C C . GLY A 1 695 ? 20.417 5.604 -6.012 1.00 72.56 695 GLY A C 1
ATOM 5786 O O . GLY A 1 695 ? 21.539 5.947 -6.398 1.00 72.56 695 GLY A O 1
ATOM 5787 N N . ALA A 1 696 ? 19.599 6.457 -5.402 1.00 64.69 696 ALA A N 1
ATOM 5788 C CA . ALA A 1 696 ? 20.029 7.754 -4.894 1.00 64.69 696 ALA A CA 1
ATOM 5789 C C . ALA A 1 696 ? 19.251 8.129 -3.627 1.00 64.69 696 ALA A C 1
ATOM 5791 O O . ALA A 1 696 ? 18.064 7.812 -3.546 1.00 64.69 696 ALA A O 1
ATOM 5792 N N . PRO A 1 697 ? 19.876 8.888 -2.708 1.00 52.28 697 PRO A N 1
ATOM 5793 C CA . PRO A 1 697 ? 19.214 9.469 -1.548 1.00 52.28 697 PRO A CA 1
ATOM 5794 C C . PRO A 1 697 ? 18.048 10.383 -1.936 1.00 52.28 697 PRO A C 1
ATOM 5796 O O . PRO A 1 697 ? 17.010 10.360 -1.300 1.00 52.28 697 PRO A O 1
ATOM 5799 N N . HIS A 1 698 ? 18.159 11.164 -3.014 1.00 53.78 698 HIS A N 1
ATOM 5800 C CA . HIS A 1 698 ? 17.096 12.099 -3.394 1.00 53.78 698 HIS A CA 1
ATOM 5801 C C . HIS A 1 698 ? 16.810 12.084 -4.900 1.00 53.78 698 HIS A C 1
ATOM 5803 O O . HIS A 1 698 ? 17.725 12.051 -5.725 1.00 53.78 698 HIS A O 1
ATOM 5809 N N . VAL A 1 699 ? 15.509 12.097 -5.219 1.00 52.00 699 VAL A N 1
ATOM 5810 C CA . VAL A 1 699 ? 14.823 12.427 -6.485 1.00 52.00 699 VAL A CA 1
ATOM 5811 C C . VAL A 1 699 ? 15.696 12.407 -7.744 1.00 52.00 699 VAL A C 1
ATOM 5813 O O . VAL A 1 699 ? 16.095 13.456 -8.249 1.00 52.00 699 VAL A O 1
ATOM 5816 N N . HIS A 1 700 ? 15.935 11.218 -8.310 1.00 54.72 700 HIS A N 1
ATOM 5817 C CA . HIS A 1 700 ? 16.550 11.062 -9.638 1.00 54.72 700 HIS A CA 1
ATOM 5818 C C . HIS A 1 700 ? 16.012 9.844 -10.423 1.00 54.72 700 HIS A C 1
ATOM 5820 O O . HIS A 1 700 ? 16.781 9.134 -11.073 1.00 54.72 700 HIS A O 1
ATOM 5826 N N . GLY A 1 701 ? 14.694 9.614 -10.386 1.00 61.38 701 GLY A N 1
ATOM 5827 C CA . GLY A 1 701 ? 14.003 8.517 -11.079 1.00 61.38 701 GLY A CA 1
ATOM 5828 C C . GLY A 1 701 ? 13.740 8.732 -12.576 1.00 61.38 701 GLY A C 1
ATOM 5829 O O . GLY A 1 701 ? 13.315 7.795 -13.245 1.00 61.38 701 GLY A O 1
ATOM 5830 N N . ALA A 1 702 ? 14.032 9.914 -13.135 1.00 79.31 702 ALA A N 1
ATOM 5831 C CA . ALA A 1 702 ? 13.787 10.210 -14.555 1.00 79.31 702 ALA A CA 1
ATOM 5832 C C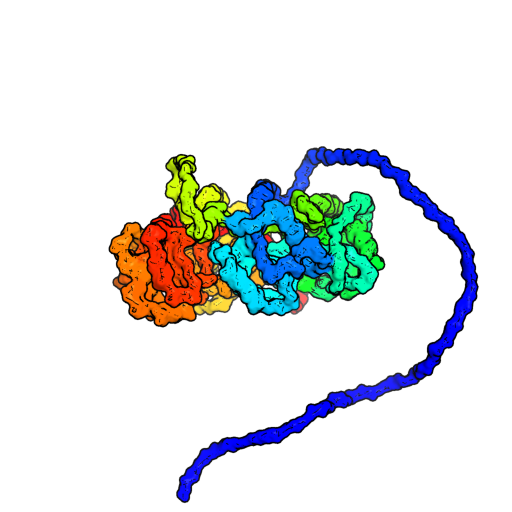 . ALA A 1 702 ? 14.434 9.217 -15.535 1.00 79.31 702 ALA A C 1
ATOM 5834 O O . ALA A 1 702 ? 13.874 8.931 -16.592 1.00 79.31 702 ALA A O 1
ATOM 5835 N N . ARG A 1 703 ? 15.590 8.650 -15.164 1.00 86.94 703 ARG A N 1
ATOM 5836 C CA . ARG A 1 703 ? 16.336 7.716 -16.017 1.00 86.94 703 ARG A CA 1
ATOM 5837 C C . ARG A 1 703 ? 15.552 6.443 -16.326 1.00 86.94 703 ARG A C 1
ATOM 5839 O O . ARG A 1 703 ? 15.712 5.898 -17.410 1.00 86.94 703 ARG A O 1
ATOM 5846 N N . ILE A 1 704 ? 14.712 5.985 -15.397 1.00 89.88 704 ILE A N 1
ATOM 5847 C CA . ILE A 1 704 ? 13.881 4.795 -15.599 1.00 89.88 704 ILE A CA 1
ATOM 5848 C C . ILE A 1 704 ? 12.934 5.025 -16.782 1.00 89.88 704 ILE A C 1
ATOM 5850 O O . ILE A 1 704 ? 12.899 4.220 -17.709 1.00 89.88 704 ILE A O 1
ATOM 5854 N N . ALA A 1 705 ? 12.230 6.160 -16.786 1.00 91.94 705 ALA A N 1
ATOM 5855 C CA . ALA A 1 705 ? 11.335 6.521 -17.878 1.00 91.94 705 ALA A CA 1
ATOM 5856 C C . ALA A 1 705 ? 12.093 6.769 -19.195 1.00 91.94 705 ALA A C 1
ATOM 5858 O O . ALA A 1 705 ? 11.638 6.326 -20.243 1.00 91.94 705 ALA A O 1
ATOM 5859 N N . GLU A 1 706 ? 13.267 7.414 -19.156 1.00 91.75 706 GLU A N 1
ATOM 5860 C CA . GLU A 1 706 ? 14.113 7.600 -20.349 1.00 91.75 706 GLU A CA 1
ATOM 5861 C C . GLU A 1 706 ? 14.587 6.261 -20.937 1.00 91.75 706 GLU A C 1
ATOM 5863 O O . GLU A 1 706 ? 14.523 6.065 -22.150 1.00 91.75 706 GLU A O 1
ATOM 5868 N N . ALA A 1 707 ? 15.024 5.322 -20.093 1.00 94.06 707 ALA A N 1
ATOM 5869 C CA . ALA A 1 707 ? 15.447 3.993 -20.522 1.00 94.06 707 ALA A CA 1
ATOM 5870 C C . ALA A 1 707 ? 14.312 3.256 -21.244 1.00 94.06 707 ALA A C 1
ATOM 5872 O O . ALA A 1 707 ? 14.500 2.803 -22.374 1.00 94.06 707 ALA A O 1
ATOM 5873 N N . ILE A 1 708 ? 13.123 3.227 -20.634 1.00 95.00 708 ILE A N 1
ATOM 5874 C CA . ILE A 1 708 ? 11.923 2.615 -21.214 1.00 95.00 708 ILE A CA 1
ATOM 5875 C C . ILE A 1 708 ? 11.559 3.298 -22.542 1.00 95.00 708 ILE A C 1
ATOM 5877 O O . ILE A 1 708 ? 11.447 2.619 -23.566 1.00 95.00 708 ILE A O 1
ATOM 5881 N N . HIS A 1 709 ? 11.451 4.633 -22.561 1.00 94.81 709 HIS A N 1
ATOM 5882 C CA . HIS A 1 709 ? 11.107 5.420 -23.757 1.00 94.81 709 HIS A CA 1
ATOM 5883 C C . HIS A 1 709 ? 12.046 5.143 -24.934 1.00 94.81 709 HIS A C 1
ATOM 5885 O O . HIS A 1 709 ? 11.603 4.973 -26.066 1.00 94.81 709 HIS A O 1
ATOM 5891 N N . TYR A 1 710 ? 13.349 5.025 -24.683 1.00 94.81 710 TYR A N 1
ATOM 5892 C CA . TYR A 1 710 ? 14.331 4.728 -25.726 1.00 94.81 710 TYR A CA 1
ATOM 5893 C C . TYR A 1 710 ? 14.551 3.232 -25.965 1.00 94.81 710 TYR A C 1
ATOM 5895 O O . TYR A 1 710 ? 15.476 2.882 -26.695 1.00 94.81 710 TYR A O 1
ATOM 5903 N N . GLY A 1 711 ? 13.738 2.338 -25.393 1.00 93.19 711 GLY A N 1
ATOM 5904 C CA . GLY A 1 711 ? 13.814 0.884 -25.600 1.00 93.19 711 GLY A CA 1
ATOM 5905 C C . GLY A 1 711 ? 15.085 0.232 -25.036 1.00 93.19 711 GLY A C 1
ATOM 5906 O O . GLY A 1 711 ? 15.491 -0.840 -25.487 1.00 93.19 711 GLY A O 1
ATOM 5907 N N . CYS A 1 712 ? 15.752 0.904 -24.099 1.00 95.19 712 CYS A N 1
ATOM 5908 C CA . CYS A 1 712 ? 16.912 0.407 -23.373 1.00 95.19 712 CYS A CA 1
ATOM 5909 C C . CYS A 1 712 ? 16.435 -0.347 -22.127 1.00 95.19 712 CYS A C 1
ATOM 5911 O O . CYS A 1 712 ? 15.669 0.208 -21.341 1.00 95.19 712 CYS A O 1
ATOM 5913 N N . VAL A 1 713 ? 16.871 -1.594 -21.923 1.00 96.38 713 VAL A N 1
ATOM 5914 C CA . VAL A 1 713 ? 16.395 -2.408 -20.790 1.00 96.38 713 VAL A CA 1
ATOM 5915 C C . VAL A 1 713 ? 16.885 -1.779 -19.476 1.00 96.38 713 VAL A C 1
ATOM 5917 O O . VAL A 1 713 ? 18.102 -1.692 -19.279 1.00 96.38 713 VAL A O 1
ATOM 5920 N N . PRO A 1 714 ? 15.994 -1.324 -18.572 1.00 95.31 714 PRO A N 1
ATOM 5921 C CA . PRO A 1 714 ? 16.408 -0.732 -17.306 1.00 95.31 714 PRO A CA 1
ATOM 5922 C C . PRO A 1 714 ? 17.116 -1.766 -16.426 1.00 95.31 714 PRO A C 1
ATOM 5924 O O . PRO A 1 714 ? 16.636 -2.887 -16.265 1.00 95.31 714 PRO A O 1
ATOM 5927 N N . VAL A 1 715 ? 18.240 -1.379 -15.827 1.00 94.88 715 VAL A N 1
ATOM 5928 C CA . VAL A 1 715 ? 18.937 -2.168 -14.804 1.00 94.88 715 VAL A CA 1
ATOM 5929 C C . VAL A 1 715 ? 18.783 -1.446 -13.473 1.00 94.88 715 VAL A C 1
ATOM 5931 O O . VAL A 1 715 ? 19.435 -0.431 -13.244 1.00 94.88 715 VAL A O 1
ATOM 5934 N N . ILE A 1 716 ? 17.891 -1.928 -12.615 1.00 87.31 716 ILE A N 1
ATOM 5935 C CA . ILE A 1 716 ? 17.635 -1.350 -11.297 1.00 87.31 716 ILE A CA 1
ATOM 5936 C C . ILE A 1 716 ? 18.764 -1.790 -10.366 1.00 87.31 716 ILE A C 1
ATOM 5938 O O . ILE A 1 716 ? 18.813 -2.946 -9.957 1.00 87.31 716 ILE A O 1
ATOM 5942 N N . LEU A 1 717 ? 19.682 -0.870 -10.064 1.00 85.38 717 LEU A N 1
ATOM 5943 C CA . LEU A 1 717 ? 20.801 -1.094 -9.148 1.00 85.38 717 LEU A CA 1
ATOM 5944 C C . LEU A 1 717 ? 20.500 -0.369 -7.835 1.00 85.38 717 LEU A C 1
ATOM 5946 O O . LEU A 1 717 ? 21.011 0.720 -7.572 1.00 85.38 717 LEU A O 1
ATOM 5950 N N . SER A 1 718 ? 19.563 -0.915 -7.064 1.00 77.12 718 SER A N 1
ATOM 5951 C CA . SER A 1 718 ? 19.192 -0.353 -5.769 1.00 77.12 718 SER A CA 1
ATOM 5952 C C . SER A 1 718 ? 18.515 -1.384 -4.879 1.00 77.12 718 SER A C 1
ATOM 5954 O O . SER A 1 718 ? 17.659 -2.134 -5.344 1.00 77.12 718 SER A O 1
ATOM 5956 N N . ASP A 1 719 ? 18.837 -1.356 -3.589 1.00 63.59 719 ASP A N 1
ATOM 5957 C CA . ASP A 1 719 ? 18.271 -2.283 -2.605 1.00 63.59 719 ASP A CA 1
ATOM 5958 C C . ASP A 1 719 ? 16.884 -1.833 -2.094 1.00 63.59 719 ASP A C 1
ATOM 5960 O O . ASP A 1 719 ? 16.115 -2.650 -1.590 1.00 63.59 719 ASP A O 1
ATOM 5964 N N . TYR A 1 720 ? 16.549 -0.540 -2.221 1.00 64.44 720 TYR A N 1
ATOM 5965 C CA . TYR A 1 720 ? 15.399 0.077 -1.534 1.00 64.44 720 TYR A CA 1
ATOM 5966 C C . TYR A 1 720 ? 14.603 1.068 -2.399 1.00 64.44 720 TYR A C 1
ATOM 5968 O O . TYR A 1 720 ? 13.847 1.893 -1.874 1.00 64.44 720 TYR A O 1
ATOM 5976 N N . SER A 1 721 ? 14.782 1.031 -3.720 1.00 67.56 721 SER A N 1
ATOM 5977 C CA . SER A 1 721 ? 14.002 1.870 -4.635 1.00 67.56 721 SER A CA 1
ATOM 5978 C C . SER A 1 721 ? 12.589 1.318 -4.802 1.00 67.56 721 SER A C 1
ATOM 5980 O O . SER A 1 721 ? 12.416 0.139 -5.104 1.00 67.56 721 SER A O 1
ATOM 5982 N N . VAL A 1 722 ? 11.580 2.179 -4.658 1.00 72.00 722 VAL A N 1
ATOM 5983 C CA . VAL A 1 722 ? 10.190 1.824 -4.965 1.00 72.00 722 VAL A CA 1
ATOM 5984 C C . VAL A 1 722 ? 9.911 2.204 -6.416 1.00 72.00 722 VAL A C 1
ATOM 5986 O O . VAL A 1 722 ? 10.081 3.360 -6.811 1.00 72.00 722 VAL A O 1
ATOM 5989 N N . LEU A 1 723 ? 9.508 1.229 -7.227 1.00 81.25 723 LEU A N 1
ATOM 5990 C CA . LEU A 1 723 ? 9.316 1.420 -8.662 1.00 81.25 723 LEU A CA 1
ATOM 5991 C C . LEU A 1 723 ? 7.891 1.922 -8.976 1.00 81.25 723 LEU A C 1
ATOM 5993 O O . LEU A 1 723 ? 6.941 1.538 -8.291 1.00 81.25 723 LEU A O 1
ATOM 5997 N N . PRO A 1 724 ? 7.705 2.780 -9.997 1.00 87.56 724 PRO A N 1
ATOM 5998 C CA . PRO A 1 724 ? 6.372 3.171 -10.451 1.00 87.56 724 PRO A CA 1
ATOM 5999 C C . PRO A 1 724 ? 5.568 1.959 -10.930 1.00 87.56 724 PRO A C 1
ATOM 6001 O O . PRO A 1 724 ? 6.121 1.077 -11.591 1.00 87.56 724 PRO A O 1
ATOM 6004 N N . PHE A 1 725 ? 4.268 1.935 -10.634 1.00 86.88 725 PHE A N 1
ATOM 6005 C CA . PHE A 1 725 ? 3.354 0.874 -11.073 1.00 86.88 725 PHE A CA 1
ATOM 6006 C C . PHE A 1 725 ? 3.760 -0.531 -10.621 1.00 86.88 725 PHE A C 1
ATOM 6008 O O . PHE A 1 725 ? 3.415 -1.509 -11.278 1.00 86.88 725 PHE A O 1
ATOM 6015 N N . ASN A 1 726 ? 4.516 -0.654 -9.525 1.00 78.44 726 ASN A N 1
ATOM 6016 C CA . ASN A 1 726 ? 5.047 -1.937 -9.063 1.00 78.44 726 ASN A CA 1
ATOM 6017 C C . ASN A 1 726 ? 3.946 -2.948 -8.708 1.00 78.44 726 ASN A C 1
ATOM 6019 O O . ASN A 1 726 ? 4.149 -4.145 -8.887 1.00 78.44 726 ASN A O 1
ATOM 6023 N N . ASP A 1 727 ? 2.780 -2.469 -8.267 1.00 70.94 727 ASP A N 1
ATOM 6024 C CA . ASP A 1 727 ? 1.612 -3.302 -7.954 1.00 70.94 727 ASP A CA 1
ATOM 6025 C C . ASP A 1 727 ? 0.851 -3.757 -9.220 1.00 70.94 727 ASP A C 1
ATOM 6027 O O . ASP A 1 727 ? -0.039 -4.602 -9.149 1.00 70.94 727 ASP A O 1
ATOM 6031 N N . ILE A 1 728 ? 1.198 -3.213 -10.395 1.00 78.31 728 ILE A N 1
ATOM 6032 C CA . ILE A 1 728 ? 0.472 -3.401 -11.661 1.00 78.31 728 ILE A CA 1
ATOM 6033 C C . ILE A 1 728 ? 1.340 -4.119 -12.708 1.00 78.31 728 ILE A C 1
ATOM 6035 O O . ILE A 1 728 ? 0.880 -5.046 -13.381 1.00 78.31 728 ILE A O 1
ATOM 6039 N N . LEU A 1 729 ? 2.596 -3.691 -12.851 1.00 79.62 729 LEU A N 1
ATOM 6040 C CA . LEU A 1 729 ? 3.556 -4.165 -13.843 1.00 79.62 729 LEU A CA 1
ATOM 6041 C C . LEU A 1 729 ? 4.608 -5.076 -13.201 1.00 79.62 729 LEU A C 1
ATOM 6043 O O . LEU A 1 729 ? 5.242 -4.716 -12.209 1.00 79.62 729 LEU A O 1
ATOM 6047 N N . ASP A 1 730 ? 4.874 -6.214 -13.839 1.00 74.44 730 ASP A N 1
ATOM 6048 C CA . ASP A 1 730 ? 5.954 -7.116 -13.453 1.00 74.44 730 ASP A CA 1
ATOM 6049 C C . ASP A 1 730 ? 7.287 -6.641 -14.036 1.00 74.44 730 ASP A C 1
ATOM 6051 O O . ASP A 1 730 ? 7.671 -6.966 -15.167 1.00 74.44 730 ASP A O 1
ATOM 6055 N N . TRP A 1 731 ? 8.024 -5.886 -13.222 1.00 79.81 731 TRP A N 1
ATOM 6056 C CA . TRP A 1 731 ? 9.337 -5.344 -13.563 1.00 79.81 731 TRP A CA 1
ATOM 6057 C C . TRP A 1 731 ? 10.345 -6.409 -14.014 1.00 79.81 731 TRP A C 1
ATOM 6059 O O . TRP A 1 731 ? 11.216 -6.105 -14.831 1.00 79.81 731 TRP A O 1
ATOM 6069 N N . ARG A 1 732 ? 10.218 -7.676 -13.596 1.00 77.19 732 ARG A N 1
ATOM 6070 C CA . ARG A 1 732 ? 11.139 -8.761 -14.004 1.00 77.19 732 ARG A CA 1
ATOM 6071 C C . ARG A 1 732 ? 11.004 -9.133 -15.481 1.00 77.19 732 ARG A C 1
ATOM 6073 O O . ARG A 1 732 ? 11.895 -9.770 -16.047 1.00 77.19 732 ARG A O 1
ATOM 6080 N N . LYS A 1 733 ? 9.892 -8.756 -16.120 1.00 82.12 733 LYS A N 1
ATOM 6081 C CA . LYS A 1 733 ? 9.631 -9.038 -17.537 1.00 82.12 733 LYS A CA 1
ATOM 6082 C C . LYS A 1 733 ? 10.263 -8.021 -18.478 1.00 82.12 733 LYS A C 1
ATOM 6084 O O . LYS A 1 733 ? 10.402 -8.328 -19.657 1.00 82.12 733 LYS A O 1
ATOM 6089 N N . PHE A 1 734 ? 10.677 -6.855 -17.983 1.00 90.62 734 PHE A N 1
ATOM 6090 C CA . PHE A 1 734 ? 11.249 -5.788 -18.813 1.00 90.62 734 PHE A CA 1
ATOM 6091 C C . PHE A 1 734 ? 12.463 -5.072 -18.209 1.00 90.62 734 PHE A C 1
ATOM 6093 O O . PHE A 1 734 ? 12.985 -4.152 -18.832 1.00 90.62 734 PHE A O 1
ATOM 6100 N N . SER A 1 735 ? 12.933 -5.480 -17.031 1.00 90.19 735 SER A N 1
ATOM 6101 C CA . SER A 1 735 ? 14.110 -4.915 -16.364 1.00 90.19 735 SER A CA 1
ATOM 6102 C C . SER A 1 735 ? 14.993 -6.005 -15.751 1.00 90.19 735 SER A C 1
ATOM 6104 O O . SER A 1 735 ? 14.600 -7.169 -15.657 1.00 90.19 735 SER A O 1
ATOM 6106 N N . VAL A 1 736 ? 16.197 -5.618 -15.332 1.00 85.31 736 VAL A N 1
ATOM 6107 C CA . VAL A 1 736 ? 17.131 -6.456 -14.567 1.00 85.31 736 VAL A CA 1
ATOM 6108 C C . VAL A 1 736 ? 17.330 -5.813 -13.199 1.00 85.31 736 VAL A C 1
ATOM 6110 O O . VAL A 1 736 ? 17.694 -4.644 -13.128 1.00 85.31 736 VAL A O 1
ATOM 6113 N N . VAL A 1 737 ? 17.108 -6.552 -12.114 1.00 79.88 737 VAL A N 1
ATOM 6114 C CA . VAL A 1 737 ? 17.298 -6.046 -10.744 1.00 79.88 737 VAL A CA 1
ATOM 6115 C C . VAL A 1 737 ? 18.603 -6.604 -10.184 1.00 79.88 737 VAL A C 1
ATOM 6117 O O . VAL A 1 737 ? 18.798 -7.818 -10.170 1.00 79.88 737 VAL A O 1
ATOM 6120 N N . ILE A 1 738 ? 19.498 -5.722 -9.739 1.00 80.50 738 ILE A N 1
ATOM 6121 C CA . ILE A 1 738 ? 20.821 -6.059 -9.200 1.00 80.50 738 ILE A CA 1
ATOM 6122 C C . ILE A 1 738 ? 20.958 -5.410 -7.822 1.00 80.50 738 ILE A C 1
ATOM 6124 O O . ILE A 1 738 ? 20.628 -4.236 -7.647 1.00 80.50 738 ILE A O 1
ATOM 6128 N N . LYS A 1 739 ? 21.445 -6.177 -6.842 1.00 75.06 739 LYS A N 1
ATOM 6129 C CA . LYS A 1 739 ? 21.709 -5.667 -5.490 1.00 75.06 739 LYS A CA 1
ATOM 6130 C C . LYS A 1 739 ? 22.911 -4.736 -5.506 1.00 75.06 739 LYS A C 1
ATOM 6132 O O . LYS A 1 739 ? 23.862 -4.976 -6.247 1.00 75.06 739 LYS A O 1
ATOM 6137 N N . GLU A 1 740 ? 22.907 -3.724 -4.647 1.00 80.69 740 GLU A N 1
ATOM 6138 C CA . GLU A 1 740 ? 23.972 -2.710 -4.615 1.00 80.69 740 GLU A CA 1
ATOM 6139 C C . GLU A 1 740 ? 25.353 -3.347 -4.387 1.00 80.69 740 GLU A C 1
ATOM 6141 O O . GLU A 1 740 ? 26.290 -3.082 -5.135 1.00 80.69 740 GLU A O 1
ATOM 6146 N N . LYS A 1 741 ? 25.441 -4.321 -3.471 1.00 80.31 741 LYS A N 1
ATOM 6147 C CA . LYS A 1 741 ? 26.667 -5.093 -3.185 1.00 80.31 741 LYS A CA 1
ATOM 6148 C C . LYS A 1 741 ? 27.263 -5.854 -4.383 1.00 80.31 741 LYS A C 1
ATOM 6150 O O . LYS A 1 741 ? 28.424 -6.246 -4.341 1.00 80.31 741 LYS A O 1
ATOM 6155 N N . ASP A 1 742 ? 26.461 -6.128 -5.412 1.00 81.69 742 ASP A N 1
ATOM 6156 C CA . ASP A 1 742 ? 26.863 -6.922 -6.575 1.00 81.69 742 ASP A CA 1
ATOM 6157 C C . ASP A 1 742 ? 27.328 -6.015 -7.735 1.00 81.69 742 ASP A C 1
ATOM 6159 O O . ASP A 1 742 ? 27.546 -6.491 -8.851 1.00 81.69 742 ASP A O 1
ATOM 6163 N N . VAL A 1 743 ? 27.541 -4.713 -7.485 1.00 91.56 743 VAL A N 1
ATOM 6164 C CA . VAL A 1 743 ? 28.022 -3.732 -8.475 1.00 91.56 743 VAL A CA 1
ATOM 6165 C C . VAL A 1 743 ? 29.324 -4.160 -9.159 1.00 91.56 743 VAL A C 1
ATOM 6167 O O . VAL A 1 743 ? 29.464 -3.972 -10.365 1.00 91.56 743 VAL A O 1
ATOM 6170 N N . HIS A 1 744 ? 30.245 -4.820 -8.452 1.00 94.38 744 HIS A N 1
ATOM 6171 C CA . HIS A 1 744 ? 31.492 -5.338 -9.034 1.00 94.38 744 HIS A CA 1
ATOM 6172 C C . HIS A 1 744 ? 31.285 -6.544 -9.968 1.00 94.38 744 HIS A C 1
ATOM 6174 O O . HIS A 1 744 ? 32.171 -6.884 -10.747 1.00 94.38 744 HIS A O 1
ATOM 6180 N N . GLN A 1 745 ? 30.114 -7.184 -9.931 1.00 92.25 745 GLN A N 1
ATOM 6181 C CA . GLN A 1 745 ? 29.736 -8.270 -10.840 1.00 92.25 745 GLN A CA 1
ATOM 6182 C C . GLN A 1 745 ? 28.844 -7.792 -11.994 1.00 92.25 745 GLN A C 1
ATOM 6184 O O . GLN A 1 745 ? 28.471 -8.598 -12.845 1.00 92.25 745 GLN A O 1
ATOM 6189 N N . LEU A 1 746 ? 28.528 -6.492 -12.060 1.00 93.94 746 LEU A N 1
ATOM 6190 C CA . LEU A 1 746 ? 27.590 -5.901 -13.017 1.00 93.94 746 LEU A CA 1
ATOM 6191 C C . LEU A 1 746 ? 27.830 -6.368 -14.458 1.00 93.94 746 LEU A C 1
ATOM 6193 O O . LEU A 1 746 ? 26.910 -6.868 -15.102 1.00 93.94 746 LEU A O 1
ATOM 6197 N N . LYS A 1 747 ? 29.067 -6.258 -14.959 1.00 97.12 747 LYS A N 1
ATOM 6198 C CA . LYS A 1 747 ? 29.409 -6.668 -16.330 1.00 97.12 747 LYS A CA 1
ATOM 6199 C C . LYS A 1 747 ? 29.142 -8.154 -16.574 1.00 97.12 747 LYS A C 1
ATOM 6201 O O . LYS A 1 747 ? 28.550 -8.505 -17.592 1.00 97.12 747 LYS A O 1
ATOM 6206 N N . ASN A 1 748 ? 29.541 -9.010 -15.634 1.00 96.62 748 ASN A N 1
ATOM 6207 C CA . ASN A 1 748 ? 29.370 -10.460 -15.738 1.00 96.62 748 ASN A CA 1
ATOM 6208 C C . ASN A 1 748 ? 27.888 -10.842 -15.721 1.00 96.62 748 ASN A C 1
ATOM 6210 O O . ASN A 1 748 ? 27.448 -11.616 -16.566 1.00 96.62 748 ASN A O 1
ATOM 6214 N N . ILE A 1 749 ? 27.101 -10.239 -14.824 1.00 90.06 749 ILE A N 1
ATOM 6215 C CA . ILE A 1 749 ? 25.650 -10.446 -14.748 1.00 90.06 749 ILE A CA 1
ATOM 6216 C C . ILE A 1 749 ? 24.995 -10.090 -16.086 1.00 90.06 749 ILE A C 1
ATOM 6218 O O . ILE A 1 749 ? 24.234 -10.890 -16.621 1.00 90.06 749 ILE A O 1
ATOM 6222 N N . LEU A 1 750 ? 25.317 -8.922 -16.655 1.00 96.69 750 LEU A N 1
ATOM 6223 C CA . LEU A 1 750 ? 24.716 -8.471 -17.912 1.00 96.69 750 LEU A CA 1
ATOM 6224 C C . LEU A 1 750 ? 25.155 -9.306 -19.123 1.00 96.69 750 LEU A C 1
ATOM 6226 O O . LEU A 1 750 ? 24.340 -9.538 -20.013 1.00 96.69 750 LEU A O 1
ATOM 6230 N N . LYS A 1 751 ? 26.407 -9.781 -19.161 1.00 96.88 751 LYS A N 1
ATOM 6231 C CA . LYS A 1 751 ? 26.901 -10.671 -20.228 1.00 96.88 751 LYS A CA 1
ATOM 6232 C C . LYS A 1 751 ? 26.315 -12.079 -20.165 1.00 96.88 751 LYS A C 1
ATOM 6234 O O . LYS A 1 751 ? 26.150 -12.700 -21.209 1.00 96.88 751 LYS A O 1
ATOM 6239 N N . ASN A 1 752 ? 25.980 -12.563 -18.972 1.00 95.69 752 ASN A N 1
ATOM 6240 C CA . ASN A 1 752 ? 25.369 -13.879 -18.789 1.00 95.69 752 ASN A CA 1
ATOM 6241 C C . ASN A 1 752 ? 23.890 -13.920 -19.214 1.00 95.69 752 ASN A C 1
ATOM 6243 O O . ASN A 1 752 ? 23.306 -14.999 -19.302 1.00 95.69 752 ASN A O 1
ATOM 6247 N N . ILE A 1 753 ? 23.268 -12.770 -19.497 1.00 91.44 753 ILE A N 1
ATOM 6248 C CA . ILE A 1 753 ? 21.912 -12.721 -20.050 1.00 91.44 753 ILE A CA 1
ATOM 6249 C C . ILE A 1 753 ? 21.966 -13.136 -21.520 1.00 91.44 753 ILE A C 1
ATOM 6251 O O . ILE A 1 753 ? 22.562 -12.452 -22.351 1.00 91.44 753 ILE A O 1
ATOM 6255 N N . THR A 1 754 ? 21.286 -14.234 -21.851 1.00 95.12 754 THR A N 1
ATOM 6256 C CA . THR A 1 754 ? 21.197 -14.728 -23.229 1.00 95.12 754 THR A CA 1
ATOM 6257 C C . THR A 1 754 ? 20.532 -13.704 -24.148 1.00 95.12 754 THR A C 1
ATOM 6259 O O . THR A 1 754 ? 19.667 -12.924 -23.736 1.00 95.12 754 THR A O 1
ATOM 6262 N N . ASP A 1 755 ? 20.884 -13.724 -25.434 1.00 93.44 755 ASP A N 1
ATOM 6263 C CA . ASP A 1 755 ? 20.282 -12.811 -26.408 1.00 93.44 755 ASP A CA 1
ATOM 6264 C C . ASP A 1 755 ? 18.765 -12.997 -26.534 1.00 93.44 755 ASP A C 1
ATOM 6266 O O . ASP A 1 755 ? 18.044 -12.021 -26.740 1.00 93.44 755 ASP A O 1
ATOM 6270 N N . GLU A 1 756 ? 18.261 -14.221 -26.360 1.00 93.06 756 GLU A N 1
ATOM 6271 C CA . GLU A 1 756 ? 16.824 -14.499 -26.316 1.00 93.06 756 GLU A CA 1
ATOM 6272 C C . GLU A 1 756 ? 16.154 -13.809 -25.123 1.00 93.06 756 GLU A C 1
ATOM 6274 O O . GLU A 1 756 ? 15.169 -13.080 -25.295 1.00 93.06 756 GLU A O 1
ATOM 6279 N N . LYS A 1 757 ? 16.728 -13.954 -23.920 1.00 91.38 757 LYS A N 1
ATOM 6280 C CA . LYS A 1 757 ? 16.217 -13.288 -22.719 1.00 91.38 757 LYS A CA 1
ATOM 6281 C C . LYS A 1 757 ? 16.274 -11.771 -22.867 1.00 91.38 757 LYS A C 1
ATOM 6283 O O . LYS A 1 757 ? 15.301 -11.096 -22.537 1.00 91.38 757 LYS A O 1
ATOM 6288 N N . TYR A 1 758 ? 17.363 -11.231 -23.411 1.00 95.56 758 TYR A N 1
ATOM 6289 C CA . TYR A 1 758 ? 17.499 -9.802 -23.687 1.00 95.56 758 TYR A CA 1
ATOM 6290 C C . TYR A 1 758 ? 16.421 -9.286 -24.653 1.00 95.56 758 TYR A C 1
ATOM 6292 O O . TYR A 1 758 ? 15.767 -8.287 -24.356 1.00 95.56 758 TYR A O 1
ATOM 6300 N N . ARG A 1 759 ? 16.189 -9.978 -25.778 1.00 93.75 759 ARG A N 1
ATOM 6301 C CA . ARG A 1 759 ? 15.130 -9.621 -26.740 1.00 93.75 759 ARG A CA 1
ATOM 6302 C C . ARG A 1 759 ? 13.758 -9.630 -26.082 1.00 93.75 759 ARG A C 1
ATOM 6304 O O . ARG A 1 759 ? 12.962 -8.729 -26.328 1.00 93.75 759 ARG A O 1
ATOM 6311 N N . SER A 1 760 ? 13.491 -10.617 -25.227 1.00 91.06 760 SER A N 1
ATOM 6312 C CA . SER A 1 760 ? 12.252 -10.675 -24.453 1.00 91.06 760 SER A CA 1
ATOM 6313 C C . SER A 1 760 ? 12.110 -9.460 -23.530 1.00 91.06 760 SER A C 1
ATOM 6315 O O . SER A 1 760 ? 11.108 -8.752 -23.621 1.00 91.06 760 SER A O 1
ATOM 6317 N N . LEU A 1 761 ? 13.128 -9.149 -22.717 1.00 90.31 761 LEU A N 1
ATOM 6318 C CA . LEU A 1 761 ? 13.124 -7.980 -21.825 1.00 90.31 761 LEU A CA 1
ATOM 6319 C C . LEU A 1 761 ? 12.878 -6.678 -22.596 1.00 90.31 761 LEU A C 1
ATOM 6321 O O . LEU A 1 761 ? 12.029 -5.871 -22.220 1.00 90.31 761 LEU A O 1
ATOM 6325 N N . GLN A 1 762 ? 13.582 -6.490 -23.710 1.00 94.38 762 GLN A N 1
ATOM 6326 C CA . GLN A 1 762 ? 13.447 -5.299 -24.536 1.00 94.38 762 GLN A CA 1
ATOM 6327 C C . GLN A 1 762 ? 12.068 -5.186 -25.190 1.00 94.38 762 GLN A C 1
ATOM 6329 O O . GLN A 1 762 ? 11.476 -4.109 -25.176 1.00 94.38 762 GLN A O 1
ATOM 6334 N N . ASN A 1 763 ? 11.537 -6.274 -25.750 1.00 92.62 763 ASN A N 1
ATOM 6335 C CA . ASN A 1 763 ? 10.208 -6.271 -26.358 1.00 92.62 763 ASN A CA 1
ATOM 6336 C C . ASN A 1 763 ? 9.137 -5.858 -25.341 1.00 92.62 763 ASN A C 1
ATOM 6338 O O . ASN A 1 763 ? 8.240 -5.083 -25.672 1.00 92.62 763 ASN A O 1
ATOM 6342 N N . HIS A 1 764 ? 9.238 -6.335 -24.099 1.00 91.25 764 HIS A N 1
ATOM 6343 C CA . HIS A 1 764 ? 8.341 -5.911 -23.028 1.00 91.25 764 HIS A CA 1
ATOM 6344 C C . HIS A 1 764 ? 8.561 -4.447 -22.637 1.00 91.25 764 HIS A C 1
ATOM 6346 O O . HIS A 1 764 ? 7.575 -3.724 -22.513 1.00 91.25 764 HIS A O 1
ATOM 6352 N N . ALA A 1 765 ? 9.813 -3.985 -22.532 1.00 92.12 765 ALA A N 1
ATOM 6353 C CA . ALA A 1 765 ? 10.133 -2.578 -22.270 1.00 92.12 765 ALA A CA 1
ATOM 6354 C C . ALA A 1 765 ? 9.516 -1.645 -23.327 1.00 92.12 765 ALA A C 1
ATOM 6356 O O . ALA A 1 765 ? 8.946 -0.617 -22.982 1.00 92.12 765 ALA A O 1
ATOM 6357 N N . ILE A 1 766 ? 9.549 -2.032 -24.606 1.00 92.38 766 ILE A N 1
ATOM 6358 C CA . ILE A 1 766 ? 8.913 -1.282 -25.699 1.00 92.38 766 ILE A CA 1
ATOM 6359 C C . ILE A 1 766 ? 7.386 -1.282 -25.541 1.00 92.38 766 ILE A C 1
ATOM 6361 O O . ILE A 1 766 ? 6.751 -0.234 -25.621 1.00 92.38 766 ILE A O 1
ATOM 6365 N N . LYS A 1 767 ? 6.776 -2.440 -25.255 1.00 90.88 767 LYS A N 1
ATOM 6366 C CA . LYS A 1 767 ? 5.316 -2.557 -25.077 1.00 90.88 767 LYS A CA 1
ATOM 6367 C C . LYS A 1 767 ? 4.773 -1.681 -23.939 1.00 90.88 767 LYS A C 1
ATOM 6369 O O . LYS A 1 767 ? 3.635 -1.219 -24.034 1.00 90.88 767 LYS A O 1
ATOM 6374 N N . ILE A 1 768 ? 5.556 -1.459 -22.880 1.00 92.31 768 ILE A N 1
ATOM 6375 C CA . ILE A 1 768 ? 5.139 -0.645 -21.730 1.00 92.31 768 ILE A CA 1
ATOM 6376 C C . ILE A 1 768 ? 5.426 0.857 -21.882 1.00 92.31 768 ILE A C 1
ATOM 6378 O O . ILE A 1 768 ? 5.017 1.619 -21.010 1.00 92.31 768 ILE A O 1
ATOM 6382 N N . GLN A 1 769 ? 6.075 1.310 -22.966 1.00 93.94 769 GLN A N 1
ATOM 6383 C CA . GLN A 1 769 ? 6.439 2.725 -23.180 1.00 93.94 769 GLN A CA 1
ATOM 6384 C C . GLN A 1 769 ? 5.273 3.689 -22.961 1.00 93.94 769 GLN A C 1
ATOM 6386 O O . GLN A 1 769 ? 5.427 4.700 -22.281 1.00 93.94 769 GLN A O 1
ATOM 6391 N N . LYS A 1 770 ? 4.086 3.329 -23.463 1.00 92.25 770 LYS A N 1
ATOM 6392 C CA . LYS A 1 770 ? 2.857 4.120 -23.309 1.00 92.25 770 LYS A CA 1
ATOM 6393 C C . LYS A 1 770 ? 2.517 4.439 -21.846 1.00 92.25 770 LYS A C 1
ATOM 6395 O O . LYS A 1 770 ? 2.038 5.530 -21.570 1.00 92.25 770 LYS A O 1
ATOM 6400 N N . HIS A 1 771 ? 2.809 3.527 -20.916 1.00 94.12 771 HIS A N 1
ATOM 6401 C CA . HIS A 1 771 ? 2.522 3.688 -19.486 1.00 94.12 771 HIS A CA 1
ATOM 6402 C C . HIS A 1 771 ? 3.486 4.664 -18.792 1.00 94.12 771 HIS A C 1
ATOM 6404 O O . HIS A 1 771 ? 3.218 5.091 -17.676 1.00 94.12 771 HIS A O 1
ATOM 6410 N N . PHE A 1 772 ? 4.600 5.009 -19.446 1.00 94.38 772 PHE A N 1
ATOM 6411 C CA . PHE A 1 772 ? 5.627 5.943 -18.974 1.00 94.38 772 PHE A CA 1
ATOM 6412 C C . PHE A 1 772 ? 5.715 7.190 -19.872 1.00 94.38 772 PHE A C 1
ATOM 6414 O O . PHE A 1 772 ? 6.768 7.823 -19.973 1.00 94.38 772 PHE A O 1
ATOM 6421 N N . GLN A 1 773 ? 4.599 7.563 -20.501 1.00 92.88 773 GLN A N 1
ATOM 6422 C CA . GLN A 1 773 ? 4.448 8.751 -21.333 1.00 92.88 773 GLN A CA 1
ATOM 6423 C C . GLN A 1 773 ? 3.259 9.593 -20.853 1.00 92.88 773 GLN A C 1
ATOM 6425 O O . GLN A 1 773 ? 2.151 9.085 -20.674 1.00 92.88 773 GLN A O 1
ATOM 6430 N N . TRP A 1 774 ? 3.475 10.899 -20.668 1.00 92.88 774 TRP A N 1
ATOM 6431 C CA . TRP A 1 774 ? 2.375 11.832 -20.406 1.00 92.88 774 TRP A CA 1
ATOM 6432 C C . TRP A 1 774 ? 1.779 12.325 -21.725 1.00 92.88 774 TRP A C 1
ATOM 6434 O O . TRP A 1 774 ? 2.515 12.816 -22.583 1.00 92.88 774 TRP A O 1
ATOM 6444 N N . ASN A 1 775 ? 0.456 12.266 -21.862 1.00 91.75 775 ASN A N 1
ATOM 6445 C CA . ASN A 1 775 ? -0.276 12.886 -22.967 1.00 91.75 775 ASN A CA 1
ATOM 6446 C C . ASN A 1 775 ? -1.213 13.958 -22.405 1.00 91.75 775 ASN A C 1
ATOM 6448 O O . ASN A 1 775 ? -1.722 13.794 -21.300 1.00 91.75 775 ASN A O 1
ATOM 6452 N N . SER A 1 776 ? -1.412 15.051 -23.140 1.00 87.31 776 SER A N 1
ATOM 6453 C CA . SER A 1 776 ? -2.408 16.083 -22.831 1.00 87.31 776 SER A CA 1
ATOM 6454 C C . SER A 1 776 ? -3.146 16.421 -24.136 1.00 87.31 776 SER A C 1
ATOM 6456 O O . SER A 1 776 ? -2.512 16.977 -25.041 1.00 87.31 776 SER A O 1
ATOM 6458 N N . PRO A 1 777 ? -4.426 16.026 -24.296 1.00 90.75 777 PRO A N 1
ATOM 6459 C CA . PRO A 1 777 ? -5.250 15.309 -23.317 1.00 90.75 777 PRO A CA 1
ATOM 6460 C C . PRO A 1 777 ? -4.763 13.871 -23.058 1.00 90.75 777 PRO A C 1
ATOM 6462 O O . PRO A 1 777 ? -4.137 13.248 -23.918 1.00 90.75 777 PRO A O 1
ATOM 6465 N N . SER A 1 778 ? -5.060 13.342 -21.865 1.00 93.62 778 SER A N 1
ATOM 6466 C CA . SER A 1 778 ? -4.709 11.959 -21.503 1.00 93.62 778 SER A CA 1
ATOM 6467 C C . SER A 1 778 ? -5.388 10.920 -22.404 1.00 93.62 778 SER A C 1
ATOM 6469 O O . SER A 1 778 ? -6.547 11.079 -22.797 1.00 93.62 778 SER A O 1
ATOM 6471 N N . VAL A 1 779 ? -4.694 9.815 -22.673 1.00 93.81 779 VAL A N 1
ATOM 6472 C CA . VAL A 1 779 ? -5.196 8.682 -23.471 1.00 93.81 779 VAL A CA 1
ATOM 6473 C C . VAL A 1 779 ? -5.197 7.392 -22.656 1.00 93.81 779 VAL A C 1
ATOM 6475 O O . VAL A 1 779 ? -4.464 7.255 -21.681 1.00 93.81 779 VAL A O 1
ATOM 6478 N N . LYS A 1 780 ? -6.031 6.424 -23.051 1.00 92.25 780 LYS A N 1
ATOM 6479 C CA . LYS A 1 780 ? -6.189 5.139 -22.350 1.00 92.25 780 LYS A CA 1
ATOM 6480 C C . LYS A 1 780 ? -4.827 4.482 -22.071 1.00 92.25 780 LYS A C 1
ATOM 6482 O O . LYS A 1 780 ? -4.016 4.340 -22.986 1.00 92.25 780 LYS A O 1
ATOM 6487 N N . LEU A 1 781 ? -4.620 4.032 -20.829 1.00 92.00 781 LEU A N 1
ATOM 6488 C CA . LEU A 1 781 ? -3.388 3.393 -20.340 1.00 92.00 781 LEU A CA 1
ATOM 6489 C C . LEU A 1 781 ? -2.106 4.248 -20.392 1.00 92.00 781 LEU A C 1
ATOM 6491 O O . LEU A 1 781 ? -1.020 3.694 -20.217 1.00 92.00 781 LEU A O 1
ATOM 6495 N N . ASP A 1 782 ? -2.186 5.557 -20.619 1.00 95.00 782 ASP A N 1
ATOM 6496 C CA . ASP A 1 782 ? -1.015 6.418 -20.459 1.00 95.00 782 ASP A CA 1
ATOM 6497 C C . ASP A 1 782 ? -0.616 6.603 -18.986 1.00 95.00 782 ASP A C 1
ATOM 6499 O O . ASP A 1 782 ? -1.286 6.092 -18.084 1.00 95.00 782 ASP A O 1
ATOM 6503 N N . THR A 1 783 ? 0.464 7.347 -18.719 1.00 95.62 783 THR A N 1
ATOM 6504 C CA . THR A 1 783 ? 0.906 7.597 -17.339 1.00 95.62 783 THR A CA 1
ATOM 6505 C C . THR A 1 783 ? -0.223 8.137 -16.462 1.00 95.62 783 THR A C 1
ATOM 6507 O O . THR A 1 783 ? -0.382 7.684 -15.332 1.00 95.62 783 THR A O 1
ATOM 6510 N N . PHE A 1 784 ? -1.030 9.082 -16.957 1.00 96.69 784 PHE A N 1
ATOM 6511 C CA . PHE A 1 784 ? -2.104 9.671 -16.162 1.00 96.69 784 PHE A CA 1
ATOM 6512 C C . PHE A 1 784 ? -3.171 8.631 -15.816 1.00 96.69 784 PHE A C 1
ATOM 6514 O O . PHE A 1 784 ? -3.537 8.496 -14.650 1.00 96.69 784 PHE A O 1
ATOM 6521 N N . ARG A 1 785 ? -3.629 7.846 -16.795 1.00 96.56 785 ARG A N 1
ATOM 6522 C CA . ARG A 1 785 ? -4.631 6.797 -16.569 1.00 96.56 785 ARG A CA 1
ATOM 6523 C C . ARG A 1 785 ? -4.129 5.687 -15.647 1.00 96.56 785 ARG A C 1
ATOM 6525 O O . ARG A 1 785 ? -4.882 5.208 -14.804 1.00 96.56 785 ARG A O 1
ATOM 6532 N N . MET A 1 786 ? -2.854 5.318 -15.754 1.00 95.25 786 MET A N 1
ATOM 6533 C CA . MET A 1 786 ? -2.219 4.364 -14.838 1.00 95.25 786 MET A CA 1
ATOM 6534 C C . MET A 1 786 ? -2.138 4.922 -13.409 1.00 95.25 786 MET A C 1
ATOM 6536 O O . MET A 1 786 ? -2.397 4.199 -12.452 1.00 95.25 786 MET A O 1
ATOM 6540 N N . MET A 1 787 ? -1.869 6.222 -13.247 1.00 96.38 787 MET A N 1
ATOM 6541 C CA . MET A 1 787 ? -1.910 6.887 -11.939 1.00 96.38 787 MET A CA 1
ATOM 6542 C C . MET A 1 787 ? -3.326 6.959 -11.350 1.00 96.38 787 MET A C 1
ATOM 6544 O O . MET A 1 787 ? -3.490 6.822 -10.140 1.00 96.38 787 MET A O 1
ATOM 6548 N N . MET A 1 788 ? -4.357 7.146 -12.181 1.00 96.56 788 MET A N 1
ATOM 6549 C CA . MET A 1 788 ? -5.753 7.069 -11.726 1.00 96.56 788 MET A CA 1
ATOM 6550 C C . MET A 1 788 ? -6.096 5.664 -11.230 1.00 96.56 788 MET A C 1
ATOM 6552 O O . MET A 1 788 ? -6.778 5.530 -10.219 1.00 96.56 788 MET A O 1
ATOM 6556 N N . TYR A 1 789 ? -5.560 4.625 -11.874 1.00 92.69 789 TYR A N 1
ATOM 6557 C CA . TYR A 1 789 ? -5.702 3.254 -11.394 1.00 92.69 789 TYR A CA 1
ATOM 6558 C C . TYR A 1 789 ? -4.966 3.006 -10.063 1.00 92.69 789 TYR A C 1
ATOM 6560 O O . TYR A 1 789 ? -5.529 2.398 -9.160 1.00 92.69 789 TYR A O 1
ATOM 6568 N N . GLU A 1 790 ? -3.750 3.530 -9.876 1.00 90.88 790 GLU A N 1
ATOM 6569 C CA . GLU A 1 790 ? -3.047 3.460 -8.579 1.00 90.88 790 GLU A CA 1
ATOM 6570 C C . GLU A 1 790 ? -3.858 4.094 -7.436 1.00 90.88 790 GLU A C 1
ATOM 6572 O O . GLU A 1 790 ? -3.925 3.552 -6.329 1.00 90.88 790 GLU A O 1
ATOM 6577 N N . LEU A 1 791 ? -4.506 5.231 -7.709 1.00 93.19 791 LEU A N 1
ATOM 6578 C CA . LEU A 1 791 ? -5.409 5.894 -6.766 1.00 93.19 791 LEU A CA 1
ATOM 6579 C C . LEU A 1 791 ? -6.694 5.091 -6.546 1.00 93.19 791 LEU A C 1
ATOM 6581 O O . LEU A 1 791 ? -7.134 4.943 -5.409 1.00 93.19 791 LEU A O 1
ATOM 6585 N N . TRP A 1 792 ? -7.268 4.517 -7.605 1.00 89.12 792 TRP A N 1
ATOM 6586 C CA . TRP A 1 792 ? -8.414 3.615 -7.511 1.00 89.12 792 TRP A CA 1
ATOM 6587 C C . TRP A 1 792 ? -8.132 2.462 -6.554 1.00 89.12 792 TRP A C 1
ATOM 6589 O O . TRP A 1 792 ? -8.958 2.188 -5.689 1.00 89.12 792 TRP A O 1
ATOM 6599 N N . LEU A 1 793 ? -6.958 1.835 -6.619 1.00 79.06 793 LEU A N 1
ATOM 6600 C CA . LEU A 1 793 ? -6.586 0.756 -5.697 1.00 79.06 793 LEU A CA 1
ATOM 6601 C C . LEU A 1 793 ? -6.568 1.189 -4.218 1.00 79.06 793 LEU A C 1
ATOM 6603 O O . LEU A 1 793 ? -6.801 0.356 -3.348 1.00 79.06 793 LEU A O 1
ATOM 6607 N N . ARG A 1 794 ? -6.372 2.483 -3.933 1.00 80.25 794 ARG A N 1
ATOM 6608 C CA . ARG A 1 794 ? -6.321 3.072 -2.580 1.00 80.25 794 ARG A CA 1
ATOM 6609 C C . ARG A 1 794 ? -7.627 3.739 -2.135 1.00 80.25 794 ARG A C 1
ATOM 6611 O O . ARG A 1 794 ? -7.673 4.349 -1.074 1.00 80.25 794 ARG A O 1
ATOM 6618 N N . ARG A 1 795 ? -8.705 3.612 -2.919 1.00 75.50 795 ARG A N 1
ATOM 6619 C CA . ARG A 1 795 ? -10.013 4.237 -2.632 1.00 75.50 795 ARG A CA 1
ATOM 6620 C C . ARG A 1 795 ? -10.737 3.681 -1.402 1.00 75.50 795 ARG A C 1
ATOM 6622 O O . ARG A 1 795 ? -11.673 4.308 -0.919 1.00 75.50 795 ARG A O 1
ATOM 6629 N N . HIS A 1 796 ? -10.374 2.483 -0.947 1.00 63.75 796 HIS A N 1
ATOM 6630 C CA . HIS A 1 796 ? -11.043 1.820 0.172 1.00 63.75 796 HIS A CA 1
ATOM 6631 C C . HIS A 1 796 ? -10.432 2.312 1.487 1.00 63.75 796 HIS A C 1
ATOM 6633 O O . HIS A 1 796 ? -9.287 2.008 1.820 1.00 63.75 796 HIS A O 1
ATOM 6639 N N . VAL A 1 797 ? -11.193 3.148 2.189 1.00 53.50 797 VAL A N 1
ATOM 6640 C CA . VAL A 1 797 ? -10.714 3.962 3.311 1.00 53.50 797 VAL A CA 1
ATOM 6641 C C . VAL A 1 797 ? -10.725 3.172 4.617 1.00 53.50 797 VAL A C 1
ATOM 6643 O O . VAL A 1 797 ? -11.754 2.618 4.989 1.00 53.50 797 VAL A O 1
ATOM 6646 N N . VAL A 1 798 ? -9.621 3.220 5.365 1.00 48.28 798 VAL A N 1
ATOM 6647 C CA . VAL A 1 798 ? -9.624 2.978 6.818 1.00 48.28 798 VAL A CA 1
ATOM 6648 C C . VAL A 1 798 ? -9.449 4.346 7.483 1.00 48.28 798 VAL A C 1
ATOM 6650 O O . VAL A 1 798 ? -8.568 5.101 7.081 1.00 48.28 798 VAL A O 1
ATOM 6653 N N . LYS A 1 799 ? -10.333 4.726 8.412 1.00 42.31 799 LYS A N 1
ATOM 6654 C CA . LYS A 1 799 ? -10.349 6.063 9.045 1.00 42.31 799 LYS A CA 1
ATOM 6655 C C . LYS A 1 799 ? -9.438 6.117 10.264 1.00 42.31 799 LYS A C 1
ATOM 6657 O O . LYS A 1 799 ? -9.398 5.147 11.011 1.00 42.31 799 LYS A O 1
ATOM 6662 N N . TYR A 1 800 ? -8.825 7.271 10.528 1.00 43.53 800 TYR A N 1
ATOM 6663 C CA . TYR A 1 800 ? -7.825 7.412 11.593 1.00 43.53 800 TYR A CA 1
ATOM 6664 C C . TYR A 1 800 ? -8.061 8.605 12.531 1.00 43.53 800 TYR A C 1
ATOM 6666 O O . TYR A 1 800 ? -7.538 9.688 12.278 1.00 43.53 800 TYR A O 1
ATOM 6674 N N . GLU A 1 801 ? -8.836 8.402 13.606 1.00 33.97 801 GLU A N 1
ATOM 6675 C CA . GLU A 1 801 ? -9.229 9.410 14.616 1.00 33.97 801 GLU A CA 1
ATOM 6676 C C . GLU A 1 801 ? -8.110 9.793 15.608 1.00 33.97 801 GLU A C 1
ATOM 6678 O O . GLU A 1 801 ? -7.481 8.918 16.190 1.00 33.97 801 GLU A O 1
ATOM 6683 N N . GLN A 1 802 ? -7.840 11.111 15.744 1.00 40.12 802 GLN A N 1
ATOM 6684 C CA . GLN A 1 802 ? -7.197 11.791 16.886 1.00 40.12 802 GLN A CA 1
ATOM 6685 C C . GLN A 1 802 ? -7.964 13.082 17.197 1.00 40.12 802 GLN A C 1
ATOM 6687 O O . GLN A 1 802 ? -8.325 13.840 16.299 1.00 40.12 802 GLN A O 1
ATOM 6692 N N . VAL A 1 803 ? -8.188 13.343 18.483 1.00 33.81 803 VAL A N 1
ATOM 6693 C CA . VAL A 1 803 ? -8.778 14.577 19.007 1.00 33.81 803 VAL A CA 1
ATOM 6694 C C . VAL A 1 803 ? -7.662 15.460 19.540 1.00 33.81 803 VAL A C 1
ATOM 6696 O O . VAL A 1 803 ? -7.005 15.096 20.514 1.00 33.81 803 VAL A O 1
ATOM 6699 N N . ASP A 1 804 ? -7.451 16.624 18.929 1.00 33.97 804 ASP A N 1
ATOM 6700 C CA . ASP A 1 804 ? -6.500 17.604 19.451 1.00 33.97 804 ASP A CA 1
ATOM 6701 C C . ASP A 1 804 ? -6.969 18.127 20.819 1.00 33.97 804 ASP A C 1
ATOM 6703 O O . ASP A 1 804 ? -8.026 18.749 20.950 1.00 33.97 804 ASP A O 1
ATOM 6707 N N . ARG A 1 805 ? -6.149 17.896 21.852 1.00 30.36 805 ARG A N 1
ATOM 6708 C CA . ARG A 1 805 ? -6.282 18.542 23.162 1.00 30.36 805 ARG A CA 1
ATOM 6709 C C . ARG A 1 805 ? -6.058 20.040 22.967 1.00 30.36 805 ARG A C 1
ATOM 6711 O O . ARG A 1 805 ? -4.927 20.479 22.769 1.00 30.36 805 ARG A O 1
ATOM 6718 N N . GLY A 1 806 ? -7.135 20.819 23.036 1.00 29.80 806 GLY A N 1
ATOM 6719 C CA . GLY A 1 806 ? -7.063 22.274 23.024 1.00 29.80 806 GLY A CA 1
ATOM 6720 C C . GLY A 1 806 ? -6.062 22.773 24.065 1.00 29.80 806 GLY A C 1
ATOM 6721 O O . GLY A 1 806 ? -6.186 22.495 25.258 1.00 29.80 806 GLY A O 1
ATOM 6722 N N . THR A 1 807 ? -5.060 23.524 23.613 1.00 29.34 807 THR A N 1
ATOM 6723 C CA . THR A 1 807 ? -4.236 24.354 24.488 1.00 29.34 807 THR A CA 1
ATOM 6724 C C . THR A 1 807 ? -5.164 25.300 25.237 1.00 29.34 807 THR A C 1
ATOM 6726 O O . THR A 1 807 ? -5.815 26.146 24.624 1.00 29.34 807 THR A O 1
ATOM 6729 N N . HIS A 1 808 ? -5.245 25.138 26.556 1.00 29.84 808 HIS A N 1
ATOM 6730 C CA . HIS A 1 808 ? -5.953 26.048 27.444 1.00 29.84 808 HIS A CA 1
ATOM 6731 C C . HIS A 1 808 ? -5.457 27.487 27.233 1.00 29.84 808 HIS A C 1
ATOM 6733 O O . HIS A 1 808 ? -4.424 27.881 27.766 1.00 29.84 808 HIS A O 1
ATOM 6739 N N . SER A 1 809 ? -6.216 28.295 26.490 1.00 26.89 809 SER A N 1
ATOM 6740 C CA . SER A 1 809 ? -6.156 29.746 26.618 1.00 26.89 809 SER A CA 1
ATOM 6741 C C . SER A 1 809 ? -6.916 30.124 27.886 1.00 26.89 809 SER A C 1
ATOM 6743 O O . SER A 1 809 ? -8.148 30.168 27.918 1.00 26.89 809 SER A O 1
ATOM 6745 N N . THR A 1 810 ? -6.186 30.377 28.964 1.00 30.55 810 THR A N 1
ATOM 6746 C CA . THR A 1 810 ? -6.728 31.072 30.128 1.00 30.55 810 THR A CA 1
ATOM 6747 C C . THR A 1 810 ? -6.987 32.531 29.757 1.00 30.55 810 THR A C 1
ATOM 6749 O O . THR A 1 810 ? -6.051 33.314 29.630 1.00 30.55 810 THR A O 1
ATOM 6752 N N . SER A 1 811 ? -8.248 32.919 29.587 1.00 25.75 811 SER A N 1
ATOM 6753 C CA . SER A 1 811 ? -8.856 34.002 30.374 1.00 25.75 811 SER A CA 1
ATOM 6754 C C . SER A 1 811 ? -10.269 34.334 29.890 1.00 25.75 811 SER A C 1
ATOM 6756 O O . SER A 1 811 ? -10.593 34.415 28.712 1.00 25.75 811 SER A O 1
ATOM 6758 N N . SER A 1 812 ? -11.117 34.483 30.895 1.00 27.09 812 SER A N 1
ATOM 6759 C CA . SER A 1 812 ? -12.520 34.861 30.910 1.00 27.09 812 SER A CA 1
ATOM 6760 C C . SER A 1 812 ? -12.850 36.175 30.192 1.00 27.09 812 SER A C 1
ATOM 6762 O O . SER A 1 812 ? -12.196 37.183 30.432 1.00 27.09 812 SER A O 1
ATOM 6764 N N . SER A 1 813 ? -14.014 36.251 29.546 1.00 24.19 813 SER A N 1
ATOM 6765 C CA . SER A 1 813 ? -15.162 36.951 30.147 1.00 24.19 813 SER A CA 1
ATOM 6766 C C . SER A 1 813 ? -16.439 36.793 29.318 1.00 24.19 813 SER A C 1
ATOM 6768 O O . SER A 1 813 ? -16.448 36.760 28.093 1.00 24.19 813 SER A O 1
ATOM 6770 N N . ARG A 1 814 ? -17.533 36.652 30.064 1.00 29.53 814 ARG A N 1
ATOM 6771 C CA . ARG A 1 814 ? -18.929 36.578 29.638 1.00 29.53 814 ARG A CA 1
ATOM 6772 C C . ARG A 1 814 ? -19.306 37.729 28.697 1.00 29.53 814 ARG A C 1
ATOM 6774 O O . ARG A 1 814 ? -19.071 38.880 29.050 1.00 29.53 814 ARG A O 1
ATOM 6781 N N . LYS A 1 815 ? -20.106 37.440 27.666 1.00 25.42 815 LYS A N 1
ATOM 6782 C CA . LYS A 1 815 ? -21.366 38.168 27.441 1.00 25.42 815 LYS A CA 1
ATOM 6783 C C . LYS A 1 815 ? -22.360 37.348 26.619 1.00 25.42 815 LYS A C 1
ATOM 6785 O O . LYS A 1 815 ? -22.134 36.969 25.480 1.00 25.42 815 LYS A O 1
ATOM 6790 N N . MET A 1 816 ? -23.458 37.086 27.305 1.00 26.92 816 MET A N 1
ATOM 6791 C CA . MET A 1 816 ? -24.742 36.565 26.871 1.00 26.92 816 MET A CA 1
ATOM 6792 C C . MET A 1 816 ? -25.402 37.579 25.919 1.00 26.92 816 MET A C 1
ATOM 6794 O O . MET A 1 816 ? -25.463 38.749 26.275 1.00 26.92 816 MET A O 1
ATOM 6798 N N . ASN A 1 817 ? -25.905 37.139 24.765 1.00 25.06 817 ASN A N 1
ATOM 6799 C CA . ASN A 1 817 ? -26.960 37.790 23.966 1.00 25.06 817 ASN A CA 1
ATOM 6800 C C . ASN A 1 817 ? -27.650 36.652 23.191 1.00 25.06 817 ASN A C 1
ATOM 6802 O O . ASN A 1 817 ? -27.024 36.028 22.346 1.00 25.06 817 ASN A O 1
ATOM 6806 N N . ARG A 1 818 ? -28.757 36.082 23.680 1.00 24.64 818 ARG A N 1
ATOM 6807 C CA . ARG A 1 818 ? -30.162 36.502 23.498 1.00 24.64 818 ARG A CA 1
ATOM 6808 C C . ARG A 1 818 ? -30.600 36.684 22.030 1.00 24.64 818 ARG A C 1
ATOM 6810 O O . ARG A 1 818 ? -30.369 37.732 21.448 1.00 24.64 818 ARG A O 1
ATOM 6817 N N . PHE A 1 819 ? -31.374 35.676 21.611 1.00 23.20 819 PHE A N 1
ATOM 6818 C CA . PHE A 1 819 ? -32.646 35.705 20.870 1.00 23.20 819 PHE A CA 1
ATOM 6819 C C . PHE A 1 819 ? -32.698 35.855 19.340 1.00 23.20 819 PHE A C 1
ATOM 6821 O O . PHE A 1 819 ? -32.201 36.823 18.782 1.00 23.20 819 PHE A O 1
ATOM 6828 N N . THR A 1 820 ? -33.521 34.939 18.784 1.00 25.44 820 THR A N 1
ATOM 6829 C CA . THR A 1 820 ? -34.493 35.063 17.665 1.00 25.44 820 THR A CA 1
ATOM 6830 C C . THR A 1 820 ? -33.924 35.357 16.276 1.00 25.44 820 THR A C 1
ATOM 6832 O O . THR A 1 820 ? -33.142 36.281 16.125 1.00 25.44 820 THR A O 1
ATOM 6835 N N . LEU A 1 821 ? -34.289 34.653 15.204 1.00 32.16 821 LEU A N 1
ATOM 6836 C CA . LEU A 1 821 ? -35.469 33.848 14.857 1.00 32.16 821 LEU A CA 1
ATOM 6837 C C . LEU A 1 821 ? -35.030 32.744 13.881 1.00 32.16 821 LEU A C 1
ATOM 6839 O O . LEU A 1 821 ? -34.068 33.015 13.124 1.00 32.16 821 LEU A O 1
#